Protein AF-A0A5A5TIM1-F1 (afdb_monomer_lite)

Secondary structure (DSSP, 8-state):
--------HHHHHHHTSS-EEEEEEEEETTEEEEEEE-TTTSSBP-TT-GGG-B-HHHHHHHHHHS--SEEEEEEEEEEEEEEEES-B-TT-PBPHHHHHHHHHH-S-EEE-TTSSSEEEEEES--SS-EEEEPPGGG--SSTT-EEEEEEEEEEEEE---BPTTS-SS--B-HHHHHHHHHHHTSPP----PPPPPP------------------------------------------PPPHHHHHHHHHSSTTHHHHHHHHTS---TTSSSHHHHHHHHHHHHHHHTTT-HHHHHHHHTTSTT--TTTT-B-SSSBHHHHHHHHHHHH------PPPPHHHHHHHHHHHHHHHHHHHHHHHHHHHH----SSPPPP--HHHHHHHTTTHHHHHHHHHHHHTTTTEEEETTTTEEEEEETTEEEE-TT-HHHHIIIIIIHHHHHHHHHHHHHHHHHHHHHHHHHHHH-SSS-HHHHHHHHHHHHHHHHHHHHHHHHHHHTT-HHHHHHHHHHHTTTSEE-TTSTT--TTEEEETTEEEETTTTEEE---GGG----B-SS----TT---HHHHHHHHHT-SSHHHHHHHHHHHHHHHHHHHSS--TT--EEEEE-SSS-SSHHHHHHHHHHHHGGGEEE--GGGTB---TTSPTT---HHHHTTTT-SEEEEE-PPTT-BB-HHHHHIIIIISPEEE--TT-SS-EEE---PEEEEEESSPPB-----HHHHTTEEEEE---EEESS--STTEEE--SSHHHHHHHTHHHHHHHHHHHHHHHHHH-----HHHHHHHHHHHHHT-HHHHHHHHHEEEEEEEEEEHHHHHHHHHHHHHHH-SSPPPPHHHHHHHHTTTSEEEEETTEEEEEEEEEPPTTS---S--------------------------------------------------------------------------------------------------------------------S----------------------------------EETTEE---PPPP--------SSS----THHHHTTSTTS-TTHHHHHHHHH---HHHHHHHHHH-HHHHHHHHHHHHHTTGGGGS--

Structure (mmCIF, N/CA/C/O backbone):
data_AF-A0A5A5TIM1-F1
#
_entry.id   AF-A0A5A5TIM1-F1
#
loop_
_atom_site.group_PDB
_atom_site.id
_atom_site.type_symbol
_atom_site.label_atom_id
_atom_site.label_alt_id
_atom_site.label_comp_id
_atom_site.label_asym_id
_atom_site.label_entity_id
_atom_site.label_seq_id
_atom_site.pdbx_PDB_ins_code
_atom_site.Cartn_x
_atom_site.Cartn_y
_atom_site.Cartn_z
_atom_site.occupancy
_atom_site.B_iso_or_equiv
_atom_site.auth_seq_id
_atom_site.auth_comp_id
_atom_site.auth_asym_id
_atom_site.auth_atom_id
_atom_site.pdbx_PDB_model_num
ATOM 1 N N . MET A 1 1 ? -22.256 50.733 6.173 1.00 30.30 1 MET A N 1
ATOM 2 C CA . MET A 1 1 ? -22.809 49.377 5.999 1.00 30.30 1 MET A CA 1
ATOM 3 C C . MET A 1 1 ? -24.214 49.417 6.549 1.00 30.30 1 MET A C 1
ATOM 5 O O . MET A 1 1 ? -24.380 49.927 7.652 1.00 30.30 1 MET A O 1
ATOM 9 N N . ASP A 1 2 ? -25.204 48.957 5.795 1.00 31.78 2 ASP A N 1
ATOM 10 C CA . ASP A 1 2 ? -26.559 48.813 6.318 1.00 31.78 2 ASP A CA 1
ATOM 11 C C . ASP A 1 2 ? -26.596 47.658 7.320 1.00 31.78 2 ASP A C 1
ATOM 13 O O . ASP A 1 2 ? -26.325 46.516 6.961 1.00 31.78 2 ASP A O 1
ATOM 17 N N . ASN A 1 3 ? -26.967 47.932 8.574 1.00 40.56 3 ASN A N 1
ATOM 18 C CA . ASN A 1 3 ? -27.069 46.912 9.631 1.00 40.56 3 ASN A CA 1
ATOM 19 C C . ASN A 1 3 ? -28.279 45.961 9.455 1.00 40.56 3 ASN A C 1
ATOM 21 O O . ASN A 1 3 ? -28.677 45.267 10.392 1.00 40.56 3 ASN A O 1
ATOM 25 N N . LYS A 1 4 ? -28.871 45.907 8.255 1.00 49.78 4 LYS A N 1
ATOM 26 C CA . LYS A 1 4 ? -29.854 44.892 7.876 1.00 49.78 4 LYS A CA 1
ATOM 27 C C . LYS A 1 4 ? -29.120 43.625 7.445 1.00 49.78 4 LYS A C 1
ATOM 29 O O . LYS A 1 4 ? -28.752 43.464 6.285 1.00 49.78 4 LYS A O 1
ATOM 34 N N . ILE A 1 5 ? -28.944 42.732 8.415 1.00 60.53 5 ILE A N 1
ATOM 35 C CA . ILE A 1 5 ? -28.629 41.314 8.207 1.00 60.53 5 ILE A CA 1
ATOM 36 C C . ILE A 1 5 ? -29.547 40.773 7.089 1.00 60.53 5 ILE A C 1
ATOM 38 O O . ILE A 1 5 ? -30.753 41.031 7.125 1.00 60.53 5 ILE A O 1
ATOM 42 N N . ARG A 1 6 ? -28.996 40.063 6.090 1.00 63.44 6 ARG A N 1
ATOM 43 C CA . ARG A 1 6 ? -29.798 39.476 4.999 1.00 63.44 6 ARG A CA 1
ATOM 44 C C . ARG A 1 6 ? -30.806 38.467 5.550 1.00 63.44 6 ARG A C 1
ATOM 46 O O . ARG A 1 6 ? -30.495 37.708 6.460 1.00 63.44 6 ARG A O 1
ATOM 53 N N . ASP A 1 7 ? -32.000 38.441 4.973 1.00 69.25 7 ASP A N 1
ATOM 54 C CA . ASP A 1 7 ? -33.108 37.602 5.433 1.00 69.25 7 ASP A CA 1
ATOM 55 C C . ASP A 1 7 ? -33.057 36.190 4.812 1.00 69.25 7 ASP A C 1
ATOM 57 O O . ASP A 1 7 ? -33.834 35.860 3.917 1.00 69.25 7 ASP A O 1
ATOM 61 N N . THR A 1 8 ? -32.097 35.371 5.258 1.00 81.62 8 THR A N 1
ATOM 62 C CA . THR A 1 8 ? -31.961 33.960 4.842 1.00 81.62 8 THR A CA 1
ATOM 63 C C . THR A 1 8 ? -32.818 33.030 5.704 1.00 81.62 8 THR A C 1
ATOM 65 O O . THR A 1 8 ? -33.139 33.337 6.857 1.00 81.62 8 THR A O 1
ATOM 68 N N . ALA A 1 9 ? -33.153 31.847 5.182 1.00 84.81 9 ALA A N 1
ATOM 69 C CA . ALA A 1 9 ? -33.951 30.853 5.905 1.00 84.81 9 ALA A CA 1
ATOM 70 C C . ALA A 1 9 ? -33.325 30.439 7.255 1.00 84.81 9 ALA A C 1
ATOM 72 O O . ALA A 1 9 ? -34.015 30.427 8.274 1.00 84.81 9 ALA A O 1
ATOM 73 N N . ALA A 1 10 ? -32.010 30.206 7.293 1.00 88.56 10 ALA A N 1
ATOM 74 C CA . ALA A 1 10 ? -31.243 29.937 8.509 1.00 88.56 10 ALA A CA 1
ATOM 75 C C . ALA A 1 10 ? -31.360 31.049 9.558 1.00 88.56 10 ALA A C 1
ATOM 77 O O . ALA A 1 10 ? -31.426 30.779 10.756 1.00 88.56 10 ALA A O 1
ATOM 78 N N . LEU A 1 11 ? -31.399 32.311 9.130 1.00 86.56 11 LEU A N 1
ATOM 79 C CA . LEU A 1 11 ? -31.518 33.428 10.057 1.00 86.56 11 LEU A CA 1
ATOM 80 C C . LEU A 1 11 ? -32.940 33.565 10.591 1.00 86.56 11 LEU A C 1
ATOM 82 O O . LEU A 1 11 ? -33.089 33.755 11.794 1.00 86.56 11 LEU A O 1
ATOM 86 N N . ARG A 1 12 ? -33.972 33.370 9.759 1.00 88.62 12 ARG A N 1
ATOM 87 C CA . ARG A 1 12 ? -35.366 33.252 10.229 1.00 88.62 12 ARG A CA 1
ATOM 88 C C . ARG A 1 12 ? -35.521 32.121 11.248 1.00 88.62 12 ARG A C 1
ATOM 90 O O . ARG A 1 12 ? -36.221 32.285 12.240 1.00 88.62 12 ARG A O 1
ATOM 97 N N . GLU A 1 13 ? -34.838 30.995 11.040 1.00 91.12 13 GLU A N 1
ATOM 98 C CA . GLU A 1 13 ? -34.819 29.871 11.980 1.00 91.12 13 GLU A CA 1
ATOM 99 C C . GLU A 1 13 ? -34.219 30.277 13.340 1.00 91.12 13 GLU A C 1
ATOM 101 O O . GLU A 1 13 ? -34.877 30.128 14.371 1.00 91.12 13 GLU A O 1
ATOM 106 N N . LEU A 1 14 ? -33.017 30.871 13.347 1.00 90.75 14 LEU A N 1
ATOM 107 C CA . LEU A 1 14 ? -32.3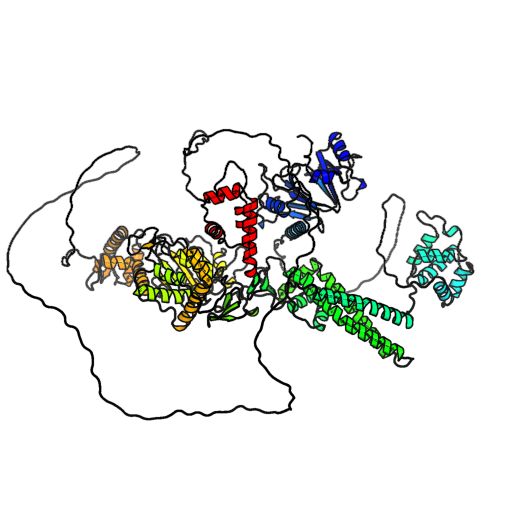39 31.328 14.570 1.00 90.75 14 LEU A CA 1
ATOM 108 C C . LEU A 1 14 ? -33.087 32.467 15.286 1.00 90.75 14 LEU A C 1
ATOM 110 O O . LEU A 1 14 ? -33.025 32.566 16.512 1.00 90.75 14 LEU A O 1
ATOM 114 N N . GLN A 1 15 ? -33.804 33.328 14.555 1.00 90.06 15 GLN A N 1
ATOM 115 C CA . GLN A 1 15 ? -34.596 34.431 15.121 1.00 90.06 15 GLN A CA 1
ATOM 116 C C . GLN A 1 15 ? -35.695 33.951 16.085 1.00 90.06 15 GLN A C 1
ATOM 118 O O . GLN A 1 15 ? -36.047 34.683 17.011 1.00 90.06 15 GLN A O 1
ATOM 123 N N . ASN A 1 16 ? -36.190 32.719 15.914 1.00 87.44 16 ASN A N 1
ATOM 124 C CA . ASN A 1 16 ? -37.239 32.136 16.754 1.00 87.44 16 ASN A CA 1
ATOM 125 C C . ASN A 1 16 ? -36.755 31.679 18.145 1.00 87.44 16 ASN A C 1
ATOM 127 O O . ASN A 1 16 ? -37.588 31.359 18.993 1.00 87.44 16 ASN A O 1
ATOM 131 N N . SER A 1 17 ? -35.441 31.630 18.410 1.00 88.00 17 SER A N 1
ATOM 132 C CA . SER A 1 17 ? -34.906 31.196 19.709 1.00 88.00 17 SER A CA 1
ATOM 133 C C . SER A 1 17 ? -34.560 32.376 20.642 1.00 88.00 17 SER A C 1
ATOM 135 O O . SER A 1 17 ? -34.240 33.476 20.182 1.00 88.00 17 SER A O 1
ATOM 137 N N . PRO A 1 18 ? -34.580 32.184 21.976 1.00 91.44 18 PRO A N 1
ATOM 138 C CA . PRO A 1 18 ? -34.251 33.221 22.957 1.00 91.44 18 PRO A CA 1
ATOM 139 C C . PRO A 1 18 ? -32.737 33.321 23.254 1.00 91.44 18 PRO A C 1
ATOM 141 O O . PRO A 1 18 ? -32.343 33.668 24.367 1.00 91.44 18 PRO A O 1
ATOM 144 N N . HIS A 1 19 ? -31.869 32.973 22.296 1.00 93.75 19 HIS A N 1
ATOM 145 C CA . HIS A 1 19 ? -30.420 32.829 22.513 1.00 93.75 19 HIS A CA 1
ATOM 146 C C . HIS A 1 19 ? -29.576 34.020 22.011 1.00 93.75 19 HIS A C 1
ATOM 148 O O . HIS A 1 19 ? -28.365 33.890 21.814 1.00 93.75 19 HIS A O 1
ATOM 154 N N . TRP A 1 20 ? -30.186 35.191 21.807 1.00 93.50 20 TRP A N 1
ATOM 155 C CA . TRP A 1 20 ? -29.527 36.362 21.223 1.00 93.50 20 TRP A CA 1
ATOM 156 C C . TRP A 1 20 ? -28.898 37.294 22.263 1.00 93.50 20 TRP A C 1
ATOM 158 O O . TRP A 1 20 ? -29.436 37.523 23.350 1.00 93.50 20 TRP A O 1
ATOM 168 N N . ILE A 1 21 ? -27.751 37.869 21.896 1.00 94.44 21 ILE A N 1
ATOM 169 C CA . ILE A 1 21 ? -27.000 38.880 22.651 1.00 94.44 21 ILE A CA 1
ATOM 170 C C . ILE A 1 21 ? -26.460 39.967 21.704 1.00 94.44 21 ILE A C 1
ATOM 172 O O . ILE A 1 21 ? -26.436 39.791 20.485 1.00 94.44 21 ILE A O 1
ATOM 176 N N . CYS A 1 22 ? -25.977 41.079 22.260 1.00 92.44 22 CYS A N 1
ATOM 177 C CA . CYS A 1 22 ? -25.195 42.084 21.525 1.00 92.44 22 CYS A CA 1
ATOM 178 C C . CYS A 1 22 ? -23.710 41.960 21.888 1.00 92.44 22 CYS A C 1
ATOM 180 O O . CYS A 1 22 ? -23.382 41.392 22.926 1.00 92.44 22 CYS A O 1
ATOM 182 N N . TRP A 1 23 ? -22.787 42.508 21.096 1.00 92.38 23 TRP A N 1
ATOM 183 C CA . TRP A 1 23 ? -21.358 42.509 21.455 1.00 92.38 23 TRP A CA 1
ATOM 184 C C . TRP A 1 23 ? -20.652 43.840 21.175 1.00 92.38 23 TRP A C 1
ATOM 186 O O . TRP A 1 23 ? -21.127 44.667 20.398 1.00 92.38 23 TRP A O 1
ATOM 196 N N . ARG A 1 24 ? -19.504 44.060 21.828 1.00 90.12 24 ARG A N 1
ATOM 197 C CA . ARG A 1 24 ? -18.602 45.212 21.621 1.00 90.12 24 ARG A CA 1
ATOM 198 C C . ARG A 1 24 ? -17.174 44.736 21.343 1.00 90.12 24 ARG A C 1
ATOM 200 O O . ARG A 1 24 ? -16.768 43.671 21.808 1.00 90.12 24 ARG A O 1
ATOM 207 N N . LYS A 1 25 ? -16.402 45.518 20.579 1.00 87.25 25 LYS A N 1
ATOM 208 C CA . LYS A 1 25 ? -14.976 45.264 20.301 1.00 87.25 25 LYS A CA 1
ATOM 209 C C . LYS A 1 25 ? -14.118 46.018 21.319 1.00 87.25 25 LYS A C 1
ATOM 211 O O . LYS A 1 25 ? -13.863 47.206 21.155 1.00 87.25 25 LYS A O 1
ATOM 216 N N . GLU A 1 26 ? -13.661 45.328 22.358 1.00 86.31 26 GLU A N 1
ATOM 217 C CA . GLU A 1 26 ? -12.980 45.933 23.513 1.00 86.31 26 GLU A CA 1
ATOM 218 C C . GLU A 1 26 ? -11.591 45.333 23.748 1.00 86.31 26 GLU A C 1
ATOM 220 O O . GLU A 1 26 ? -11.353 44.146 23.504 1.00 86.31 26 GLU A O 1
ATOM 225 N N . LYS A 1 27 ? -10.645 46.159 24.211 1.00 80.38 27 LYS A N 1
ATOM 226 C CA . LYS A 1 27 ? -9.239 45.766 24.366 1.00 80.38 27 LYS A CA 1
ATOM 227 C C . LYS A 1 27 ? -8.991 45.132 25.739 1.00 80.38 27 LYS A C 1
ATOM 229 O O . LYS A 1 27 ? -9.084 45.807 26.760 1.00 80.38 27 LYS A O 1
ATOM 234 N N . ARG A 1 28 ? -8.618 43.850 25.765 1.00 72.44 28 ARG A N 1
ATOM 235 C CA . ARG A 1 28 ? -8.332 43.066 26.976 1.00 72.44 28 ARG A CA 1
ATOM 236 C C . ARG A 1 28 ? -6.957 42.409 26.863 1.00 72.44 28 ARG A C 1
ATOM 238 O O . ARG A 1 28 ? -6.637 41.806 25.844 1.00 72.44 28 ARG A O 1
ATOM 245 N N . ASN A 1 29 ? -6.135 42.543 27.905 1.00 57.28 29 ASN A N 1
ATOM 246 C CA . ASN A 1 29 ? -4.767 42.004 27.972 1.00 57.28 29 ASN A CA 1
ATOM 247 C C . ASN A 1 29 ? -3.909 42.332 26.725 1.00 57.28 29 ASN A C 1
ATOM 249 O O . ASN A 1 29 ? -3.132 41.508 26.257 1.00 57.28 29 ASN A O 1
ATOM 253 N N . GLY A 1 30 ? -4.081 43.532 26.158 1.00 65.19 30 GLY A N 1
ATOM 254 C CA . GLY A 1 30 ? -3.356 43.999 24.970 1.00 65.19 30 GLY A CA 1
ATOM 255 C C . GLY A 1 30 ? -4.026 43.712 23.618 1.00 65.19 30 GLY A C 1
ATOM 256 O O . GLY A 1 30 ? -3.776 44.468 22.682 1.00 65.19 30 GLY A O 1
ATOM 257 N N . SER A 1 31 ? -4.920 42.722 23.514 1.00 59.12 31 SER A N 1
ATOM 258 C CA . SER A 1 31 ? -5.604 42.354 22.259 1.00 59.12 31 SER A CA 1
ATOM 259 C C . SER A 1 31 ? -7.053 42.853 22.200 1.00 59.12 31 SER A C 1
ATOM 261 O O . SER A 1 31 ? -7.666 43.115 23.234 1.00 59.12 31 SER A O 1
ATOM 263 N N . PHE A 1 32 ? -7.625 42.990 21.001 1.00 78.06 32 PHE A N 1
ATOM 264 C CA . PHE A 1 32 ? -9.051 43.285 20.827 1.00 78.06 32 PHE A CA 1
ATOM 265 C C . PHE A 1 32 ? -9.884 42.004 20.916 1.00 78.06 32 PHE A C 1
ATOM 267 O O . PHE A 1 32 ? -9.611 41.020 20.236 1.00 78.06 32 PHE A O 1
ATOM 274 N N . THR A 1 33 ? -10.935 42.039 21.729 1.00 81.38 33 THR A N 1
ATOM 275 C CA . THR A 1 33 ? -11.828 40.909 22.004 1.00 81.38 33 THR A CA 1
ATOM 276 C C . THR A 1 33 ? -13.280 41.294 21.735 1.00 81.38 33 THR A C 1
ATOM 278 O O . THR A 1 33 ? -13.673 42.439 21.958 1.00 81.38 33 THR A O 1
ATOM 281 N N . LYS A 1 34 ? -14.080 40.343 21.240 1.00 89.81 34 LYS A N 1
ATOM 282 C CA . LYS A 1 34 ? -15.522 40.516 21.025 1.00 89.81 34 LYS A CA 1
ATOM 283 C C . LYS A 1 34 ? -16.236 40.157 22.340 1.00 89.81 34 LYS A C 1
ATOM 285 O O . LYS A 1 34 ? -16.374 38.975 22.660 1.00 89.81 34 LYS A O 1
ATOM 290 N N . ILE A 1 35 ? -16.614 41.148 23.149 1.00 88.88 35 ILE A N 1
ATOM 291 C CA . ILE A 1 35 ? -17.227 40.936 24.475 1.00 88.88 35 ILE A CA 1
ATOM 292 C C . ILE A 1 35 ? -18.760 40.913 24.339 1.00 88.88 35 ILE A C 1
ATOM 294 O O . ILE A 1 35 ? -19.305 41.869 23.788 1.00 88.88 35 ILE A O 1
ATOM 298 N N . PRO A 1 36 ? -19.461 39.866 24.825 1.00 92.75 36 PRO A N 1
ATOM 299 C CA . PRO A 1 36 ? -20.916 39.766 24.746 1.00 92.75 36 PRO A CA 1
ATOM 300 C C . PRO A 1 36 ? -21.620 40.517 25.890 1.00 92.75 36 PRO A C 1
ATOM 302 O O . PRO A 1 36 ? -21.165 40.532 27.035 1.00 92.75 36 PRO A O 1
ATOM 305 N N . TYR A 1 37 ? -22.774 41.097 25.581 1.00 89.31 37 TYR A N 1
ATOM 306 C CA . TYR A 1 37 ? -23.577 41.969 26.434 1.00 89.31 37 TYR A CA 1
ATOM 307 C C . TYR A 1 37 ? -25.059 41.574 26.392 1.00 89.31 37 TYR A C 1
ATOM 309 O O . TYR A 1 37 ? -25.607 41.294 25.327 1.00 89.31 37 TYR A O 1
ATOM 317 N N . THR A 1 38 ? -25.703 41.584 27.560 1.00 86.38 38 THR A N 1
ATOM 318 C CA . THR A 1 38 ? -27.136 41.342 27.767 1.00 86.38 38 THR A CA 1
ATOM 319 C C . THR A 1 38 ? -27.943 42.546 27.266 1.00 86.38 38 THR A C 1
ATOM 321 O O . THR A 1 38 ? -27.900 43.598 27.916 1.00 86.38 38 THR A O 1
ATOM 324 N N . PRO A 1 39 ? -28.719 42.417 26.172 1.00 71.31 39 PRO A N 1
ATOM 325 C CA . PRO A 1 39 ? -29.385 43.557 25.528 1.00 71.31 39 PRO A CA 1
ATOM 326 C C . PRO A 1 39 ? -30.417 44.285 26.399 1.00 71.31 39 PRO A C 1
ATOM 328 O O . PRO A 1 39 ? -30.721 45.446 26.159 1.00 71.31 39 PRO A O 1
ATOM 331 N N . THR A 1 40 ? -30.931 43.626 27.440 1.00 70.44 40 THR A N 1
ATOM 332 C CA . THR A 1 40 ? -31.930 44.176 28.369 1.00 70.44 40 THR A CA 1
ATOM 333 C C . THR A 1 40 ? -31.340 44.946 29.557 1.00 70.44 40 THR A C 1
ATOM 335 O O . THR A 1 40 ? -32.096 45.560 30.307 1.00 70.44 40 THR A O 1
ATOM 338 N N . THR A 1 41 ? -30.017 44.905 29.784 1.00 75.56 41 THR A N 1
ATOM 339 C CA . THR A 1 41 ? -29.389 45.527 30.976 1.00 75.56 41 THR A CA 1
ATOM 340 C C . THR A 1 41 ? -28.032 46.200 30.742 1.00 75.56 41 THR A C 1
ATOM 342 O O . THR A 1 41 ? -27.489 46.787 31.679 1.00 75.56 41 THR A O 1
ATOM 345 N N . GLY A 1 42 ? -27.438 46.084 29.549 1.00 77.00 42 GLY A N 1
ATOM 346 C CA . GLY A 1 42 ? -26.121 46.659 29.237 1.00 77.00 42 GLY A CA 1
ATOM 347 C C . GLY A 1 42 ? -24.942 46.043 30.010 1.00 77.00 42 GLY A C 1
ATOM 348 O O . GLY A 1 42 ? -23.833 46.578 29.985 1.00 77.00 42 GLY A O 1
ATOM 349 N N . ARG A 1 43 ? -25.158 44.921 30.710 1.00 83.94 43 ARG A N 1
ATOM 350 C CA . ARG A 1 43 ? -24.133 44.161 31.454 1.00 83.94 43 ARG A CA 1
ATOM 351 C C . ARG A 1 43 ? -23.555 43.040 30.589 1.00 83.94 43 ARG A C 1
ATOM 353 O O . ARG A 1 43 ? -24.139 42.695 29.570 1.00 83.94 43 ARG A O 1
ATOM 360 N N . TRP A 1 44 ? -22.428 42.447 30.986 1.00 86.50 44 TRP A N 1
ATOM 361 C CA . TRP A 1 44 ? -21.862 41.295 30.270 1.00 86.50 44 TRP A CA 1
ATOM 362 C C . TRP A 1 44 ? -22.814 40.095 30.283 1.00 86.50 44 TRP A C 1
ATOM 364 O O . TRP A 1 44 ? -23.215 39.637 31.357 1.00 86.50 44 TRP A O 1
ATOM 374 N N . ALA A 1 45 ? -23.101 39.548 29.101 1.00 88.62 45 ALA A N 1
ATOM 375 C CA . ALA A 1 45 ? -23.801 38.276 28.986 1.00 88.62 45 ALA A CA 1
ATOM 376 C C . ALA A 1 45 ? -22.850 37.118 29.317 1.00 88.62 45 ALA A C 1
ATOM 378 O O . ALA A 1 45 ? -21.653 37.155 29.020 1.00 88.62 45 ALA A O 1
ATOM 379 N N . ARG A 1 46 ? -23.384 36.067 29.936 1.00 85.88 46 ARG A N 1
ATOM 380 C CA . ARG A 1 46 ? -22.631 34.885 30.364 1.00 85.88 46 ARG A CA 1
ATOM 381 C C . ARG A 1 46 ? -22.998 33.712 29.473 1.00 85.88 46 ARG A C 1
ATOM 383 O O . ARG A 1 46 ? -24.170 33.380 29.340 1.00 85.88 46 ARG A O 1
ATOM 390 N N . SER A 1 47 ? -22.010 33.028 28.907 1.00 83.88 47 SER A N 1
ATOM 391 C CA . SER A 1 47 ? -22.265 31.940 27.955 1.00 83.88 47 SER A CA 1
ATOM 392 C C . SER A 1 47 ? -22.802 30.642 28.575 1.00 83.88 47 SER A C 1
ATOM 394 O O . SER A 1 47 ? -23.011 29.663 27.869 1.00 83.88 47 SER A O 1
ATOM 396 N N . ASN A 1 48 ? -23.043 30.620 29.886 1.00 81.00 48 ASN A N 1
ATOM 397 C CA . ASN A 1 48 ? -23.579 29.486 30.639 1.00 81.00 48 ASN A CA 1
ATOM 398 C C . ASN A 1 48 ? -24.804 29.858 31.501 1.00 81.00 48 ASN A C 1
ATOM 400 O O . ASN A 1 48 ? -25.094 29.158 32.468 1.00 81.00 48 ASN A O 1
ATOM 404 N N . ASP A 1 49 ? -25.465 30.979 31.203 1.00 86.44 49 ASP A N 1
ATOM 405 C CA . ASP A 1 49 ? -26.560 31.539 32.003 1.00 86.44 49 ASP A CA 1
ATOM 406 C C . ASP A 1 49 ? -27.645 32.114 31.065 1.00 86.44 49 ASP A C 1
ATOM 408 O O . ASP A 1 49 ? -27.551 33.282 30.664 1.00 86.44 49 ASP A O 1
ATOM 412 N N . PRO A 1 50 ? -28.658 31.310 30.674 1.00 87.69 50 PRO A N 1
ATOM 413 C CA . PRO A 1 50 ? -29.699 31.725 29.729 1.00 87.69 50 PRO A CA 1
ATOM 414 C C . PRO A 1 50 ? -30.488 32.970 30.150 1.00 87.69 50 PRO A C 1
ATOM 416 O O . PRO A 1 50 ? -31.006 33.686 29.300 1.00 87.69 50 PRO A O 1
ATOM 419 N N . GLN A 1 51 ? -30.517 33.299 31.449 1.00 86.88 51 GLN A N 1
ATOM 420 C CA . GLN A 1 51 ? -31.149 34.523 31.964 1.00 86.88 51 GLN A CA 1
ATOM 421 C C . GLN A 1 51 ? -30.416 35.806 31.530 1.00 86.88 51 GLN A C 1
ATOM 423 O O . GLN A 1 51 ? -30.907 36.910 31.760 1.00 86.88 51 GLN A O 1
ATOM 428 N N . THR A 1 52 ? -29.234 35.678 30.917 1.00 89.38 52 THR A N 1
ATOM 429 C CA . THR A 1 52 ? -28.442 36.796 30.385 1.00 89.38 52 THR A CA 1
ATOM 430 C C . THR A 1 52 ? -28.578 36.988 28.868 1.00 89.38 52 THR A C 1
ATOM 432 O O . THR A 1 52 ? -27.915 37.874 28.317 1.00 89.38 52 THR A O 1
ATOM 435 N N . TRP A 1 53 ? -29.409 36.180 28.197 1.00 92.62 53 TRP A N 1
ATOM 436 C CA . TRP A 1 53 ? -29.703 36.243 26.756 1.00 92.62 53 TRP A CA 1
ATOM 437 C C . TRP A 1 53 ? -31.133 36.772 26.533 1.00 92.62 53 TRP A C 1
ATOM 439 O O . TRP A 1 53 ? -31.847 37.070 27.493 1.00 92.62 53 TRP A O 1
ATOM 449 N N . CYS A 1 54 ? -31.547 36.965 25.281 1.00 90.19 54 CYS A N 1
ATOM 450 C CA . CYS A 1 54 ? -32.867 37.502 24.942 1.00 90.19 54 CYS A CA 1
ATOM 451 C C . CYS A 1 54 ? -33.346 37.049 23.550 1.00 90.19 54 CYS A C 1
ATOM 453 O O . CYS A 1 54 ? -32.643 36.322 22.847 1.00 90.19 54 CYS A O 1
ATOM 455 N N . ASN A 1 55 ? -34.546 37.471 23.139 1.00 92.06 55 ASN A N 1
ATOM 456 C CA . ASN A 1 55 ? -35.033 37.217 21.780 1.00 92.06 55 ASN A CA 1
ATOM 457 C C . ASN A 1 55 ? -34.372 38.146 20.740 1.00 92.06 55 ASN A C 1
ATOM 459 O O . ASN A 1 55 ? -33.788 39.179 21.082 1.00 92.06 55 ASN A O 1
ATOM 463 N N . TYR A 1 56 ? -34.483 37.789 19.457 1.00 90.56 56 TYR A N 1
ATOM 464 C CA . TYR A 1 56 ? -33.867 38.549 18.366 1.00 90.56 56 TYR A CA 1
ATOM 465 C C . TYR A 1 56 ? -34.281 40.025 18.335 1.00 90.56 56 TYR A C 1
ATOM 467 O O . TYR A 1 56 ? -33.418 40.891 18.210 1.00 90.56 56 TYR A O 1
ATOM 475 N N . GLN A 1 57 ? -35.576 40.327 18.489 1.00 87.88 57 GLN A N 1
ATOM 476 C CA . GLN A 1 57 ? -36.081 41.703 18.433 1.00 87.88 57 GLN A CA 1
ATOM 477 C C . GLN A 1 57 ? -35.445 42.576 19.526 1.00 87.88 57 GLN A C 1
ATOM 479 O O . GLN A 1 57 ? -34.993 43.684 19.248 1.00 87.88 57 GLN A O 1
ATOM 484 N N . GLN A 1 58 ? -35.340 42.066 20.757 1.00 88.94 58 GLN A N 1
ATOM 485 C CA . GLN A 1 58 ? -34.695 42.772 21.868 1.00 88.94 58 GLN A CA 1
ATOM 486 C C . GLN A 1 58 ? -33.205 43.026 21.600 1.00 88.94 58 GLN A C 1
ATOM 488 O O . GLN A 1 58 ? -32.711 44.120 21.883 1.00 88.94 58 GLN A O 1
ATOM 493 N N . ALA A 1 59 ? -32.498 42.060 21.008 1.00 90.06 59 ALA A N 1
ATOM 494 C CA . ALA A 1 59 ? -31.105 42.234 20.608 1.00 90.06 59 ALA A CA 1
ATOM 495 C C . ALA A 1 59 ? -30.956 43.256 19.461 1.00 90.06 59 ALA A C 1
ATOM 497 O O . ALA A 1 59 ? -30.123 44.157 19.543 1.00 90.06 59 ALA A O 1
ATOM 498 N N . GLN A 1 60 ? -31.796 43.180 18.425 1.00 87.94 60 GLN A N 1
ATOM 499 C CA . GLN A 1 60 ? -31.785 44.089 17.275 1.00 87.94 60 GLN A CA 1
ATOM 500 C C . GLN A 1 60 ? -32.127 45.535 17.671 1.00 87.94 60 GLN A C 1
ATOM 502 O O . GLN A 1 60 ? -31.430 46.469 17.266 1.00 87.94 60 GLN A O 1
ATOM 507 N N . GLU A 1 61 ? -33.151 45.737 18.505 1.00 84.00 61 GLU A N 1
ATOM 508 C CA . GLU A 1 61 ? -33.505 47.055 19.038 1.00 84.00 61 GLU A CA 1
ATOM 509 C C . GLU A 1 61 ? -32.370 47.641 19.893 1.00 84.00 61 GLU A C 1
ATOM 511 O O . GLU A 1 61 ? -32.023 48.812 19.726 1.00 84.00 61 GLU A O 1
ATOM 516 N N . ALA A 1 62 ? -31.737 46.841 20.758 1.00 84.38 62 ALA A N 1
ATOM 517 C CA . ALA A 1 62 ? -30.595 47.293 21.553 1.00 84.38 62 ALA A CA 1
ATOM 518 C C . ALA A 1 62 ? -29.370 47.618 20.684 1.00 84.38 62 ALA A C 1
ATOM 520 O O . ALA A 1 62 ? -28.750 48.657 20.882 1.00 84.38 62 ALA A O 1
ATOM 521 N N . ALA A 1 63 ? -29.044 46.791 19.686 1.00 82.56 63 ALA A N 1
ATOM 522 C CA . ALA A 1 63 ? -27.949 47.047 18.745 1.00 82.56 63 ALA A CA 1
ATOM 523 C C . ALA A 1 63 ? -28.182 48.265 17.833 1.00 82.56 63 ALA A C 1
ATOM 525 O O . ALA A 1 63 ? -27.234 48.770 17.237 1.00 82.56 63 ALA A O 1
ATOM 526 N N . THR A 1 64 ? -29.427 48.741 17.735 1.00 75.81 64 THR A N 1
ATOM 527 C CA . THR A 1 64 ? -29.794 49.952 16.986 1.00 75.81 64 THR A CA 1
ATOM 528 C C . THR A 1 64 ? -29.840 51.202 17.879 1.00 75.81 64 THR A C 1
ATOM 530 O O . THR A 1 64 ? -29.575 52.302 17.401 1.00 75.81 64 THR A O 1
ATOM 533 N N . ARG A 1 65 ? -30.170 51.062 19.175 1.00 67.75 65 ARG A N 1
ATOM 534 C CA . ARG A 1 65 ? -30.286 52.186 20.132 1.00 67.75 65 ARG A CA 1
ATOM 535 C C . ARG A 1 65 ? -29.030 52.446 20.968 1.00 67.75 65 ARG A C 1
ATOM 537 O O . ARG A 1 65 ? -28.817 53.576 21.398 1.00 67.75 65 ARG A O 1
ATOM 544 N N . GLU A 1 66 ? -28.217 51.427 21.224 1.00 67.31 66 GLU A N 1
ATOM 545 C CA . GLU A 1 66 ? -26.965 51.522 21.977 1.00 67.31 66 GLU A CA 1
ATOM 546 C C . GLU A 1 66 ? -25.747 51.256 21.083 1.00 67.31 66 GLU A C 1
ATOM 548 O O . GLU A 1 66 ? -25.827 50.581 20.061 1.00 67.31 66 GLU A O 1
ATOM 553 N N . ASN A 1 67 ? -24.578 51.737 21.516 1.00 74.44 67 ASN A N 1
ATOM 554 C CA . ASN A 1 67 ? -23.309 51.600 20.799 1.00 74.44 67 ASN A CA 1
ATOM 555 C C . ASN A 1 67 ? -22.748 50.158 20.865 1.00 74.44 67 ASN A C 1
ATOM 557 O O . ASN A 1 67 ? -21.790 49.892 21.594 1.00 74.44 67 ASN A O 1
ATOM 561 N N . TYR A 1 68 ? -23.383 49.209 20.176 1.00 86.75 68 TYR A N 1
ATOM 562 C CA . TYR A 1 68 ? -22.909 47.832 19.986 1.00 86.75 68 TYR A CA 1
ATOM 563 C C . TYR A 1 68 ? -22.293 47.644 18.593 1.00 86.75 68 TYR A C 1
ATOM 565 O O . TYR A 1 68 ? -22.648 48.327 17.639 1.00 86.75 68 TYR A O 1
ATOM 573 N N . ALA A 1 69 ? -21.363 46.696 18.475 1.00 84.56 69 ALA A N 1
ATOM 574 C CA . ALA A 1 69 ? -20.674 46.371 17.225 1.00 84.56 69 ALA A CA 1
ATOM 575 C C . ALA A 1 69 ? -21.428 45.342 16.357 1.00 84.56 69 ALA A C 1
ATOM 577 O O . ALA A 1 69 ? -21.061 45.135 15.204 1.00 84.56 69 ALA A O 1
ATOM 578 N N . GLY A 1 70 ? -22.459 44.690 16.903 1.00 89.31 70 GLY A N 1
ATOM 579 C CA . GLY A 1 70 ? -23.322 43.759 16.180 1.00 89.31 70 GLY A CA 1
ATOM 580 C C . GLY A 1 70 ? -24.083 42.803 17.100 1.00 89.31 70 GLY A C 1
ATOM 581 O O . GLY A 1 70 ? -24.015 42.907 18.331 1.00 89.31 70 GLY A O 1
ATOM 582 N N . LEU A 1 71 ? -24.784 41.849 16.482 1.00 92.62 71 LEU A N 1
ATOM 583 C CA . LEU A 1 71 ? -25.500 40.767 17.161 1.00 92.62 71 LEU A CA 1
ATOM 584 C C . LEU A 1 71 ? -24.626 39.523 17.339 1.00 92.62 71 LEU A C 1
ATOM 586 O O . LEU A 1 71 ? -23.630 39.320 16.638 1.00 92.62 71 LEU A O 1
ATOM 590 N N . GLY A 1 72 ? -25.020 38.667 18.275 1.00 93.38 72 GLY A N 1
ATOM 591 C CA . GLY A 1 72 ? -24.465 37.333 18.438 1.00 93.38 72 GLY A CA 1
ATOM 592 C C . GLY A 1 72 ? -25.500 36.325 18.929 1.00 93.38 72 GLY A C 1
ATOM 593 O O . GLY A 1 72 ? -26.481 36.692 19.573 1.00 93.38 72 GLY A O 1
ATOM 594 N N . TYR A 1 73 ? -25.249 35.057 18.623 1.00 93.88 73 TYR A N 1
ATOM 595 C CA . TYR A 1 73 ? -26.106 33.917 18.929 1.00 93.88 73 TYR A CA 1
ATOM 596 C C . TYR A 1 73 ? -25.364 32.931 19.832 1.00 93.88 73 TYR A C 1
ATOM 598 O O . TYR A 1 73 ? -24.250 32.515 19.504 1.00 93.88 73 TYR A O 1
ATOM 606 N N . MET A 1 74 ? -25.952 32.574 20.974 1.00 92.75 74 MET A N 1
ATOM 607 C CA . MET A 1 74 ? -25.368 31.645 21.943 1.00 92.75 74 MET A CA 1
ATOM 608 C C . MET A 1 74 ? -25.723 30.192 21.606 1.00 92.75 74 MET A C 1
ATOM 610 O O . MET A 1 74 ? -26.885 29.869 21.369 1.00 92.75 74 MET A O 1
ATOM 614 N N . PHE A 1 75 ? -24.739 29.292 21.623 1.00 90.38 75 PHE A N 1
ATOM 615 C CA . PHE A 1 75 ? -24.987 27.872 21.365 1.00 90.38 75 PHE A CA 1
ATOM 616 C C . PHE A 1 75 ? -25.518 27.148 22.605 1.00 90.38 75 PHE A C 1
ATOM 618 O O . PHE A 1 75 ? -24.957 27.266 23.701 1.00 90.38 75 PHE A O 1
ATOM 625 N N . HIS A 1 76 ? -26.587 26.380 22.398 1.00 78.44 76 HIS A N 1
ATOM 626 C CA . HIS A 1 76 ? -27.251 25.550 23.396 1.00 78.44 76 HIS A CA 1
ATOM 627 C C . HIS A 1 76 ? -27.924 24.353 22.701 1.00 78.44 76 HIS A C 1
ATOM 629 O O . HIS A 1 76 ? -28.986 24.514 22.115 1.00 78.44 76 HIS A O 1
ATOM 635 N N . GLU A 1 77 ? -27.293 23.177 22.770 1.00 66.94 77 GLU A N 1
ATOM 636 C CA . GLU A 1 77 ? -27.855 21.815 22.580 1.00 66.94 77 GLU A CA 1
ATOM 637 C C . GLU A 1 77 ? -28.475 21.424 21.213 1.00 66.94 77 GLU A C 1
ATOM 639 O O . GLU A 1 77 ? -28.417 20.248 20.860 1.00 66.94 77 GLU A O 1
ATOM 644 N N . ASP A 1 78 ? -28.944 22.359 20.383 1.00 78.25 78 ASP A N 1
ATOM 645 C CA . ASP A 1 78 ? -29.522 22.069 19.054 1.00 78.25 78 ASP A CA 1
ATOM 646 C C . ASP A 1 78 ? -28.514 22.213 17.896 1.00 78.25 78 ASP A C 1
ATOM 648 O O . ASP A 1 78 ? -28.552 21.478 16.903 1.00 78.25 78 ASP A O 1
ATOM 652 N N . TYR A 1 79 ? -27.588 23.168 18.027 1.00 91.31 79 TYR A N 1
ATOM 653 C CA . TYR A 1 79 ? -26.684 23.600 16.957 1.00 91.31 79 TYR A CA 1
ATOM 654 C C . TYR A 1 79 ? -25.220 23.526 17.378 1.00 91.31 79 TYR A C 1
ATOM 656 O O . TYR A 1 79 ? -24.874 23.823 18.523 1.00 91.31 79 TYR A O 1
ATOM 664 N N . THR A 1 80 ? -24.356 23.233 16.409 1.00 94.44 80 THR A N 1
ATOM 665 C CA . THR A 1 80 ? -22.910 23.428 16.508 1.00 94.44 80 THR A CA 1
ATOM 666 C C . THR A 1 80 ? -22.471 24.513 15.531 1.00 94.44 80 THR A C 1
ATOM 668 O O . THR A 1 80 ? -22.772 24.449 14.338 1.00 94.44 80 THR A O 1
ATOM 671 N N . GLY A 1 81 ? -21.735 25.497 16.041 1.00 95.00 81 GLY A N 1
ATOM 672 C CA . GLY A 1 81 ? -20.997 26.463 15.237 1.00 95.00 81 GLY A CA 1
ATOM 673 C C . GLY A 1 81 ? -19.583 25.968 14.941 1.00 95.00 81 GLY A C 1
ATOM 674 O O . GLY A 1 81 ? -18.916 25.441 15.835 1.00 95.00 81 GLY A O 1
ATOM 675 N N . ILE A 1 82 ? -19.121 26.166 13.707 1.00 96.56 82 ILE A N 1
ATOM 676 C CA . ILE A 1 82 ? -17.736 25.959 13.273 1.00 96.56 82 ILE A CA 1
ATOM 677 C C . ILE A 1 82 ? -17.172 27.312 12.821 1.00 96.56 82 ILE A C 1
ATOM 679 O O . ILE A 1 82 ? -17.774 27.961 11.971 1.00 96.56 82 ILE A O 1
ATOM 683 N N . ASP A 1 83 ? -16.055 27.745 13.404 1.00 95.75 83 ASP A N 1
ATOM 684 C CA . ASP A 1 83 ? -15.373 29.012 13.097 1.00 95.75 83 ASP A CA 1
ATOM 685 C C . ASP A 1 83 ? -14.054 28.695 12.388 1.00 95.75 83 ASP A C 1
ATOM 687 O O . ASP A 1 83 ? -13.255 27.909 12.902 1.00 95.75 83 ASP A O 1
ATOM 691 N N . LEU A 1 84 ? -13.843 29.255 11.201 1.00 95.38 84 LEU A N 1
ATOM 692 C CA . LEU A 1 84 ? -12.649 29.073 10.381 1.00 95.38 84 LEU A CA 1
ATOM 693 C C . LEU A 1 84 ? -11.845 30.380 10.393 1.00 95.38 84 LEU A C 1
ATOM 695 O O . LEU A 1 84 ? -12.037 31.273 9.562 1.00 95.38 84 LEU A O 1
ATOM 699 N N . ASP A 1 85 ? -10.947 30.477 11.369 1.00 90.19 85 ASP A N 1
ATOM 700 C CA . ASP A 1 85 ? -10.026 31.593 11.591 1.00 90.19 85 ASP A CA 1
ATOM 701 C C . ASP A 1 85 ? -8.977 31.633 10.463 1.00 90.19 85 ASP A C 1
ATOM 703 O O . ASP A 1 85 ? -8.373 30.605 10.148 1.00 90.19 85 ASP A O 1
ATOM 707 N N . HIS A 1 86 ? -8.705 32.822 9.909 1.00 88.19 86 HIS A N 1
ATOM 708 C CA . HIS A 1 86 ? -7.646 33.063 8.912 1.00 88.19 86 HIS A CA 1
ATOM 709 C C . HIS A 1 86 ? -7.713 32.122 7.695 1.00 88.19 86 HIS A C 1
ATOM 711 O O . HIS A 1 86 ? -6.786 31.355 7.433 1.00 88.19 86 HIS A O 1
ATOM 717 N N . CYS A 1 87 ? -8.838 32.167 6.974 1.00 91.06 87 CYS A N 1
ATOM 718 C CA . CYS A 1 87 ? -9.103 31.308 5.813 1.00 91.06 87 CYS A CA 1
ATOM 719 C C . CYS A 1 87 ? -9.610 32.044 4.564 1.00 91.06 87 CYS A C 1
ATOM 721 O O . CYS A 1 87 ? -9.982 31.402 3.581 1.00 91.06 87 CYS A O 1
ATOM 723 N N . VAL A 1 88 ? -9.639 33.376 4.610 1.00 90.56 88 VAL A N 1
ATOM 724 C CA . VAL A 1 88 ? -10.013 34.258 3.497 1.00 90.56 88 VAL A CA 1
ATOM 725 C C . VAL A 1 88 ? -8.885 35.268 3.298 1.00 90.56 88 VAL A C 1
ATOM 727 O O . VAL A 1 88 ? -8.325 35.745 4.292 1.00 90.56 88 VAL A O 1
ATOM 730 N N . ASP A 1 89 ? -8.532 35.560 2.047 1.00 84.50 89 ASP A N 1
ATOM 731 C CA . ASP A 1 89 ? -7.510 36.552 1.692 1.00 84.50 89 ASP A CA 1
ATOM 732 C C . ASP A 1 89 ? -8.066 37.988 1.566 1.00 84.50 89 ASP A C 1
ATOM 734 O O . ASP A 1 89 ? -9.251 38.254 1.784 1.00 84.50 89 ASP A O 1
ATOM 738 N N . GLU A 1 90 ? -7.192 38.941 1.229 1.00 80.38 90 GLU A N 1
ATOM 739 C CA . GLU A 1 90 ? -7.543 40.361 1.060 1.00 80.38 90 GLU A CA 1
ATOM 740 C C . GLU A 1 90 ? -8.453 40.623 -0.156 1.00 80.38 90 GLU A C 1
ATOM 742 O O . GLU A 1 90 ? -9.051 41.694 -0.263 1.00 80.38 90 GLU A O 1
ATOM 747 N N . GLN A 1 91 ? -8.579 39.651 -1.064 1.00 79.81 91 GLN A N 1
ATOM 748 C CA . GLN A 1 91 ? -9.425 39.693 -2.255 1.00 79.81 91 GLN A CA 1
ATOM 749 C C . GLN A 1 91 ? -10.787 39.008 -2.021 1.00 79.81 91 GLN A C 1
ATOM 751 O O . GLN A 1 91 ? -11.652 39.045 -2.897 1.00 79.81 91 GLN A O 1
ATOM 756 N N . GLY A 1 92 ? -11.007 38.420 -0.838 1.00 81.44 92 GLY A N 1
ATOM 757 C CA . GLY A 1 92 ? -12.236 37.713 -0.475 1.00 81.44 92 GLY A CA 1
ATOM 758 C C . GLY A 1 92 ? -12.277 36.247 -0.922 1.00 81.44 92 GLY A C 1
ATOM 759 O O . GLY A 1 92 ? -13.333 35.616 -0.835 1.00 81.44 92 GLY A O 1
ATOM 760 N N . VAL A 1 93 ? -11.162 35.684 -1.400 1.00 85.31 93 VAL A N 1
ATOM 761 C CA . VAL A 1 93 ? -11.090 34.288 -1.841 1.00 85.31 93 VAL A CA 1
ATOM 762 C C . VAL A 1 93 ? -10.895 33.376 -0.631 1.00 85.31 93 VAL A C 1
ATOM 764 O O . VAL A 1 93 ? -9.993 33.564 0.183 1.00 85.31 93 VAL A O 1
ATOM 767 N N . ILE A 1 94 ? -11.755 32.364 -0.514 1.00 91.75 94 ILE A N 1
ATOM 768 C CA . ILE A 1 94 ? -11.701 31.364 0.559 1.00 91.75 94 ILE A CA 1
ATOM 769 C C . ILE A 1 94 ? -10.665 30.283 0.205 1.00 91.75 94 ILE A C 1
ATOM 771 O O . ILE A 1 94 ? -10.685 29.718 -0.893 1.00 91.75 94 ILE A O 1
ATOM 775 N N . GLU A 1 95 ? -9.777 29.957 1.145 1.00 90.31 95 GLU A N 1
ATOM 776 C CA . GLU A 1 95 ? -8.712 28.967 0.963 1.00 90.31 95 GLU A CA 1
ATOM 777 C C . GLU A 1 95 ? -9.254 27.549 0.693 1.00 90.31 95 GLU A C 1
ATOM 779 O O . GLU A 1 95 ? -10.298 27.125 1.200 1.00 90.31 95 GLU A O 1
ATOM 784 N N . ARG A 1 96 ? -8.500 26.758 -0.088 1.00 86.19 96 ARG A N 1
ATOM 785 C CA . ARG A 1 96 ? -8.911 25.414 -0.548 1.00 86.19 96 ARG A CA 1
ATOM 786 C C . ARG A 1 96 ? -9.278 24.459 0.593 1.00 86.19 96 ARG A C 1
ATOM 788 O O . ARG A 1 96 ? -10.177 23.635 0.425 1.00 86.19 96 ARG A O 1
ATOM 795 N N . TRP A 1 97 ? -8.598 24.543 1.738 1.00 89.00 97 TRP A N 1
ATOM 796 C CA . TRP A 1 97 ? -8.897 23.703 2.900 1.00 89.00 97 TRP A CA 1
ATOM 797 C C . TRP A 1 97 ? -10.225 24.092 3.563 1.00 89.00 97 TRP A C 1
ATOM 799 O O . TRP A 1 97 ? -10.994 23.207 3.933 1.00 89.00 97 TRP A O 1
ATOM 809 N N . ALA A 1 98 ? -10.549 25.385 3.637 1.00 91.31 98 ALA A N 1
ATOM 810 C CA . ALA A 1 98 ? -11.819 25.860 4.176 1.00 91.31 98 ALA A CA 1
ATOM 811 C C . ALA A 1 98 ? -12.976 25.502 3.236 1.00 91.31 98 ALA A C 1
ATOM 813 O O . ALA A 1 98 ? -13.989 24.973 3.691 1.00 91.31 98 ALA A O 1
ATOM 814 N N . TRP A 1 99 ? -12.793 25.636 1.917 1.00 92.81 99 TRP A N 1
ATOM 815 C CA . TRP A 1 99 ? -13.775 25.160 0.935 1.00 92.81 99 TRP A CA 1
ATOM 816 C C . TRP A 1 99 ? -14.076 23.657 1.044 1.00 92.81 99 TRP A C 1
ATOM 818 O O . TRP A 1 99 ? -15.233 23.263 0.887 1.00 92.81 99 TRP A O 1
ATOM 828 N N . ARG A 1 100 ? -13.079 22.813 1.365 1.00 89.56 100 ARG A N 1
ATOM 829 C CA . ARG A 1 100 ? -13.310 21.382 1.654 1.00 89.56 100 ARG A CA 1
ATOM 830 C C . ARG A 1 100 ? -14.243 21.197 2.854 1.00 89.56 100 ARG A C 1
ATOM 832 O O . ARG A 1 100 ? -15.160 20.390 2.763 1.00 89.56 100 ARG A O 1
ATOM 839 N N . ILE A 1 101 ? -14.058 21.957 3.938 1.00 94.00 101 ILE A N 1
ATOM 840 C CA . ILE A 1 101 ? -14.934 21.911 5.125 1.00 94.00 101 ILE A CA 1
ATOM 841 C C . ILE A 1 101 ? -16.346 22.402 4.774 1.00 94.00 101 ILE A C 1
ATOM 843 O O . ILE A 1 101 ? -17.325 21.719 5.075 1.00 94.00 101 ILE A O 1
ATOM 847 N N . ILE A 1 102 ? -16.453 23.547 4.091 1.00 95.38 102 ILE A N 1
ATOM 848 C CA . ILE A 1 102 ? -17.726 24.172 3.705 1.00 95.38 102 ILE A CA 1
ATOM 849 C C . ILE A 1 102 ? -18.556 23.232 2.822 1.00 95.38 102 ILE A C 1
ATOM 851 O O . ILE A 1 102 ? -19.731 23.023 3.108 1.00 95.38 102 ILE A O 1
ATOM 855 N N . LYS A 1 103 ? -17.969 22.607 1.788 1.00 92.25 103 LYS A N 1
ATOM 856 C CA . LYS A 1 103 ? -18.701 21.664 0.917 1.00 92.25 103 LYS A CA 1
ATOM 857 C C . LYS A 1 103 ? -18.896 20.270 1.556 1.00 92.25 103 LYS A C 1
ATOM 859 O O . LYS A 1 103 ? -19.813 19.566 1.150 1.00 92.25 103 LYS A O 1
ATOM 864 N N . HIS A 1 104 ? -18.097 19.871 2.557 1.00 92.75 104 HIS A N 1
ATOM 865 C CA . HIS A 1 104 ? -18.294 18.627 3.335 1.00 92.75 104 HIS A CA 1
ATOM 866 C C . HIS A 1 104 ? -19.445 18.737 4.344 1.00 92.75 104 HIS A C 1
ATOM 868 O O . HIS A 1 104 ? -20.214 17.792 4.504 1.00 92.75 104 HIS A O 1
ATOM 874 N N . LEU A 1 105 ? -19.587 19.887 5.010 1.00 95.31 105 LEU A N 1
ATOM 875 C CA . LEU A 1 105 ? -20.746 20.164 5.860 1.00 95.31 105 LEU A CA 1
ATOM 876 C C . LEU A 1 105 ? -21.971 20.556 5.023 1.00 95.31 105 LEU A C 1
ATOM 878 O O . LEU A 1 105 ? -23.067 20.098 5.318 1.00 95.31 105 LEU A O 1
ATOM 882 N N . ASN A 1 106 ? -21.791 21.365 3.975 1.00 95.31 106 ASN A N 1
ATOM 883 C CA . ASN A 1 106 ? -22.835 21.900 3.096 1.00 95.31 106 ASN A CA 1
ATOM 884 C C . ASN A 1 106 ? -24.078 22.370 3.875 1.00 95.31 106 ASN A C 1
ATOM 886 O O . ASN A 1 106 ? -25.112 21.703 3.847 1.00 95.31 106 ASN A O 1
ATOM 890 N N . SER A 1 107 ? -23.927 23.475 4.610 1.00 96.88 107 SER A N 1
ATOM 891 C CA . SER A 1 107 ? -24.912 24.097 5.511 1.00 96.88 107 SER A CA 1
ATOM 892 C C . SER A 1 107 ? -24.724 25.622 5.515 1.00 96.88 107 SER A C 1
ATOM 894 O O . SER A 1 107 ? -23.752 26.104 4.924 1.00 96.88 107 SER A O 1
ATOM 896 N N . TYR A 1 108 ? -25.615 26.378 6.166 1.00 96.88 108 TYR A N 1
ATOM 897 C CA . TYR A 1 108 ? -25.523 27.839 6.255 1.00 96.88 108 TYR A CA 1
ATOM 898 C C . TYR A 1 108 ? -24.133 28.316 6.686 1.00 96.88 108 TYR A C 1
ATOM 900 O O . TYR A 1 108 ? -23.613 27.933 7.738 1.00 96.88 108 TYR A O 1
ATOM 908 N N . THR A 1 109 ? -23.545 29.152 5.832 1.00 97.38 109 THR A N 1
ATOM 909 C CA . THR A 1 109 ? -22.165 29.627 5.921 1.00 97.38 109 THR A CA 1
ATOM 910 C C . THR A 1 109 ? -22.134 31.140 5.696 1.00 97.38 109 THR A C 1
ATOM 912 O O . THR A 1 109 ? -22.724 31.635 4.736 1.00 97.38 109 THR A O 1
ATOM 915 N N . GLU A 1 110 ? -21.436 31.889 6.551 1.00 95.62 110 GLU A N 1
ATOM 916 C CA . GLU A 1 110 ? -21.298 33.350 6.448 1.00 95.62 110 GLU A CA 1
ATOM 917 C C . GLU A 1 110 ? -19.868 33.831 6.738 1.00 95.62 110 GLU A C 1
ATOM 919 O O . GLU A 1 110 ? -19.129 33.214 7.505 1.00 95.62 110 GLU A O 1
ATOM 924 N N . PHE A 1 111 ? -19.473 34.964 6.153 1.00 94.12 111 PHE A N 1
ATOM 925 C CA . PHE A 1 111 ? -18.219 35.635 6.500 1.00 94.12 111 PHE A CA 1
ATOM 926 C C . PHE A 1 111 ? -18.291 36.228 7.916 1.00 94.12 111 PHE A C 1
ATOM 928 O O . PHE A 1 111 ? -19.285 36.855 8.296 1.00 94.12 111 PHE A O 1
ATOM 935 N N . SER A 1 112 ? -17.214 36.084 8.688 1.00 92.50 112 SER A N 1
ATOM 936 C CA . SER A 1 112 ? -17.102 36.639 10.040 1.00 92.50 112 SER A CA 1
ATOM 937 C C . SER A 1 112 ? -16.936 38.175 10.023 1.00 92.50 112 SER A C 1
ATOM 939 O O . SER A 1 112 ? -16.573 38.751 8.993 1.00 92.50 112 SER A O 1
ATOM 941 N N . PRO A 1 113 ? -17.128 38.889 11.157 1.00 87.69 113 PRO A N 1
ATOM 942 C CA . PRO A 1 113 ? -17.017 40.354 11.210 1.00 87.69 113 PRO A CA 1
ATOM 943 C C . PRO A 1 113 ? -15.638 40.955 10.887 1.00 87.69 113 PRO A C 1
ATOM 945 O O . PRO A 1 113 ? -15.498 42.176 10.938 1.00 87.69 113 PRO A O 1
ATOM 948 N N . SER A 1 114 ? -14.603 40.146 10.632 1.00 85.75 114 SER A N 1
ATOM 949 C CA . SER A 1 114 ? -13.303 40.622 10.136 1.00 85.75 114 SER A CA 1
ATOM 950 C C . SER A 1 114 ? -13.102 40.408 8.633 1.00 85.75 114 SER A C 1
ATOM 952 O O . SER A 1 114 ? -12.069 40.827 8.120 1.00 85.75 114 SER A O 1
ATOM 954 N N . GLY A 1 115 ? -14.025 39.737 7.934 1.00 85.69 115 GLY A N 1
ATOM 955 C CA . GLY A 1 115 ? -13.881 39.315 6.531 1.00 85.69 115 GLY A CA 1
ATOM 956 C C . GLY A 1 115 ? -12.904 38.149 6.322 1.00 85.69 115 GLY A C 1
ATOM 957 O O . GLY A 1 115 ? -13.165 37.271 5.511 1.00 85.69 115 GLY A O 1
ATOM 958 N N . SER A 1 116 ? -11.834 38.086 7.119 1.00 88.62 116 SER A N 1
ATOM 959 C CA . SER A 1 116 ? -10.723 37.120 7.054 1.00 88.62 116 SER A CA 1
ATOM 960 C C . SER A 1 116 ? -11.039 35.674 7.490 1.00 88.62 116 SER A C 1
ATOM 962 O O . SER A 1 116 ? -10.119 34.880 7.700 1.00 88.62 116 SER A O 1
ATOM 964 N N . GLY A 1 117 ? -12.305 35.330 7.728 1.00 92.00 117 GLY A N 1
ATOM 965 C CA . GLY A 1 117 ? -12.708 34.037 8.289 1.00 92.00 117 GLY A CA 1
ATOM 966 C C . GLY A 1 117 ? -14.193 33.743 8.091 1.00 92.00 117 GLY A C 1
ATOM 967 O O . GLY A 1 117 ? -14.961 34.642 7.748 1.00 92.00 117 GLY A O 1
ATOM 968 N N . ILE A 1 118 ? -14.591 32.491 8.311 1.00 96.38 118 ILE A N 1
ATOM 969 C CA . ILE A 1 118 ? -15.917 31.958 7.956 1.00 96.38 118 ILE A CA 1
ATOM 970 C C . ILE A 1 118 ? -16.577 31.285 9.165 1.00 96.38 118 ILE A C 1
ATOM 972 O O . ILE A 1 118 ? -15.962 30.434 9.800 1.00 96.38 118 ILE A O 1
ATOM 976 N N . HIS A 1 119 ? -17.848 31.588 9.430 1.00 97.25 119 HIS A N 1
ATOM 977 C CA . HIS A 1 119 ? -18.692 30.798 10.329 1.00 97.25 119 HIS A CA 1
ATOM 978 C C . HIS A 1 119 ? -19.553 29.813 9.528 1.00 97.25 119 HIS A C 1
ATOM 980 O O . HIS A 1 119 ? -20.123 30.178 8.500 1.00 97.25 119 HIS A O 1
ATOM 986 N N . ILE A 1 120 ? -19.729 28.595 10.040 1.00 97.56 120 ILE A N 1
ATOM 987 C CA . ILE A 1 120 ? -20.693 27.605 9.542 1.00 97.56 120 ILE A CA 1
ATOM 988 C C . ILE A 1 120 ? -21.617 27.211 10.698 1.00 97.56 120 ILE A C 1
ATOM 990 O O . ILE A 1 120 ? -21.141 26.871 11.784 1.00 97.56 120 ILE A O 1
ATOM 994 N N . PHE A 1 121 ? -22.928 27.228 10.468 1.00 96.50 121 PHE A N 1
ATOM 995 C CA . PHE A 1 121 ? -23.939 26.760 11.419 1.00 96.50 121 PHE A CA 1
ATOM 996 C C . PHE A 1 121 ? -24.477 25.401 10.961 1.00 96.50 121 PHE A C 1
ATOM 998 O O . PHE A 1 121 ? -24.876 25.241 9.808 1.00 96.50 121 PHE A O 1
ATOM 1005 N N . VAL A 1 122 ? -24.495 24.413 11.857 1.00 96.12 122 VAL A N 1
ATOM 1006 C CA . VAL A 1 122 ? -24.942 23.036 11.581 1.00 96.12 122 VAL A CA 1
ATOM 1007 C C . VAL A 1 122 ? -25.887 22.559 12.681 1.00 96.12 122 VAL A C 1
ATOM 1009 O O . VAL A 1 122 ? -25.622 22.785 13.862 1.00 96.12 122 VAL A O 1
ATOM 1012 N N . ARG A 1 123 ? -26.951 21.832 12.315 1.00 94.31 123 ARG A N 1
ATOM 1013 C CA . ARG A 1 123 ? -27.756 21.068 13.277 1.00 94.31 123 ARG A CA 1
ATOM 1014 C C . ARG A 1 123 ? -27.064 19.731 13.552 1.00 94.31 123 ARG A C 1
ATOM 1016 O O . ARG A 1 123 ? -26.817 18.939 12.636 1.00 94.31 123 ARG A O 1
ATOM 1023 N N . GLY A 1 124 ? -26.713 19.516 14.815 1.00 90.31 124 GLY A N 1
ATOM 1024 C CA . GLY A 1 124 ? -25.871 18.409 15.266 1.00 90.31 124 GLY A CA 1
ATOM 1025 C C . GLY A 1 124 ? -25.012 18.794 16.471 1.00 90.31 124 GLY A C 1
ATOM 1026 O O . GLY A 1 124 ? -24.808 19.977 16.754 1.00 90.31 124 GLY A O 1
ATOM 1027 N N . GLN A 1 125 ? -24.511 17.787 17.178 1.00 89.88 125 GLN A N 1
ATOM 1028 C CA . GLN A 1 125 ? -23.770 17.911 18.432 1.00 89.88 125 GLN A CA 1
ATOM 1029 C C . GLN A 1 125 ? -22.334 17.391 18.320 1.00 89.88 125 GLN A C 1
ATOM 1031 O O . GLN A 1 125 ? -22.033 16.531 17.495 1.00 89.88 125 GLN A O 1
ATOM 1036 N N . ILE A 1 126 ? -21.455 17.898 19.190 1.00 87.88 126 ILE A N 1
ATOM 1037 C CA . ILE A 1 126 ? -20.066 17.440 19.345 1.00 87.88 126 ILE A CA 1
ATOM 1038 C C . ILE A 1 126 ? -19.755 17.135 20.823 1.00 87.88 126 ILE A C 1
ATOM 1040 O O . ILE A 1 126 ? -20.282 17.825 21.699 1.00 87.88 126 ILE A O 1
ATOM 1044 N N . PRO A 1 127 ? -18.869 16.164 21.133 1.00 80.00 127 PRO A N 1
ATOM 1045 C CA . PRO A 1 127 ? -18.570 15.748 22.509 1.00 80.00 127 PRO A CA 1
ATOM 1046 C C . PRO A 1 127 ? -18.073 16.851 23.458 1.00 80.00 127 PRO A C 1
ATOM 1048 O O . PRO A 1 127 ? -18.338 16.795 24.657 1.00 80.00 127 PRO A O 1
ATOM 1051 N N . HIS A 1 128 ? -17.303 17.819 22.955 1.00 79.56 128 HIS A N 1
ATOM 1052 C CA . HIS A 1 128 ? -16.880 19.025 23.678 1.00 79.56 128 HIS A CA 1
ATOM 1053 C C . HIS A 1 128 ? -16.300 20.058 22.704 1.00 79.56 128 HIS A C 1
ATOM 1055 O O . HIS A 1 128 ? -15.782 19.696 21.649 1.00 79.56 128 HIS A O 1
ATOM 1061 N N . GLY A 1 129 ? -16.342 21.342 23.068 1.00 79.19 129 GLY A N 1
ATOM 1062 C CA . GLY A 1 129 ? -15.766 22.408 22.244 1.00 79.19 129 GLY A CA 1
ATOM 1063 C C . GLY A 1 129 ? -14.252 22.262 22.037 1.00 79.19 129 GLY A C 1
ATOM 1064 O O . GLY A 1 129 ? -13.538 21.837 22.946 1.00 79.19 129 GLY A O 1
ATOM 1065 N N . SER A 1 130 ? -13.761 22.624 20.850 1.00 79.19 130 SER A N 1
ATOM 1066 C CA . SER A 1 130 ? -12.368 22.415 20.420 1.00 79.19 130 SER A CA 1
ATOM 1067 C C . SER A 1 130 ? -11.856 23.632 19.642 1.00 79.19 130 SER A C 1
ATOM 1069 O O . SER A 1 130 ? -12.576 24.126 18.783 1.00 79.19 130 SER A O 1
ATOM 1071 N N . ARG A 1 131 ? -10.625 24.097 19.916 1.00 83.50 131 ARG A N 1
ATOM 1072 C CA . ARG A 1 131 ? -9.847 25.023 19.060 1.00 83.50 131 ARG A CA 1
ATOM 1073 C C . ARG A 1 131 ? -8.572 24.307 18.629 1.00 83.50 131 ARG A C 1
ATOM 1075 O O . ARG A 1 131 ? -7.852 23.786 19.484 1.00 83.50 131 ARG A O 1
ATOM 1082 N N . ARG A 1 132 ? -8.257 24.313 17.334 1.00 82.38 132 ARG A N 1
ATOM 1083 C CA . ARG A 1 132 ? -7.035 23.720 16.762 1.00 82.38 132 ARG A CA 1
ATOM 1084 C C . ARG A 1 132 ? -6.470 24.607 15.660 1.00 82.38 132 ARG A C 1
ATOM 1086 O O . ARG A 1 132 ? -7.221 25.322 15.009 1.00 82.38 132 ARG A O 1
ATOM 1093 N N . LYS A 1 133 ? -5.158 24.541 15.429 1.00 82.19 133 LYS A N 1
ATOM 1094 C CA . LYS A 1 133 ? -4.576 25.016 14.166 1.00 82.19 133 LYS A CA 1
ATOM 1095 C C . LYS A 1 133 ? -4.993 24.085 13.030 1.00 82.19 133 LYS A C 1
ATOM 1097 O O . LYS A 1 133 ? -5.241 22.903 13.272 1.00 82.19 133 LYS A O 1
ATOM 1102 N N . ILE A 1 134 ? -5.024 24.598 11.805 1.00 81.06 134 ILE A N 1
ATOM 1103 C CA . ILE A 1 134 ? -5.158 23.746 10.622 1.00 81.06 134 ILE A CA 1
ATOM 1104 C C . ILE A 1 134 ? -3.873 22.919 10.448 1.00 81.06 134 ILE A C 1
ATOM 1106 O O . ILE A 1 134 ? -2.781 23.491 10.507 1.00 81.06 134 ILE A O 1
ATOM 1110 N N . PRO A 1 135 ? -3.962 21.587 10.262 1.00 71.12 135 PRO A N 1
ATOM 1111 C CA . PRO A 1 135 ? -2.781 20.752 10.068 1.00 71.12 135 PRO A CA 1
ATOM 1112 C C . PRO A 1 135 ? -1.978 21.178 8.836 1.00 71.12 135 PRO A C 1
ATOM 1114 O O . PRO A 1 135 ? -2.549 21.415 7.775 1.00 71.12 135 PRO A O 1
ATOM 1117 N N . ALA A 1 136 ? -0.645 21.186 8.931 1.00 71.56 136 ALA A N 1
ATOM 1118 C CA . ALA A 1 136 ? 0.224 21.601 7.822 1.00 71.56 136 ALA A CA 1
ATOM 1119 C C . ALA A 1 136 ? -0.003 20.799 6.519 1.00 71.56 136 ALA A C 1
ATOM 1121 O O . ALA A 1 136 ? 0.122 21.347 5.430 1.00 71.56 136 ALA A O 1
ATOM 1122 N N . HIS A 1 137 ? -0.419 19.529 6.620 1.00 70.00 137 HIS A N 1
ATOM 1123 C CA . HIS A 1 137 ? -0.756 18.677 5.470 1.00 70.00 137 HIS A CA 1
ATOM 1124 C C . HIS A 1 137 ? -2.091 19.036 4.778 1.00 70.00 137 HIS A C 1
ATOM 1126 O O . HIS A 1 137 ? -2.507 18.342 3.853 1.00 70.00 137 HIS A O 1
ATOM 1132 N N . TRP A 1 138 ? -2.796 20.080 5.232 1.00 72.38 138 TRP A N 1
ATOM 1133 C CA . TRP A 1 138 ? -3.944 20.678 4.532 1.00 72.38 138 TRP A CA 1
ATOM 1134 C C . TRP A 1 138 ? -3.546 21.935 3.738 1.00 72.38 138 TRP A C 1
ATOM 1136 O O . TRP A 1 138 ? -4.409 22.532 3.101 1.00 72.38 138 TRP A O 1
ATOM 1146 N N . GLU A 1 139 ? -2.257 22.296 3.750 1.00 73.44 139 GLU A N 1
ATOM 1147 C CA . GLU A 1 139 ? -1.662 23.406 2.992 1.00 73.44 139 GLU A CA 1
ATOM 1148 C C . GLU A 1 139 ? -2.340 24.777 3.244 1.00 73.44 139 GLU A C 1
ATOM 1150 O O . GLU A 1 139 ? -2.715 25.460 2.288 1.00 73.44 139 GLU A O 1
ATOM 1155 N N . PRO A 1 140 ? -2.526 25.209 4.513 1.00 79.12 140 PRO A N 1
ATOM 1156 C CA . PRO A 1 140 ? -3.000 26.561 4.803 1.00 79.12 140 PRO A CA 1
ATOM 1157 C C . PRO A 1 140 ? -1.959 27.601 4.373 1.00 79.12 140 PRO A C 1
ATOM 1159 O O . PRO A 1 140 ? -0.777 27.476 4.700 1.00 79.12 140 PRO A O 1
ATOM 1162 N N . LEU A 1 141 ? -2.398 28.654 3.681 1.00 74.56 141 LEU A N 1
ATOM 1163 C CA . LEU A 1 141 ? -1.520 29.749 3.252 1.00 74.56 141 LEU A CA 1
ATOM 1164 C C . LEU A 1 141 ? -1.195 30.693 4.421 1.00 74.56 141 LEU A C 1
ATOM 1166 O O . LEU A 1 141 ? -0.105 31.262 4.491 1.00 74.56 141 LEU A O 1
ATOM 1170 N N . GLN A 1 142 ? -2.122 30.833 5.372 1.00 72.38 142 GLN A N 1
ATOM 1171 C CA . GLN A 1 142 ? -1.953 31.668 6.558 1.00 72.38 142 GLN A CA 1
ATOM 1172 C C . GLN A 1 142 ? -1.404 30.866 7.752 1.00 72.38 142 GLN A C 1
ATOM 1174 O O . GLN A 1 142 ? -2.059 29.972 8.282 1.00 72.38 142 GLN A O 1
ATOM 1179 N N . ASN A 1 143 ? -0.241 31.272 8.282 1.00 67.88 143 ASN A N 1
ATOM 1180 C CA . ASN A 1 143 ? 0.411 30.680 9.474 1.00 67.88 143 ASN A CA 1
ATOM 1181 C C . ASN A 1 143 ? -0.429 30.713 10.778 1.00 67.88 143 ASN A C 1
ATOM 1183 O O . ASN A 1 143 ? -0.023 30.160 11.808 1.00 67.88 143 ASN A O 1
ATOM 1187 N N . HIS A 1 144 ? -1.581 31.385 10.752 1.00 76.31 144 HIS A N 1
ATOM 1188 C CA . HIS A 1 144 ? -2.528 31.511 11.860 1.00 76.31 144 HIS A CA 1
ATOM 1189 C C . HIS A 1 144 ? -3.881 30.828 11.595 1.00 76.31 144 HIS A C 1
ATOM 1191 O O . HIS A 1 144 ? -4.755 30.909 12.457 1.00 76.31 144 HIS A O 1
ATOM 1197 N N . ALA A 1 145 ? -4.025 30.119 10.466 1.00 85.31 145 ALA A N 1
ATOM 1198 C CA . ALA A 1 145 ? -5.204 29.332 10.116 1.00 85.31 145 ALA A CA 1
ATOM 1199 C C . ALA A 1 145 ? -5.611 28.386 11.255 1.00 85.31 145 ALA A C 1
ATOM 1201 O O . ALA A 1 145 ? -4.808 27.576 11.746 1.00 85.31 145 ALA A O 1
ATOM 1202 N N . ALA A 1 146 ? -6.867 28.486 11.684 1.00 88.38 146 ALA A N 1
ATOM 1203 C CA . ALA A 1 146 ? -7.395 27.713 12.798 1.00 88.38 146 ALA A CA 1
ATOM 1204 C C . ALA A 1 146 ? -8.857 27.314 12.568 1.00 88.38 146 ALA A C 1
ATOM 1206 O O . ALA A 1 146 ? -9.569 27.907 11.763 1.00 88.38 146 ALA A O 1
ATOM 1207 N N . ILE A 1 147 ? -9.299 26.308 13.314 1.00 93.06 147 ILE A N 1
ATOM 1208 C CA . ILE A 1 147 ? -10.694 25.887 13.396 1.00 93.06 147 ILE A CA 1
ATOM 1209 C C . ILE A 1 147 ? -11.129 25.857 14.861 1.00 93.06 147 ILE A C 1
ATOM 1211 O O . ILE A 1 147 ? -10.453 25.263 15.709 1.00 93.06 147 ILE A O 1
ATOM 1215 N N . GLU A 1 148 ? -12.269 26.479 15.154 1.00 92.12 148 GLU A N 1
ATOM 1216 C CA . GLU A 1 148 ? -13.011 26.284 16.398 1.00 92.12 148 GLU A CA 1
ATOM 1217 C C . GLU A 1 148 ? -14.330 25.549 16.129 1.00 92.12 148 GLU A C 1
ATOM 1219 O O . GLU A 1 148 ? -14.938 25.711 15.075 1.00 92.12 148 GLU A O 1
ATOM 1224 N N . MET A 1 149 ? -14.794 24.741 17.082 1.00 92.50 149 MET A N 1
ATOM 1225 C CA . MET A 1 149 ? -16.089 24.055 17.017 1.00 92.50 149 MET A CA 1
ATOM 1226 C C . MET A 1 149 ? -16.776 24.121 18.383 1.00 92.50 149 MET A C 1
ATOM 1228 O O . MET A 1 149 ? -16.153 23.762 19.387 1.00 92.50 149 MET A O 1
ATOM 1232 N N . TYR A 1 150 ? -18.047 24.540 18.439 1.00 89.25 150 TYR A N 1
ATOM 1233 C CA . TYR A 1 150 ? -18.795 24.711 19.693 1.00 89.25 150 TYR A CA 1
ATOM 1234 C C . TYR A 1 150 ? -20.287 24.369 19.580 1.00 89.25 150 TYR A C 1
ATOM 1236 O O . TYR A 1 150 ? -21.015 24.987 18.810 1.00 89.25 150 TYR A O 1
ATOM 1244 N N . CYS A 1 151 ? -20.755 23.459 20.436 1.00 85.38 151 CYS A N 1
ATOM 1245 C CA . CYS A 1 151 ? -22.174 23.137 20.650 1.00 85.38 151 CYS A CA 1
ATOM 1246 C C . CYS A 1 151 ? -22.799 23.830 21.879 1.00 85.38 151 CYS A C 1
ATOM 1248 O O . CYS A 1 151 ? -24.016 23.839 22.057 1.00 85.38 151 CYS A O 1
ATOM 1250 N N . SER A 1 152 ? -21.968 24.378 22.770 1.00 82.44 152 SER A N 1
ATOM 1251 C CA . SER A 1 152 ? -22.402 25.042 24.002 1.00 82.44 152 SER A CA 1
ATOM 1252 C C . SER A 1 152 ? -21.327 25.981 24.556 1.00 82.44 152 SER A C 1
ATOM 1254 O O . SER A 1 152 ? -20.161 25.934 24.151 1.00 82.44 152 SER A O 1
ATOM 1256 N N . ARG A 1 153 ? -21.706 26.829 25.523 1.00 81.81 153 ARG A N 1
ATOM 1257 C CA . ARG A 1 153 ? -20.801 27.689 26.320 1.00 81.81 153 ARG A CA 1
ATOM 1258 C C . ARG A 1 153 ? -20.005 28.741 25.532 1.00 81.81 153 ARG A C 1
ATOM 1260 O O . ARG A 1 153 ? -19.101 29.376 26.090 1.00 81.81 153 ARG A O 1
ATOM 1267 N N . ARG A 1 154 ? -20.376 28.995 24.277 1.00 87.75 154 ARG A N 1
ATOM 1268 C CA . ARG A 1 154 ? -19.851 30.047 23.393 1.00 87.75 154 ARG A CA 1
ATOM 1269 C C . ARG A 1 154 ? -20.976 30.672 22.576 1.00 87.75 154 ARG A C 1
ATOM 1271 O O . ARG A 1 154 ? -22.049 30.090 22.450 1.00 87.75 154 ARG A O 1
ATOM 1278 N N . TYR A 1 155 ? -20.682 31.832 21.997 1.00 91.44 155 TYR A N 1
ATOM 1279 C CA . TYR A 1 155 ? -21.524 32.502 21.015 1.00 91.44 155 TYR A CA 1
ATOM 1280 C C . TYR A 1 155 ? -20.742 32.726 19.722 1.00 91.44 155 TYR A C 1
ATOM 1282 O O . TYR A 1 155 ? -19.522 32.896 19.778 1.00 91.44 155 TYR A O 1
ATOM 1290 N N . PHE A 1 156 ? -21.442 32.788 18.592 1.00 93.31 156 PHE A N 1
ATOM 1291 C CA . PHE A 1 156 ? -20.924 33.388 17.361 1.00 93.31 156 PHE A CA 1
ATOM 1292 C C . PHE A 1 156 ? -21.491 34.789 17.182 1.00 93.31 156 PHE A C 1
ATOM 1294 O O . PHE A 1 156 ? -22.643 35.058 17.513 1.00 93.31 156 PHE A O 1
ATOM 1301 N N . THR A 1 157 ? -20.680 35.690 16.639 1.00 93.12 157 THR A N 1
ATOM 1302 C CA . THR A 1 157 ? -21.149 36.978 16.119 1.00 93.12 157 THR A CA 1
ATOM 1303 C C . THR A 1 157 ? -21.843 36.745 14.785 1.00 93.12 157 THR A C 1
ATOM 1305 O O . THR A 1 157 ? -21.185 36.264 13.869 1.00 93.12 157 THR A O 1
ATOM 1308 N N . VAL A 1 158 ? -23.123 37.086 14.666 1.00 92.38 158 VAL A N 1
ATOM 1309 C CA . VAL A 1 158 ? -23.909 36.837 13.446 1.00 92.38 158 VAL A CA 1
ATOM 1310 C C . VAL A 1 158 ? -23.785 38.032 12.504 1.00 92.38 158 VAL A C 1
ATOM 1312 O O . VAL A 1 158 ? -23.986 39.169 12.938 1.00 92.38 158 VAL A O 1
ATOM 1315 N N . THR A 1 159 ? -23.460 37.788 11.232 1.00 90.38 159 THR A N 1
ATOM 1316 C CA . THR A 1 159 ? -23.305 38.843 10.213 1.00 90.38 159 THR A CA 1
ATOM 1317 C C . THR A 1 159 ? -24.419 38.855 9.171 1.00 90.38 159 THR A C 1
ATOM 1319 O O . THR A 1 159 ? -24.789 39.929 8.699 1.00 90.38 159 THR A O 1
ATOM 1322 N N . GLY A 1 160 ? -24.949 37.691 8.782 1.00 87.50 160 GLY A N 1
ATOM 1323 C CA . GLY A 1 160 ? -25.796 37.559 7.593 1.00 87.50 160 GLY A CA 1
ATOM 1324 C C . GLY A 1 160 ? -25.078 37.818 6.271 1.00 87.50 160 GLY A C 1
ATOM 1325 O O . GLY A 1 160 ? -25.734 37.963 5.238 1.00 87.50 160 GLY A O 1
ATOM 1326 N N . ASN A 1 161 ? -23.744 37.885 6.274 1.00 90.81 161 ASN A N 1
ATOM 1327 C CA . ASN A 1 161 ? -22.954 37.983 5.053 1.00 90.81 161 ASN A CA 1
ATOM 1328 C C . ASN A 1 161 ? -22.724 36.575 4.485 1.00 90.81 161 ASN A C 1
ATOM 1330 O O . ASN A 1 161 ? -21.629 36.022 4.582 1.00 90.81 161 ASN A O 1
ATOM 1334 N N . HIS A 1 162 ? -23.804 35.972 3.983 1.00 93.94 162 HIS A N 1
ATOM 1335 C CA . HIS A 1 162 ? -23.843 34.612 3.437 1.00 93.94 162 HIS A CA 1
ATOM 1336 C C . HIS A 1 162 ? -22.793 34.386 2.337 1.00 93.94 162 HIS A C 1
ATOM 1338 O O . HIS A 1 162 ? -22.586 35.245 1.478 1.00 93.94 162 HIS A O 1
ATOM 1344 N N . VAL A 1 163 ? -22.139 33.221 2.365 1.00 92.81 163 VAL A N 1
ATOM 1345 C CA . VAL A 1 163 ? -21.155 32.815 1.354 1.00 92.81 163 VAL A CA 1
ATOM 1346 C C . VAL A 1 163 ? -21.880 32.241 0.127 1.00 92.81 163 VAL A C 1
ATOM 1348 O O . VAL A 1 163 ? -22.598 31.245 0.272 1.00 92.81 163 VAL A O 1
ATOM 1351 N N . PRO A 1 164 ? -21.669 32.793 -1.086 1.00 86.19 164 PRO A N 1
ATOM 1352 C CA . PRO A 1 164 ? -22.257 32.263 -2.317 1.00 86.19 164 PRO A CA 1
ATOM 1353 C C . PRO A 1 164 ? -21.979 30.767 -2.530 1.00 86.19 164 PRO A C 1
ATOM 1355 O O . PRO A 1 164 ? -20.942 30.247 -2.124 1.00 86.19 164 PRO A O 1
ATOM 1358 N N . GLU A 1 165 ? -22.902 30.072 -3.199 1.00 84.06 165 GLU A N 1
ATOM 1359 C CA . GLU A 1 165 ? -22.859 28.613 -3.414 1.00 84.06 165 GLU A CA 1
ATOM 1360 C C . GLU A 1 165 ? -22.818 27.742 -2.134 1.00 84.06 165 GLU A C 1
ATOM 1362 O O . GLU A 1 165 ? -22.285 26.622 -2.153 1.00 84.06 165 GLU A O 1
ATOM 1367 N N . THR A 1 166 ? -23.368 28.230 -1.022 1.00 91.38 166 THR A N 1
ATOM 1368 C CA . THR A 1 166 ? -23.610 27.442 0.202 1.00 91.38 166 THR A CA 1
ATOM 1369 C C . THR A 1 166 ? -25.104 27.435 0.537 1.00 91.38 166 THR A C 1
ATOM 1371 O O . THR A 1 166 ? -25.838 28.293 0.046 1.00 91.38 166 THR A O 1
ATOM 1374 N N . SER A 1 167 ? -25.584 26.465 1.329 1.00 91.25 167 SER A N 1
ATOM 1375 C CA . SER A 1 167 ? -27.014 26.396 1.688 1.00 91.25 167 SER A CA 1
ATOM 1376 C C . SER A 1 167 ? -27.461 27.673 2.411 1.00 91.25 167 SER A C 1
ATOM 1378 O O . SER A 1 167 ? -26.695 28.270 3.167 1.00 91.25 167 SER A O 1
ATOM 1380 N N . GLU A 1 168 ? -28.708 28.089 2.203 1.00 91.50 168 GLU A N 1
ATOM 1381 C CA . GLU A 1 168 ? -29.341 29.142 3.006 1.00 91.50 168 GLU A CA 1
ATOM 1382 C C . GLU A 1 168 ? -29.996 28.596 4.288 1.00 91.50 168 GLU A C 1
ATOM 1384 O O . GLU A 1 168 ? -30.469 29.388 5.099 1.00 91.50 168 GLU A O 1
ATOM 1389 N N . ASN A 1 169 ? -30.006 27.271 4.493 1.00 94.00 169 ASN A N 1
ATOM 1390 C CA . ASN A 1 169 ? -30.630 26.580 5.630 1.00 94.00 169 ASN A CA 1
ATOM 1391 C C . ASN A 1 169 ? -29.598 26.056 6.645 1.00 94.00 169 ASN A C 1
ATOM 1393 O O . ASN A 1 169 ? -28.449 25.775 6.293 1.00 94.00 169 ASN A O 1
ATOM 1397 N N . ILE A 1 170 ? -30.022 25.834 7.898 1.00 94.88 170 ILE A N 1
ATOM 1398 C CA . ILE A 1 170 ? -29.216 25.107 8.893 1.00 94.88 170 ILE A CA 1
ATOM 1399 C C . ILE A 1 170 ? -29.501 23.610 8.780 1.00 94.88 170 ILE A C 1
ATOM 1401 O O . ILE A 1 170 ? -30.507 23.076 9.254 1.00 94.88 170 ILE A O 1
ATOM 1405 N N . GLU A 1 171 ? -28.578 22.923 8.125 1.00 95.00 171 GLU A N 1
ATOM 1406 C CA . GLU A 1 171 ? -28.741 21.544 7.698 1.00 95.00 171 GLU A CA 1
ATOM 1407 C C . GLU A 1 171 ? -28.406 20.553 8.821 1.00 95.00 171 GLU A C 1
ATOM 1409 O O . GLU A 1 171 ? -27.479 20.759 9.612 1.00 95.00 171 GLU A O 1
ATOM 1414 N N . SER A 1 172 ? -29.124 19.425 8.860 1.00 94.50 172 SER A N 1
ATOM 1415 C CA . SER A 1 172 ? -28.784 18.301 9.740 1.00 94.50 172 SER A CA 1
ATOM 1416 C C . SER A 1 172 ? -27.628 17.501 9.145 1.00 94.50 172 SER A C 1
ATOM 1418 O O . SER A 1 172 ? -27.735 16.965 8.036 1.00 94.50 172 SER A O 1
ATOM 1420 N N . ARG A 1 173 ? -26.487 17.481 9.847 1.00 95.25 173 ARG A N 1
ATOM 1421 C CA . ARG A 1 173 ? -25.205 16.988 9.304 1.00 95.25 173 ARG A CA 1
ATOM 1422 C C . ARG A 1 173 ? -24.353 16.212 10.312 1.00 95.25 173 ARG A C 1
ATOM 1424 O O . ARG A 1 173 ? -23.141 16.137 10.132 1.00 95.25 173 ARG A O 1
ATOM 1431 N N . GLN A 1 174 ? -24.961 15.597 11.330 1.00 93.31 174 GLN A N 1
ATOM 1432 C CA . GLN A 1 174 ? -24.270 14.872 12.413 1.00 93.31 174 GLN A CA 1
ATOM 1433 C C . GLN A 1 174 ? -23.088 14.003 11.926 1.00 93.31 174 GLN A C 1
ATOM 1435 O O . GLN A 1 174 ? -21.952 14.232 12.321 1.00 93.31 174 GLN A O 1
ATOM 1440 N N . VAL A 1 175 ? -23.309 13.103 10.959 1.00 89.31 175 VAL A N 1
ATOM 1441 C CA . VAL A 1 175 ? -22.262 12.201 10.427 1.00 89.31 175 VAL A CA 1
ATOM 1442 C C . VAL A 1 175 ? -21.102 12.942 9.735 1.00 89.31 175 VAL A C 1
ATOM 1444 O O . VAL A 1 175 ? -19.970 12.456 9.731 1.00 89.31 175 VAL A O 1
ATOM 1447 N N . ALA A 1 176 ? -21.346 14.110 9.136 1.00 91.62 176 ALA A N 1
ATOM 1448 C CA . ALA A 1 176 ? -20.292 14.943 8.553 1.00 91.62 176 ALA A CA 1
ATOM 1449 C C . ALA A 1 176 ? -19.558 15.754 9.637 1.00 91.62 176 ALA A C 1
ATOM 1451 O O . ALA A 1 176 ? -18.328 15.856 9.604 1.00 91.62 176 ALA A O 1
ATOM 1452 N N . LEU A 1 177 ? -20.303 16.262 10.621 1.00 92.69 177 LEU A N 1
ATOM 1453 C CA . LEU A 1 177 ? -19.799 16.989 11.783 1.00 92.69 177 LEU A CA 1
ATOM 1454 C C . LEU A 1 177 ? -18.868 16.116 12.639 1.00 92.69 177 LEU A C 1
ATOM 1456 O O . LEU A 1 177 ? -17.769 16.555 12.969 1.00 92.69 177 LEU A O 1
ATOM 1460 N N . ASP A 1 178 ? -19.248 14.864 12.908 1.00 90.81 178 ASP A N 1
ATOM 1461 C CA . ASP A 1 178 ? -18.432 13.891 13.645 1.00 90.81 178 ASP A CA 1
ATOM 1462 C C . ASP A 1 178 ? -17.120 13.574 12.917 1.00 90.81 178 ASP A C 1
ATOM 1464 O O . ASP A 1 178 ? -16.053 13.566 13.533 1.00 90.81 178 ASP A O 1
ATOM 1468 N N . LYS A 1 179 ? -17.165 13.377 11.591 1.00 88.81 179 LYS A N 1
ATOM 1469 C CA . LYS A 1 179 ? -15.962 13.154 10.767 1.00 88.81 179 LYS A CA 1
ATOM 1470 C C . LYS A 1 179 ? -15.001 14.343 10.831 1.00 88.81 179 LYS A C 1
ATOM 1472 O O . LYS A 1 179 ? -13.804 14.144 11.030 1.00 88.81 179 LYS A O 1
ATOM 1477 N N . LEU A 1 180 ? -15.519 15.568 10.709 1.00 89.38 180 LEU A N 1
ATOM 1478 C CA . LEU A 1 180 ? -14.721 16.790 10.840 1.00 89.38 180 LEU A CA 1
ATOM 1479 C C . LEU A 1 180 ? -14.121 16.900 12.249 1.00 89.38 180 LEU A C 1
ATOM 1481 O O . LEU A 1 180 ? -12.920 17.107 12.404 1.00 89.38 180 LEU A O 1
ATOM 1485 N N . TYR A 1 181 ? -14.938 16.688 13.281 1.00 88.25 181 TYR A N 1
ATOM 1486 C CA . TYR A 1 181 ? -14.517 16.751 14.676 1.00 88.25 181 TYR A CA 1
ATOM 1487 C C . TYR A 1 181 ? -13.408 15.737 15.005 1.00 88.25 181 TYR A C 1
ATOM 1489 O O . TYR A 1 181 ? -12.449 16.072 15.705 1.00 88.25 181 TYR A O 1
ATOM 1497 N N . GLN A 1 182 ? -13.491 14.517 14.463 1.00 83.50 182 GLN A N 1
ATOM 1498 C CA . GLN A 1 182 ? -12.463 13.481 14.600 1.00 83.50 182 GLN A CA 1
ATOM 1499 C C . GLN A 1 182 ? -11.155 13.850 13.885 1.00 83.50 182 GLN A C 1
ATOM 1501 O O . GLN A 1 182 ? -10.087 13.717 14.485 1.00 83.50 182 GLN A O 1
ATOM 1506 N N . GLN A 1 183 ? -11.225 14.351 12.644 1.00 81.81 183 GLN A N 1
ATOM 1507 C CA . GLN A 1 183 ? -10.052 14.821 11.889 1.00 81.81 183 GLN A CA 1
ATOM 1508 C C . GLN A 1 183 ? -9.311 15.932 12.645 1.00 81.81 183 GLN A C 1
ATOM 1510 O O . GLN A 1 183 ? -8.098 15.856 12.839 1.00 81.81 183 GLN A O 1
ATOM 1515 N N . VAL A 1 184 ? -10.062 16.924 13.126 1.00 76.00 184 VAL A N 1
ATOM 1516 C CA . VAL A 1 184 ? -9.558 18.096 13.854 1.00 76.00 184 VAL A CA 1
ATOM 1517 C C . VAL A 1 184 ? -8.994 17.721 15.230 1.00 76.00 184 VAL A C 1
ATOM 1519 O O . VAL A 1 184 ? -8.015 18.308 15.681 1.00 76.00 184 VAL A O 1
ATOM 1522 N N . SER A 1 185 ? -9.562 16.725 15.915 1.00 66.94 185 SER A N 1
ATOM 1523 C CA . SER A 1 185 ? -9.171 16.377 17.292 1.00 66.94 185 SER A CA 1
ATOM 1524 C C . SER A 1 185 ? -7.920 15.491 17.414 1.00 66.94 185 SER A C 1
ATOM 1526 O O . SER A 1 185 ? -7.515 15.164 18.536 1.00 66.94 185 SER A O 1
ATOM 1528 N N . ARG A 1 186 ? -7.267 15.121 16.302 1.00 51.88 186 ARG A N 1
ATOM 1529 C CA . ARG A 1 186 ? -5.955 14.448 16.319 1.00 51.88 186 ARG A CA 1
ATOM 1530 C C . ARG A 1 186 ? -4.883 15.411 16.887 1.00 51.88 186 ARG A C 1
ATOM 1532 O O . ARG A 1 186 ? -4.764 16.530 16.396 1.00 51.88 186 ARG A O 1
ATOM 1539 N N . PRO A 1 187 ? -4.109 15.036 17.927 1.00 38.59 187 PRO A N 1
ATOM 1540 C CA . PRO A 1 187 ? -3.077 15.912 18.483 1.00 38.59 187 PRO A CA 1
ATOM 1541 C C . PRO A 1 187 ? -1.850 15.992 17.565 1.00 38.59 187 PRO A C 1
ATOM 1543 O O . PRO A 1 187 ? -1.404 14.973 17.041 1.00 38.59 187 PRO A O 1
ATOM 1546 N N . GLU A 1 188 ? -1.266 17.185 17.430 1.00 35.59 188 GLU A N 1
ATOM 1547 C CA . GLU A 1 188 ? 0.056 17.359 16.818 1.00 35.59 188 GLU A CA 1
ATOM 1548 C C . GLU A 1 188 ? 1.107 16.580 17.628 1.00 35.59 188 GLU A C 1
ATOM 1550 O O . GLU A 1 188 ? 1.180 16.695 18.855 1.00 35.59 188 GLU A O 1
ATOM 1555 N N . THR A 1 189 ? 1.927 15.772 16.955 1.00 31.47 189 THR A N 1
ATOM 1556 C CA . THR A 1 189 ? 3.014 15.027 17.602 1.00 31.47 189 THR A CA 1
ATOM 1557 C C . THR A 1 189 ? 4.118 15.985 18.035 1.00 31.47 189 THR A C 1
ATOM 1559 O O . THR A 1 189 ? 4.780 16.584 17.187 1.00 31.47 189 THR A O 1
ATOM 1562 N N . ALA A 1 190 ? 4.340 16.108 19.345 1.00 26.31 190 ALA A N 1
ATOM 1563 C CA . ALA A 1 190 ? 5.396 16.954 19.889 1.00 26.31 190 ALA A CA 1
ATOM 1564 C C . ALA A 1 190 ? 6.780 16.550 19.348 1.00 26.31 190 ALA A C 1
ATOM 1566 O O . ALA A 1 190 ? 7.146 15.371 19.341 1.00 26.31 190 ALA A O 1
ATOM 1567 N N . THR A 1 191 ? 7.565 17.538 18.920 1.00 26.55 191 THR A N 1
ATOM 1568 C CA . THR A 1 191 ? 8.966 17.343 18.543 1.00 26.55 191 THR A CA 1
ATOM 1569 C C . THR A 1 191 ? 9.786 16.905 19.765 1.00 26.55 191 THR A C 1
ATOM 1571 O O . THR A 1 191 ? 9.664 17.523 20.824 1.00 26.55 191 THR A O 1
ATOM 1574 N N . PRO A 1 192 ? 10.647 15.872 19.661 1.00 27.92 192 PRO A N 1
ATOM 1575 C CA . PRO A 1 192 ? 11.484 15.465 20.784 1.00 27.92 192 PRO A CA 1
ATOM 1576 C C . PRO A 1 192 ? 12.549 16.528 21.072 1.00 27.92 192 PRO A C 1
ATOM 1578 O O . PRO A 1 192 ? 13.494 16.694 20.297 1.00 27.92 192 PRO A O 1
ATOM 1581 N N . THR A 1 193 ? 12.416 17.231 22.195 1.00 25.55 193 THR A N 1
ATOM 1582 C CA . THR A 1 193 ? 13.515 18.003 22.780 1.00 25.55 193 THR A CA 1
ATOM 1583 C C . THR A 1 193 ? 14.645 17.069 23.221 1.00 25.55 193 THR A C 1
ATOM 1585 O O . THR A 1 193 ? 14.435 15.896 23.531 1.00 25.55 193 THR A O 1
ATOM 1588 N N . SER A 1 194 ? 15.875 17.584 23.211 1.00 28.64 194 SER A N 1
ATOM 1589 C CA . SER A 1 194 ? 17.080 16.849 23.606 1.00 28.64 194 SER A CA 1
ATOM 1590 C C . SER A 1 194 ? 16.981 16.310 25.037 1.00 28.64 194 SER A C 1
ATOM 1592 O O . SER A 1 194 ? 16.625 17.055 25.950 1.00 28.64 194 SER A O 1
ATOM 1594 N N . GLY A 1 195 ? 17.332 15.035 25.229 1.00 28.94 195 GLY A N 1
ATOM 1595 C CA . GLY A 1 195 ? 17.306 14.382 26.539 1.00 28.94 195 GLY A CA 1
ATOM 1596 C C . GLY A 1 195 ? 18.342 14.933 27.535 1.00 28.94 195 GLY A C 1
ATOM 1597 O O . GLY A 1 195 ? 19.300 15.598 27.130 1.00 28.94 195 GLY A O 1
ATOM 1598 N N . PRO A 1 196 ? 18.168 14.656 28.840 1.00 26.08 196 PRO A N 1
ATOM 1599 C CA . PRO A 1 196 ? 19.099 15.084 29.880 1.00 26.08 196 PRO A CA 1
ATOM 1600 C C . PRO A 1 196 ? 20.422 14.293 29.827 1.00 26.08 196 PRO A C 1
ATOM 1602 O O . PRO A 1 196 ? 20.418 13.121 29.440 1.00 26.08 196 PRO A O 1
ATOM 1605 N N . PRO A 1 197 ? 21.554 14.889 30.247 1.00 25.73 197 PRO A N 1
ATOM 1606 C CA . PRO A 1 197 ? 22.823 14.178 30.366 1.00 25.73 197 PRO A CA 1
ATOM 1607 C C . PRO A 1 197 ? 22.801 13.179 31.534 1.00 25.73 197 PRO A C 1
ATOM 1609 O O . PRO A 1 197 ? 22.143 13.397 32.552 1.00 25.73 197 PRO A O 1
ATOM 1612 N N . ALA A 1 198 ? 23.552 12.086 31.401 1.00 24.88 198 ALA A N 1
ATOM 1613 C CA . ALA A 1 198 ? 23.676 11.067 32.441 1.00 24.88 198 ALA A CA 1
ATOM 1614 C C . ALA A 1 198 ? 24.627 11.501 33.573 1.00 24.88 198 ALA A C 1
ATOM 1616 O O . ALA A 1 198 ? 25.669 12.096 33.303 1.00 24.88 198 ALA A O 1
ATOM 1617 N N . GLY A 1 199 ? 24.321 11.120 34.822 1.00 24.30 199 GLY A N 1
ATOM 1618 C CA . GLY A 1 199 ? 25.300 11.152 35.919 1.00 24.30 199 GLY A CA 1
ATOM 1619 C C . GLY A 1 199 ? 24.775 11.535 37.306 1.00 24.30 199 GLY A C 1
ATOM 1620 O O . GLY A 1 199 ? 24.985 12.658 37.750 1.00 24.30 199 GLY A O 1
ATOM 1621 N N . ALA A 1 200 ? 24.202 10.575 38.037 1.00 24.98 200 ALA A N 1
ATOM 1622 C CA . ALA A 1 200 ? 24.204 10.541 39.507 1.00 24.98 200 ALA A CA 1
ATOM 1623 C C . ALA A 1 200 ? 23.988 9.092 39.982 1.00 24.98 200 ALA A C 1
ATOM 1625 O O . ALA A 1 200 ? 23.247 8.345 39.346 1.00 24.98 200 ALA A O 1
ATOM 1626 N N . VAL A 1 201 ? 24.653 8.679 41.066 1.00 26.00 201 VAL A N 1
ATOM 1627 C CA . VAL A 1 201 ? 24.619 7.293 41.577 1.00 26.00 201 VAL A CA 1
ATOM 1628 C C . VAL A 1 201 ? 23.634 7.167 42.742 1.00 26.00 201 VAL A C 1
ATOM 1630 O O . VAL A 1 201 ? 23.613 8.021 43.626 1.00 26.00 201 VAL A O 1
ATOM 1633 N N . ASP A 1 202 ? 22.865 6.076 42.752 1.00 26.19 202 ASP A N 1
ATOM 1634 C CA . ASP A 1 202 ? 21.965 5.679 43.842 1.00 26.19 202 ASP A CA 1
ATOM 1635 C C . ASP A 1 202 ? 22.688 5.602 45.201 1.00 26.19 202 ASP A C 1
ATOM 1637 O O . ASP A 1 202 ? 23.729 4.947 45.329 1.00 26.19 202 ASP A O 1
ATOM 1641 N N . ARG A 1 203 ? 22.113 6.241 46.231 1.00 24.52 203 ARG A N 1
ATOM 1642 C CA . ARG A 1 203 ? 22.481 6.012 47.632 1.00 24.52 203 ARG A CA 1
ATOM 1643 C C . ARG A 1 203 ? 21.304 6.139 48.602 1.00 24.52 203 ARG A C 1
ATOM 1645 O O . ARG A 1 203 ? 20.620 7.156 48.669 1.00 24.52 203 ARG A O 1
ATOM 1652 N N . THR A 1 204 ? 21.309 5.182 49.531 1.00 24.61 204 THR A N 1
ATOM 1653 C CA . THR A 1 204 ? 20.682 5.167 50.869 1.00 24.61 204 THR A CA 1
ATOM 1654 C C . THR A 1 204 ? 19.171 4.928 50.974 1.00 24.61 204 THR A C 1
ATOM 1656 O O . THR A 1 204 ? 18.331 5.776 50.699 1.00 24.61 204 THR A O 1
ATOM 1659 N N . LYS A 1 205 ? 18.862 3.745 51.520 1.00 24.61 205 LYS A N 1
ATOM 1660 C CA . LYS A 1 205 ? 17.583 3.356 52.128 1.00 24.61 205 LYS A CA 1
ATOM 1661 C C . LYS A 1 205 ? 17.389 4.034 53.505 1.00 24.61 205 LYS A C 1
ATOM 1663 O O . LYS A 1 205 ? 18.304 4.660 54.024 1.00 24.61 205 LYS A O 1
ATOM 1668 N N . GLN A 1 206 ? 16.257 3.688 54.131 1.00 23.33 206 GLN A N 1
ATOM 1669 C CA . GLN A 1 206 ? 15.967 3.636 55.581 1.00 23.33 206 GLN A CA 1
ATOM 1670 C C . GLN A 1 206 ? 15.276 4.833 56.276 1.00 23.33 206 GLN A C 1
ATOM 1672 O O . GLN A 1 206 ? 15.903 5.764 56.755 1.00 23.33 206 GLN A O 1
ATOM 1677 N N . GLN A 1 207 ? 13.978 4.593 56.522 1.00 22.64 207 GLN A N 1
ATOM 1678 C CA . GLN A 1 207 ? 13.352 4.483 57.856 1.00 22.64 207 GLN A CA 1
ATOM 1679 C C . GLN A 1 207 ? 12.771 5.704 58.602 1.00 22.64 207 GLN A C 1
ATOM 1681 O O . GLN A 1 207 ? 13.407 6.721 58.824 1.00 22.64 207 GLN A O 1
ATOM 1686 N N . LEU A 1 208 ? 11.586 5.402 59.156 1.00 23.20 208 LEU A N 1
ATOM 1687 C CA . LEU A 1 208 ? 11.005 5.827 60.437 1.00 23.20 208 LEU A CA 1
ATOM 1688 C C . LEU A 1 208 ? 10.472 7.266 60.602 1.00 23.20 208 LEU A C 1
ATOM 1690 O O . LEU A 1 208 ? 11.185 8.247 60.767 1.00 23.20 208 LEU A O 1
ATOM 1694 N N . ALA A 1 209 ? 9.139 7.293 60.683 1.00 22.27 209 ALA A N 1
ATOM 1695 C CA . ALA A 1 209 ? 8.271 8.306 61.275 1.00 22.27 209 ALA A CA 1
ATOM 1696 C C . ALA A 1 209 ? 8.624 8.705 62.724 1.00 22.27 209 ALA A C 1
ATOM 1698 O O . ALA A 1 209 ? 9.328 7.955 63.396 1.00 22.27 209 ALA A O 1
ATOM 1699 N N . VAL A 1 210 ? 7.998 9.788 63.235 1.00 22.89 210 VAL A N 1
ATOM 1700 C CA . VAL A 1 210 ? 7.202 9.820 64.499 1.00 22.89 210 VAL A CA 1
ATOM 1701 C C . VAL A 1 210 ? 6.689 11.243 64.853 1.00 22.89 210 VAL A C 1
ATOM 1703 O O . VAL A 1 210 ? 7.345 12.237 64.567 1.00 22.89 210 VAL A O 1
ATOM 1706 N N . SER A 1 211 ? 5.546 11.287 65.561 1.00 22.42 211 SER A N 1
ATOM 1707 C CA . SER A 1 211 ? 4.996 12.373 66.415 1.00 22.42 211 SER A CA 1
ATOM 1708 C C . SER A 1 211 ? 4.174 13.549 65.852 1.00 22.42 211 SER A C 1
ATOM 1710 O O . SER A 1 211 ? 4.415 14.101 64.785 1.00 22.42 211 SER A O 1
ATOM 1712 N N . LEU A 1 212 ? 3.177 13.922 66.672 1.00 21.94 212 LEU A N 1
ATOM 1713 C CA . LEU A 1 212 ? 2.220 15.031 66.534 1.00 21.94 212 LEU A CA 1
ATOM 1714 C C . LEU A 1 212 ? 2.548 16.189 67.518 1.00 21.94 212 LEU A C 1
ATOM 1716 O O . LEU A 1 212 ? 3.552 16.127 68.222 1.00 21.94 212 LEU A O 1
ATOM 1720 N N . THR A 1 213 ? 1.604 17.142 67.661 1.00 24.36 213 THR A N 1
ATOM 1721 C CA . THR A 1 213 ? 1.498 18.272 68.634 1.00 24.36 213 THR A CA 1
ATOM 1722 C C . THR A 1 213 ? 2.110 19.619 68.178 1.00 24.36 213 THR A C 1
ATOM 1724 O O . THR A 1 213 ? 3.110 19.621 67.475 1.00 24.36 213 THR A O 1
ATOM 1727 N N . HIS A 1 214 ? 1.541 20.802 68.487 1.00 26.81 214 HIS A N 1
ATOM 1728 C CA . HIS A 1 214 ? 0.222 21.104 69.089 1.00 26.81 214 HIS A CA 1
ATOM 1729 C C . HIS A 1 214 ? -0.334 22.515 68.741 1.00 26.81 214 HIS A C 1
ATOM 1731 O O . HIS A 1 214 ? 0.374 23.506 68.836 1.00 26.81 214 HIS A O 1
ATOM 1737 N N . LEU A 1 215 ? -1.648 22.554 68.468 1.00 24.17 215 LEU A N 1
ATOM 1738 C CA . LEU A 1 215 ? -2.681 23.524 68.908 1.00 24.17 215 LEU A CA 1
ATOM 1739 C C . LEU A 1 215 ? -2.594 25.058 68.666 1.00 24.17 215 LEU A C 1
ATOM 1741 O O . LEU A 1 215 ? -1.772 25.756 69.243 1.00 24.17 215 LEU A O 1
ATOM 1745 N N . ASN A 1 216 ? -3.701 25.550 68.073 1.00 25.17 216 ASN A N 1
ATOM 1746 C CA . ASN A 1 216 ? -4.398 26.839 68.300 1.00 25.17 216 ASN A CA 1
ATOM 1747 C C . ASN A 1 216 ? -3.715 28.138 67.789 1.00 25.17 216 ASN A C 1
ATOM 1749 O O . ASN A 1 216 ? -2.501 28.243 67.724 1.00 25.17 216 ASN A O 1
ATOM 1753 N N . THR A 1 217 ? -4.441 29.185 67.359 1.00 25.59 217 THR A N 1
ATOM 1754 C CA . THR A 1 217 ? -5.742 29.707 67.853 1.00 25.59 217 THR A CA 1
ATOM 1755 C C . THR A 1 217 ? -6.624 30.313 66.733 1.00 25.59 217 THR A C 1
ATOM 1757 O O . THR A 1 217 ? -6.121 30.649 65.667 1.00 25.59 217 THR A O 1
ATOM 1760 N N . ILE A 1 218 ? -7.938 30.465 66.974 1.00 28.19 218 ILE A N 1
ATOM 1761 C CA . ILE A 1 218 ? -8.964 30.976 66.030 1.00 28.19 218 ILE A CA 1
ATOM 1762 C C . ILE A 1 218 ? -9.571 32.302 66.544 1.00 28.19 218 ILE A C 1
ATOM 1764 O O . ILE A 1 218 ? -9.854 32.406 67.738 1.00 28.19 218 ILE A O 1
ATOM 1768 N N . PRO A 1 219 ? -9.805 33.295 65.663 1.00 28.22 219 PRO A N 1
ATOM 1769 C CA . PRO A 1 219 ? -11.147 33.896 65.504 1.00 28.22 219 PRO A CA 1
ATOM 1770 C C . PRO A 1 219 ? -11.507 34.070 64.003 1.00 28.22 219 PRO A C 1
ATOM 1772 O O . PRO A 1 219 ? -10.680 34.533 63.229 1.00 28.22 219 PRO A O 1
ATOM 1775 N N . SER A 1 220 ? -12.635 33.627 63.430 1.00 24.14 220 SER A N 1
ATOM 1776 C CA . SER A 1 220 ? -14.074 33.720 63.768 1.00 24.14 220 SER A CA 1
ATOM 1777 C C . SER A 1 220 ? -14.754 35.056 63.397 1.00 24.14 220 SER A C 1
ATOM 1779 O O . SER A 1 220 ? -14.702 35.985 64.202 1.00 24.14 220 SER A O 1
ATOM 1781 N N . LYS A 1 221 ? -15.461 35.111 62.245 1.00 24.62 221 LYS A N 1
ATOM 1782 C CA . LYS A 1 221 ? -16.915 35.426 62.109 1.00 24.62 221 LYS A CA 1
ATOM 1783 C C . LYS A 1 221 ? -17.378 35.869 60.697 1.00 24.62 221 LYS A C 1
ATOM 1785 O O . LYS A 1 221 ? -16.716 36.675 60.064 1.00 24.62 221 LYS A O 1
ATOM 1790 N N . ASP A 1 222 ? -18.543 35.337 60.298 1.00 24.92 222 ASP A N 1
ATOM 1791 C CA . ASP A 1 222 ? -19.763 35.985 59.750 1.00 24.92 222 ASP A CA 1
ATOM 1792 C C . ASP A 1 222 ? -19.689 37.032 58.598 1.00 24.92 222 ASP A C 1
ATOM 1794 O O . ASP A 1 222 ? -18.876 37.943 58.632 1.00 24.92 222 ASP A O 1
ATOM 1798 N N . THR A 1 223 ? -20.579 37.075 57.583 1.00 24.86 223 THR A N 1
ATOM 1799 C CA . THR A 1 223 ? -21.648 36.153 57.097 1.00 24.86 223 THR A CA 1
ATOM 1800 C C . THR A 1 223 ? -22.191 36.607 55.721 1.00 24.86 223 THR A C 1
ATOM 1802 O O . THR A 1 223 ? -22.418 37.800 55.540 1.00 24.86 223 THR A O 1
ATOM 1805 N N . SER A 1 224 ? -22.634 35.653 54.876 1.00 24.39 224 SER A N 1
ATOM 1806 C CA . SER A 1 224 ? -23.612 35.830 53.760 1.00 24.39 224 SER A CA 1
ATOM 1807 C C . SER A 1 224 ? -23.145 36.679 52.545 1.00 24.39 224 SER A C 1
ATOM 1809 O O . SER A 1 224 ? -22.204 37.448 52.667 1.00 24.39 224 SER A O 1
ATOM 1811 N N . ASN A 1 225 ? -23.698 36.604 51.321 1.00 26.75 225 ASN A N 1
ATOM 1812 C CA . ASN A 1 225 ? -24.824 35.855 50.713 1.00 26.75 225 ASN A CA 1
ATOM 1813 C C . ASN A 1 225 ? -24.619 35.851 49.154 1.00 26.75 225 ASN A C 1
ATOM 1815 O O . ASN A 1 225 ? -23.769 36.601 48.686 1.00 26.75 225 ASN A O 1
ATOM 1819 N N . ALA A 1 226 ? -25.307 35.128 48.249 1.00 24.58 226 ALA A N 1
ATOM 1820 C CA . ALA A 1 226 ? -26.420 34.166 48.302 1.00 24.58 226 ALA A CA 1
ATOM 1821 C C . ALA A 1 226 ? -26.482 33.292 47.007 1.00 24.58 226 ALA A C 1
ATOM 1823 O O . ALA A 1 226 ? -25.813 33.603 46.028 1.00 24.58 226 ALA A O 1
ATOM 1824 N N . LYS A 1 227 ? -27.398 32.302 46.976 1.00 26.77 227 LYS A N 1
ATOM 1825 C CA . LYS A 1 227 ? -28.095 31.699 45.800 1.00 26.77 227 LYS A CA 1
ATOM 1826 C C . LYS A 1 227 ? -27.290 31.129 44.602 1.00 26.77 227 LYS A C 1
ATOM 1828 O O . LYS A 1 227 ? -26.911 31.860 43.695 1.00 26.77 227 LYS A O 1
ATOM 1833 N N . ASN A 1 228 ? -27.304 29.796 44.470 1.00 26.17 228 ASN A N 1
ATOM 1834 C CA . ASN A 1 228 ? -28.001 29.103 43.361 1.00 26.17 228 ASN A CA 1
ATOM 1835 C C . ASN A 1 228 ? -28.384 27.655 43.793 1.00 26.17 228 ASN A C 1
ATOM 1837 O O . ASN A 1 228 ? -27.924 27.233 44.856 1.00 26.17 228 ASN A O 1
ATOM 1841 N N . PRO A 1 229 ? -29.272 26.926 43.081 1.00 31.09 229 PRO A N 1
ATOM 1842 C CA . PRO A 1 229 ? -29.944 25.731 43.616 1.00 31.09 229 PRO A CA 1
ATOM 1843 C C . PRO A 1 229 ? -29.210 24.401 43.354 1.00 31.09 229 PRO A C 1
ATOM 1845 O O . PRO A 1 229 ? -28.354 24.307 42.477 1.00 31.09 229 PRO A O 1
ATOM 1848 N N . GLN A 1 230 ? -29.607 23.351 44.085 1.00 24.88 230 GLN A N 1
ATOM 1849 C CA . GLN A 1 230 ? -29.176 21.963 43.881 1.00 24.88 230 GLN A CA 1
ATOM 1850 C C . GLN A 1 230 ? -30.380 21.021 43.756 1.00 24.88 230 GLN A C 1
ATOM 1852 O O . GLN A 1 230 ? -31.099 20.838 44.730 1.00 24.88 230 GLN A O 1
ATOM 1857 N N . HIS A 1 231 ? -30.536 20.378 42.598 1.00 27.19 231 HIS A N 1
ATOM 1858 C CA . HIS A 1 231 ? -31.201 19.082 42.390 1.00 27.19 231 HIS A CA 1
ATOM 1859 C C . HIS A 1 231 ? -30.789 18.545 40.999 1.00 27.19 231 HIS A C 1
ATOM 1861 O O . HIS A 1 231 ? -30.485 19.366 40.131 1.00 27.19 231 HIS A O 1
ATOM 1867 N N . PRO A 1 232 ? -30.844 17.225 40.729 1.00 34.50 232 PRO A N 1
ATOM 1868 C CA . PRO A 1 232 ? -30.944 16.089 41.650 1.00 34.50 232 PRO A CA 1
ATOM 1869 C C . PRO A 1 232 ? -29.679 15.197 41.628 1.00 34.50 232 PRO A C 1
ATOM 1871 O O . PRO A 1 232 ? -28.912 15.203 40.668 1.00 34.50 232 PRO A O 1
ATOM 1874 N N . ASN A 1 233 ? -29.493 14.367 42.660 1.00 28.08 233 ASN A N 1
ATOM 1875 C CA . ASN A 1 233 ? -28.594 13.206 42.578 1.00 28.08 233 ASN A CA 1
ATOM 1876 C C . ASN A 1 233 ? -29.346 12.001 41.970 1.00 28.08 233 ASN A C 1
ATOM 1878 O O . ASN A 1 233 ? -30.567 11.920 42.128 1.00 28.08 233 ASN A O 1
ATOM 1882 N N . PRO A 1 234 ? -28.654 11.059 41.298 1.00 28.17 234 PRO A N 1
ATOM 1883 C CA . PRO A 1 234 ? -29.282 9.864 40.730 1.00 28.17 234 PRO A CA 1
ATOM 1884 C C . PRO A 1 234 ? -29.810 8.906 41.819 1.00 28.17 234 PRO A C 1
ATOM 1886 O O . PRO A 1 234 ? -29.318 8.931 42.951 1.00 28.17 234 PRO A O 1
ATOM 1889 N N . PRO A 1 235 ? -30.785 8.034 41.496 1.00 31.12 235 PRO A N 1
ATOM 1890 C CA . PRO A 1 235 ? -31.372 7.108 42.459 1.00 31.12 235 PRO A CA 1
ATOM 1891 C C . PRO A 1 235 ? -30.403 5.975 42.827 1.00 31.12 235 PRO A C 1
ATOM 1893 O O . PRO A 1 235 ? -30.212 5.022 42.072 1.00 31.12 235 PRO A O 1
ATOM 1896 N N . THR A 1 236 ? -29.820 6.046 44.023 1.00 29.59 236 THR A N 1
ATOM 1897 C CA . THR A 1 236 ? -29.107 4.916 44.635 1.00 29.59 236 THR A CA 1
ATOM 1898 C C . THR A 1 236 ? -30.096 3.785 44.931 1.00 29.59 236 THR A C 1
ATOM 1900 O O . THR A 1 236 ? -31.054 3.981 45.674 1.00 29.59 236 THR A O 1
ATOM 1903 N N . THR A 1 237 ? -29.863 2.588 44.389 1.00 32.06 237 THR A N 1
ATOM 1904 C CA . THR A 1 237 ? -30.735 1.415 44.578 1.00 32.06 237 THR A CA 1
ATOM 1905 C C . THR A 1 237 ? -30.619 0.819 45.987 1.00 32.06 237 THR A C 1
ATOM 1907 O O . THR A 1 237 ? -29.880 -0.142 46.211 1.00 32.06 237 THR A O 1
ATOM 1910 N N . SER A 1 238 ? -31.363 1.372 46.946 1.00 30.33 238 SER A N 1
ATOM 1911 C CA . SER A 1 238 ? -31.507 0.858 48.315 1.00 30.33 238 SER A CA 1
ATOM 1912 C C . SER A 1 238 ? -32.562 -0.256 48.397 1.00 30.33 238 SER A C 1
ATOM 1914 O O . SER A 1 238 ? -33.705 -0.043 48.800 1.00 30.33 238 SER A O 1
ATOM 1916 N N . PHE A 1 239 ? -32.185 -1.481 48.019 1.00 35.22 239 PHE A N 1
ATOM 1917 C CA . PHE A 1 239 ? -33.098 -2.624 48.104 1.00 35.22 239 PHE A CA 1
ATOM 1918 C C . PHE A 1 239 ? -33.337 -3.083 49.554 1.00 35.22 239 PHE A C 1
ATOM 1920 O O . PHE A 1 239 ? -32.511 -3.769 50.152 1.00 35.22 239 PHE A O 1
ATOM 1927 N N . PHE A 1 240 ? -34.537 -2.745 50.038 1.00 46.72 240 PHE A N 1
ATOM 1928 C CA . PHE A 1 240 ? -35.186 -3.149 51.291 1.00 46.72 240 PHE A CA 1
ATOM 1929 C C . PHE A 1 240 ? -34.649 -2.516 52.582 1.00 46.72 240 PHE A C 1
ATOM 1931 O O . PHE A 1 240 ? -33.725 -2.989 53.240 1.00 46.72 240 PHE A O 1
ATOM 1938 N N . ILE A 1 241 ? -35.349 -1.453 52.972 1.00 55.69 241 ILE A N 1
ATOM 1939 C CA . ILE A 1 241 ? -35.317 -0.815 54.286 1.00 55.69 241 ILE A CA 1
ATOM 1940 C C . ILE A 1 241 ? -36.310 -1.578 55.192 1.00 55.69 241 ILE A C 1
ATOM 1942 O O . ILE A 1 241 ? -37.462 -1.738 54.795 1.00 55.69 241 ILE A O 1
ATOM 1946 N N . LEU A 1 242 ? -35.893 -2.048 56.381 1.00 64.25 242 LEU A N 1
ATOM 1947 C CA . LEU A 1 242 ? -36.822 -2.593 57.400 1.00 64.25 242 LEU A CA 1
ATOM 1948 C C . LEU A 1 242 ? -37.864 -1.531 57.773 1.00 64.25 242 LEU A C 1
ATOM 1950 O O . LEU A 1 242 ? -37.486 -0.359 57.853 1.00 64.25 242 LEU A O 1
ATOM 1954 N N . ASP A 1 243 ? -39.115 -1.900 58.060 1.00 78.38 243 ASP A N 1
ATOM 1955 C CA . ASP A 1 243 ? -40.138 -0.924 58.465 1.00 78.38 243 ASP A CA 1
ATOM 1956 C C . ASP A 1 243 ? -39.834 -0.264 59.829 1.00 78.38 243 ASP A C 1
ATOM 1958 O O . ASP A 1 243 ? -38.852 -0.597 60.499 1.00 78.38 243 ASP A O 1
ATOM 1962 N N . ASP A 1 244 ? -40.587 0.782 60.186 1.00 83.19 244 ASP A N 1
ATOM 1963 C CA . ASP A 1 244 ? -40.323 1.568 61.401 1.00 83.19 244 ASP A CA 1
ATOM 1964 C C . ASP A 1 244 ? -40.631 0.803 62.693 1.00 83.19 244 ASP A C 1
ATOM 1966 O O . ASP A 1 244 ? -39.927 1.011 63.678 1.00 83.19 244 ASP A O 1
ATOM 1970 N N . GLU A 1 245 ? -41.624 -0.087 62.708 1.00 83.69 245 GLU A N 1
ATOM 1971 C CA . GLU A 1 245 ? -41.997 -0.822 63.919 1.00 83.69 245 GLU A CA 1
ATOM 1972 C C . GLU A 1 245 ? -41.060 -2.012 64.140 1.00 83.69 245 GLU A C 1
ATOM 1974 O O . GLU A 1 245 ? -40.574 -2.199 65.253 1.00 83.69 245 GLU A O 1
ATOM 1979 N N . GLU A 1 246 ? -40.711 -2.759 63.084 1.00 79.31 246 GLU A N 1
ATOM 1980 C CA . GLU A 1 246 ? -39.730 -3.849 63.180 1.00 79.31 246 GLU A CA 1
ATOM 1981 C C . GLU A 1 246 ? -38.341 -3.319 63.589 1.00 79.31 246 GLU A C 1
ATOM 1983 O O . GLU A 1 246 ? -37.635 -3.942 64.387 1.00 79.31 246 GLU A O 1
ATOM 1988 N N . LEU A 1 247 ? -37.951 -2.136 63.096 1.00 84.88 247 LEU A N 1
ATOM 1989 C CA . LEU A 1 247 ? -36.716 -1.467 63.512 1.00 84.88 247 LEU A CA 1
ATOM 1990 C C . LEU A 1 247 ? -36.767 -1.039 64.986 1.00 84.88 247 LEU A C 1
ATOM 1992 O O . LEU A 1 247 ? -35.795 -1.267 65.707 1.00 84.88 247 LEU A O 1
ATOM 1996 N N . LEU A 1 248 ? -37.873 -0.444 65.448 1.00 88.31 248 LEU A N 1
ATOM 1997 C CA . LEU A 1 248 ? -38.028 -0.037 66.850 1.00 88.31 248 LEU A CA 1
ATOM 1998 C C . LEU A 1 248 ? -38.084 -1.244 67.799 1.00 88.31 248 LEU A C 1
ATOM 2000 O O . LEU A 1 248 ? -37.449 -1.206 68.853 1.00 88.31 248 LEU A O 1
ATOM 2004 N N . GLN A 1 249 ? -38.764 -2.329 67.419 1.00 84.75 249 GLN A N 1
ATOM 2005 C CA . GLN A 1 249 ? -38.794 -3.573 68.191 1.00 84.75 249 GLN A CA 1
ATOM 2006 C C . GLN A 1 249 ? -37.381 -4.148 68.356 1.00 84.75 249 GLN A C 1
ATOM 2008 O O . GLN A 1 249 ? -36.931 -4.362 69.482 1.00 84.75 249 GLN A O 1
ATOM 2013 N N . ARG A 1 250 ? -36.632 -4.308 67.256 1.00 82.75 250 ARG A N 1
ATOM 2014 C CA . ARG A 1 250 ? -35.236 -4.787 67.292 1.00 82.75 250 ARG A CA 1
ATOM 2015 C C . ARG A 1 250 ? -34.315 -3.862 68.098 1.00 82.75 250 ARG A C 1
ATOM 2017 O O . ARG A 1 250 ? -33.367 -4.342 68.718 1.00 82.75 250 ARG A O 1
ATOM 2024 N N . ALA A 1 251 ? -34.597 -2.558 68.123 1.00 85.88 251 ALA A N 1
ATOM 2025 C CA . ALA A 1 251 ? -33.871 -1.595 68.946 1.00 85.88 251 ALA A CA 1
ATOM 2026 C C . ALA A 1 251 ? -34.161 -1.740 70.452 1.00 85.88 251 ALA A C 1
ATOM 2028 O O . ALA A 1 251 ? -33.250 -1.541 71.253 1.00 85.88 251 ALA A O 1
ATOM 2029 N N . CYS A 1 252 ? -35.378 -2.134 70.843 1.00 84.50 252 CYS A N 1
ATOM 2030 C CA . CYS A 1 252 ? -35.732 -2.467 72.229 1.00 84.50 252 CYS A CA 1
ATOM 2031 C C . CYS A 1 252 ? -35.236 -3.856 72.673 1.00 84.50 252 CYS A C 1
ATOM 2033 O O . CYS A 1 252 ? -34.878 -4.024 73.836 1.00 84.50 252 CYS A O 1
ATOM 2035 N N . GLU A 1 253 ? -35.162 -4.834 71.767 1.00 84.06 253 GLU A N 1
ATOM 2036 C CA . GLU A 1 253 ? -34.678 -6.201 72.047 1.00 84.06 253 GLU A CA 1
ATOM 2037 C C . GLU A 1 253 ? -33.139 -6.320 72.123 1.00 84.06 253 GLU A C 1
ATOM 2039 O O . GLU A 1 253 ? -32.602 -7.360 72.507 1.00 84.06 253 GLU A O 1
ATOM 2044 N N . ALA A 1 254 ? -32.403 -5.268 71.755 1.00 84.38 254 ALA A N 1
ATOM 2045 C CA . ALA A 1 254 ? -30.943 -5.254 71.762 1.00 84.38 254 ALA A CA 1
ATOM 2046 C C . ALA A 1 254 ? -30.330 -5.216 73.178 1.00 84.38 254 ALA A C 1
ATOM 2048 O O . ALA A 1 254 ? -30.968 -4.844 74.160 1.00 84.38 254 ALA A O 1
ATOM 2049 N N . SER A 1 255 ? -29.028 -5.506 73.289 1.00 75.38 255 SER A N 1
ATOM 2050 C CA . SER A 1 255 ? -28.288 -5.493 74.568 1.00 75.38 255 SER A CA 1
ATOM 2051 C C . SER A 1 255 ? -28.214 -4.119 75.255 1.00 75.38 255 SER A C 1
ATOM 2053 O O . SER A 1 255 ? -27.954 -4.045 76.453 1.00 75.38 255 SER A O 1
ATOM 2055 N N . ASN A 1 256 ? -28.461 -3.033 74.519 1.00 78.62 256 ASN A N 1
ATOM 2056 C CA . ASN A 1 256 ? -28.633 -1.671 75.035 1.00 78.62 256 ASN A CA 1
ATOM 2057 C C . ASN A 1 256 ? -30.095 -1.178 74.947 1.00 78.62 256 ASN A C 1
ATOM 2059 O O . ASN A 1 256 ? -30.366 0.001 75.188 1.00 78.62 256 ASN A O 1
ATOM 2063 N N . GLY A 1 257 ? -31.034 -2.069 74.619 1.00 83.88 257 GLY A N 1
ATOM 2064 C CA . GLY A 1 257 ? -32.412 -1.746 74.267 1.00 83.88 257 GLY A CA 1
ATOM 2065 C C . GLY A 1 257 ? -33.249 -1.194 75.416 1.00 83.88 257 GLY A C 1
ATOM 2066 O O . GLY A 1 257 ? -34.057 -0.303 75.188 1.00 83.88 257 GLY A O 1
ATOM 2067 N N . ALA A 1 258 ? -32.964 -1.578 76.664 1.00 84.56 258 ALA A N 1
ATOM 2068 C CA . ALA A 1 258 ? -33.569 -0.947 77.843 1.00 84.56 258 ALA A CA 1
ATOM 2069 C C . ALA A 1 258 ? -33.245 0.561 77.938 1.00 84.56 258 ALA A C 1
ATOM 2071 O O . ALA A 1 258 ? -34.103 1.362 78.300 1.00 84.56 258 ALA A O 1
ATOM 2072 N N . ARG A 1 259 ? -32.028 0.976 77.545 1.00 83.88 259 ARG A N 1
ATOM 2073 C CA . ARG A 1 259 ? -31.640 2.399 77.490 1.00 83.88 259 ARG A CA 1
ATOM 2074 C C . ARG A 1 259 ? -32.288 3.114 76.305 1.00 83.88 259 ARG A C 1
ATOM 2076 O O . ARG A 1 259 ? -32.678 4.271 76.432 1.00 83.88 259 ARG A O 1
ATOM 2083 N N . PHE A 1 260 ? -32.432 2.425 75.172 1.00 89.44 260 PHE A N 1
ATOM 2084 C CA . PHE A 1 260 ? -33.186 2.946 74.032 1.00 89.44 260 PHE A CA 1
ATOM 2085 C C . PHE A 1 260 ? -34.667 3.147 74.380 1.00 89.44 260 PHE A C 1
ATOM 2087 O O . PHE A 1 260 ? -35.214 4.202 74.081 1.00 89.44 260 PHE A O 1
ATOM 2094 N N . GLN A 1 261 ? -35.290 2.190 75.071 1.00 88.25 261 GLN A N 1
ATOM 2095 C CA . GLN A 1 261 ? -36.680 2.251 75.518 1.00 88.25 261 GLN A CA 1
ATOM 2096 C C . GLN A 1 261 ? -36.911 3.405 76.502 1.00 88.25 261 GLN A C 1
ATOM 2098 O O . GLN A 1 261 ? -37.789 4.232 76.258 1.00 88.25 261 GLN A O 1
ATOM 2103 N N . ALA A 1 262 ? -36.054 3.531 77.523 1.00 86.50 262 ALA A N 1
ATOM 2104 C CA . ALA A 1 262 ? -36.115 4.621 78.496 1.00 86.50 262 ALA A CA 1
ATOM 2105 C C . ALA A 1 262 ? -36.010 6.014 77.843 1.00 86.50 262 ALA A C 1
ATOM 2107 O O . ALA A 1 262 ? -36.688 6.952 78.256 1.00 86.50 262 ALA A O 1
ATOM 2108 N N . LEU A 1 263 ? -35.196 6.159 76.792 1.00 89.88 263 LEU A N 1
ATOM 2109 C CA . LEU A 1 263 ? -35.098 7.399 76.018 1.00 89.88 263 LEU A CA 1
ATOM 2110 C C . LEU A 1 263 ? -36.285 7.602 75.061 1.00 89.88 263 LEU A C 1
ATOM 2112 O O . LEU A 1 263 ? -36.801 8.712 74.956 1.00 89.88 263 LEU A O 1
ATOM 2116 N N . PHE A 1 264 ? -36.693 6.566 74.324 1.00 91.31 264 PHE A N 1
ATOM 2117 C CA . PHE A 1 264 ? -37.658 6.690 73.230 1.00 91.31 264 PHE A CA 1
ATOM 2118 C C . PHE A 1 264 ? -39.109 6.737 73.725 1.00 91.31 264 PHE A C 1
ATOM 2120 O O . PHE A 1 264 ? -39.871 7.585 73.267 1.00 91.31 264 PHE A O 1
ATOM 2127 N N . TYR A 1 265 ? -39.488 5.865 74.661 1.00 89.94 265 TYR A N 1
ATOM 2128 C CA . TYR A 1 265 ? -40.864 5.734 75.150 1.00 89.94 265 TYR A CA 1
ATOM 2129 C C . TYR A 1 265 ? -41.091 6.447 76.487 1.00 89.94 265 TYR A C 1
ATOM 2131 O O . TYR A 1 265 ? -42.100 7.132 76.631 1.00 89.94 265 TYR A O 1
ATOM 2139 N N . ASP A 1 266 ? -40.152 6.346 77.432 1.00 85.12 266 ASP A N 1
ATOM 2140 C CA . ASP A 1 266 ? -40.342 6.886 78.791 1.00 85.12 266 ASP A CA 1
ATOM 2141 C C . ASP A 1 266 ? -39.828 8.332 78.955 1.00 85.12 266 ASP A C 1
ATOM 2143 O O . ASP A 1 266 ? -40.132 9.003 79.941 1.00 85.12 266 ASP A O 1
ATOM 2147 N N . GLY A 1 267 ? -39.045 8.836 77.992 1.00 82.38 267 GLY A N 1
ATOM 2148 C CA . GLY A 1 267 ? -38.506 10.202 77.992 1.00 82.38 267 GLY A CA 1
ATOM 2149 C C . GLY A 1 267 ? -37.491 10.477 79.110 1.00 82.38 267 GLY A C 1
ATOM 2150 O O . GLY A 1 267 ? -37.302 11.627 79.509 1.00 82.38 267 GLY A O 1
ATOM 2151 N N . ALA A 1 268 ? -36.848 9.436 79.644 1.00 81.81 268 ALA A N 1
ATOM 2152 C CA . ALA A 1 268 ? -36.020 9.501 80.840 1.00 81.81 268 ALA A CA 1
ATOM 2153 C C . ALA A 1 268 ? -34.748 10.348 80.634 1.00 81.81 268 ALA A C 1
ATOM 2155 O O . ALA A 1 268 ? -33.777 9.920 80.010 1.00 81.81 268 ALA A O 1
ATOM 2156 N N . THR A 1 269 ? -34.721 11.550 81.222 1.00 81.06 269 THR A N 1
ATOM 2157 C CA . THR A 1 269 ? -33.533 12.428 81.228 1.00 81.06 269 THR A CA 1
ATOM 2158 C C . THR A 1 269 ? -32.762 12.421 82.551 1.00 81.06 269 THR A C 1
ATOM 2160 O O . THR A 1 269 ? -31.899 13.273 82.731 1.00 81.06 269 THR A O 1
ATOM 2163 N N . ILE A 1 270 ? -33.088 11.537 83.502 1.00 74.94 270 ILE A N 1
ATOM 2164 C CA . ILE A 1 270 ? -32.518 11.583 84.864 1.00 74.94 270 ILE A CA 1
ATOM 2165 C C . ILE A 1 270 ? -31.037 11.170 84.911 1.00 74.94 270 ILE A C 1
ATOM 2167 O O . ILE A 1 270 ? -30.267 11.755 85.667 1.00 74.94 270 ILE A O 1
ATOM 2171 N N . ASP A 1 271 ? -30.619 10.258 84.030 1.00 75.88 271 ASP A N 1
ATOM 2172 C CA . ASP A 1 271 ? -29.227 9.797 83.887 1.00 75.88 271 ASP A CA 1
ATOM 2173 C C . ASP A 1 271 ? -28.362 10.722 83.000 1.00 75.88 271 ASP A C 1
ATOM 2175 O O . ASP A 1 271 ? -27.309 10.316 82.502 1.00 75.88 271 ASP A O 1
ATOM 2179 N N . TYR A 1 272 ? -28.821 11.953 82.747 1.00 82.94 272 TYR A N 1
ATOM 2180 C CA . TYR A 1 272 ? -28.215 12.899 81.808 1.00 82.94 272 TYR A CA 1
ATOM 2181 C C . TYR A 1 272 ? -28.068 14.289 82.433 1.00 82.94 272 TYR A C 1
ATOM 2183 O O . TYR A 1 272 ? -28.988 14.809 83.060 1.00 82.94 272 TYR A O 1
ATOM 2191 N N . THR A 1 273 ? -26.925 14.942 82.208 1.00 78.12 273 THR A N 1
ATOM 2192 C CA . THR A 1 273 ? -26.608 16.259 82.797 1.00 78.12 273 THR A CA 1
ATOM 2193 C C . THR A 1 273 ? -27.495 17.383 82.259 1.00 78.12 273 THR A C 1
ATOM 2195 O O . THR A 1 273 ? -27.641 18.433 82.885 1.00 78.12 273 THR A O 1
ATOM 2198 N N . SER A 1 274 ? -28.116 17.174 81.096 1.00 83.12 274 SER A N 1
ATOM 2199 C CA . SER A 1 274 ? -29.187 18.026 80.594 1.00 83.12 274 SER A CA 1
ATOM 2200 C C . SER A 1 274 ? -30.108 17.266 79.647 1.00 83.12 274 SER A C 1
ATOM 2202 O O . SER A 1 274 ? -29.694 16.342 78.945 1.00 83.12 274 SER A O 1
ATOM 2204 N N . SER A 1 275 ? -31.335 17.759 79.480 1.00 82.00 275 SER A N 1
ATOM 2205 C CA . SER A 1 275 ? -32.246 17.258 78.446 1.00 82.00 275 SER A CA 1
ATOM 2206 C C . SER A 1 275 ? -31.709 17.445 77.015 1.00 82.00 275 SER A C 1
ATOM 2208 O O . SER A 1 275 ? -32.317 16.933 76.092 1.00 82.00 275 SER A O 1
ATOM 2210 N N . SER A 1 276 ? -30.617 18.194 76.792 1.00 85.06 276 SER A N 1
ATOM 2211 C CA . SER A 1 276 ? -29.939 18.288 75.481 1.00 85.06 276 SER A CA 1
ATOM 2212 C C . SER A 1 276 ? -28.976 17.129 75.216 1.00 85.06 276 SER A C 1
ATOM 2214 O O . SER A 1 276 ? -28.608 16.883 74.071 1.00 85.06 276 SER A O 1
ATOM 2216 N N . GLU A 1 277 ? -28.538 16.452 76.274 1.00 86.62 277 GLU A N 1
ATOM 2217 C CA . GLU A 1 277 ? -27.646 15.298 76.215 1.00 86.62 277 GLU A CA 1
ATOM 2218 C C . GLU A 1 277 ? -28.451 14.014 75.974 1.00 86.62 277 GLU A C 1
ATOM 2220 O O . GLU A 1 277 ? -28.068 13.207 75.131 1.00 86.62 277 GLU A O 1
ATOM 2225 N N . ALA A 1 278 ? -29.631 13.896 76.599 1.00 89.25 278 ALA A N 1
ATOM 2226 C CA . ALA A 1 278 ? -30.622 12.868 76.274 1.00 89.25 278 ALA A CA 1
ATOM 2227 C C . ALA A 1 278 ? -31.056 12.932 74.790 1.00 89.25 278 ALA A C 1
ATOM 2229 O O . ALA A 1 278 ? -31.065 11.905 74.112 1.00 89.25 278 ALA A O 1
ATOM 2230 N N . ASP A 1 279 ? -31.308 14.141 74.256 1.00 93.44 279 ASP A N 1
ATOM 2231 C CA . ASP A 1 279 ? -31.599 14.365 72.826 1.00 93.44 279 ASP A CA 1
ATOM 2232 C C . ASP A 1 279 ? -30.491 13.787 71.921 1.00 93.44 279 ASP A C 1
ATOM 2234 O O . ASP A 1 279 ? -30.764 13.118 70.920 1.00 93.44 279 ASP A O 1
ATOM 2238 N N . MET A 1 280 ? -29.223 14.026 72.278 1.00 93.12 280 MET A N 1
ATOM 2239 C CA . MET A 1 280 ? -28.066 13.527 71.531 1.00 93.12 280 MET A CA 1
ATOM 2240 C C . MET A 1 280 ? -27.915 12.007 71.662 1.00 93.12 280 MET A C 1
ATOM 2242 O O . MET A 1 280 ? -27.658 11.333 70.667 1.00 93.12 280 MET A O 1
ATOM 2246 N N . ALA A 1 281 ? -28.110 11.454 72.861 1.00 90.44 281 ALA A N 1
ATOM 2247 C CA . ALA A 1 281 ? -28.021 10.019 73.105 1.00 90.44 281 ALA A CA 1
ATOM 2248 C C . ALA A 1 281 ? -29.058 9.240 72.283 1.00 90.44 281 ALA A C 1
ATOM 2250 O O . ALA A 1 281 ? -28.696 8.283 71.597 1.00 90.44 281 ALA A O 1
ATOM 2251 N N . LEU A 1 282 ? -30.320 9.686 72.266 1.00 94.00 282 LEU A N 1
ATOM 2252 C CA . LEU A 1 282 ? -31.341 9.050 71.433 1.00 94.00 282 LEU A CA 1
ATOM 2253 C C . LEU A 1 282 ? -31.040 9.221 69.937 1.00 94.00 282 LEU A C 1
ATOM 2255 O O . LEU A 1 282 ? -31.171 8.267 69.171 1.00 94.00 282 LEU A O 1
ATOM 2259 N N . SER A 1 283 ? -30.559 10.397 69.523 1.00 94.81 283 SER A N 1
ATOM 2260 C CA . SER A 1 283 ? -30.147 10.637 68.133 1.00 94.81 283 SER A CA 1
ATOM 2261 C C . SER A 1 283 ? -29.012 9.704 67.685 1.00 94.81 283 SER A C 1
ATOM 2263 O O . SER A 1 283 ? -29.014 9.259 66.540 1.00 94.81 283 SER A O 1
ATOM 2265 N N . LEU A 1 284 ? -28.073 9.352 68.573 1.00 92.12 284 LEU A N 1
ATOM 2266 C CA . LEU A 1 284 ? -27.002 8.384 68.299 1.00 92.12 284 LEU A CA 1
ATOM 2267 C C . LEU A 1 284 ? -27.524 6.948 68.161 1.00 92.12 284 LEU A C 1
ATOM 2269 O O . LEU A 1 284 ? -27.105 6.242 67.243 1.00 92.12 284 LEU A O 1
ATOM 2273 N N . HIS A 1 285 ? -28.471 6.525 69.007 1.00 91.88 285 HIS A N 1
ATOM 2274 C CA . HIS A 1 285 ? -29.148 5.237 68.826 1.00 91.88 285 HIS A CA 1
ATOM 2275 C C . HIS A 1 285 ? -29.884 5.182 67.475 1.00 91.88 285 HIS A C 1
ATOM 2277 O O . HIS A 1 285 ? -29.723 4.219 66.726 1.00 91.88 285 HIS A O 1
ATOM 2283 N N . LEU A 1 286 ? -30.640 6.228 67.120 1.00 93.12 286 LEU A N 1
ATOM 2284 C CA . LEU A 1 286 ? -31.339 6.295 65.832 1.00 93.12 286 LEU A CA 1
ATOM 2285 C C . LEU A 1 286 ? -30.361 6.312 64.641 1.00 93.12 286 LEU A C 1
ATOM 2287 O O . LEU A 1 286 ? -30.631 5.653 63.637 1.00 93.12 286 LEU A O 1
ATOM 2291 N N . ALA A 1 287 ? -29.210 6.987 64.750 1.00 90.56 287 ALA A N 1
ATOM 2292 C CA . ALA A 1 287 ? -28.171 6.994 63.713 1.00 90.56 287 ALA A CA 1
ATOM 2293 C C . ALA A 1 287 ? -27.621 5.589 63.416 1.00 90.56 287 ALA A C 1
ATOM 2295 O O . ALA A 1 287 ? -27.458 5.230 62.248 1.00 90.56 287 ALA A O 1
ATOM 2296 N N . PHE A 1 288 ? -27.394 4.783 64.460 1.00 89.81 288 PHE A N 1
ATOM 2297 C CA . PHE A 1 288 ? -26.972 3.388 64.321 1.00 89.81 288 PHE A CA 1
ATOM 2298 C C . PHE A 1 288 ? -28.043 2.545 63.615 1.00 89.81 288 PHE A C 1
ATOM 2300 O O . PHE A 1 288 ? -27.739 1.886 62.622 1.00 89.81 288 PHE A O 1
ATOM 2307 N N . TRP A 1 289 ? -29.295 2.580 64.088 1.00 88.25 289 TRP A N 1
ATOM 2308 C CA . TRP A 1 289 ? -30.361 1.701 63.587 1.00 88.25 289 TRP A CA 1
ATOM 2309 C C . TRP A 1 289 ? -30.854 2.045 62.176 1.00 88.25 289 TRP A C 1
ATOM 2311 O O . TRP A 1 289 ? -31.167 1.142 61.405 1.00 88.25 289 TRP A O 1
ATOM 2321 N N . THR A 1 290 ? -30.911 3.329 61.817 1.00 86.62 290 THR A N 1
ATOM 2322 C CA . THR A 1 290 ? -31.430 3.791 60.511 1.00 86.62 290 THR A CA 1
ATOM 2323 C C . THR A 1 290 ? -30.389 3.814 59.389 1.00 86.62 290 THR A C 1
ATOM 2325 O O . THR A 1 290 ? -30.720 4.197 58.269 1.00 86.62 290 THR A O 1
ATOM 2328 N N . GLY A 1 291 ? -29.125 3.470 59.663 1.00 82.06 291 GLY A N 1
ATOM 2329 C CA . GLY A 1 291 ? -28.043 3.654 58.688 1.00 82.06 291 GLY A CA 1
ATOM 2330 C C . GLY A 1 291 ? -27.705 5.127 58.421 1.00 82.06 291 GLY A C 1
ATOM 2331 O O . GLY A 1 291 ? -27.189 5.450 57.354 1.00 82.06 291 GLY A O 1
ATOM 2332 N N . ARG A 1 292 ? -27.974 6.015 59.392 1.00 85.12 292 ARG A N 1
ATOM 2333 C CA . ARG A 1 292 ? -27.782 7.481 59.331 1.00 85.12 292 ARG A CA 1
ATOM 2334 C C . ARG A 1 292 ? -28.685 8.229 58.341 1.00 85.12 292 ARG A C 1
ATOM 2336 O O . ARG A 1 292 ? -28.366 9.363 57.974 1.00 85.12 292 ARG A O 1
ATOM 2343 N N . ASP A 1 293 ? -29.813 7.639 57.945 1.00 85.06 293 ASP A N 1
ATOM 2344 C CA . ASP A 1 293 ? -30.886 8.350 57.240 1.00 85.06 293 ASP A CA 1
ATOM 2345 C C . ASP A 1 293 ? -31.480 9.429 58.160 1.00 85.06 293 ASP A C 1
ATOM 2347 O O . ASP A 1 293 ? -32.327 9.161 59.012 1.00 85.06 293 ASP A O 1
ATOM 2351 N N . SER A 1 294 ? -31.030 10.672 57.987 1.00 85.38 294 SER A N 1
ATOM 2352 C CA . SER A 1 294 ? -31.428 11.801 58.830 1.00 85.38 294 SER A CA 1
ATOM 2353 C C . SER A 1 294 ? -32.910 12.172 58.707 1.00 85.38 294 SER A C 1
ATOM 2355 O O . SER A 1 294 ? -33.466 12.723 59.657 1.00 85.38 294 SER A O 1
ATOM 2357 N N . VAL A 1 295 ? -33.570 11.841 57.591 1.00 84.44 295 VAL A N 1
ATOM 2358 C CA . VAL A 1 295 ? -35.012 12.067 57.400 1.00 84.44 295 VAL A CA 1
ATOM 2359 C C . VAL A 1 295 ? -35.797 11.046 58.219 1.00 84.44 295 VAL A C 1
ATOM 2361 O O . VAL A 1 295 ? -36.719 11.406 58.956 1.00 84.44 295 VAL A O 1
ATOM 2364 N N . ARG A 1 296 ? -35.384 9.775 58.166 1.00 90.12 296 ARG A N 1
ATOM 2365 C CA . ARG A 1 296 ? -35.957 8.713 58.999 1.00 90.12 296 ARG A CA 1
ATOM 2366 C C . ARG A 1 296 ? -35.669 8.927 60.485 1.00 90.12 296 ARG A C 1
ATOM 2368 O O . ARG A 1 296 ? -36.553 8.703 61.309 1.00 90.12 296 ARG A O 1
ATOM 2375 N N . MET A 1 297 ? -34.481 9.417 60.840 1.00 94.44 297 MET A N 1
ATOM 2376 C CA . MET A 1 297 ? -34.146 9.764 62.224 1.00 94.44 297 MET A CA 1
ATOM 2377 C C . MET A 1 297 ? -35.022 10.903 62.763 1.00 94.44 297 MET A C 1
ATOM 2379 O O . MET A 1 297 ? -35.489 10.785 63.890 1.00 94.44 297 MET A O 1
ATOM 2383 N N . ASP A 1 298 ? -35.304 11.960 61.989 1.00 93.56 298 ASP A N 1
ATOM 2384 C CA . ASP A 1 298 ? -36.224 13.032 62.419 1.00 93.56 298 ASP A CA 1
ATOM 2385 C C . ASP A 1 298 ? -37.654 12.501 62.612 1.00 93.56 298 ASP A C 1
ATOM 2387 O O . ASP A 1 298 ? -38.279 12.749 63.645 1.00 93.56 298 ASP A O 1
ATOM 2391 N N . LYS A 1 299 ? -38.144 11.687 61.663 1.00 94.56 299 LYS A N 1
ATOM 2392 C CA . LYS A 1 299 ? -39.454 11.017 61.746 1.00 94.56 299 LYS A CA 1
ATOM 2393 C C . LYS A 1 299 ? -39.588 10.169 63.017 1.00 94.56 299 LYS A C 1
ATOM 2395 O O . LYS A 1 299 ? -40.620 10.229 63.683 1.00 94.56 299 LYS A O 1
ATOM 2400 N N . LEU A 1 300 ? -38.558 9.392 63.360 1.00 94.06 300 LEU A N 1
ATOM 2401 C CA . LEU A 1 300 ? -38.545 8.560 64.565 1.00 94.06 300 LEU A CA 1
ATOM 2402 C C . LEU A 1 300 ? -38.356 9.397 65.840 1.00 94.06 300 LEU A C 1
ATOM 2404 O O . LEU A 1 300 ? -39.057 9.157 66.818 1.00 94.06 300 LEU A O 1
ATOM 2408 N N . PHE A 1 301 ? -37.500 10.424 65.842 1.00 95.69 301 PHE A N 1
ATOM 2409 C CA . PHE A 1 301 ? -37.312 11.285 67.015 1.00 95.69 301 PHE A CA 1
ATOM 2410 C C . PHE A 1 301 ? -38.609 12.019 67.391 1.00 95.69 301 PHE A C 1
ATOM 2412 O O . PHE A 1 301 ? -38.951 12.090 68.570 1.00 95.69 301 PHE A O 1
ATOM 2419 N N . ARG A 1 302 ? -39.392 12.486 66.408 1.00 95.44 302 ARG A N 1
ATOM 2420 C CA . ARG A 1 302 ? -40.719 13.102 66.629 1.00 95.44 302 ARG A CA 1
ATOM 2421 C C . ARG A 1 302 ? -41.767 12.160 67.226 1.00 95.44 302 ARG A C 1
ATOM 2423 O O . ARG A 1 302 ? -42.762 12.643 67.756 1.00 95.44 302 ARG A O 1
ATOM 2430 N N . ARG A 1 303 ? -41.559 10.841 67.146 1.00 94.62 303 ARG A N 1
ATOM 2431 C CA . ARG A 1 303 ? -42.396 9.824 67.808 1.00 94.62 303 ARG A CA 1
ATOM 2432 C C . ARG A 1 303 ? -41.954 9.520 69.244 1.00 94.62 303 ARG A C 1
ATOM 2434 O O . ARG A 1 303 ? -42.670 8.806 69.936 1.00 94.62 303 ARG A O 1
ATOM 2441 N N . SER A 1 304 ? -40.799 10.029 69.676 1.00 94.19 304 SER A N 1
ATOM 2442 C CA . SER A 1 304 ? -40.258 9.775 71.012 1.00 94.19 304 SER A CA 1
ATOM 2443 C C . SER A 1 304 ? -40.797 10.737 72.070 1.00 94.19 304 SER A C 1
ATOM 2445 O O . SER A 1 304 ? -41.086 11.901 71.785 1.00 94.19 304 SER A O 1
ATOM 2447 N N . ALA A 1 305 ? -40.825 10.290 73.324 1.00 91.56 305 ALA A N 1
ATOM 2448 C CA . ALA A 1 305 ? -41.198 11.104 74.481 1.00 91.56 305 ALA A CA 1
ATOM 2449 C C . ALA A 1 305 ? -40.218 12.261 74.789 1.00 91.56 305 ALA A C 1
ATOM 2451 O O . ALA A 1 305 ? -40.539 13.142 75.585 1.00 91.56 305 ALA A O 1
ATOM 2452 N N . LEU A 1 306 ? -39.043 12.313 74.143 1.00 91.06 306 LEU A N 1
ATOM 2453 C CA . LEU A 1 306 ? -38.130 13.462 74.221 1.00 91.06 306 LEU A CA 1
ATOM 2454 C C . LEU A 1 306 ? -38.521 14.612 73.276 1.00 91.06 306 LEU A C 1
ATOM 2456 O O . LEU A 1 306 ? -38.017 15.731 73.439 1.00 91.06 306 LEU A O 1
ATOM 2460 N N . TYR A 1 307 ? -39.404 14.389 72.298 1.00 94.06 307 TYR A N 1
ATOM 2461 C CA . TYR A 1 307 ? -39.823 15.443 71.377 1.00 94.06 307 TYR A CA 1
ATOM 2462 C C . TYR A 1 307 ? -40.541 16.595 72.103 1.00 94.06 307 TYR A C 1
ATOM 2464 O O . TYR A 1 307 ? -41.439 16.404 72.919 1.00 94.06 307 TYR A O 1
ATOM 2472 N N . ARG A 1 308 ? -40.130 17.828 71.787 1.00 91.88 308 ARG A N 1
ATOM 2473 C CA . ARG A 1 308 ? -40.676 19.077 72.340 1.00 91.88 308 ARG A CA 1
ATOM 2474 C C . ARG A 1 308 ? -40.326 20.252 71.433 1.00 91.88 308 ARG A C 1
ATOM 2476 O O . ARG A 1 308 ? -39.384 20.161 70.653 1.00 91.88 308 ARG A O 1
ATOM 2483 N N . THR A 1 309 ? -41.008 21.385 71.596 1.00 87.75 309 THR A N 1
ATOM 2484 C CA . THR A 1 309 ? -40.883 22.600 70.752 1.00 87.75 309 THR A CA 1
ATOM 2485 C C . THR A 1 309 ? -39.450 23.108 70.529 1.00 87.75 309 THR A C 1
ATOM 2487 O O . THR A 1 309 ? -39.158 23.703 69.495 1.00 87.75 309 THR A O 1
ATOM 2490 N N . LYS A 1 310 ? -38.525 22.831 71.459 1.00 90.06 310 LYS A N 1
ATOM 2491 C CA . LYS A 1 310 ? -37.078 23.071 71.314 1.00 90.06 310 LYS A CA 1
ATOM 2492 C C . LYS A 1 310 ? -36.480 22.406 70.061 1.00 90.06 310 LYS A C 1
ATOM 2494 O O . LYS A 1 310 ? -35.532 22.953 69.510 1.00 90.06 310 LYS A O 1
ATOM 2499 N N . TRP A 1 311 ? -36.994 21.253 69.626 1.00 93.62 311 TRP A N 1
ATOM 2500 C CA . TRP A 1 311 ? -36.503 20.494 68.468 1.00 93.62 311 TRP A CA 1
ATOM 2501 C C . TRP A 1 311 ? -36.556 21.321 67.177 1.00 93.62 311 TRP A C 1
ATOM 2503 O O . TRP A 1 311 ? -35.564 21.425 66.458 1.00 93.62 311 TRP A O 1
ATOM 2513 N N . ASP A 1 312 ? -37.670 22.016 66.953 1.00 91.88 312 ASP A N 1
ATOM 2514 C CA . ASP A 1 312 ? -37.889 22.860 65.775 1.00 91.88 312 ASP A CA 1
ATOM 2515 C C . ASP A 1 312 ? -37.435 24.318 65.967 1.00 91.88 312 ASP A C 1
ATOM 2517 O O . ASP A 1 312 ? -37.557 25.141 65.060 1.00 91.88 312 ASP A O 1
ATOM 2521 N N . ALA A 1 313 ? -36.854 24.656 67.123 1.00 88.88 313 ALA A N 1
ATOM 2522 C CA . ALA A 1 313 ? -36.335 25.994 67.381 1.00 88.88 313 ALA A CA 1
ATOM 2523 C C . ALA A 1 313 ? -35.136 26.318 66.469 1.00 88.88 313 ALA A C 1
ATOM 2525 O O . ALA A 1 313 ? -34.156 25.567 66.405 1.00 88.88 313 ALA A O 1
ATOM 2526 N N . GLY A 1 314 ? -35.202 27.468 65.794 1.00 80.62 314 GLY A N 1
ATOM 2527 C CA . GLY A 1 314 ? -34.185 27.923 64.847 1.00 80.62 314 GLY A CA 1
ATOM 2528 C C . GLY A 1 314 ? -32.806 28.162 65.476 1.00 80.62 314 GLY A C 1
ATOM 2529 O O . GLY A 1 314 ? -32.670 28.729 66.562 1.00 80.62 314 GLY A O 1
ATOM 2530 N N . ARG A 1 315 ? -31.763 27.747 64.757 1.00 77.44 315 ARG A N 1
ATOM 2531 C CA . ARG A 1 315 ? -30.335 27.873 65.084 1.00 77.44 315 ARG A CA 1
ATOM 2532 C C . ARG A 1 315 ? -29.575 28.368 63.846 1.00 77.44 315 ARG A C 1
ATOM 2534 O O . ARG A 1 315 ? -28.737 27.674 63.276 1.00 77.44 315 ARG A O 1
ATOM 2541 N N . GLY A 1 316 ? -29.905 29.581 63.404 1.00 80.31 316 GLY A N 1
ATOM 2542 C CA . GLY A 1 316 ? -29.399 30.141 62.148 1.00 80.31 316 GLY A CA 1
ATOM 2543 C C . GLY A 1 316 ? -30.116 29.524 60.947 1.00 80.31 316 GLY A C 1
ATOM 2544 O O . GLY A 1 316 ? -31.328 29.656 60.829 1.00 80.31 316 GLY A O 1
ATOM 2545 N N . VAL A 1 317 ? -29.375 28.842 60.069 1.00 76.25 317 VAL A N 1
ATOM 2546 C CA . VAL A 1 317 ? -29.895 28.238 58.821 1.00 76.25 317 VAL A CA 1
ATOM 2547 C C . VAL A 1 317 ? -30.500 26.831 58.987 1.00 76.25 317 VAL A C 1
ATOM 2549 O O . VAL A 1 317 ? -30.828 26.188 57.997 1.00 76.25 317 VAL A O 1
ATOM 2552 N N . SER A 1 318 ? -30.627 26.333 60.220 1.00 86.38 318 SER A N 1
ATOM 2553 C CA . SER A 1 318 ? -31.178 25.003 60.540 1.00 86.38 318 SER A CA 1
ATOM 2554 C C . SER A 1 318 ? -31.898 25.015 61.893 1.00 86.38 318 SER A C 1
ATOM 2556 O O . SER A 1 318 ? -31.758 25.980 62.648 1.00 86.38 318 SER A O 1
ATOM 2558 N N . THR A 1 319 ? -32.663 23.974 62.224 1.00 92.00 319 THR A N 1
ATOM 2559 C CA . THR A 1 319 ? -33.244 23.794 63.569 1.00 92.00 319 THR A CA 1
ATOM 2560 C C . THR A 1 319 ? -32.260 23.127 64.536 1.00 92.00 319 THR A C 1
ATOM 2562 O O . THR A 1 319 ? -31.272 22.505 64.136 1.00 92.00 319 THR A O 1
ATOM 2565 N N . TYR A 1 320 ? -32.536 23.221 65.839 1.00 92.88 320 TYR A N 1
ATOM 2566 C CA . TYR A 1 320 ? -31.791 22.483 66.862 1.00 92.88 320 TYR A CA 1
ATOM 2567 C C . TYR A 1 320 ? -31.816 20.960 66.630 1.00 92.88 320 TYR A C 1
ATOM 2569 O O . TYR A 1 320 ? -30.784 20.308 66.796 1.00 92.88 320 TYR A O 1
ATOM 2577 N N . GLY A 1 321 ? -32.954 20.406 66.203 1.00 91.31 321 GLY A N 1
ATOM 2578 C CA . GLY A 1 321 ? -33.089 19.002 65.821 1.00 91.31 321 GLY A CA 1
ATOM 2579 C C . GLY A 1 321 ? -32.181 18.640 64.650 1.00 91.31 321 GLY A C 1
ATOM 2580 O O . GLY A 1 321 ? -31.350 17.747 64.774 1.00 91.31 321 GLY A O 1
ATOM 2581 N N . GLN A 1 322 ? -32.235 19.404 63.554 1.00 91.25 322 GLN A N 1
ATOM 2582 C CA . GLN A 1 322 ? -31.395 19.178 62.369 1.00 91.25 322 GLN A CA 1
ATOM 2583 C C . GLN A 1 322 ? -29.891 19.172 62.695 1.00 91.25 322 GLN A C 1
ATOM 2585 O O . GLN A 1 322 ? -29.174 18.271 62.260 1.00 91.25 322 GLN A O 1
ATOM 2590 N N . GLU A 1 323 ? -29.404 20.120 63.502 1.00 90.31 323 GLU A N 1
ATOM 2591 C CA . GLU A 1 323 ? -27.997 20.148 63.935 1.00 90.31 323 GLU A CA 1
ATOM 2592 C C . GLU A 1 323 ? -27.654 19.002 64.911 1.00 90.31 323 GLU A C 1
ATOM 2594 O O . GLU A 1 323 ? -26.529 18.497 64.896 1.00 90.31 323 GLU A O 1
ATOM 2599 N N . THR A 1 324 ? -28.610 18.544 65.726 1.00 93.12 324 THR A N 1
ATOM 2600 C CA . THR A 1 324 ? -28.434 17.384 66.621 1.00 93.12 324 THR A CA 1
ATOM 2601 C C . THR A 1 324 ? -28.324 16.083 65.821 1.00 93.12 324 THR A C 1
ATOM 2603 O O . THR A 1 324 ? -27.376 15.323 66.019 1.00 93.12 324 THR A O 1
ATOM 2606 N N . LEU A 1 325 ? -29.210 15.869 64.843 1.00 93.75 325 LEU A N 1
ATOM 2607 C CA . LEU A 1 325 ? -29.162 14.728 63.925 1.00 93.75 325 LEU A CA 1
ATOM 2608 C C . LEU A 1 325 ? -27.881 14.741 63.077 1.00 93.75 325 LEU A C 1
ATOM 2610 O O . LEU A 1 325 ? -27.200 13.722 62.979 1.00 93.75 325 LEU A O 1
ATOM 2614 N N . ARG A 1 326 ? -27.484 15.903 62.534 1.00 90.56 326 ARG A N 1
ATOM 2615 C CA . ARG A 1 326 ? -26.235 16.054 61.764 1.00 90.56 326 ARG A CA 1
ATOM 2616 C C . ARG A 1 326 ? -25.002 15.669 62.588 1.00 90.56 326 ARG A C 1
ATOM 2618 O O . ARG A 1 326 ? -24.095 15.026 62.062 1.00 90.56 326 ARG A O 1
ATOM 2625 N N . ARG A 1 327 ? -24.968 16.031 63.876 1.00 88.94 327 ARG A N 1
ATOM 2626 C CA . ARG A 1 327 ? -23.911 15.606 64.811 1.00 88.94 327 ARG A CA 1
ATOM 2627 C C . ARG A 1 327 ? -23.965 14.110 65.086 1.00 88.94 327 ARG A C 1
ATOM 2629 O O . ARG A 1 327 ? -22.922 13.470 65.023 1.00 88.94 327 ARG A O 1
ATOM 2636 N N . ALA A 1 328 ? -25.146 13.541 65.318 1.00 90.06 328 ALA A N 1
ATOM 2637 C CA . ALA A 1 328 ? -25.292 12.104 65.532 1.00 90.06 328 ALA A CA 1
ATOM 2638 C C . ALA A 1 328 ? -24.784 11.286 64.329 1.00 90.06 328 ALA A C 1
ATOM 2640 O O . ALA A 1 328 ? -23.989 10.370 64.522 1.00 90.06 328 ALA A O 1
ATOM 2641 N N . CYS A 1 329 ? -25.122 11.667 63.090 1.00 88.19 329 CYS A N 1
ATOM 2642 C CA . CYS A 1 329 ? -24.607 11.014 61.876 1.00 88.19 329 CYS A CA 1
ATOM 2643 C C . CYS A 1 329 ? -23.078 11.137 61.701 1.00 88.19 329 CYS A C 1
ATOM 2645 O O . CYS A 1 329 ? -22.466 10.276 61.066 1.00 88.19 329 CYS A O 1
ATOM 2647 N N . ALA A 1 330 ? -22.461 12.192 62.247 1.00 82.56 330 ALA A N 1
ATOM 2648 C CA . ALA A 1 330 ? -21.014 12.424 62.190 1.00 82.56 330 ALA A CA 1
ATOM 2649 C C . ALA A 1 330 ? -20.227 11.730 63.321 1.00 82.56 330 ALA A C 1
ATOM 2651 O O . ALA A 1 330 ? -19.066 11.385 63.124 1.00 82.56 330 ALA A O 1
ATOM 2652 N N . ILE A 1 331 ? -20.842 11.537 64.493 1.00 85.69 331 ILE A N 1
ATOM 2653 C CA . ILE A 1 331 ? -20.244 10.873 65.667 1.00 85.69 331 ILE A CA 1
ATOM 2654 C C . ILE A 1 331 ? -20.418 9.348 65.594 1.00 85.69 331 ILE A C 1
ATOM 2656 O O . ILE A 1 331 ? -19.539 8.599 66.010 1.00 85.69 331 ILE A O 1
ATOM 2660 N N . CYS A 1 332 ? -21.549 8.883 65.061 1.00 82.88 332 CYS A N 1
ATOM 2661 C CA . CYS A 1 332 ? -21.825 7.476 64.797 1.00 82.88 332 CYS A CA 1
ATOM 2662 C C . CYS A 1 332 ? -20.738 6.885 63.875 1.00 82.88 332 CYS A C 1
ATOM 2664 O O . CYS A 1 332 ? -20.494 7.403 62.786 1.00 82.88 332 CYS A O 1
ATOM 2666 N N . THR A 1 333 ? -20.066 5.813 64.302 1.00 71.56 333 THR A N 1
ATOM 2667 C CA . THR A 1 333 ? -19.019 5.127 63.520 1.00 71.56 333 THR A CA 1
ATOM 2668 C C . THR A 1 333 ? -19.534 3.864 62.834 1.00 71.56 333 THR A C 1
ATOM 2670 O O . THR A 1 333 ? -19.216 3.633 61.670 1.00 71.56 333 THR A O 1
ATOM 2673 N N . GLU A 1 334 ? -20.381 3.098 63.517 1.00 68.19 334 GLU A N 1
ATOM 2674 C CA . GLU A 1 334 ? -20.967 1.832 63.060 1.00 68.19 334 GLU A CA 1
ATOM 2675 C C . GLU A 1 334 ? -22.473 1.972 62.806 1.00 68.19 334 GLU A C 1
ATOM 2677 O O . GLU A 1 334 ? -23.127 2.840 63.379 1.00 68.19 334 GLU A O 1
ATOM 2682 N N . THR A 1 335 ? -23.042 1.116 61.958 1.00 79.31 335 THR A N 1
ATOM 2683 C CA . THR A 1 335 ? -24.468 1.151 61.585 1.00 79.31 335 THR A CA 1
ATOM 2684 C C . THR A 1 335 ? -25.044 -0.251 61.459 1.00 79.31 335 THR A C 1
ATOM 2686 O O . THR A 1 335 ? -24.405 -1.141 60.892 1.00 79.31 335 THR A O 1
ATOM 2689 N N . TYR A 1 336 ? -26.278 -0.437 61.921 1.00 75.88 336 TYR A N 1
ATOM 2690 C CA . TYR A 1 336 ? -26.996 -1.697 61.800 1.00 75.88 336 TYR A CA 1
ATOM 2691 C C . TYR A 1 336 ? -27.206 -2.083 60.331 1.00 75.88 336 TYR A C 1
ATOM 2693 O O . TYR A 1 336 ? -27.755 -1.318 59.541 1.00 75.88 336 TYR A O 1
ATOM 2701 N N . THR A 1 337 ? -26.798 -3.301 59.976 1.00 57.41 337 THR A N 1
ATOM 2702 C CA . THR A 1 337 ? -27.094 -3.924 58.681 1.00 57.41 337 THR A CA 1
ATOM 2703 C C . THR A 1 337 ? -27.763 -5.273 58.957 1.00 57.41 337 THR A C 1
ATOM 2705 O O . THR A 1 337 ? -27.137 -6.126 59.594 1.00 57.41 337 THR A O 1
ATOM 2708 N N . PRO A 1 338 ? -29.022 -5.502 58.541 1.00 57.31 338 PRO A N 1
ATOM 2709 C CA . PRO A 1 338 ? -29.716 -6.746 58.849 1.00 57.31 338 PRO A CA 1
ATOM 2710 C C . PRO A 1 338 ? -29.064 -7.939 58.136 1.00 57.31 338 PRO A C 1
ATOM 2712 O O . PRO A 1 338 ? -28.872 -7.932 56.920 1.00 57.31 338 PRO A O 1
ATOM 2715 N N . ARG A 1 339 ? -28.765 -9.009 58.887 1.00 47.88 339 ARG A N 1
ATOM 2716 C CA . ARG A 1 339 ? -28.384 -10.300 58.293 1.00 47.88 339 ARG A CA 1
ATOM 2717 C C . ARG A 1 339 ? -29.575 -10.860 57.508 1.00 47.88 339 ARG A C 1
ATOM 2719 O O . ARG A 1 339 ? -30.644 -11.054 58.085 1.00 47.88 339 ARG A O 1
ATOM 2726 N N . ARG A 1 340 ? -29.376 -11.142 56.215 1.00 47.69 340 ARG A N 1
ATOM 2727 C CA . ARG A 1 340 ? -30.377 -11.788 55.346 1.00 47.69 340 ARG A CA 1
ATOM 2728 C C . ARG A 1 340 ? -30.808 -13.132 55.940 1.00 47.69 340 ARG A C 1
ATOM 2730 O O . ARG A 1 340 ? -29.956 -13.933 56.324 1.00 47.69 340 ARG A O 1
ATOM 2737 N N . SER A 1 341 ? -32.109 -13.412 55.964 1.00 42.78 341 SER A N 1
ATOM 2738 C CA . SER A 1 341 ? -32.600 -14.765 56.246 1.00 42.78 341 SER A CA 1
ATOM 2739 C C . SER A 1 341 ? -32.330 -15.697 55.056 1.00 42.78 341 SER A C 1
ATOM 2741 O O . SER A 1 341 ? -32.221 -15.241 53.914 1.00 42.78 341 SER A O 1
ATOM 2743 N N . LYS A 1 342 ? -32.276 -17.018 55.286 1.00 38.22 342 LYS A N 1
ATOM 2744 C CA . LYS A 1 342 ? -32.123 -17.999 54.191 1.00 38.22 342 LYS A CA 1
ATOM 2745 C C . LYS A 1 342 ? -33.225 -17.876 53.128 1.00 38.22 342 LYS A C 1
ATOM 2747 O O . LYS A 1 342 ? -32.955 -18.014 51.941 1.00 38.22 342 LYS A O 1
ATOM 2752 N N . GLN A 1 343 ? -34.455 -17.551 53.536 1.00 41.53 343 GLN A N 1
ATOM 2753 C CA . GLN A 1 343 ? -35.562 -17.311 52.603 1.00 41.53 343 GLN A CA 1
ATOM 2754 C C . GLN A 1 343 ? -35.361 -16.034 51.775 1.00 41.53 343 GLN A C 1
ATOM 2756 O O . GLN A 1 343 ? -35.648 -16.044 50.583 1.00 41.53 343 GLN A O 1
ATOM 2761 N N . GLN A 1 344 ? -34.827 -14.960 52.366 1.00 41.09 344 GLN A N 1
ATOM 2762 C CA . GLN A 1 344 ? -34.519 -13.719 51.642 1.00 41.09 344 GLN A CA 1
ATOM 2763 C C . GLN A 1 344 ? -33.358 -13.899 50.657 1.00 41.09 344 GLN A C 1
ATOM 2765 O O . GLN A 1 344 ? -33.413 -13.360 49.554 1.00 41.09 344 GLN A O 1
ATOM 2770 N N . LEU A 1 345 ? -32.335 -14.686 51.013 1.00 42.12 345 LEU A N 1
ATOM 2771 C CA . LEU A 1 345 ? -31.249 -15.029 50.092 1.00 42.12 345 LEU A CA 1
ATOM 2772 C C . LEU A 1 345 ? -31.777 -15.859 48.910 1.00 42.12 345 LEU A C 1
ATOM 2774 O O . LEU A 1 345 ? -31.549 -15.495 47.760 1.00 42.12 345 LEU A O 1
ATOM 2778 N N . ALA A 1 346 ? -32.563 -16.905 49.185 1.00 43.84 346 ALA A N 1
ATOM 2779 C CA . ALA A 1 346 ? -33.186 -17.730 48.152 1.00 43.84 346 ALA A CA 1
ATOM 2780 C C . ALA A 1 346 ? -34.151 -16.941 47.243 1.00 43.84 346 ALA A C 1
ATOM 2782 O O . ALA A 1 346 ? -34.202 -17.214 46.047 1.00 43.84 346 ALA A O 1
ATOM 2783 N N . ALA A 1 347 ? -34.892 -15.963 47.778 1.00 47.22 347 ALA A N 1
ATOM 2784 C CA . ALA A 1 347 ? -35.776 -15.097 46.995 1.00 47.22 347 ALA A CA 1
ATOM 2785 C C . ALA A 1 347 ? -34.999 -14.106 46.110 1.00 47.22 347 ALA A C 1
ATOM 2787 O O . ALA A 1 347 ? -35.336 -13.942 44.940 1.00 47.22 347 ALA A O 1
ATOM 2788 N N . ALA A 1 348 ? -33.928 -13.498 46.634 1.00 45.41 348 ALA A N 1
ATOM 2789 C CA . ALA A 1 348 ? -33.051 -12.629 45.849 1.00 45.41 348 ALA A CA 1
ATOM 2790 C C . ALA A 1 348 ? -32.364 -13.399 44.708 1.00 45.41 348 ALA A C 1
ATOM 2792 O O . ALA A 1 348 ? -32.281 -12.886 43.596 1.00 45.41 348 ALA A O 1
ATOM 2793 N N . ILE A 1 349 ? -31.938 -14.644 44.956 1.00 46.25 349 ILE A N 1
ATOM 2794 C CA . ILE A 1 349 ? -31.412 -15.546 43.921 1.00 46.25 349 ILE A CA 1
ATOM 2795 C C . ILE A 1 349 ? -32.497 -15.855 42.878 1.00 46.25 349 ILE A C 1
ATOM 2797 O O . ILE A 1 349 ? -32.256 -15.662 41.694 1.00 46.25 349 ILE A O 1
ATOM 2801 N N . ASP A 1 350 ? -33.705 -16.263 43.280 1.00 49.31 350 ASP A N 1
ATOM 2802 C CA . ASP A 1 350 ? -34.802 -16.591 42.349 1.00 49.31 350 ASP A CA 1
ATOM 2803 C C . ASP A 1 350 ? -35.195 -15.398 41.447 1.00 49.31 350 ASP A C 1
ATOM 2805 O O . ASP A 1 350 ? -35.453 -15.572 40.254 1.00 49.31 350 ASP A O 1
ATOM 2809 N N . GLN A 1 351 ? -35.160 -14.175 41.989 1.00 52.47 351 GLN A N 1
ATOM 2810 C CA . GLN A 1 351 ? -35.395 -12.938 41.239 1.00 52.47 351 GLN A CA 1
ATOM 2811 C C . GLN A 1 351 ? -34.221 -12.574 40.311 1.00 52.47 351 GLN A C 1
ATOM 2813 O O . GLN A 1 351 ? -34.452 -12.209 39.158 1.00 52.47 351 GLN A O 1
ATOM 2818 N N . LEU A 1 352 ? -32.971 -12.711 40.772 1.00 48.75 352 LEU A N 1
ATOM 2819 C CA . LEU A 1 352 ? -31.774 -12.496 39.948 1.00 48.75 352 LEU A CA 1
ATOM 2820 C C . LEU A 1 352 ? -31.704 -13.486 38.782 1.00 48.75 352 LEU A C 1
ATOM 2822 O O . LEU A 1 352 ? -31.405 -13.072 37.664 1.00 48.75 352 LEU A O 1
ATOM 2826 N N . LEU A 1 353 ? -32.005 -14.767 39.014 1.00 45.97 353 LEU A N 1
ATOM 2827 C CA . LEU A 1 353 ? -32.045 -15.804 37.980 1.00 45.97 353 LEU A CA 1
ATOM 2828 C C . LEU A 1 353 ? -33.041 -15.433 36.872 1.00 45.97 353 LEU A C 1
ATOM 2830 O O . LEU A 1 353 ? -32.652 -15.361 35.710 1.00 45.97 353 LEU A O 1
ATOM 2834 N N . LYS A 1 354 ? -34.286 -15.092 37.232 1.00 53.12 354 LYS A N 1
ATOM 2835 C CA . LYS A 1 354 ? -35.329 -14.685 36.272 1.00 53.12 354 LYS A CA 1
ATOM 2836 C C . LYS A 1 354 ? -34.958 -13.438 35.473 1.00 53.12 354 LYS A C 1
ATOM 2838 O O . LYS A 1 354 ? -35.083 -13.446 34.254 1.00 53.12 354 LYS A O 1
ATOM 2843 N N . GLN A 1 355 ? -34.477 -12.389 36.143 1.00 51.47 355 GLN A N 1
ATOM 2844 C CA . GLN A 1 355 ? -34.077 -11.148 35.474 1.00 51.47 355 GLN A CA 1
ATOM 2845 C C . GLN A 1 355 ? -32.935 -11.397 34.477 1.00 51.47 355 GLN A C 1
ATOM 2847 O O . GLN A 1 355 ? -32.985 -10.948 33.337 1.00 51.47 355 GLN A O 1
ATOM 2852 N N . SER A 1 356 ? -31.921 -12.157 34.896 1.00 46.31 356 SER A N 1
ATOM 2853 C CA . SER A 1 356 ? -30.696 -12.321 34.111 1.00 46.31 356 SER A CA 1
ATOM 2854 C C . SER A 1 356 ? -30.738 -13.418 33.043 1.00 46.31 356 SER A C 1
ATOM 2856 O O . SER A 1 356 ? -29.881 -13.399 32.166 1.00 46.31 356 SER A O 1
ATOM 2858 N N . HIS A 1 357 ? -31.733 -14.313 33.053 1.00 47.22 357 HIS A N 1
ATOM 2859 C CA . HIS A 1 357 ? -32.045 -15.162 31.894 1.00 47.22 357 HIS A CA 1
ATOM 2860 C C . HIS A 1 357 ? -32.494 -14.286 30.712 1.00 47.22 357 HIS A C 1
ATOM 2862 O O . HIS A 1 357 ? -31.876 -14.312 29.652 1.00 47.22 357 HIS A O 1
ATOM 2868 N N . ILE A 1 358 ? -33.476 -13.408 30.958 1.00 53.19 358 ILE A N 1
ATOM 2869 C CA . ILE A 1 358 ? -34.047 -12.478 29.970 1.00 53.19 358 ILE A CA 1
ATOM 2870 C C . ILE A 1 358 ? -32.983 -11.506 29.434 1.00 53.19 358 ILE A C 1
ATOM 2872 O O . ILE A 1 358 ? -32.922 -11.249 28.230 1.00 53.19 358 ILE A O 1
ATOM 2876 N N . ASP A 1 359 ? -32.130 -10.970 30.315 1.00 50.00 359 ASP A N 1
ATOM 2877 C CA . ASP A 1 359 ? -31.048 -10.066 29.907 1.00 50.00 359 ASP A CA 1
ATOM 2878 C C . ASP A 1 359 ? -29.999 -10.785 29.031 1.00 50.00 359 ASP A C 1
ATOM 2880 O O . ASP A 1 359 ? -29.519 -10.206 28.055 1.00 50.00 359 ASP A O 1
ATOM 2884 N N . CYS A 1 360 ? -29.655 -12.045 29.334 1.00 41.91 360 CYS A N 1
ATOM 2885 C CA . CYS A 1 360 ? -28.675 -12.804 28.550 1.00 41.91 360 CYS A CA 1
ATOM 2886 C C . CYS A 1 360 ? -29.229 -13.348 27.230 1.00 41.91 360 CYS A C 1
ATOM 2888 O O . CYS A 1 360 ? -28.491 -13.340 26.248 1.00 41.91 360 CYS A O 1
ATOM 2890 N N . GLU A 1 361 ? -30.499 -13.754 27.157 1.00 48.44 361 GLU A N 1
ATOM 2891 C CA . GLU A 1 361 ? -31.145 -14.088 25.879 1.00 48.44 361 GLU A CA 1
ATOM 2892 C C . GLU A 1 361 ? -31.116 -12.881 24.933 1.00 48.44 361 GLU A C 1
ATOM 2894 O O . GLU A 1 361 ? -30.681 -13.006 23.790 1.00 48.44 361 GLU A O 1
ATOM 2899 N N . ARG A 1 362 ? -31.456 -11.682 25.432 1.00 50.84 362 ARG A N 1
ATOM 2900 C CA . ARG A 1 362 ? -31.373 -10.440 24.648 1.00 50.84 362 ARG A CA 1
ATOM 2901 C C . ARG A 1 362 ? -29.956 -10.093 24.196 1.00 50.84 362 ARG A C 1
ATOM 2903 O O . ARG A 1 362 ? -29.777 -9.720 23.041 1.00 50.84 362 ARG A O 1
ATOM 2910 N N . GLU A 1 363 ? -28.951 -10.205 25.061 1.00 47.12 363 GLU A N 1
ATOM 2911 C CA . GLU A 1 363 ? -27.560 -9.925 24.672 1.00 47.12 363 GLU A CA 1
ATOM 2912 C C . GLU A 1 363 ? -27.013 -10.955 23.669 1.00 47.12 363 GLU A C 1
ATOM 2914 O O . GLU A 1 363 ? -26.326 -10.576 22.721 1.00 47.12 363 GLU A O 1
ATOM 2919 N N . LEU A 1 364 ? -27.349 -12.241 23.820 1.00 47.78 364 LEU A N 1
ATOM 2920 C CA . LEU A 1 364 ? -26.990 -13.290 22.857 1.00 47.78 364 LEU A CA 1
ATOM 2921 C C . LEU A 1 364 ? -27.701 -13.118 21.509 1.00 47.78 364 LEU A C 1
ATOM 2923 O O . LEU A 1 364 ? -27.119 -13.454 20.473 1.00 47.78 364 LEU A O 1
ATOM 2927 N N . GLN A 1 365 ? -28.921 -12.579 21.518 1.00 50.50 365 GLN A N 1
ATOM 2928 C CA . GLN A 1 365 ? -29.688 -12.262 20.319 1.00 50.50 365 GLN A CA 1
ATOM 2929 C C . GLN A 1 365 ? -29.098 -11.049 19.578 1.00 50.50 365 GLN A C 1
ATOM 2931 O O . GLN A 1 365 ? -28.817 -11.157 18.386 1.00 50.50 365 GLN A O 1
ATOM 2936 N N . MET A 1 366 ? -28.759 -9.956 20.278 1.00 47.31 366 MET A N 1
ATOM 2937 C CA . MET A 1 366 ? -28.026 -8.819 19.683 1.00 47.31 366 MET A CA 1
ATOM 2938 C C . MET A 1 366 ? -26.690 -9.263 19.058 1.00 47.31 366 MET A C 1
ATOM 2940 O O . MET A 1 366 ? -26.375 -8.890 17.929 1.00 47.31 366 MET A O 1
ATOM 2944 N N . LEU A 1 367 ? -25.936 -10.132 19.747 1.00 47.06 367 LEU A N 1
ATOM 2945 C CA . LEU A 1 367 ? -24.676 -10.703 19.245 1.00 47.06 367 LEU A CA 1
ATOM 2946 C C . LEU A 1 367 ? -24.842 -11.617 18.010 1.00 47.06 367 LEU A C 1
ATOM 2948 O O . LEU A 1 367 ? -23.849 -11.879 17.325 1.00 47.06 367 LEU A O 1
ATOM 2952 N N . HIS A 1 368 ? -26.054 -12.100 17.716 1.00 46.41 368 HIS A N 1
ATOM 2953 C CA . HIS A 1 368 ? -26.373 -12.867 16.503 1.00 46.41 368 HIS A CA 1
ATOM 2954 C C . HIS A 1 368 ? -26.915 -11.998 15.362 1.00 46.41 368 HIS A C 1
ATOM 2956 O O . HIS A 1 368 ? -26.609 -12.268 14.198 1.00 46.41 368 HIS A O 1
ATOM 2962 N N . GLU A 1 369 ? -27.710 -10.977 15.683 1.00 42.09 369 GLU A N 1
ATOM 2963 C CA . GLU A 1 369 ? -28.388 -10.121 14.706 1.00 42.09 369 GLU A CA 1
ATOM 2964 C C . GLU A 1 369 ? -27.435 -9.075 14.082 1.00 42.09 369 GLU A C 1
ATOM 2966 O O . GLU A 1 369 ? -27.562 -8.764 12.896 1.00 42.09 369 GLU A O 1
ATOM 2971 N N . GLU A 1 370 ? -26.395 -8.612 14.794 1.00 41.78 370 GLU A N 1
ATOM 2972 C CA . GLU A 1 370 ? -25.387 -7.663 14.274 1.00 41.78 370 GLU A CA 1
ATOM 2973 C C . GLU A 1 370 ? -24.335 -8.290 13.319 1.00 41.78 370 GLU A C 1
ATOM 2975 O O . GLU A 1 370 ? -23.115 -8.188 13.501 1.00 41.78 370 GLU A O 1
ATOM 2980 N N . LYS A 1 371 ? -24.772 -8.920 12.220 1.00 42.56 371 LYS A N 1
ATOM 2981 C CA . LYS A 1 371 ? -23.864 -9.429 11.171 1.00 42.56 371 LYS A CA 1
ATOM 2982 C C . LYS A 1 371 ? -23.332 -8.335 10.228 1.00 42.56 371 LYS A C 1
ATOM 2984 O O . LYS A 1 371 ? -23.680 -8.292 9.049 1.00 42.56 371 LYS A O 1
ATOM 2989 N N . LYS A 1 372 ? -22.365 -7.532 10.698 1.00 49.75 372 LYS A N 1
ATOM 2990 C CA . LYS A 1 372 ? -21.347 -6.922 9.804 1.00 49.75 372 LYS A CA 1
ATOM 2991 C C . LYS A 1 372 ? -19.995 -6.635 10.475 1.00 49.75 372 LYS A C 1
ATOM 2993 O O . LYS A 1 372 ? -19.472 -5.524 10.453 1.00 49.75 372 LYS A O 1
ATOM 2998 N N . TRP A 1 373 ? -19.409 -7.689 11.042 1.00 52.53 373 TRP A N 1
ATOM 2999 C CA . TRP A 1 373 ? -18.052 -7.703 11.594 1.00 52.53 373 TRP A CA 1
ATOM 3000 C C . TRP A 1 373 ? -17.021 -7.170 10.589 1.00 52.53 373 TRP A C 1
ATOM 3002 O O . TRP A 1 373 ? -16.934 -7.651 9.461 1.00 52.53 373 TRP A O 1
ATOM 3012 N N . ILE A 1 374 ? -16.199 -6.208 11.017 1.00 66.06 374 ILE A N 1
ATOM 3013 C CA . ILE A 1 374 ? -15.104 -5.656 10.201 1.00 66.06 374 ILE A CA 1
ATOM 3014 C C . ILE A 1 374 ? -14.015 -6.718 9.983 1.00 66.06 374 ILE A C 1
ATOM 3016 O O . ILE A 1 374 ? -13.453 -6.803 8.893 1.00 66.06 374 ILE A O 1
ATOM 3020 N N . LEU A 1 375 ? -13.756 -7.537 11.003 1.00 79.00 375 LEU A N 1
ATOM 3021 C CA . LEU A 1 375 ? -13.059 -8.823 10.952 1.00 79.00 375 LEU A CA 1
ATOM 3022 C C . LEU A 1 375 ? -13.729 -9.728 11.997 1.00 79.00 375 LEU A C 1
ATOM 3024 O O . LEU A 1 375 ? -14.060 -9.247 13.085 1.00 79.00 375 LEU A O 1
ATOM 3028 N N . LYS A 1 376 ? -13.912 -11.025 11.715 1.00 82.69 376 LYS A N 1
ATOM 3029 C CA . LYS A 1 376 ? -14.290 -11.985 12.766 1.00 82.69 376 LYS A CA 1
ATOM 3030 C C . LYS A 1 376 ? -13.057 -12.205 13.665 1.00 82.69 376 LYS A C 1
ATOM 3032 O O . LYS A 1 376 ? -12.006 -12.574 13.129 1.00 82.69 376 LYS A O 1
ATOM 3037 N N . PRO A 1 377 ? -13.134 -12.001 14.993 1.00 87.38 377 PRO A N 1
ATOM 3038 C CA . PRO A 1 377 ? -12.071 -12.448 15.884 1.00 87.38 377 PRO A CA 1
ATOM 3039 C C . PRO A 1 377 ? -11.929 -13.974 15.814 1.00 87.38 377 PRO A C 1
ATOM 3041 O O . PRO A 1 377 ? -12.883 -14.689 15.489 1.00 87.38 377 PRO A O 1
ATOM 3044 N N . HIS A 1 378 ? -10.732 -14.464 16.124 1.00 89.88 378 HIS A N 1
ATOM 3045 C CA . HIS A 1 378 ? -10.539 -15.856 16.515 1.00 89.88 378 HIS A CA 1
ATOM 3046 C C . HIS A 1 378 ? -11.258 -16.119 17.834 1.00 89.88 378 HIS A C 1
ATOM 3048 O O . HIS A 1 378 ? -11.466 -15.211 18.642 1.00 89.88 378 HIS A O 1
ATOM 3054 N N . ASP A 1 379 ? -11.656 -17.366 18.032 1.00 87.44 379 ASP A N 1
ATOM 3055 C CA . ASP A 1 379 ? -12.253 -17.802 19.283 1.00 87.44 379 ASP A CA 1
ATOM 3056 C C . ASP A 1 379 ? -11.112 -18.035 20.301 1.00 87.44 379 ASP A C 1
ATOM 3058 O O . ASP A 1 379 ? -10.118 -18.691 19.992 1.00 87.44 379 ASP A O 1
ATOM 3062 N N . VAL A 1 380 ? -11.213 -17.414 21.482 1.00 91.31 380 VAL A N 1
ATOM 3063 C CA . VAL A 1 380 ? -10.175 -17.395 22.536 1.00 91.31 380 VAL A CA 1
ATOM 3064 C C . VAL A 1 380 ? -10.706 -18.120 23.773 1.00 91.31 380 VAL A C 1
ATOM 3066 O O . VAL A 1 380 ? -11.894 -17.999 24.084 1.00 91.31 380 VAL A O 1
ATOM 3069 N N . ALA A 1 381 ? -9.849 -18.865 24.479 1.00 93.12 381 ALA A N 1
ATOM 3070 C CA . ALA A 1 381 ? -10.245 -19.615 25.668 1.00 93.12 381 ALA A CA 1
ATOM 3071 C C . ALA A 1 381 ? -10.768 -18.693 26.784 1.00 93.12 381 ALA A C 1
ATOM 3073 O O . ALA A 1 381 ? -10.305 -17.564 26.970 1.00 93.12 381 ALA A O 1
ATOM 3074 N N . PHE A 1 382 ? -11.739 -19.182 27.553 1.00 90.56 382 PHE A N 1
ATOM 3075 C CA . PHE A 1 382 ? -12.382 -18.406 28.614 1.00 90.56 382 PHE A CA 1
ATOM 3076 C C . PHE A 1 382 ? -11.389 -18.019 29.726 1.00 90.56 382 PHE A C 1
ATOM 3078 O O . PHE A 1 382 ? -11.422 -16.905 30.255 1.00 90.56 382 PHE A O 1
ATOM 3085 N N . GLU A 1 383 ? -10.451 -18.916 30.014 1.00 93.44 383 GLU A N 1
ATOM 3086 C CA . GLU A 1 383 ? -9.351 -18.760 30.961 1.00 93.44 383 GLU A CA 1
ATOM 3087 C C . GLU A 1 383 ? -8.414 -17.612 30.559 1.00 93.44 383 GLU A C 1
ATOM 3089 O O . GLU A 1 383 ? -8.040 -16.808 31.417 1.00 93.44 383 GLU A O 1
ATOM 3094 N N . ASP A 1 384 ? -8.099 -17.488 29.265 1.00 94.94 384 ASP A N 1
ATOM 3095 C CA . ASP A 1 384 ? -7.261 -16.416 28.715 1.00 94.94 384 ASP A CA 1
ATOM 3096 C C . ASP A 1 384 ? -7.982 -15.065 28.777 1.00 94.94 384 ASP A C 1
ATOM 3098 O O . ASP A 1 384 ? -7.405 -14.074 29.226 1.00 94.94 384 ASP A O 1
ATOM 3102 N N . VAL A 1 385 ? -9.280 -15.018 28.449 1.00 96.12 385 VAL A N 1
ATOM 3103 C CA . VAL A 1 385 ? -10.096 -13.799 28.619 1.00 96.12 385 VAL A CA 1
ATOM 3104 C C . VAL A 1 385 ? -10.130 -13.366 30.093 1.00 96.12 385 VAL A C 1
ATOM 3106 O O . VAL A 1 385 ? -10.021 -12.173 30.390 1.00 96.12 385 VAL A O 1
ATOM 3109 N N . LEU A 1 386 ? -10.213 -14.314 31.035 1.00 94.56 386 LEU A N 1
ATOM 3110 C CA . LEU A 1 386 ? -10.114 -14.053 32.477 1.00 94.56 386 LEU A CA 1
ATOM 3111 C C . LEU A 1 386 ? -8.692 -13.726 32.967 1.00 94.56 386 LEU A C 1
ATOM 3113 O O . LEU A 1 386 ? -8.554 -13.158 34.054 1.00 94.56 386 LEU A O 1
ATOM 3117 N N . ALA A 1 387 ? -7.637 -14.084 32.234 1.00 95.69 387 ALA A N 1
ATOM 3118 C CA . ALA A 1 387 ? -6.272 -13.633 32.501 1.00 95.69 387 ALA A CA 1
ATOM 3119 C C . ALA A 1 387 ? -6.104 -12.177 32.041 1.00 95.69 387 ALA A C 1
ATOM 3121 O O . ALA A 1 387 ? -5.851 -11.300 32.865 1.00 95.69 387 ALA A O 1
ATOM 3122 N N . CYS A 1 388 ? -6.406 -11.897 30.773 1.00 97.06 388 CYS A N 1
ATOM 3123 C CA . CYS A 1 388 ? -6.383 -10.564 30.170 1.00 97.06 388 CYS A CA 1
ATOM 3124 C C . CYS A 1 388 ? -7.299 -9.548 30.880 1.00 97.06 388 CYS A C 1
ATOM 3126 O O . CYS A 1 388 ? -7.010 -8.352 30.919 1.00 97.06 388 CYS A O 1
ATOM 3128 N N . LEU A 1 389 ? -8.395 -9.997 31.501 1.00 96.25 389 LEU A N 1
ATOM 3129 C CA . LEU A 1 389 ? -9.222 -9.148 32.363 1.00 96.25 389 LEU A CA 1
ATOM 3130 C C . LEU A 1 389 ? -8.435 -8.567 33.556 1.00 96.25 389 LEU A C 1
ATOM 3132 O O . LEU A 1 389 ? -8.670 -7.418 33.930 1.00 96.25 389 LEU A O 1
ATOM 3136 N N . LYS A 1 390 ? -7.513 -9.332 34.155 1.00 95.12 390 LYS A N 1
ATOM 3137 C CA . LYS A 1 390 ? -6.769 -8.940 35.367 1.00 95.12 390 LYS A CA 1
ATOM 3138 C C . LYS A 1 390 ? -5.687 -7.902 35.067 1.00 95.12 390 LYS A C 1
ATOM 3140 O O . LYS A 1 390 ? -5.565 -6.939 35.818 1.00 95.12 390 LYS A O 1
ATOM 3145 N N . ASP A 1 391 ? -4.995 -8.038 33.938 1.00 95.00 391 ASP A N 1
ATOM 3146 C CA . ASP A 1 391 ? -3.859 -7.183 33.541 1.00 95.00 391 ASP A CA 1
ATOM 3147 C C . ASP A 1 391 ? -4.292 -5.863 32.853 1.00 95.00 391 ASP A C 1
ATOM 3149 O O . ASP A 1 391 ? -3.563 -5.248 32.073 1.00 95.00 391 ASP A O 1
ATOM 3153 N N . ASP A 1 392 ? -5.517 -5.429 33.150 1.00 94.81 392 ASP A N 1
ATOM 3154 C CA . ASP A 1 392 ? -6.210 -4.232 32.668 1.00 94.81 392 ASP A CA 1
ATOM 3155 C C . ASP A 1 392 ? -5.980 -3.858 31.187 1.00 94.81 392 ASP A C 1
ATOM 3157 O O . ASP A 1 392 ? -6.350 -4.631 30.306 1.00 94.81 392 ASP A O 1
ATOM 3161 N N . GLU A 1 393 ? -5.446 -2.668 30.884 1.00 95.50 393 GLU A N 1
ATOM 3162 C CA . GLU A 1 393 ? -5.249 -2.203 29.496 1.00 95.50 393 GLU A CA 1
ATOM 3163 C C . GLU A 1 393 ? -4.137 -2.961 28.746 1.00 95.50 393 GLU A C 1
ATOM 3165 O O . GLU A 1 393 ? -4.135 -2.968 27.515 1.00 95.50 393 GLU A O 1
ATOM 3170 N N . MET A 1 394 ? -3.213 -3.612 29.463 1.00 96.12 394 MET A N 1
ATOM 3171 C CA . MET A 1 394 ? -2.163 -4.449 28.867 1.00 96.12 394 MET A CA 1
ATOM 3172 C C . MET A 1 394 ? -2.728 -5.820 28.481 1.00 96.12 394 MET A C 1
ATOM 3174 O O . MET A 1 394 ? -2.508 -6.299 27.371 1.00 96.12 394 MET A O 1
ATOM 3178 N N . GLY A 1 395 ? -3.542 -6.409 29.361 1.00 97.19 395 GLY A N 1
ATOM 3179 C CA . GLY A 1 395 ? -4.285 -7.632 29.074 1.00 97.19 395 GLY A CA 1
ATOM 3180 C C . GLY A 1 395 ? -5.279 -7.460 27.921 1.00 97.19 395 GLY A C 1
ATOM 3181 O O . GLY A 1 395 ? -5.356 -8.332 27.061 1.00 97.19 395 GLY A O 1
ATOM 3182 N N . ASP A 1 396 ? -5.963 -6.313 27.828 1.00 97.06 396 ASP A N 1
ATOM 3183 C CA . ASP A 1 396 ? -6.797 -5.975 26.662 1.00 97.06 396 ASP A CA 1
ATOM 3184 C C . ASP A 1 396 ? -5.989 -5.951 25.346 1.00 97.06 396 ASP A C 1
ATOM 3186 O O . ASP A 1 396 ? -6.482 -6.400 24.311 1.00 97.06 396 ASP A O 1
ATOM 3190 N N . ALA A 1 397 ? -4.750 -5.441 25.372 1.00 97.19 397 ALA A N 1
ATOM 3191 C CA . ALA A 1 397 ? -3.864 -5.397 24.206 1.00 97.19 397 ALA A CA 1
ATOM 3192 C C . ALA A 1 397 ? -3.345 -6.786 23.803 1.00 97.19 397 ALA A C 1
ATOM 3194 O O . ALA A 1 397 ? -3.292 -7.096 22.611 1.00 97.19 397 ALA A O 1
ATOM 3195 N N . GLN A 1 398 ? -3.038 -7.644 24.779 1.00 97.06 398 GLN A N 1
ATOM 3196 C CA . GLN A 1 398 ? -2.713 -9.048 24.535 1.00 97.06 398 GLN A CA 1
ATOM 3197 C C . GLN A 1 398 ? -3.912 -9.813 23.951 1.00 97.06 398 GLN A C 1
ATOM 3199 O O . GLN A 1 398 ? -3.754 -10.505 22.946 1.00 97.06 398 GLN A O 1
ATOM 3204 N N . LEU A 1 399 ? -5.112 -9.653 24.521 1.00 97.12 399 LEU A N 1
ATOM 3205 C CA . LEU A 1 399 ? -6.327 -10.309 24.026 1.00 97.12 399 LEU A CA 1
ATOM 3206 C C . LEU A 1 399 ? -6.677 -9.846 22.608 1.00 97.12 399 LEU A C 1
ATOM 3208 O O . LEU A 1 399 ? -7.089 -10.651 21.775 1.00 97.12 399 LEU A O 1
ATOM 3212 N N . PHE A 1 400 ? -6.476 -8.560 22.312 1.00 96.62 400 PHE A N 1
ATOM 3213 C CA . PHE A 1 400 ? -6.597 -8.026 20.960 1.00 96.62 400 PHE A CA 1
ATOM 3214 C C . PHE A 1 400 ? -5.613 -8.705 19.993 1.00 96.62 400 PHE A C 1
ATOM 3216 O O . PHE A 1 400 ? -6.033 -9.197 18.945 1.00 96.62 400 PHE A O 1
ATOM 3223 N N . ALA A 1 401 ? -4.329 -8.789 20.353 1.00 95.81 401 ALA A N 1
ATOM 3224 C CA . ALA A 1 401 ? -3.318 -9.435 19.520 1.00 95.81 401 ALA A CA 1
ATOM 3225 C C . ALA A 1 401 ? -3.612 -10.928 19.286 1.00 95.81 401 ALA A C 1
ATOM 3227 O O . ALA A 1 401 ? -3.472 -11.404 18.166 1.00 95.81 401 ALA A O 1
ATOM 3228 N N . GLN A 1 402 ? -4.096 -11.655 20.299 1.00 95.38 402 GLN A N 1
ATOM 3229 C CA . GLN A 1 402 ? -4.524 -13.053 20.161 1.00 95.38 402 GLN A CA 1
ATOM 3230 C C . GLN A 1 402 ? -5.756 -13.190 19.244 1.00 95.38 402 GLN A C 1
ATOM 3232 O O . GLN A 1 402 ? -5.753 -13.976 18.297 1.00 95.38 402 GLN A O 1
ATOM 3237 N N . ALA A 1 403 ? -6.805 -12.397 19.479 1.00 94.31 403 ALA A N 1
ATOM 3238 C CA . ALA A 1 403 ? -8.066 -12.487 18.740 1.00 94.31 403 ALA A CA 1
ATOM 3239 C C . ALA A 1 403 ? -7.948 -12.084 17.255 1.00 94.31 403 ALA A C 1
ATOM 3241 O O . ALA A 1 403 ? -8.717 -12.565 16.415 1.00 94.31 403 ALA A O 1
ATOM 3242 N N . PHE A 1 404 ? -6.997 -11.215 16.907 1.00 94.62 404 PHE A N 1
ATOM 3243 C CA . PHE A 1 404 ? -6.792 -10.725 15.539 1.00 94.62 404 PHE A CA 1
ATOM 3244 C C . PHE A 1 404 ? -5.435 -11.121 14.934 1.00 94.62 404 PHE A C 1
ATOM 3246 O O . PHE A 1 404 ? -5.071 -10.558 13.908 1.00 94.62 404 PHE A O 1
ATOM 3253 N N . ALA A 1 405 ? -4.732 -12.098 15.522 1.00 90.19 405 ALA A N 1
ATOM 3254 C CA . ALA A 1 405 ? -3.335 -12.459 15.240 1.00 90.19 405 ALA A CA 1
ATOM 3255 C C . ALA A 1 405 ? -2.920 -12.418 13.756 1.00 90.19 405 ALA A C 1
ATOM 3257 O O . ALA A 1 405 ? -2.098 -11.604 13.355 1.00 90.19 405 ALA A O 1
ATOM 3258 N N . ASP A 1 406 ? -3.526 -13.261 12.926 1.00 92.00 406 ASP A N 1
ATOM 3259 C CA . ASP A 1 406 ? -3.265 -13.388 11.486 1.00 92.00 406 ASP A CA 1
ATOM 3260 C C . ASP A 1 406 ? -4.065 -12.389 10.622 1.00 92.00 406 ASP A C 1
ATOM 3262 O O . ASP A 1 406 ? -4.127 -12.522 9.401 1.00 92.00 406 ASP A O 1
ATOM 3266 N N . LYS A 1 407 ? -4.709 -11.394 11.248 1.00 94.38 407 LYS A N 1
ATOM 3267 C CA . LYS A 1 407 ? -5.654 -10.465 10.602 1.00 94.38 407 LYS A CA 1
ATOM 3268 C C . LYS A 1 407 ? -5.235 -9.001 10.679 1.00 94.38 407 LYS A C 1
ATOM 3270 O O . LYS A 1 407 ? -5.716 -8.202 9.874 1.00 94.38 407 LYS A O 1
ATOM 3275 N N . VAL A 1 408 ? -4.380 -8.638 11.635 1.00 95.69 408 VAL A N 1
ATOM 3276 C CA . VAL A 1 408 ? -3.835 -7.283 11.807 1.00 95.69 408 VAL A CA 1
ATOM 3277 C C . VAL A 1 408 ? -2.337 -7.341 12.089 1.00 95.69 408 VAL A C 1
ATOM 3279 O O . VAL A 1 408 ? -1.886 -8.181 12.858 1.00 95.69 408 VAL A O 1
ATOM 3282 N N . CYS A 1 409 ? -1.572 -6.417 11.516 1.00 96.00 409 CYS A N 1
ATOM 3283 C CA . CYS A 1 409 ? -0.167 -6.222 11.868 1.00 96.00 409 CYS A CA 1
ATOM 3284 C C . CYS A 1 409 ? 0.205 -4.735 11.831 1.00 96.00 409 CYS A C 1
ATOM 3286 O O . CYS A 1 409 ? -0.547 -3.894 11.323 1.00 96.00 409 CYS A O 1
ATOM 3288 N N . TYR A 1 410 ? 1.359 -4.403 12.401 1.00 94.94 410 TYR A N 1
ATOM 3289 C CA . TYR A 1 410 ? 1.847 -3.033 12.519 1.00 94.94 410 TYR A CA 1
ATOM 3290 C C . TYR A 1 410 ? 3.289 -2.919 12.024 1.00 94.94 410 TYR A C 1
ATOM 3292 O O . TYR A 1 410 ? 4.171 -3.652 12.471 1.00 94.94 410 TYR A O 1
ATOM 3300 N N . ASP A 1 411 ? 3.541 -1.977 11.120 1.00 91.56 411 ASP A N 1
ATOM 3301 C CA . ASP A 1 411 ? 4.895 -1.666 10.669 1.00 91.56 411 ASP A CA 1
ATOM 3302 C C . ASP A 1 411 ? 5.517 -0.614 11.601 1.00 91.56 411 ASP A C 1
ATOM 3304 O O . ASP A 1 411 ? 5.044 0.522 11.688 1.00 91.56 411 ASP A O 1
ATOM 3308 N N . ASN A 1 412 ? 6.591 -0.979 12.307 1.00 83.44 412 ASN A N 1
ATOM 3309 C CA . ASN A 1 412 ? 7.250 -0.097 13.278 1.00 83.44 412 ASN A CA 1
ATOM 3310 C C . ASN A 1 412 ? 8.010 1.090 12.647 1.00 83.44 412 ASN A C 1
ATOM 3312 O O . ASN A 1 412 ? 8.237 2.095 13.333 1.00 83.44 412 ASN A O 1
ATOM 3316 N N . LEU A 1 413 ? 8.427 0.991 11.380 1.00 80.38 413 LEU A N 1
ATOM 3317 C CA . LEU A 1 413 ? 9.211 2.014 10.681 1.00 80.38 413 LEU A CA 1
ATOM 3318 C C . LEU A 1 413 ? 8.294 3.023 9.980 1.00 80.38 413 LEU A C 1
ATOM 3320 O O . LEU A 1 413 ? 8.472 4.231 10.152 1.00 80.38 413 LEU A O 1
ATOM 3324 N N . GLU A 1 414 ? 7.296 2.526 9.245 1.00 81.12 414 GLU A N 1
ATOM 3325 C CA . GLU A 1 414 ? 6.238 3.334 8.626 1.00 81.12 414 GLU A CA 1
ATOM 3326 C C . GLU A 1 414 ? 5.289 3.924 9.684 1.00 81.12 414 GLU A C 1
ATOM 3328 O O . GLU A 1 414 ? 4.765 5.020 9.488 1.00 81.12 414 GLU A O 1
ATOM 3333 N N . LYS A 1 415 ? 5.130 3.238 10.828 1.00 86.19 415 LYS A N 1
ATOM 3334 C CA . LYS A 1 415 ? 4.167 3.526 11.913 1.00 86.19 415 LYS A CA 1
ATOM 3335 C C . LYS A 1 415 ? 2.711 3.399 11.481 1.00 86.19 415 LYS A C 1
ATOM 3337 O O . LYS A 1 415 ? 1.834 4.124 11.952 1.00 86.19 415 LYS A O 1
ATOM 3342 N N . GLU A 1 416 ? 2.477 2.459 10.577 1.00 90.25 416 GLU A N 1
ATOM 3343 C CA . GLU A 1 416 ? 1.210 2.251 9.893 1.00 90.25 416 GLU A CA 1
ATOM 3344 C C . GLU A 1 416 ? 0.622 0.884 10.239 1.00 90.25 416 GLU A C 1
ATOM 3346 O O . GLU A 1 416 ? 1.331 -0.112 10.402 1.00 90.25 416 GLU A O 1
ATOM 3351 N N . TRP A 1 417 ? -0.702 0.850 10.345 1.00 93.75 417 TRP A N 1
ATOM 3352 C CA . TRP A 1 417 ? -1.466 -0.358 10.632 1.00 93.75 417 TRP A CA 1
ATOM 3353 C C . TRP A 1 417 ? -1.948 -1.021 9.343 1.00 93.75 417 TRP A C 1
ATOM 3355 O O . TRP A 1 417 ? -2.374 -0.346 8.404 1.00 93.75 417 TRP A O 1
ATOM 3365 N N . TYR A 1 418 ? -1.931 -2.350 9.320 1.00 94.81 418 TYR A N 1
ATOM 3366 C CA . TYR A 1 418 ? -2.327 -3.164 8.176 1.00 94.81 418 TYR A CA 1
ATOM 3367 C C . TYR A 1 418 ? -3.365 -4.208 8.586 1.00 94.81 418 TYR A C 1
ATOM 3369 O O . TYR A 1 418 ? -3.343 -4.733 9.699 1.00 94.81 418 TYR A O 1
ATOM 3377 N N . ILE A 1 419 ? -4.290 -4.497 7.670 1.00 94.44 419 ILE A N 1
ATOM 3378 C CA . ILE A 1 419 ? -5.358 -5.484 7.829 1.00 94.44 419 ILE A CA 1
ATOM 3379 C C . ILE A 1 419 ? -5.258 -6.500 6.692 1.00 94.44 419 ILE A C 1
ATOM 3381 O O . ILE A 1 419 ? -5.188 -6.111 5.524 1.00 94.44 419 ILE A O 1
ATOM 3385 N N . TRP A 1 420 ? -5.306 -7.788 7.018 1.00 94.19 420 TRP A N 1
ATOM 3386 C CA . TRP A 1 420 ? -5.382 -8.858 6.028 1.00 94.19 420 TRP A CA 1
ATOM 3387 C C . TRP A 1 420 ? -6.778 -8.917 5.396 1.00 94.19 420 TRP A C 1
ATOM 3389 O O . TRP A 1 420 ? -7.775 -9.110 6.101 1.00 94.19 420 TRP A O 1
ATOM 3399 N N . ARG A 1 421 ? -6.865 -8.734 4.073 1.00 88.94 421 ARG A N 1
ATOM 3400 C CA . ARG A 1 421 ? -8.109 -8.808 3.290 1.00 88.94 421 ARG A CA 1
ATOM 3401 C C . ARG A 1 421 ? -7.837 -9.187 1.844 1.00 88.94 421 ARG A C 1
ATOM 3403 O O . ARG A 1 421 ? -6.932 -8.639 1.226 1.00 88.94 421 ARG A O 1
ATOM 3410 N N . ASP A 1 422 ? -8.703 -10.026 1.283 1.00 86.94 422 ASP A N 1
ATOM 3411 C CA . ASP A 1 422 ? -8.734 -10.332 -0.153 1.00 86.94 422 ASP A CA 1
ATOM 3412 C C . ASP A 1 422 ? -7.326 -10.742 -0.650 1.00 86.94 422 ASP A C 1
ATOM 3414 O O . ASP A 1 422 ? -6.725 -10.109 -1.516 1.00 86.94 422 ASP A O 1
ATOM 3418 N N . HIS A 1 423 ? -6.778 -11.758 0.031 1.00 92.44 423 HIS A N 1
ATOM 3419 C CA . HIS A 1 423 ? -5.472 -12.402 -0.188 1.00 92.44 423 HIS A CA 1
ATOM 3420 C C . HIS A 1 423 ? -4.209 -11.530 -0.033 1.00 92.44 423 HIS A C 1
ATOM 3422 O O . HIS A 1 423 ? -3.125 -11.976 -0.406 1.00 92.44 423 HIS A O 1
ATOM 3428 N N . ALA A 1 424 ? -4.316 -10.331 0.554 1.00 93.88 424 ALA A N 1
ATOM 3429 C CA . ALA A 1 424 ? -3.170 -9.457 0.810 1.00 93.88 424 ALA A CA 1
ATOM 3430 C C . ALA A 1 424 ? -3.338 -8.563 2.057 1.00 93.88 424 ALA A C 1
ATOM 3432 O O . ALA A 1 424 ? -4.435 -8.346 2.576 1.00 93.88 424 ALA A O 1
ATOM 3433 N N . TRP A 1 425 ? -2.238 -7.972 2.515 1.00 94.94 425 TRP A N 1
ATOM 3434 C CA . TRP A 1 425 ? -2.221 -6.947 3.555 1.00 94.94 425 TRP A CA 1
ATOM 3435 C C . TRP A 1 425 ? -2.527 -5.562 2.982 1.00 94.94 425 TRP A C 1
ATOM 3437 O O . TRP A 1 425 ? -1.854 -5.079 2.073 1.00 94.94 425 TRP A O 1
ATOM 3447 N N . LYS A 1 426 ? -3.526 -4.880 3.549 1.00 92.50 426 LYS A N 1
ATOM 3448 C CA . LYS A 1 426 ? -3.986 -3.556 3.103 1.00 92.50 426 LYS A CA 1
ATOM 3449 C C . LYS A 1 426 ? -3.878 -2.558 4.254 1.00 92.50 426 LYS A C 1
ATOM 3451 O O . LYS A 1 426 ? -4.396 -2.812 5.342 1.00 92.50 426 LYS A O 1
ATOM 3456 N N . ARG A 1 427 ? -3.209 -1.421 4.027 1.00 92.69 427 ARG A N 1
ATOM 3457 C CA . ARG A 1 427 ? -3.024 -0.368 5.044 1.00 92.69 427 ARG A CA 1
ATOM 3458 C C . ARG A 1 427 ? -4.376 0.201 5.488 1.00 92.69 427 ARG A C 1
ATOM 3460 O O . ARG A 1 427 ? -5.210 0.551 4.646 1.00 92.69 427 ARG A O 1
ATOM 3467 N N . ASP A 1 428 ? -4.590 0.349 6.793 1.00 90.75 428 ASP A N 1
ATOM 3468 C CA . ASP A 1 428 ? -5.819 0.917 7.352 1.00 90.75 428 ASP A CA 1
ATOM 3469 C C . ASP A 1 428 ? -5.844 2.449 7.266 1.00 90.75 428 ASP A C 1
ATOM 3471 O O . ASP A 1 428 ? -5.751 3.174 8.251 1.00 90.75 428 ASP A O 1
ATOM 3475 N N . SER A 1 429 ? -6.077 2.948 6.055 1.00 79.62 429 SER A N 1
ATOM 3476 C CA . SER A 1 429 ? -6.357 4.363 5.770 1.00 79.62 429 SER A CA 1
ATOM 3477 C C . SER A 1 429 ? -7.688 4.884 6.356 1.00 79.62 429 SER A C 1
ATOM 3479 O O . SER A 1 429 ? -8.125 5.984 6.015 1.00 79.62 429 SER A O 1
ATOM 3481 N N . THR A 1 430 ? -8.369 4.100 7.200 1.00 75.94 430 THR A N 1
ATOM 3482 C CA . THR A 1 430 ? -9.768 4.313 7.607 1.00 75.94 430 THR A CA 1
ATOM 3483 C C . THR A 1 430 ? -10.034 4.184 9.111 1.00 75.94 430 THR A C 1
ATOM 3485 O O . THR A 1 430 ? -11.199 4.210 9.509 1.00 75.94 430 THR A O 1
ATOM 3488 N N . ASP A 1 431 ? -8.996 4.052 9.943 1.00 80.00 431 ASP A N 1
ATOM 3489 C CA . ASP A 1 431 ? -9.086 3.831 11.398 1.00 80.00 431 ASP A CA 1
ATOM 3490 C C . ASP A 1 431 ? -10.008 2.637 11.796 1.00 80.00 431 ASP A C 1
ATOM 3492 O O . ASP A 1 431 ? -10.532 2.576 12.914 1.00 80.00 431 ASP A O 1
ATOM 3496 N N . LYS A 1 432 ? -10.220 1.658 10.901 1.00 81.38 432 LYS A N 1
ATOM 3497 C CA . LYS A 1 432 ? -11.023 0.442 11.137 1.00 81.38 432 LYS A CA 1
ATOM 3498 C C . LYS A 1 432 ? -10.515 -0.387 12.310 1.00 81.38 432 LYS A C 1
ATOM 3500 O O . LYS A 1 432 ? -11.333 -0.981 13.010 1.00 81.38 432 LYS A O 1
ATOM 3505 N N . ILE A 1 433 ? -9.209 -0.430 12.572 1.00 85.44 433 ILE A N 1
ATOM 3506 C CA . ILE A 1 433 ? -8.687 -1.210 13.704 1.00 85.44 433 ILE A CA 1
ATOM 3507 C C . ILE A 1 433 ? -9.116 -0.597 15.051 1.00 85.44 433 ILE A C 1
ATOM 3509 O O . ILE A 1 433 ? -9.407 -1.334 15.993 1.00 85.44 433 ILE A O 1
ATOM 3513 N N . LEU A 1 434 ? -9.329 0.725 15.130 1.00 83.50 434 LEU A N 1
ATOM 3514 C CA . LEU A 1 434 ? -9.925 1.348 16.325 1.00 83.50 434 LEU A CA 1
ATOM 3515 C C . LEU A 1 434 ? -11.352 0.825 16.588 1.00 83.50 434 LEU A C 1
ATOM 3517 O O . LEU A 1 434 ? -11.772 0.689 17.738 1.00 83.50 434 LEU A O 1
ATOM 3521 N N . GLN A 1 435 ? -12.087 0.497 15.520 1.00 80.50 435 GLN A N 1
ATOM 3522 C CA . GLN A 1 435 ? -13.444 -0.055 15.583 1.00 80.50 435 GLN A CA 1
ATOM 3523 C C . GLN A 1 435 ? -13.436 -1.541 15.989 1.00 80.50 435 GLN A C 1
ATOM 3525 O O . GLN A 1 435 ? -14.355 -1.989 16.674 1.00 80.50 435 GLN A O 1
ATOM 3530 N N . LEU A 1 436 ? -12.373 -2.294 15.664 1.00 85.50 436 LEU A N 1
ATOM 3531 C CA . LEU A 1 436 ? -12.184 -3.665 16.159 1.00 85.50 436 LEU A CA 1
ATOM 3532 C C . LEU A 1 436 ? -12.032 -3.706 17.684 1.00 85.50 436 LEU A C 1
ATOM 3534 O O . LEU A 1 436 ? -12.606 -4.588 18.313 1.00 85.50 436 LEU A O 1
ATOM 3538 N N . VAL A 1 437 ? -11.334 -2.742 18.297 1.00 84.06 437 VAL A N 1
ATOM 3539 C CA . VAL A 1 437 ? -11.250 -2.642 19.768 1.00 84.06 437 VAL A CA 1
ATOM 3540 C C . VAL A 1 437 ? -12.607 -2.255 20.369 1.00 84.06 437 VAL A C 1
ATOM 3542 O O . VAL A 1 437 ? -13.087 -2.905 21.297 1.00 84.06 437 VAL A O 1
ATOM 3545 N N . GLY A 1 438 ? -13.250 -1.220 19.820 1.00 75.44 438 GLY A N 1
ATOM 3546 C CA . GLY A 1 438 ? -14.506 -0.684 20.354 1.00 75.44 438 GLY A CA 1
ATOM 3547 C C . GLY A 1 438 ? -15.733 -1.587 20.180 1.00 75.44 438 GLY A C 1
ATOM 3548 O O . GLY A 1 438 ? -16.684 -1.432 20.940 1.00 75.44 438 GLY A O 1
ATOM 3549 N N . GLY A 1 439 ? -15.732 -2.506 19.209 1.00 79.12 439 GLY A N 1
ATOM 3550 C CA . GLY A 1 439 ? -16.824 -3.457 18.968 1.00 79.12 439 GLY A CA 1
ATOM 3551 C C . GLY A 1 439 ? -16.387 -4.913 19.117 1.00 79.12 439 GLY A C 1
ATOM 3552 O O . GLY A 1 439 ? -16.822 -5.622 20.023 1.00 79.12 439 GLY A O 1
ATOM 3553 N N . SER A 1 440 ? -15.504 -5.380 18.234 1.00 83.75 440 SER A N 1
ATOM 3554 C CA . SER A 1 440 ? -15.189 -6.808 18.121 1.00 83.75 440 SER A CA 1
ATOM 3555 C C . SER A 1 440 ? -14.414 -7.379 19.322 1.00 83.75 440 SER A C 1
ATOM 3557 O O . SER A 1 440 ? -14.709 -8.502 19.718 1.00 83.75 440 SER A O 1
ATOM 3559 N N . LEU A 1 441 ? -13.517 -6.632 19.975 1.00 89.19 441 LEU A N 1
ATOM 3560 C CA . LEU A 1 441 ? -12.882 -7.039 21.241 1.00 89.19 441 LEU A CA 1
ATOM 3561 C C . LEU A 1 441 ? -13.876 -6.980 22.413 1.00 89.19 441 LEU A C 1
ATOM 3563 O O . LEU A 1 441 ? -13.937 -7.907 23.220 1.00 89.19 441 LEU A O 1
ATOM 3567 N N . ALA A 1 442 ? -14.708 -5.934 22.480 1.00 87.19 442 ALA A N 1
ATOM 3568 C CA . ALA A 1 442 ? -15.760 -5.817 23.494 1.00 87.19 442 ALA A CA 1
ATOM 3569 C C . ALA A 1 442 ? -16.734 -7.009 23.455 1.00 87.19 442 ALA A C 1
ATOM 3571 O O . ALA A 1 442 ? -17.122 -7.528 24.503 1.00 87.19 442 ALA A O 1
ATOM 3572 N N . SER A 1 443 ? -17.044 -7.516 22.257 1.00 82.31 443 SER A N 1
ATOM 3573 C CA . SER A 1 443 ? -17.865 -8.717 22.072 1.00 82.31 443 SER A CA 1
ATOM 3574 C C . SER A 1 443 ? -17.275 -9.983 22.714 1.00 82.31 443 SER A C 1
ATOM 3576 O O . SER A 1 443 ? -18.036 -10.835 23.163 1.00 82.31 443 SER A O 1
ATOM 3578 N N . ILE A 1 444 ? -15.944 -10.116 22.807 1.00 89.12 444 ILE A N 1
ATOM 3579 C CA . ILE A 1 444 ? -15.285 -11.288 23.414 1.00 89.12 444 ILE A CA 1
ATOM 3580 C C . ILE A 1 444 ? -15.536 -11.284 24.924 1.00 89.12 444 ILE A C 1
ATOM 3582 O O . ILE A 1 444 ? -15.935 -12.300 25.491 1.00 89.12 444 ILE A O 1
ATOM 3586 N N . TYR A 1 445 ? -15.420 -10.116 25.559 1.00 91.50 445 TYR A N 1
ATOM 3587 C CA . TYR A 1 445 ? -15.786 -9.936 26.964 1.00 91.50 445 TYR A CA 1
ATOM 3588 C C . TYR A 1 445 ? -17.287 -10.158 27.225 1.00 91.50 445 TYR A C 1
ATOM 3590 O O . TYR A 1 445 ? -17.638 -10.711 28.267 1.00 91.50 445 TYR A O 1
ATOM 3598 N N . LEU A 1 446 ? -18.174 -9.804 26.285 1.00 83.75 446 LEU A N 1
ATOM 3599 C CA . LEU A 1 446 ? -19.611 -10.111 26.387 1.00 83.75 446 LEU A CA 1
ATOM 3600 C C . LEU A 1 446 ? -19.909 -11.611 26.221 1.00 83.75 446 LEU A C 1
ATOM 3602 O O . LEU A 1 446 ? -20.660 -12.163 27.023 1.00 83.75 446 LEU A O 1
ATOM 3606 N N . LYS A 1 447 ? -19.281 -12.297 25.256 1.00 82.00 447 LYS A N 1
ATOM 3607 C CA . LYS A 1 447 ? -19.375 -13.761 25.096 1.00 82.00 447 LYS A CA 1
ATOM 3608 C C . LYS A 1 447 ? -18.903 -14.491 26.356 1.00 82.00 447 LYS A C 1
ATOM 3610 O O . LYS A 1 447 ? -19.605 -15.370 26.848 1.00 82.00 447 LYS A O 1
ATOM 3615 N N . ALA A 1 448 ? -17.760 -14.089 26.915 1.00 87.81 448 ALA A N 1
ATOM 3616 C CA . ALA A 1 448 ? -17.244 -14.636 28.168 1.00 87.81 448 ALA A CA 1
ATOM 3617 C C . ALA A 1 448 ? -18.193 -14.367 29.352 1.00 87.81 448 ALA A C 1
ATOM 3619 O O . ALA A 1 448 ? -18.402 -15.249 30.183 1.00 87.81 448 ALA A O 1
ATOM 3620 N N . ALA A 1 449 ? -18.816 -13.182 29.419 1.00 84.44 449 ALA A N 1
ATOM 3621 C CA . ALA A 1 449 ? -19.829 -12.886 30.432 1.00 84.44 449 ALA A CA 1
ATOM 3622 C C . ALA A 1 449 ? -21.073 -13.780 30.285 1.00 84.44 449 ALA A C 1
ATOM 3624 O O . ALA A 1 449 ? -21.584 -14.264 31.292 1.00 84.44 449 ALA A O 1
ATOM 3625 N N . ALA A 1 450 ? -21.542 -14.028 29.059 1.00 77.12 450 ALA A N 1
ATOM 3626 C CA . ALA A 1 450 ? -22.680 -14.907 28.794 1.00 77.12 450 ALA A CA 1
ATOM 3627 C C . ALA A 1 450 ? -22.374 -16.376 29.145 1.00 77.12 450 ALA A C 1
ATOM 3629 O O . ALA A 1 450 ? -23.176 -17.010 29.826 1.00 77.12 450 ALA A O 1
ATOM 3630 N N . ALA A 1 451 ? -21.197 -16.890 28.769 1.00 79.31 451 ALA A N 1
ATOM 3631 C CA . ALA A 1 451 ? -20.757 -18.245 29.115 1.00 79.31 451 ALA A CA 1
ATOM 3632 C C . ALA A 1 451 ? -20.692 -18.448 30.641 1.00 79.31 451 ALA A C 1
ATOM 3634 O O . ALA A 1 451 ? -21.409 -19.285 31.188 1.00 79.31 451 ALA A O 1
ATOM 3635 N N . LEU A 1 452 ? -19.950 -17.584 31.347 1.00 85.19 452 LEU A N 1
ATOM 3636 C CA . LEU A 1 452 ? -19.864 -17.596 32.813 1.00 85.19 452 LEU A CA 1
ATOM 3637 C C . LEU A 1 452 ? -21.238 -17.488 33.490 1.00 85.19 452 LEU A C 1
ATOM 3639 O O . LEU A 1 452 ? -21.432 -17.977 34.606 1.00 85.19 452 LEU A O 1
ATOM 3643 N N . LYS A 1 453 ? -22.204 -16.822 32.846 1.00 77.06 453 LYS A N 1
ATOM 3644 C CA . LYS A 1 453 ? -23.533 -16.647 33.419 1.00 77.06 453 LYS A CA 1
ATOM 3645 C C . LYS A 1 453 ? -24.332 -17.949 33.469 1.00 77.06 453 LYS A C 1
ATOM 3647 O O . LYS A 1 453 ? -25.067 -18.139 34.438 1.00 77.06 453 LYS A O 1
ATOM 3652 N N . ILE A 1 454 ? -24.157 -18.840 32.493 1.00 75.62 454 ILE A N 1
ATOM 3653 C CA . ILE A 1 454 ? -24.771 -20.176 32.490 1.00 75.62 454 ILE A CA 1
ATOM 3654 C C . ILE A 1 454 ? -24.247 -20.976 33.692 1.00 75.62 454 ILE A C 1
ATOM 3656 O O . ILE A 1 454 ? -25.031 -21.476 34.500 1.00 75.62 454 ILE A O 1
ATOM 3660 N N . ASP A 1 455 ? -22.931 -20.989 33.902 1.00 79.38 455 ASP A N 1
ATOM 3661 C CA . ASP A 1 455 ? -22.323 -21.693 35.036 1.00 79.38 455 ASP A CA 1
ATOM 3662 C C . ASP A 1 455 ? -22.684 -21.067 36.390 1.00 79.38 455 ASP A C 1
ATOM 3664 O O . ASP A 1 455 ? -22.851 -21.781 37.382 1.00 79.38 455 ASP A O 1
ATOM 3668 N N . TYR A 1 456 ? -22.866 -19.742 36.451 1.00 78.56 456 TYR A N 1
ATOM 3669 C CA . TYR A 1 456 ? -23.393 -19.052 37.634 1.00 78.56 456 TYR A CA 1
ATOM 3670 C C . TYR A 1 456 ? -24.828 -19.496 37.951 1.00 78.56 456 TYR A C 1
ATOM 3672 O O . TYR A 1 456 ? -25.127 -19.773 39.110 1.00 78.56 456 TYR A O 1
ATOM 3680 N N . VAL A 1 457 ? -25.707 -19.604 36.944 1.00 74.31 457 VAL A N 1
ATOM 3681 C CA . VAL A 1 457 ? -27.085 -20.107 37.114 1.00 74.31 457 VAL A CA 1
ATOM 3682 C C . VAL A 1 457 ? -27.055 -21.527 37.683 1.00 74.31 457 VAL A C 1
ATOM 3684 O O . VAL A 1 457 ? -27.642 -21.775 38.738 1.00 74.31 457 VAL A O 1
ATOM 3687 N N . ASN A 1 458 ? -26.281 -22.420 37.061 1.00 76.31 458 ASN A N 1
ATOM 3688 C CA . ASN A 1 458 ? -26.106 -23.804 37.506 1.00 76.31 458 ASN A CA 1
ATOM 3689 C C . ASN A 1 458 ? -25.566 -23.881 38.950 1.00 76.31 458 ASN A C 1
ATOM 3691 O O . ASN A 1 458 ? -26.081 -24.636 39.777 1.00 76.31 458 ASN A O 1
ATOM 3695 N N . SER A 1 459 ? -24.575 -23.051 39.289 1.00 78.00 459 SER A N 1
ATOM 3696 C CA . SER A 1 459 ? -23.983 -22.979 40.635 1.00 78.00 459 SER A CA 1
ATOM 3697 C C . SER A 1 459 ? -24.971 -22.446 41.683 1.00 78.00 459 SER A C 1
ATOM 3699 O O . SER A 1 459 ? -25.015 -22.952 42.807 1.00 78.00 459 SER A O 1
ATOM 3701 N N . CYS A 1 460 ? -25.816 -21.471 41.328 1.00 75.50 460 CYS A N 1
ATOM 3702 C CA . CYS A 1 460 ? -26.907 -20.996 42.182 1.00 75.50 460 CYS A CA 1
ATOM 3703 C C . CYS A 1 460 ? -27.947 -22.093 42.453 1.00 75.50 460 CYS A C 1
ATOM 3705 O O . CYS A 1 460 ? -28.440 -22.198 43.579 1.00 75.50 460 CYS A O 1
ATOM 3707 N N . GLU A 1 461 ? -28.277 -22.926 41.462 1.00 76.38 461 GLU A N 1
ATOM 3708 C CA . GLU A 1 461 ? -29.188 -24.055 41.666 1.00 76.38 461 GLU A CA 1
ATOM 3709 C C . GLU A 1 461 ? -28.577 -25.142 42.552 1.00 76.38 461 GLU A C 1
ATOM 3711 O O . GLU A 1 461 ? -29.240 -25.604 43.483 1.00 76.38 461 GLU A O 1
ATOM 3716 N N . GLN A 1 462 ? -27.307 -25.499 42.338 1.00 80.94 462 GLN A N 1
ATOM 3717 C CA . GLN A 1 462 ? -26.574 -26.438 43.196 1.00 80.94 462 GLN A CA 1
ATOM 3718 C C . GLN A 1 462 ? -26.528 -25.948 44.650 1.00 80.94 462 GLN A C 1
ATOM 3720 O O . GLN A 1 462 ? -26.878 -26.696 45.564 1.00 80.94 462 GLN A O 1
ATOM 3725 N N . LEU A 1 463 ? -26.204 -24.667 44.874 1.00 79.12 463 LEU A N 1
ATOM 3726 C CA . LEU A 1 463 ? -26.260 -24.040 46.197 1.00 79.12 463 LEU A CA 1
ATOM 3727 C C . LEU A 1 463 ? -27.670 -24.131 46.804 1.00 79.12 463 LEU A C 1
ATOM 3729 O O . LEU A 1 463 ? -27.821 -24.558 47.947 1.00 79.12 463 LEU A O 1
ATOM 3733 N N . ARG A 1 464 ? -28.717 -23.812 46.034 1.00 75.19 464 ARG A N 1
ATOM 3734 C CA . ARG A 1 464 ? -30.124 -23.898 46.468 1.00 75.19 464 ARG A CA 1
ATOM 3735 C C . ARG A 1 464 ? -30.557 -25.329 46.808 1.00 75.19 464 ARG A C 1
ATOM 3737 O O . ARG A 1 464 ? -31.402 -25.516 47.686 1.00 75.19 464 ARG A O 1
ATOM 3744 N N . GLN A 1 465 ? -30.017 -26.342 46.132 1.00 79.69 465 GLN A N 1
ATOM 3745 C CA . GLN A 1 465 ? -30.253 -27.752 46.453 1.00 79.69 465 GLN A CA 1
ATOM 3746 C C . GLN A 1 465 ? -29.509 -28.160 47.733 1.00 79.69 465 GLN A C 1
ATOM 3748 O O . GLN A 1 465 ? -30.134 -28.701 48.649 1.00 79.69 465 GLN A O 1
ATOM 3753 N N . ALA A 1 466 ? -28.226 -27.808 47.855 1.00 77.94 466 ALA A N 1
ATOM 3754 C CA . ALA A 1 466 ? -27.424 -28.046 49.054 1.00 77.94 466 ALA A CA 1
ATOM 3755 C C . ALA A 1 466 ? -28.020 -27.351 50.295 1.00 77.94 466 ALA A C 1
ATOM 3757 O O . ALA A 1 466 ? -28.089 -27.948 51.367 1.00 77.94 466 ALA A O 1
ATOM 3758 N N . GLU A 1 467 ? -28.552 -26.131 50.168 1.00 76.81 467 GLU A N 1
ATOM 3759 C CA . GLU A 1 467 ? -29.264 -25.426 51.244 1.00 76.81 467 GLU A CA 1
ATOM 3760 C C . GLU A 1 467 ? -30.565 -26.116 51.687 1.00 76.81 467 GLU A C 1
ATOM 3762 O O . GLU A 1 467 ? -30.886 -26.102 52.877 1.00 76.81 467 GLU A O 1
ATOM 3767 N N . LYS A 1 468 ? -31.311 -26.736 50.762 1.00 74.25 468 LYS A N 1
ATOM 3768 C CA . LYS A 1 468 ? -32.519 -27.520 51.085 1.00 74.25 468 LYS A CA 1
ATOM 3769 C C . LYS A 1 468 ? -32.175 -28.829 51.801 1.00 74.25 468 LYS A C 1
ATOM 3771 O O . LYS A 1 468 ? -32.888 -29.224 52.723 1.00 74.25 468 LYS A O 1
ATOM 3776 N N . GLN A 1 469 ? -31.103 -29.498 51.374 1.00 71.12 469 GLN A N 1
ATOM 3777 C CA . GLN A 1 469 ? -30.651 -30.773 51.943 1.00 71.12 469 GLN A CA 1
ATOM 3778 C C . GLN A 1 469 ? -29.943 -30.586 53.296 1.00 71.12 469 GLN A C 1
ATOM 3780 O O . GLN A 1 469 ? -30.092 -31.413 54.196 1.00 71.12 469 GLN A O 1
ATOM 3785 N N . SER A 1 470 ? -29.229 -29.472 53.491 1.00 62.84 470 SER A N 1
ATOM 3786 C CA . SER A 1 470 ? -28.466 -29.156 54.708 1.00 62.84 470 SER A CA 1
ATOM 3787 C C . SER A 1 470 ? -29.334 -28.699 55.894 1.00 62.84 470 SER A C 1
ATOM 3789 O O . SER A 1 470 ? -29.090 -27.669 56.526 1.00 62.84 470 SER A O 1
ATOM 3791 N N . ARG A 1 471 ? -30.283 -29.549 56.313 1.00 54.72 471 ARG A N 1
ATOM 3792 C CA . ARG A 1 471 ? -30.922 -29.505 57.645 1.00 54.72 471 ARG A CA 1
ATOM 3793 C C . ARG A 1 471 ? -29.928 -29.885 58.767 1.00 54.72 471 ARG A C 1
ATOM 3795 O O . ARG A 1 471 ? -30.147 -30.823 59.525 1.00 54.72 471 ARG A O 1
ATOM 3802 N N . GLY A 1 472 ? -28.822 -29.140 58.866 1.00 52.72 472 GLY A N 1
ATOM 3803 C CA . GLY A 1 472 ? -27.921 -29.118 60.023 1.00 52.72 472 GLY A CA 1
ATOM 3804 C C . GLY A 1 472 ? -26.685 -30.028 60.002 1.00 52.72 472 GLY A C 1
ATOM 3805 O O . GLY A 1 472 ? -26.161 -30.287 61.081 1.00 52.72 472 GLY A O 1
ATOM 3806 N N . ARG A 1 473 ? -26.207 -30.535 58.847 1.00 52.91 473 ARG A N 1
ATOM 3807 C CA . ARG A 1 473 ? -25.027 -31.442 58.817 1.00 52.91 473 ARG A CA 1
ATOM 3808 C C . ARG A 1 473 ? -23.883 -31.165 57.824 1.00 52.91 473 ARG A C 1
ATOM 3810 O O . ARG A 1 473 ? -22.822 -31.724 58.059 1.00 52.91 473 ARG A O 1
ATOM 3817 N N . ASN A 1 474 ? -24.022 -30.320 56.791 1.00 55.75 474 ASN A N 1
ATOM 3818 C CA . ASN A 1 474 ? -22.929 -30.092 55.814 1.00 55.75 474 ASN A CA 1
ATOM 3819 C C . ASN A 1 474 ? -22.631 -28.604 55.521 1.00 55.75 474 ASN A C 1
ATOM 3821 O O . ASN A 1 474 ? -22.671 -28.148 54.383 1.00 55.75 474 ASN A O 1
ATOM 3825 N N . TYR A 1 475 ? -22.351 -27.826 56.573 1.00 61.56 475 TYR A N 1
ATOM 3826 C CA . TYR A 1 475 ? -22.189 -26.363 56.494 1.00 61.56 475 TYR A CA 1
ATOM 3827 C C . TYR A 1 475 ? -21.079 -25.913 55.520 1.00 61.56 475 TYR A C 1
ATOM 3829 O O . TYR A 1 475 ? -21.291 -25.002 54.719 1.00 61.56 475 TYR A O 1
ATOM 3837 N N . GLY A 1 476 ? -19.917 -26.577 55.545 1.00 70.06 476 GLY A N 1
ATOM 3838 C CA . GLY A 1 476 ? -18.748 -26.189 54.743 1.00 70.06 476 GLY A CA 1
ATOM 3839 C C . GLY A 1 476 ? -18.921 -26.361 53.229 1.00 70.06 476 GLY A C 1
ATOM 3840 O O . GLY A 1 476 ? -18.314 -25.622 52.460 1.00 70.06 476 GLY A O 1
ATOM 3841 N N . GLU A 1 477 ? -19.780 -27.282 52.785 1.00 74.56 477 GLU A N 1
ATOM 3842 C CA . GLU A 1 477 ? -20.084 -27.473 51.361 1.00 74.56 477 GLU A CA 1
ATOM 3843 C C . GLU A 1 477 ? -20.952 -26.329 50.822 1.00 74.56 477 GLU A C 1
ATOM 3845 O O . GLU A 1 477 ? -20.602 -25.704 49.820 1.00 74.56 477 GLU A O 1
ATOM 3850 N N . THR A 1 478 ? -22.018 -25.965 51.548 1.00 76.56 478 THR A N 1
ATOM 3851 C CA . THR A 1 478 ? -22.813 -24.764 51.243 1.00 76.56 478 THR A CA 1
ATOM 3852 C C . THR A 1 478 ? -21.983 -23.481 51.300 1.00 76.56 478 THR A C 1
ATOM 3854 O O . THR A 1 478 ? -22.190 -22.588 50.485 1.00 76.56 478 THR A O 1
ATOM 3857 N N . GLU A 1 479 ? -21.011 -23.384 52.212 1.00 79.25 479 GLU A N 1
ATOM 3858 C CA . GLU A 1 479 ? -20.125 -22.218 52.304 1.00 79.25 479 GLU A CA 1
ATOM 3859 C C . GLU A 1 479 ? -19.139 -22.138 51.122 1.00 79.25 479 GLU A C 1
ATOM 3861 O O . GLU A 1 479 ? -18.894 -21.053 50.593 1.00 79.25 479 GLU A O 1
ATOM 3866 N N . LYS A 1 480 ? -18.614 -23.283 50.659 1.00 81.81 480 LYS A N 1
ATOM 3867 C CA . LYS A 1 480 ? -17.763 -23.367 49.462 1.00 81.81 480 LYS A CA 1
ATOM 3868 C C . LYS A 1 480 ? -18.533 -22.961 48.200 1.00 81.81 480 LYS A C 1
ATOM 3870 O O . LYS A 1 480 ? -18.042 -22.129 47.441 1.00 81.81 480 LYS A O 1
ATOM 3875 N N . LEU A 1 481 ? -19.740 -23.502 48.008 1.00 77.06 481 LEU A N 1
ATOM 3876 C CA . LEU A 1 481 ? -20.621 -23.145 46.887 1.00 77.06 481 LEU A CA 1
ATOM 3877 C C . LEU A 1 481 ? -21.031 -21.664 46.937 1.00 77.06 481 LEU A C 1
ATOM 3879 O O . LEU A 1 481 ? -21.018 -20.995 45.909 1.00 77.06 481 LEU A O 1
ATOM 3883 N N . GLY A 1 482 ? -21.313 -21.122 48.128 1.00 74.44 482 GLY A N 1
ATOM 3884 C CA . GLY A 1 482 ? -21.582 -19.694 48.322 1.00 74.44 482 GLY A CA 1
ATOM 3885 C C . GLY A 1 482 ? -20.425 -18.806 47.855 1.00 74.44 482 GLY A C 1
ATOM 3886 O O . GLY A 1 482 ? -20.632 -17.914 47.036 1.00 74.44 482 GLY A O 1
ATOM 3887 N N . ARG A 1 483 ? -19.192 -19.102 48.294 1.00 79.94 483 ARG A N 1
ATOM 3888 C CA . ARG A 1 483 ? -17.990 -18.363 47.863 1.00 79.94 483 ARG A CA 1
ATOM 3889 C C . ARG A 1 483 ? -17.729 -18.473 46.355 1.00 79.94 483 ARG A C 1
ATOM 3891 O O . ARG A 1 483 ? -17.309 -17.495 45.743 1.00 79.94 483 ARG A O 1
ATOM 3898 N N . GLN A 1 484 ? -18.005 -19.629 45.748 1.00 83.31 484 GLN A N 1
ATOM 3899 C CA . GLN A 1 484 ? -17.910 -19.820 44.297 1.00 83.31 484 GLN A CA 1
ATOM 3900 C C . GLN A 1 484 ? -18.928 -18.944 43.542 1.00 83.31 484 GLN A C 1
ATOM 3902 O O . GLN A 1 484 ? -18.547 -18.230 42.616 1.00 83.31 484 GLN A O 1
ATOM 3907 N N . VAL A 1 485 ? -20.192 -18.923 43.977 1.00 79.44 485 VAL A N 1
ATOM 3908 C CA . VAL A 1 485 ? -21.244 -18.066 43.397 1.00 79.44 485 VAL A CA 1
ATOM 3909 C C . VAL A 1 485 ? -20.889 -16.577 43.518 1.00 79.44 485 VAL A C 1
ATOM 3911 O O . VAL A 1 485 ? -21.006 -15.845 42.534 1.00 79.44 485 VAL A O 1
ATOM 3914 N N . GLU A 1 486 ? -20.391 -16.123 44.675 1.00 79.88 486 GLU A N 1
ATOM 3915 C CA . GLU A 1 486 ? -19.937 -14.734 44.869 1.00 79.88 486 GLU A CA 1
ATOM 3916 C C . GLU A 1 486 ? -18.765 -14.361 43.942 1.00 79.88 486 GLU A C 1
ATOM 3918 O O . GLU A 1 486 ? -18.773 -13.285 43.335 1.00 79.88 486 GLU A O 1
ATOM 3923 N N . GLN A 1 487 ? -17.782 -15.255 43.780 1.00 86.19 487 GLN A N 1
ATOM 3924 C CA . GLN A 1 487 ? -16.650 -15.057 42.869 1.00 86.19 487 GLN A CA 1
ATOM 3925 C C . GLN A 1 487 ? -17.116 -14.915 41.410 1.00 86.19 487 GLN A C 1
ATOM 3927 O O . GLN A 1 487 ? -16.695 -13.984 40.717 1.00 86.19 487 GLN A O 1
ATOM 3932 N N . MET A 1 488 ? -18.010 -15.799 40.959 1.00 83.44 488 MET A N 1
ATOM 3933 C CA . MET A 1 488 ? -18.544 -15.789 39.594 1.00 83.44 488 MET A CA 1
ATOM 3934 C C . MET A 1 488 ? -19.406 -14.545 39.331 1.00 83.44 488 MET A C 1
ATOM 3936 O O . MET A 1 488 ? -19.317 -13.953 38.255 1.00 83.44 488 MET A O 1
ATOM 3940 N N . GLU A 1 489 ? -20.174 -14.066 40.320 1.00 82.62 489 GLU A N 1
ATOM 3941 C CA . GLU A 1 489 ? -20.910 -12.798 40.204 1.00 82.62 489 GLU A CA 1
ATOM 3942 C C . GLU A 1 489 ? -19.970 -11.590 40.069 1.00 82.62 489 GLU A C 1
ATOM 3944 O O . GLU A 1 489 ? -20.247 -10.658 39.307 1.00 82.62 489 GLU A O 1
ATOM 3949 N N . GLY A 1 490 ? -18.848 -11.604 40.797 1.00 83.88 490 GLY A N 1
ATOM 3950 C CA . GLY A 1 490 ? -17.794 -10.597 40.692 1.00 83.88 490 GLY A CA 1
ATOM 3951 C C . GLY A 1 490 ? -17.159 -10.570 39.300 1.00 83.88 490 GLY A C 1
ATOM 3952 O O . GLY A 1 490 ? -17.092 -9.510 38.676 1.00 83.88 490 GLY A O 1
ATOM 3953 N N . GLN A 1 491 ? -16.766 -11.737 38.785 1.00 90.06 491 GLN A N 1
ATOM 3954 C CA . GLN A 1 491 ? -16.191 -11.890 37.444 1.00 90.06 491 GLN A CA 1
ATOM 3955 C C . GLN A 1 491 ? -17.178 -11.464 36.343 1.00 90.06 491 GLN A C 1
ATOM 3957 O O . GLN A 1 491 ? -16.810 -10.679 35.471 1.00 90.06 491 GLN A O 1
ATOM 3962 N N . PHE A 1 492 ? -18.449 -11.875 36.415 1.00 86.50 492 PHE A N 1
ATOM 3963 C CA . PHE A 1 492 ? -19.497 -11.469 35.465 1.00 86.50 492 PHE A CA 1
ATOM 3964 C C . PHE A 1 492 ? -19.652 -9.940 35.384 1.00 86.50 492 PHE A C 1
ATOM 3966 O O . PHE A 1 492 ? -19.696 -9.364 34.292 1.00 86.50 492 PHE A O 1
ATOM 3973 N N . LYS A 1 493 ? -19.669 -9.259 36.539 1.00 85.62 493 LYS A N 1
ATOM 3974 C CA . LYS A 1 493 ? -19.727 -7.789 36.607 1.00 85.62 493 LYS A CA 1
ATOM 3975 C C . LYS A 1 493 ? -18.476 -7.134 36.020 1.00 85.62 493 LYS A C 1
ATOM 3977 O O . LYS A 1 493 ? -18.602 -6.132 35.319 1.00 85.62 493 LYS A O 1
ATOM 3982 N N . GLN A 1 494 ? -17.290 -7.691 36.272 1.00 93.88 494 GLN A N 1
ATOM 3983 C CA . GLN A 1 494 ? -16.028 -7.188 35.717 1.00 93.88 494 GLN A CA 1
ATOM 3984 C C . GLN A 1 494 ? -15.968 -7.341 34.190 1.00 93.88 494 GLN A C 1
ATOM 3986 O O . GLN A 1 494 ? -15.612 -6.381 33.513 1.00 93.88 494 GLN A O 1
ATOM 3991 N N . LEU A 1 495 ? -16.383 -8.488 33.639 1.00 90.38 495 LEU A N 1
ATOM 3992 C CA . LEU A 1 495 ? -16.436 -8.735 32.192 1.00 90.38 495 LEU A CA 1
ATOM 3993 C C . LEU A 1 495 ? -17.364 -7.732 31.479 1.00 90.38 495 LEU A C 1
ATOM 3995 O O . LEU A 1 495 ? -16.941 -7.067 30.531 1.00 90.38 495 LEU A O 1
ATOM 3999 N N . LYS A 1 496 ? -18.593 -7.527 31.982 1.00 87.12 496 LYS A N 1
ATOM 4000 C CA . LYS A 1 496 ? -19.511 -6.507 31.433 1.00 87.12 496 LYS A CA 1
ATOM 4001 C C . LYS A 1 496 ? -18.981 -5.078 31.586 1.00 87.12 496 LYS A C 1
ATOM 4003 O O . LYS A 1 496 ? -19.117 -4.267 30.668 1.00 87.12 496 LYS A O 1
ATOM 4008 N N . ALA A 1 497 ? -18.356 -4.754 32.720 1.00 88.62 497 ALA A N 1
ATOM 4009 C CA . ALA A 1 497 ? -17.735 -3.447 32.926 1.00 88.62 497 ALA A CA 1
ATOM 4010 C C . ALA A 1 497 ? -16.564 -3.208 31.957 1.00 88.62 497 ALA A C 1
ATOM 4012 O O . ALA A 1 497 ? -16.435 -2.101 31.432 1.00 88.62 497 ALA A O 1
ATOM 4013 N N . ARG A 1 498 ? -15.758 -4.239 31.667 1.00 94.12 498 ARG A N 1
ATOM 4014 C CA . ARG A 1 498 ? -14.658 -4.178 30.697 1.00 94.12 498 ARG A CA 1
ATOM 4015 C C . ARG A 1 498 ? -15.169 -3.960 29.277 1.00 94.12 498 ARG A C 1
ATOM 4017 O O . ARG A 1 498 ? -14.710 -3.022 28.634 1.00 94.12 498 ARG A O 1
ATOM 4024 N N . ALA A 1 499 ? -16.160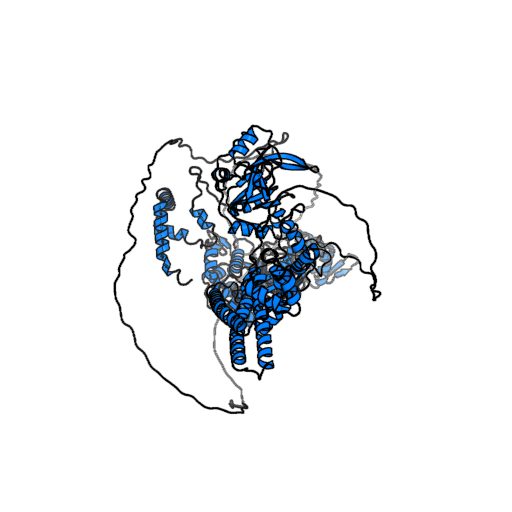 -4.735 28.830 1.00 87.81 499 ALA A N 1
ATOM 4025 C CA . ALA A 1 499 ? -16.795 -4.537 27.525 1.00 87.81 499 ALA A CA 1
ATOM 4026 C C . ALA A 1 499 ? -17.271 -3.083 27.342 1.00 87.81 499 ALA A C 1
ATOM 4028 O O . ALA A 1 499 ? -16.912 -2.428 26.367 1.00 87.81 499 ALA A O 1
ATOM 4029 N N . LYS A 1 500 ? -17.969 -2.522 28.341 1.00 83.81 500 LYS A N 1
ATOM 4030 C CA . LYS A 1 500 ? -18.400 -1.115 28.320 1.00 83.81 500 LYS A CA 1
ATOM 4031 C C . LYS A 1 500 ? -17.230 -0.117 28.332 1.00 83.81 500 LYS A C 1
ATOM 4033 O O . LYS A 1 500 ? -17.323 0.939 27.707 1.00 83.81 500 LYS A O 1
ATOM 4038 N N . ALA A 1 501 ? -16.138 -0.423 29.035 1.00 88.94 501 ALA A N 1
ATOM 4039 C CA . ALA A 1 501 ? -14.949 0.428 29.092 1.00 88.94 501 ALA A CA 1
ATOM 4040 C C . ALA A 1 501 ? -14.184 0.491 27.756 1.00 88.94 501 ALA A C 1
ATOM 4042 O O . ALA A 1 501 ? -13.520 1.495 27.492 1.00 88.94 501 ALA A O 1
ATOM 4043 N N . LEU A 1 502 ? -14.301 -0.528 26.897 1.00 86.94 502 LEU A N 1
ATOM 4044 C CA . LEU A 1 502 ? -13.644 -0.574 25.586 1.00 86.94 502 LEU A CA 1
ATOM 4045 C C . LEU A 1 502 ? -14.216 0.417 24.561 1.00 86.94 502 LEU A C 1
ATOM 4047 O O . LEU A 1 502 ? -13.524 0.752 23.608 1.00 86.94 502 LEU A O 1
ATOM 4051 N N . HIS A 1 503 ? -15.401 0.991 24.790 1.00 81.38 503 HIS A N 1
ATOM 4052 C CA . HIS A 1 503 ? -15.884 2.137 24.004 1.00 81.38 503 HIS A CA 1
ATOM 4053 C C . HIS A 1 503 ? -15.173 3.465 24.358 1.00 81.38 503 HIS A C 1
ATOM 4055 O O . HIS A 1 503 ? -15.380 4.484 23.699 1.00 81.38 503 HIS A O 1
ATOM 4061 N N . SER A 1 504 ? -14.333 3.500 25.402 1.00 86.12 504 SER A N 1
ATOM 4062 C CA . SER A 1 504 ? -13.572 4.697 25.775 1.00 86.12 504 SER A CA 1
ATOM 4063 C C . SER A 1 504 ? -12.423 4.943 24.797 1.00 86.12 504 SER A C 1
ATOM 4065 O O . SER A 1 504 ? -11.447 4.198 24.781 1.00 86.12 504 SER A O 1
ATOM 4067 N N . TYR A 1 505 ? -12.472 6.049 24.049 1.00 81.62 505 TYR A N 1
ATOM 4068 C CA . TYR A 1 505 ? -11.415 6.449 23.106 1.00 81.62 505 TYR A CA 1
ATOM 4069 C C . TYR A 1 505 ? -10.004 6.486 23.725 1.00 81.62 505 TYR A C 1
ATOM 4071 O O . TYR A 1 505 ? -9.023 6.159 23.057 1.00 81.62 505 TYR A O 1
ATOM 4079 N N . ARG A 1 506 ? -9.890 6.838 25.017 1.00 88.56 506 ARG A N 1
ATOM 4080 C CA . ARG A 1 506 ? -8.617 6.772 25.755 1.00 88.56 506 ARG A CA 1
ATOM 4081 C C . ARG A 1 506 ? -8.128 5.330 25.891 1.00 88.56 506 ARG A C 1
ATOM 4083 O O . ARG A 1 506 ? -6.966 5.068 25.604 1.00 88.56 506 ARG A O 1
ATOM 4090 N N . ARG A 1 507 ? -9.014 4.416 26.294 1.00 93.25 507 ARG A N 1
ATOM 4091 C CA . ARG A 1 507 ? -8.695 2.995 26.466 1.00 93.25 507 ARG A CA 1
ATOM 4092 C C . ARG A 1 507 ? -8.346 2.348 25.127 1.00 93.25 507 ARG A C 1
ATOM 4094 O O . ARG A 1 507 ? -7.312 1.704 25.034 1.00 93.25 507 ARG A O 1
ATOM 4101 N N . ILE A 1 508 ? -9.119 2.634 24.072 1.00 88.44 508 ILE A N 1
ATOM 4102 C CA . ILE A 1 508 ? -8.813 2.216 22.693 1.00 88.44 508 ILE A CA 1
ATOM 4103 C C . ILE A 1 508 ? -7.399 2.654 22.294 1.00 88.44 508 ILE A C 1
ATOM 4105 O O . ILE A 1 508 ? -6.617 1.832 21.829 1.00 88.44 508 ILE A O 1
ATOM 4109 N N . LYS A 1 509 ? -7.027 3.924 22.507 1.00 89.81 509 LYS A N 1
ATOM 4110 C CA . LYS A 1 509 ? -5.676 4.406 22.175 1.00 89.81 509 LYS A CA 1
ATOM 4111 C C . LYS A 1 509 ? -4.568 3.751 22.996 1.00 89.81 509 LYS A C 1
ATOM 4113 O O . LYS A 1 509 ? -3.516 3.457 22.434 1.00 89.81 509 LYS A O 1
ATOM 4118 N N . ASN A 1 510 ? -4.798 3.516 24.284 1.00 92.81 510 ASN A N 1
ATOM 4119 C CA . ASN A 1 510 ? -3.834 2.840 25.148 1.00 92.81 510 ASN A CA 1
ATOM 4120 C C . ASN A 1 510 ? -3.619 1.385 24.696 1.00 92.81 510 ASN A C 1
ATOM 4122 O O . ASN A 1 510 ? -2.479 0.988 24.473 1.00 92.81 510 ASN A O 1
ATOM 4126 N N . ILE A 1 511 ? -4.706 0.645 24.451 1.00 95.06 511 ILE A N 1
ATOM 4127 C CA . ILE A 1 511 ? -4.694 -0.717 23.896 1.00 95.06 511 ILE A CA 1
ATOM 4128 C C . ILE A 1 511 ? -3.936 -0.753 22.574 1.00 95.06 511 ILE A C 1
ATOM 4130 O O . ILE A 1 511 ? -2.979 -1.505 22.443 1.00 95.06 511 ILE A O 1
ATOM 4134 N N . MET A 1 512 ? -4.302 0.104 21.619 1.00 92.31 512 MET A N 1
ATOM 4135 C CA . MET A 1 512 ? -3.654 0.165 20.307 1.00 92.31 512 MET A CA 1
ATOM 4136 C C . MET A 1 512 ? -2.155 0.468 20.410 1.00 92.31 512 MET A C 1
ATOM 4138 O O . MET A 1 512 ? -1.372 -0.124 19.680 1.00 92.31 512 MET A O 1
ATOM 4142 N N . SER A 1 513 ? -1.740 1.343 21.332 1.00 92.75 513 SER A N 1
ATOM 4143 C CA . SER A 1 513 ? -0.324 1.674 21.549 1.00 92.75 513 SER A CA 1
ATOM 4144 C C . SER A 1 513 ? 0.476 0.584 22.274 1.00 92.75 513 SER A C 1
ATOM 4146 O O . SER A 1 513 ? 1.703 0.648 22.258 1.00 92.75 513 SER A O 1
ATOM 4148 N N . MET A 1 514 ? -0.184 -0.365 22.942 1.00 95.00 514 MET A N 1
ATOM 4149 C CA . MET A 1 514 ? 0.458 -1.533 23.558 1.00 95.00 514 MET A CA 1
ATOM 4150 C C . MET A 1 514 ? 0.433 -2.742 22.612 1.00 95.00 514 MET A C 1
ATOM 4152 O O . MET A 1 514 ? 1.413 -3.480 22.537 1.00 95.00 514 MET A O 1
ATOM 4156 N N . ALA A 1 515 ? -0.638 -2.889 21.827 1.00 95.19 515 ALA A N 1
ATOM 4157 C CA . ALA A 1 515 ? -0.835 -3.954 20.847 1.00 95.19 515 ALA A CA 1
ATOM 4158 C C . ALA A 1 515 ? 0.234 -3.961 19.745 1.00 95.19 515 ALA A C 1
ATOM 4160 O O . ALA A 1 515 ? 0.601 -5.038 19.281 1.00 95.19 515 ALA A O 1
ATOM 4161 N N . THR A 1 516 ? 0.784 -2.797 19.365 1.00 93.38 516 THR A N 1
ATOM 4162 C CA . THR A 1 516 ? 1.877 -2.703 18.376 1.00 93.38 516 THR A CA 1
ATOM 4163 C C . THR A 1 516 ? 3.039 -3.641 18.699 1.00 93.38 516 THR A C 1
ATOM 4165 O O . THR A 1 516 ? 3.567 -4.261 17.790 1.00 93.38 516 THR A O 1
ATOM 4168 N N . SER A 1 517 ? 3.399 -3.803 19.977 1.00 91.44 517 SER A N 1
ATOM 4169 C CA . SER A 1 517 ? 4.505 -4.666 20.426 1.00 91.44 517 SER A CA 1
ATOM 4170 C C . SER A 1 517 ? 4.239 -6.171 20.279 1.00 91.44 517 SER A C 1
ATOM 4172 O O . SER A 1 517 ? 5.171 -6.959 20.398 1.00 91.44 517 SER A O 1
ATOM 4174 N N . TYR A 1 518 ? 2.983 -6.574 20.064 1.00 93.69 518 TYR A N 1
ATOM 4175 C CA . TYR A 1 518 ? 2.569 -7.974 19.922 1.00 93.69 518 TYR A CA 1
ATOM 4176 C C . TYR A 1 518 ? 2.316 -8.382 18.463 1.00 93.69 518 TYR A C 1
ATOM 4178 O O . TYR A 1 518 ? 2.389 -9.565 18.147 1.00 93.69 518 TYR A O 1
ATOM 4186 N N . VAL A 1 519 ? 2.010 -7.419 17.584 1.00 94.06 519 VAL A N 1
ATOM 4187 C CA . VAL A 1 519 ? 1.718 -7.646 16.151 1.00 94.06 519 VAL A CA 1
ATOM 4188 C C . VAL A 1 519 ? 2.652 -6.853 15.226 1.00 94.06 519 VAL A C 1
ATOM 4190 O O . VAL A 1 519 ? 2.326 -6.576 14.069 1.00 94.06 519 VAL A O 1
ATOM 4193 N N . SER A 1 520 ? 3.811 -6.441 15.744 1.00 93.38 520 SER A N 1
ATOM 4194 C CA . SER A 1 520 ? 4.833 -5.730 14.979 1.00 93.38 520 SER A CA 1
ATOM 4195 C C . SER A 1 520 ? 5.545 -6.634 13.986 1.00 93.38 520 SER A C 1
ATOM 4197 O O . SER A 1 520 ? 5.957 -7.736 14.348 1.00 93.38 520 SER A O 1
ATOM 4199 N N . ILE A 1 521 ? 5.821 -6.098 12.801 1.00 92.50 521 ILE A N 1
ATOM 4200 C CA . ILE A 1 521 ? 6.711 -6.708 11.810 1.00 92.50 521 ILE A CA 1
ATOM 4201 C C . ILE A 1 521 ? 7.821 -5.741 11.381 1.00 92.50 521 ILE A C 1
ATOM 4203 O O . ILE A 1 521 ? 7.778 -4.541 11.675 1.00 92.50 521 ILE A O 1
ATOM 4207 N N . GLU A 1 522 ? 8.821 -6.272 10.681 1.00 85.12 522 GLU A N 1
ATOM 4208 C CA . GLU A 1 522 ? 9.857 -5.477 10.024 1.00 85.12 522 GLU A CA 1
ATOM 4209 C C . GLU A 1 522 ? 9.442 -5.137 8.586 1.00 85.12 522 GLU A C 1
ATOM 4211 O O . GLU A 1 522 ? 8.938 -5.989 7.857 1.00 85.12 522 GLU A O 1
ATOM 4216 N N . THR A 1 523 ? 9.716 -3.911 8.135 1.00 83.25 523 THR A N 1
ATOM 4217 C CA . THR A 1 523 ? 9.383 -3.432 6.776 1.00 83.25 523 THR A CA 1
ATOM 4218 C C . THR A 1 523 ? 10.067 -4.237 5.663 1.00 83.25 523 THR A C 1
ATOM 4220 O O . THR A 1 523 ? 9.641 -4.209 4.513 1.00 83.25 523 THR A O 1
ATOM 4223 N N . THR A 1 524 ? 11.128 -4.971 5.998 1.00 81.81 524 THR A N 1
ATOM 4224 C CA . THR A 1 524 ? 11.853 -5.930 5.149 1.00 81.81 524 THR A CA 1
ATOM 4225 C C . THR A 1 524 ? 11.064 -7.208 4.851 1.00 81.81 524 THR A C 1
ATOM 4227 O O . THR A 1 524 ? 11.373 -7.881 3.871 1.00 81.81 524 THR A O 1
ATOM 4230 N N . MET A 1 525 ? 10.045 -7.548 5.651 1.00 87.75 525 MET A N 1
ATOM 4231 C CA . MET A 1 525 ? 9.203 -8.735 5.438 1.00 87.75 525 MET A CA 1
ATOM 4232 C C . MET A 1 525 ? 8.231 -8.554 4.263 1.00 87.75 525 MET A C 1
ATOM 4234 O O . MET A 1 525 ? 7.871 -9.535 3.610 1.00 87.75 525 MET A O 1
ATOM 4238 N N . TRP A 1 526 ? 7.833 -7.312 3.966 1.00 89.50 526 TRP A N 1
ATOM 4239 C CA . TRP A 1 526 ? 6.868 -6.987 2.916 1.00 89.50 526 TRP A CA 1
ATOM 4240 C C . TRP A 1 526 ? 7.328 -7.403 1.514 1.00 89.50 526 TRP A C 1
ATOM 4242 O O . TRP A 1 526 ? 8.416 -7.029 1.077 1.00 89.50 526 TRP A O 1
ATOM 4252 N N . ASP A 1 527 ? 6.461 -8.119 0.790 1.00 88.88 527 ASP A N 1
ATOM 4253 C CA . ASP A 1 527 ? 6.641 -8.537 -0.615 1.00 88.88 527 ASP A CA 1
ATOM 4254 C C . ASP A 1 527 ? 7.950 -9.326 -0.884 1.00 88.88 527 ASP A C 1
ATOM 4256 O O . ASP A 1 527 ? 8.425 -9.436 -2.025 1.00 88.88 527 ASP A O 1
ATOM 4260 N N . SER A 1 528 ? 8.529 -9.882 0.187 1.00 86.44 528 SER A N 1
ATOM 4261 C CA . SER A 1 528 ? 9.891 -10.424 0.253 1.00 86.44 528 SER A CA 1
ATOM 4262 C C . SER A 1 528 ? 10.080 -11.742 -0.497 1.00 86.44 528 SER A C 1
ATOM 4264 O O . SER A 1 528 ? 11.164 -11.995 -1.019 1.00 86.44 528 SER A O 1
ATOM 4266 N N . ASN A 1 529 ? 9.039 -12.573 -0.606 1.00 91.50 529 ASN A N 1
ATOM 4267 C CA . ASN A 1 529 ? 9.087 -13.812 -1.379 1.00 91.50 529 ASN A CA 1
ATOM 4268 C C . ASN A 1 529 ? 9.122 -13.484 -2.889 1.00 91.50 529 ASN A C 1
ATOM 4270 O O . ASN A 1 529 ? 8.139 -12.949 -3.410 1.00 91.50 529 ASN A O 1
ATOM 4274 N N . PRO A 1 530 ? 10.205 -13.801 -3.630 1.00 92.69 530 PRO A N 1
ATOM 4275 C CA . PRO A 1 530 ? 10.350 -13.382 -5.025 1.00 92.69 530 PRO A CA 1
ATOM 4276 C C . PRO A 1 530 ? 9.480 -14.181 -6.009 1.00 92.69 530 PRO A C 1
ATOM 4278 O O . PRO A 1 530 ? 9.422 -13.835 -7.186 1.00 92.69 530 PRO A O 1
ATOM 4281 N N . TRP A 1 531 ? 8.793 -15.231 -5.556 1.00 96.19 531 TRP A N 1
ATOM 4282 C CA . TRP A 1 531 ? 8.010 -16.124 -6.417 1.00 96.19 531 TRP A CA 1
ATOM 4283 C C . TRP A 1 531 ? 6.497 -16.013 -6.231 1.00 96.19 531 TRP A C 1
ATOM 4285 O O . TRP A 1 531 ? 5.760 -16.693 -6.935 1.00 96.19 531 TRP A O 1
ATOM 4295 N N . LEU A 1 532 ? 6.026 -15.166 -5.315 1.00 96.19 532 LEU A N 1
ATOM 4296 C CA . LEU A 1 532 ? 4.599 -14.909 -5.134 1.00 96.19 532 LEU A CA 1
ATOM 4297 C C . LEU A 1 532 ? 4.194 -13.583 -5.784 1.00 96.19 532 LEU A C 1
ATOM 4299 O O . LEU A 1 532 ? 4.942 -12.597 -5.753 1.00 96.19 532 LEU A O 1
ATOM 4303 N N . LEU A 1 533 ? 2.990 -13.578 -6.355 1.00 96.00 533 LEU A N 1
ATOM 4304 C CA . LEU A 1 533 ? 2.353 -12.424 -6.981 1.00 96.00 533 LEU A CA 1
ATOM 4305 C C . LEU A 1 533 ? 0.887 -12.358 -6.525 1.00 96.00 533 LEU A C 1
ATOM 4307 O O . LEU A 1 533 ? 0.071 -13.183 -6.935 1.00 96.00 533 LEU A O 1
ATOM 4311 N N . ALA A 1 534 ? 0.549 -11.402 -5.658 1.00 95.88 534 ALA A N 1
ATOM 4312 C CA . ALA A 1 534 ? -0.833 -11.206 -5.218 1.00 95.88 534 ALA A CA 1
ATOM 4313 C C . ALA A 1 534 ? -1.687 -10.617 -6.354 1.00 95.88 534 ALA A C 1
ATOM 4315 O O . ALA A 1 534 ? -1.279 -9.652 -7.000 1.00 95.88 534 ALA A O 1
ATOM 4316 N N . VAL A 1 535 ? -2.873 -11.181 -6.566 1.00 96.44 535 VAL A N 1
ATOM 4317 C CA . VAL A 1 535 ? -3.891 -10.787 -7.557 1.00 96.44 535 VAL A CA 1
ATOM 4318 C C . VAL A 1 535 ? -5.247 -10.630 -6.839 1.00 96.44 535 VAL A C 1
ATOM 4320 O O . VAL A 1 535 ? -5.386 -11.085 -5.704 1.00 96.44 535 VAL A O 1
ATOM 4323 N N . PRO A 1 536 ? -6.278 -9.995 -7.430 1.00 95.56 536 PRO A N 1
ATOM 4324 C CA . PRO A 1 536 ? -7.550 -9.739 -6.744 1.00 95.56 536 PRO A CA 1
ATOM 4325 C C . PRO A 1 536 ? -8.267 -11.008 -6.255 1.00 95.56 536 PRO A C 1
ATOM 4327 O O . PRO A 1 536 ? -8.975 -10.955 -5.253 1.00 95.56 536 PRO A O 1
ATOM 4330 N N . ASN A 1 537 ? -8.059 -12.135 -6.943 1.00 95.12 537 ASN A N 1
ATOM 4331 C CA . ASN A 1 537 ? -8.685 -13.430 -6.682 1.00 95.12 537 ASN A CA 1
ATOM 4332 C C . ASN A 1 537 ? -7.741 -14.486 -6.061 1.00 95.12 537 ASN A C 1
ATOM 4334 O O . ASN A 1 537 ? -8.097 -15.661 -6.020 1.00 95.12 537 ASN A O 1
ATOM 4338 N N . GLY A 1 538 ? -6.552 -14.103 -5.569 1.00 96.50 538 GLY A N 1
ATOM 4339 C CA . GLY A 1 538 ? -5.614 -15.050 -4.951 1.00 96.50 538 GLY A CA 1
ATOM 4340 C C . GLY A 1 538 ? -4.149 -14.607 -4.949 1.00 96.50 538 GLY A C 1
ATOM 4341 O O . GLY A 1 538 ? -3.818 -13.427 -5.030 1.00 96.50 538 GLY A O 1
ATOM 4342 N N . VAL A 1 539 ? -3.247 -15.580 -4.863 1.00 97.94 539 VAL A N 1
ATOM 4343 C CA . VAL A 1 539 ? -1.795 -15.418 -5.000 1.00 97.94 539 VAL A CA 1
ATOM 4344 C C . VAL A 1 539 ? -1.287 -16.452 -5.997 1.00 97.94 539 VAL A C 1
ATOM 4346 O O . VAL A 1 539 ? -1.501 -17.651 -5.827 1.00 97.94 539 VAL A O 1
ATOM 4349 N N . LEU A 1 540 ? -0.619 -15.982 -7.047 1.00 97.44 540 LEU A N 1
ATOM 4350 C CA . LEU A 1 540 ? -0.022 -16.802 -8.098 1.00 97.44 540 LEU A CA 1
ATOM 4351 C C . LEU A 1 540 ? 1.407 -17.209 -7.697 1.00 97.44 540 LEU A C 1
ATOM 4353 O O . LEU A 1 540 ? 2.233 -16.332 -7.429 1.00 97.44 540 LEU A O 1
ATOM 4357 N N . ASP A 1 541 ? 1.714 -18.513 -7.673 1.00 97.69 541 ASP A N 1
ATOM 4358 C CA . ASP A 1 541 ? 3.104 -18.994 -7.577 1.00 97.69 541 ASP A CA 1
ATOM 4359 C C . ASP A 1 541 ? 3.738 -18.998 -8.973 1.00 97.69 541 ASP A C 1
ATOM 4361 O O . ASP A 1 541 ? 3.421 -19.814 -9.845 1.00 97.69 541 ASP A O 1
ATOM 4365 N N . LEU A 1 542 ? 4.688 -18.087 -9.168 1.00 97.69 542 LEU A N 1
ATOM 4366 C CA . LEU A 1 542 ? 5.416 -17.878 -10.416 1.00 97.69 542 LEU A CA 1
ATOM 4367 C C . LEU A 1 542 ? 6.307 -19.075 -10.806 1.00 97.69 542 LEU A C 1
ATOM 4369 O O . LEU A 1 542 ? 6.808 -19.139 -11.930 1.00 97.69 542 LEU A O 1
ATOM 4373 N N . ARG A 1 543 ? 6.484 -20.063 -9.917 1.00 96.06 543 ARG A N 1
ATOM 4374 C CA . ARG A 1 543 ? 7.154 -21.337 -10.224 1.00 96.06 543 ARG A CA 1
ATOM 4375 C C . ARG A 1 543 ? 6.269 -22.338 -10.966 1.00 96.06 543 ARG A C 1
ATOM 4377 O O . ARG A 1 543 ? 6.843 -23.246 -11.574 1.00 96.06 543 ARG A O 1
ATOM 4384 N N . THR A 1 544 ? 4.942 -22.235 -10.858 1.00 95.88 544 THR A N 1
ATOM 4385 C CA . THR A 1 544 ? 3.985 -23.273 -11.300 1.00 95.88 544 THR A CA 1
ATOM 4386 C C . THR A 1 544 ? 2.825 -22.737 -12.140 1.00 95.88 544 THR A C 1
ATOM 4388 O O . THR A 1 544 ? 2.256 -23.493 -12.919 1.00 95.88 544 THR A O 1
ATOM 4391 N N . GLY A 1 545 ? 2.465 -21.457 -12.000 1.00 94.38 545 GLY A N 1
ATOM 4392 C CA . GLY A 1 545 ? 1.273 -20.870 -12.621 1.00 94.38 545 GLY A CA 1
ATOM 4393 C C . GLY A 1 545 ? -0.034 -21.187 -11.883 1.00 94.38 545 GLY A C 1
ATOM 4394 O O . GLY A 1 545 ? -1.110 -20.878 -12.390 1.00 94.38 545 GLY A O 1
ATOM 4395 N N . GLN A 1 546 ? 0.040 -21.794 -10.694 1.00 96.44 546 GLN A N 1
ATOM 4396 C CA . GLN A 1 546 ? -1.123 -22.055 -9.846 1.00 96.44 546 GLN A CA 1
ATOM 4397 C C . GLN A 1 546 ? -1.463 -20.823 -9.005 1.00 96.44 546 GLN A C 1
ATOM 4399 O O . GLN A 1 546 ? -0.584 -20.237 -8.369 1.00 96.44 546 GLN A O 1
ATOM 4404 N N . CYS A 1 547 ? -2.743 -20.452 -8.982 1.00 97.19 547 CYS A N 1
ATOM 4405 C CA . CYS A 1 547 ? -3.265 -19.404 -8.114 1.00 97.19 547 CYS A CA 1
ATOM 4406 C C . CYS A 1 547 ? -3.974 -20.048 -6.918 1.00 97.19 547 CYS A C 1
ATOM 4408 O O . CYS A 1 547 ? -4.876 -20.862 -7.098 1.00 97.19 547 CYS A O 1
ATOM 4410 N N . ASN A 1 548 ? -3.536 -19.703 -5.710 1.00 96.00 548 ASN A N 1
ATOM 4411 C CA . ASN A 1 548 ? -4.044 -20.232 -4.448 1.00 96.00 548 ASN A CA 1
ATOM 4412 C C . ASN A 1 548 ? -4.608 -19.096 -3.585 1.00 96.00 548 ASN A C 1
ATOM 4414 O O . ASN A 1 548 ? -4.315 -17.922 -3.815 1.00 96.00 548 ASN A O 1
ATOM 4418 N N . ALA A 1 549 ? -5.370 -19.424 -2.542 1.00 96.12 549 ALA A N 1
ATOM 4419 C CA . ALA A 1 549 ? -5.692 -18.436 -1.518 1.00 96.12 549 ALA A CA 1
ATOM 4420 C C . ALA A 1 549 ? -4.400 -18.008 -0.794 1.00 96.12 549 ALA A C 1
ATOM 4422 O O . ALA A 1 549 ? -3.709 -18.850 -0.224 1.00 96.12 549 ALA A O 1
ATOM 4423 N N . GLY A 1 550 ? -4.079 -16.709 -0.814 1.00 94.19 550 GLY A N 1
ATOM 4424 C CA . GLY A 1 550 ? -2.908 -16.174 -0.107 1.00 94.19 550 GLY A CA 1
ATOM 4425 C C . GLY A 1 550 ? -2.957 -16.412 1.404 1.00 94.19 550 GLY A C 1
ATOM 4426 O O . GLY A 1 550 ? -4.048 -16.512 1.978 1.00 94.19 550 GLY A O 1
ATOM 4427 N N . VAL A 1 551 ? -1.788 -16.450 2.051 1.00 95.06 551 VAL A N 1
ATOM 4428 C CA . VAL A 1 551 ? -1.649 -16.680 3.496 1.00 95.06 551 VAL A CA 1
ATOM 4429 C C . VAL A 1 551 ? -1.097 -15.417 4.180 1.00 95.06 551 VAL A C 1
ATOM 4431 O O . VAL A 1 551 ? -0.151 -14.817 3.671 1.00 95.06 551 VAL A O 1
ATOM 4434 N N . PRO A 1 552 ? -1.608 -15.004 5.360 1.00 94.94 552 PRO A N 1
ATOM 4435 C CA . PRO A 1 552 ? -1.112 -13.820 6.073 1.00 94.94 552 PRO A CA 1
ATOM 4436 C C . PRO A 1 552 ? 0.407 -13.802 6.306 1.00 94.94 552 PRO A C 1
ATOM 4438 O O . PRO A 1 552 ? 1.034 -12.746 6.224 1.00 94.94 552 PRO A O 1
ATOM 4441 N N . GLY A 1 553 ? 1.011 -14.973 6.537 1.00 94.62 553 GLY A N 1
ATOM 4442 C CA . GLY A 1 553 ? 2.455 -15.137 6.734 1.00 94.62 553 GLY A CA 1
ATOM 4443 C C . GLY A 1 553 ? 3.328 -14.900 5.493 1.00 94.62 553 GLY A C 1
ATOM 4444 O O . GLY A 1 553 ? 4.541 -14.804 5.646 1.00 94.62 553 GLY A O 1
ATOM 4445 N N . ASP A 1 554 ? 2.749 -14.766 4.293 1.00 93.88 554 ASP A N 1
ATOM 4446 C CA . ASP A 1 554 ? 3.495 -14.414 3.073 1.00 93.88 554 ASP A CA 1
ATOM 4447 C C . ASP A 1 554 ? 3.865 -12.916 3.013 1.00 93.88 554 ASP A C 1
ATOM 4449 O O . ASP A 1 554 ? 4.659 -12.508 2.164 1.00 93.88 554 ASP A O 1
ATOM 4453 N N . TYR A 1 555 ? 3.262 -12.085 3.877 1.00 93.81 555 TYR A N 1
ATOM 4454 C CA . TYR A 1 555 ? 3.459 -10.628 3.956 1.00 93.81 555 TYR A CA 1
ATOM 4455 C C . TYR A 1 555 ? 3.396 -9.898 2.600 1.00 93.81 555 TYR A C 1
ATOM 4457 O O . TYR A 1 555 ? 4.123 -8.938 2.341 1.00 93.81 555 TYR A O 1
ATOM 4465 N N . LEU A 1 556 ? 2.480 -10.322 1.728 1.00 93.69 556 LEU A N 1
ATOM 4466 C CA . LEU A 1 556 ? 2.205 -9.644 0.461 1.00 93.69 556 LEU A CA 1
ATOM 4467 C C . LEU A 1 556 ? 1.299 -8.433 0.699 1.00 93.69 556 LEU A C 1
ATOM 4469 O O . LEU A 1 556 ? 0.218 -8.570 1.274 1.00 93.69 556 LEU A O 1
ATOM 4473 N N . ARG A 1 557 ? 1.721 -7.256 0.231 1.00 91.31 557 ARG A N 1
ATOM 4474 C CA . ARG A 1 557 ? 0.950 -5.998 0.257 1.00 91.31 557 ARG A CA 1
ATOM 4475 C C . ARG A 1 557 ? 0.872 -5.308 -1.107 1.00 91.31 557 ARG A C 1
ATOM 4477 O O . ARG A 1 557 ? -0.034 -4.507 -1.336 1.00 91.31 557 ARG A O 1
ATOM 4484 N N . THR A 1 558 ? 1.793 -5.614 -2.020 1.00 90.81 558 THR A N 1
ATOM 4485 C CA . THR A 1 558 ? 1.828 -5.053 -3.374 1.00 90.81 558 THR A CA 1
ATOM 4486 C C . THR A 1 558 ? 1.044 -5.962 -4.323 1.00 90.81 558 THR A C 1
ATOM 4488 O O . THR A 1 558 ? 1.511 -7.022 -4.733 1.00 90.81 558 THR A O 1
ATOM 4491 N N . ILE A 1 559 ? -0.179 -5.544 -4.658 1.00 92.31 559 ILE A N 1
ATOM 4492 C CA . ILE A 1 559 ? -1.163 -6.350 -5.399 1.00 92.31 559 ILE A CA 1
ATOM 4493 C C . ILE A 1 559 ? -1.183 -5.954 -6.881 1.00 92.31 559 ILE A C 1
ATOM 4495 O O . ILE A 1 559 ? -1.271 -4.769 -7.216 1.00 92.31 559 ILE A O 1
ATOM 4499 N N . CYS A 1 560 ? -1.169 -6.948 -7.764 1.00 95.38 560 CYS A N 1
ATOM 4500 C CA . CYS A 1 560 ? -1.491 -6.800 -9.177 1.00 95.38 560 CYS A CA 1
ATOM 4501 C C . CYS A 1 560 ? -2.991 -6.470 -9.317 1.00 95.38 560 CYS A C 1
ATOM 4503 O O . CYS A 1 560 ? -3.819 -7.194 -8.773 1.00 95.38 560 CYS A O 1
ATOM 4505 N N . PRO A 1 561 ? -3.394 -5.405 -10.032 1.00 96.12 561 PRO A N 1
ATOM 4506 C CA . PRO A 1 561 ? -4.804 -5.044 -10.196 1.00 96.12 561 PRO A CA 1
ATOM 4507 C C . PRO A 1 561 ? -5.556 -5.948 -11.189 1.00 96.12 561 PRO A C 1
ATOM 4509 O O . PRO A 1 561 ? -6.759 -5.773 -11.376 1.00 96.12 561 PRO A O 1
ATOM 4512 N N . THR A 1 562 ? -4.860 -6.870 -11.859 1.00 97.69 562 THR A N 1
ATOM 4513 C CA . THR A 1 562 ? -5.430 -7.760 -12.871 1.00 97.69 562 THR A CA 1
ATOM 4514 C C . THR A 1 562 ? -5.814 -9.099 -12.264 1.00 97.69 562 THR A C 1
ATOM 4516 O O . THR A 1 562 ? -5.009 -9.753 -11.607 1.00 97.69 562 THR A O 1
ATOM 4519 N N . GLU A 1 563 ? -7.050 -9.513 -12.521 1.00 96.69 563 GLU A N 1
ATOM 4520 C CA . GLU A 1 563 ? -7.580 -10.806 -12.107 1.00 96.69 563 GLU A CA 1
ATOM 4521 C C . GLU A 1 563 ? -6.975 -11.955 -12.918 1.00 96.69 563 GLU A C 1
ATOM 4523 O O . GLU A 1 563 ? -6.832 -11.860 -14.143 1.00 96.69 563 GLU A O 1
ATOM 4528 N N . TRP A 1 564 ? -6.606 -13.039 -12.234 1.00 98.00 564 TRP A N 1
ATOM 4529 C CA . TRP A 1 564 ? -6.032 -14.221 -12.865 1.00 98.00 564 TRP A CA 1
ATOM 4530 C C . TRP A 1 564 ? -7.134 -15.114 -13.441 1.00 98.00 564 TRP A C 1
ATOM 4532 O O . TRP A 1 564 ? -7.918 -15.688 -12.690 1.00 98.00 564 TRP A O 1
ATOM 4542 N N . ALA A 1 565 ? -7.165 -15.253 -14.769 1.00 97.81 565 ALA A N 1
ATOM 4543 C CA . ALA A 1 565 ? -8.170 -16.037 -15.497 1.00 97.81 565 ALA A CA 1
ATOM 4544 C C . ALA A 1 565 ? -7.679 -17.436 -15.946 1.00 97.81 565 ALA A C 1
ATOM 4546 O O . ALA A 1 565 ? -8.421 -18.171 -16.590 1.00 97.81 565 ALA A O 1
ATOM 4547 N N . GLY A 1 566 ? -6.445 -17.822 -15.594 1.00 97.44 566 GLY A N 1
ATOM 4548 C CA . GLY A 1 566 ? -5.826 -19.098 -15.984 1.00 97.44 566 GLY A CA 1
ATOM 4549 C C . GLY A 1 566 ? -4.715 -18.954 -17.032 1.00 97.44 566 GLY A C 1
ATOM 4550 O O . GLY A 1 566 ? -4.653 -17.970 -17.770 1.00 97.44 566 GLY A O 1
ATOM 4551 N N . LEU A 1 567 ? -3.816 -19.943 -17.095 1.00 97.75 567 LEU A N 1
ATOM 4552 C CA . LEU A 1 567 ? -2.579 -19.881 -17.891 1.00 97.75 567 LEU A CA 1
ATOM 4553 C C . LEU A 1 567 ? -2.823 -19.841 -19.410 1.00 97.75 567 LEU A C 1
ATOM 4555 O O . LEU A 1 567 ? -2.035 -19.244 -20.148 1.00 97.75 567 LEU A O 1
ATOM 4559 N N . ASP A 1 568 ? -3.932 -20.423 -19.859 1.00 96.75 568 ASP A N 1
ATOM 4560 C CA . ASP A 1 568 ? -4.326 -20.514 -21.268 1.00 96.75 568 ASP A CA 1
ATOM 4561 C C . ASP A 1 568 ? -5.178 -19.320 -21.737 1.00 96.75 568 ASP A C 1
ATOM 4563 O O . ASP A 1 568 ? -5.657 -19.303 -22.869 1.00 96.75 568 ASP A O 1
ATOM 4567 N N . THR A 1 569 ? -5.356 -18.291 -20.893 1.00 98.31 569 THR A N 1
ATOM 4568 C CA . THR A 1 569 ? -6.104 -17.080 -21.270 1.00 98.31 569 THR A CA 1
ATOM 4569 C C . THR A 1 569 ? -5.442 -16.408 -22.488 1.00 98.31 569 THR A C 1
ATOM 4571 O O . THR A 1 569 ? -4.238 -16.111 -22.437 1.00 98.31 569 THR A O 1
ATOM 4574 N N . PRO A 1 570 ? -6.186 -16.153 -23.582 1.00 97.38 570 PRO A N 1
ATOM 4575 C CA . PRO A 1 570 ? -5.636 -15.574 -24.803 1.00 97.38 570 PRO A CA 1
ATOM 4576 C C . PRO A 1 570 ? -5.579 -14.039 -24.739 1.00 97.38 570 PRO A C 1
ATOM 4578 O O . PRO A 1 570 ? -6.387 -13.398 -24.066 1.00 97.38 570 PRO A O 1
ATOM 4581 N N . CYS A 1 571 ? -4.647 -13.442 -25.483 1.00 98.12 571 CYS A N 1
ATOM 4582 C CA . CYS A 1 571 ? -4.560 -11.993 -25.704 1.00 98.12 571 CYS A CA 1
ATOM 4583 C C . CYS A 1 571 ? -4.172 -11.697 -27.168 1.00 98.12 571 CYS A C 1
ATOM 4585 O O . CYS A 1 571 ? -3.047 -11.266 -27.440 1.00 98.12 571 CYS A O 1
ATOM 4587 N N . PRO A 1 572 ? -5.061 -11.994 -28.136 1.00 97.94 572 PRO A N 1
ATOM 4588 C CA . PRO A 1 572 ? -4.722 -11.970 -29.556 1.00 97.94 572 PRO A CA 1
ATOM 4589 C C . PRO A 1 572 ? -4.393 -10.568 -30.086 1.00 97.94 572 PRO A C 1
ATOM 4591 O O . PRO A 1 572 ? -3.544 -10.450 -30.969 1.00 97.94 572 PRO A O 1
ATOM 4594 N N . ARG A 1 573 ? -4.998 -9.486 -29.568 1.00 97.06 573 ARG A N 1
ATOM 4595 C CA . ARG A 1 573 ? -4.634 -8.119 -29.979 1.00 97.06 573 ARG A CA 1
ATOM 4596 C C . ARG A 1 573 ? -3.268 -7.715 -29.435 1.00 97.06 573 ARG A C 1
ATOM 4598 O O . ARG A 1 573 ? -2.556 -7.000 -30.144 1.00 97.06 573 ARG A O 1
ATOM 4605 N N . PHE A 1 574 ? -2.899 -8.165 -28.233 1.00 97.81 574 PHE A N 1
ATOM 4606 C CA . PHE A 1 574 ? -1.559 -7.979 -27.671 1.00 97.81 574 PHE A CA 1
ATOM 4607 C C . PHE A 1 574 ? -0.502 -8.788 -28.427 1.00 97.81 574 PHE A C 1
ATOM 4609 O O . PHE A 1 574 ? 0.509 -8.224 -28.835 1.00 97.81 574 PHE A O 1
ATOM 4616 N N . GLU A 1 575 ? -0.749 -10.074 -28.680 1.00 96.75 575 GLU A N 1
ATOM 4617 C CA . GLU A 1 575 ? 0.162 -10.939 -29.441 1.00 96.75 575 GLU A CA 1
ATOM 4618 C C . GLU A 1 575 ? 0.360 -10.393 -30.872 1.00 96.75 575 GLU A C 1
ATOM 4620 O O . GLU A 1 575 ? 1.498 -10.236 -31.310 1.00 96.75 575 GLU A O 1
ATOM 4625 N N . TYR A 1 576 ? -0.707 -9.943 -31.547 1.00 95.69 576 TYR A N 1
ATOM 4626 C CA . TYR A 1 576 ? -0.602 -9.254 -32.842 1.00 95.69 576 TYR A CA 1
ATOM 4627 C C . TYR A 1 576 ? 0.098 -7.881 -32.750 1.00 95.69 576 TYR A C 1
ATOM 4629 O O . TYR A 1 576 ? 0.883 -7.534 -33.627 1.00 95.69 576 TYR A O 1
ATOM 4637 N N . PHE A 1 577 ? -0.101 -7.105 -31.677 1.00 95.56 577 PHE A N 1
ATOM 4638 C CA . PHE A 1 577 ? 0.641 -5.851 -31.452 1.00 95.56 577 PHE A CA 1
ATOM 4639 C C . PHE A 1 577 ? 2.156 -6.086 -31.350 1.00 95.56 577 PHE A C 1
ATOM 4641 O O . PHE A 1 577 ? 2.933 -5.289 -31.879 1.00 95.56 577 PHE A O 1
ATOM 4648 N N . LEU A 1 578 ? 2.586 -7.193 -30.736 1.00 94.75 578 LEU A N 1
ATOM 4649 C CA . LEU A 1 578 ? 3.999 -7.572 -30.698 1.00 94.75 578 LEU A CA 1
ATOM 4650 C C . LEU A 1 578 ? 4.555 -7.910 -32.094 1.00 94.75 578 LEU A C 1
ATOM 4652 O O . LEU A 1 578 ? 5.735 -7.674 -32.348 1.00 94.75 578 LEU A O 1
ATOM 4656 N N . GLU A 1 579 ? 3.724 -8.387 -33.024 1.00 93.44 579 GLU A N 1
ATOM 4657 C CA . GLU A 1 579 ? 4.117 -8.539 -34.430 1.00 93.44 579 GLU A CA 1
ATOM 4658 C C . GLU A 1 579 ? 4.179 -7.213 -35.204 1.00 93.44 579 GLU A C 1
ATOM 4660 O O . GLU A 1 579 ? 4.974 -7.086 -36.137 1.00 93.44 579 GLU A O 1
ATOM 4665 N N . GLU A 1 580 ? 3.367 -6.217 -34.839 1.00 92.62 580 GLU A N 1
ATOM 4666 C CA . GLU A 1 580 ? 3.348 -4.905 -35.501 1.00 92.62 580 GLU A CA 1
ATOM 4667 C C . GLU A 1 580 ? 4.607 -4.062 -35.205 1.00 92.62 580 GLU A C 1
ATOM 4669 O O . GLU A 1 580 ? 4.985 -3.225 -36.028 1.00 92.62 580 GLU A O 1
ATOM 4674 N N . ILE A 1 581 ? 5.271 -4.277 -34.059 1.00 92.19 581 ILE A N 1
ATOM 4675 C CA . ILE A 1 581 ? 6.427 -3.480 -33.592 1.00 92.19 581 ILE A CA 1
ATOM 4676 C C . ILE A 1 581 ? 7.804 -3.930 -34.126 1.00 92.19 581 ILE A C 1
ATOM 4678 O O . ILE A 1 581 ? 8.779 -3.204 -33.924 1.00 92.19 581 ILE A O 1
ATOM 4682 N N . PHE A 1 582 ? 7.915 -5.067 -34.832 1.00 89.50 582 PHE A N 1
ATOM 4683 C CA . PHE A 1 582 ? 9.195 -5.582 -35.359 1.00 89.50 582 PHE A CA 1
ATOM 4684 C C . PHE A 1 582 ? 9.158 -5.873 -36.871 1.00 89.50 582 PHE A C 1
ATOM 4686 O O . PHE A 1 582 ? 8.227 -6.498 -37.381 1.00 89.50 582 PHE A O 1
ATOM 4693 N N . ALA A 1 583 ? 10.200 -5.443 -37.593 1.00 79.44 583 ALA A N 1
ATOM 4694 C CA . ALA A 1 583 ? 10.256 -5.473 -39.057 1.00 79.44 583 ALA A CA 1
ATOM 4695 C C . ALA A 1 583 ? 10.349 -6.894 -39.651 1.00 79.44 583 ALA A C 1
ATOM 4697 O O . ALA A 1 583 ? 9.344 -7.409 -40.153 1.00 79.44 583 ALA A O 1
ATOM 4698 N N . ASP A 1 584 ? 11.534 -7.512 -39.590 1.00 76.06 584 ASP A N 1
ATOM 4699 C CA . ASP A 1 584 ? 11.833 -8.825 -40.178 1.00 76.06 584 ASP A CA 1
ATOM 4700 C C . ASP A 1 584 ? 10.977 -9.943 -39.563 1.00 76.06 584 ASP A C 1
ATOM 4702 O O . ASP A 1 584 ? 10.733 -9.943 -38.361 1.00 76.06 584 ASP A O 1
ATOM 4706 N N . LYS A 1 585 ? 10.517 -10.910 -40.368 1.00 73.19 585 LYS A N 1
ATOM 4707 C CA . LYS A 1 585 ? 9.612 -11.976 -39.899 1.00 73.19 585 LYS A CA 1
ATOM 4708 C C . LYS A 1 585 ? 10.297 -13.040 -39.036 1.00 73.19 585 LYS A C 1
ATOM 4710 O O . LYS A 1 585 ? 9.678 -13.524 -38.094 1.00 73.19 585 LYS A O 1
ATOM 4715 N N . VAL A 1 586 ? 11.529 -13.427 -39.359 1.00 74.75 586 VAL A N 1
ATOM 4716 C CA . VAL A 1 586 ? 12.264 -14.501 -38.671 1.00 74.75 586 VAL A CA 1
ATOM 4717 C C . VAL A 1 586 ? 12.873 -13.972 -37.376 1.00 74.75 586 VAL A C 1
ATOM 4719 O O . VAL A 1 586 ? 12.785 -14.622 -36.331 1.00 74.75 586 VAL A O 1
ATOM 4722 N N . GLU A 1 587 ? 13.440 -12.767 -37.403 1.00 81.81 587 GLU A N 1
ATOM 4723 C CA . GLU A 1 587 ? 13.941 -12.115 -36.195 1.00 81.81 587 GLU A CA 1
ATOM 4724 C C . GLU A 1 587 ? 12.794 -11.730 -35.257 1.00 81.81 587 GLU A C 1
ATOM 4726 O O . GLU A 1 587 ? 12.901 -11.998 -34.062 1.00 81.81 587 GLU A O 1
ATOM 4731 N N . ARG A 1 588 ? 11.657 -11.227 -35.771 1.00 89.81 588 ARG A N 1
ATOM 4732 C CA . ARG A 1 588 ? 10.436 -10.959 -34.983 1.00 89.81 588 ARG A CA 1
ATOM 4733 C C . ARG A 1 588 ? 10.029 -12.151 -34.127 1.00 89.81 588 ARG A C 1
ATOM 4735 O O . ARG A 1 588 ? 9.861 -11.972 -32.928 1.00 89.81 588 ARG A O 1
ATOM 4742 N N . THR A 1 589 ? 9.889 -13.354 -34.687 1.00 92.38 589 THR A N 1
ATOM 4743 C CA . THR A 1 589 ? 9.466 -14.529 -33.900 1.00 92.38 589 THR A CA 1
ATOM 4744 C C . THR A 1 589 ? 10.433 -14.816 -32.747 1.00 92.38 589 THR A C 1
ATOM 4746 O O . THR A 1 589 ? 10.002 -15.037 -31.614 1.00 92.38 589 THR A O 1
ATOM 4749 N N . ASN A 1 590 ? 11.742 -14.736 -33.002 1.00 93.25 590 ASN A N 1
ATOM 4750 C CA . ASN A 1 590 ? 12.771 -14.954 -31.984 1.00 93.25 590 ASN A CA 1
ATOM 4751 C C . ASN A 1 590 ? 12.814 -13.831 -30.930 1.00 93.25 590 ASN A C 1
ATOM 4753 O O . ASN A 1 590 ? 12.980 -14.106 -29.741 1.00 93.25 590 ASN A O 1
ATOM 4757 N N . ILE A 1 591 ? 12.631 -12.574 -31.345 1.00 93.69 591 ILE A N 1
ATOM 4758 C CA . ILE A 1 591 ? 12.601 -11.397 -30.468 1.00 93.69 591 ILE A CA 1
ATOM 4759 C C . ILE A 1 591 ? 11.325 -11.381 -29.618 1.00 93.69 591 ILE A C 1
ATOM 4761 O O . ILE A 1 591 ? 11.416 -11.072 -28.436 1.00 93.69 591 ILE A O 1
ATOM 4765 N N . ILE A 1 592 ? 10.161 -11.769 -30.152 1.00 95.69 592 ILE A N 1
ATOM 4766 C CA . ILE A 1 592 ? 8.907 -11.883 -29.387 1.00 95.69 592 ILE A CA 1
ATOM 4767 C C . ILE A 1 592 ? 9.011 -12.999 -28.342 1.00 95.69 592 ILE A C 1
ATOM 4769 O O . ILE A 1 592 ? 8.670 -12.764 -27.185 1.00 95.69 592 ILE A O 1
ATOM 4773 N N . ALA A 1 593 ? 9.530 -14.179 -28.700 1.00 96.31 593 ALA A N 1
ATOM 4774 C CA . ALA A 1 593 ? 9.743 -15.268 -27.741 1.00 96.31 593 ALA A CA 1
ATOM 4775 C C . ALA A 1 593 ? 10.735 -14.867 -26.630 1.00 96.31 593 ALA A C 1
ATOM 4777 O O . ALA A 1 593 ? 10.498 -15.109 -25.447 1.00 96.31 593 ALA A O 1
ATOM 4778 N N . PHE A 1 594 ? 11.819 -14.174 -26.989 1.00 97.06 594 PHE A N 1
ATOM 4779 C CA . PHE A 1 594 ? 12.744 -13.592 -26.019 1.00 97.06 594 PHE A CA 1
ATOM 4780 C C . PHE A 1 594 ? 12.088 -12.527 -25.132 1.00 97.06 594 PHE A C 1
ATOM 4782 O O . PHE A 1 594 ? 12.274 -12.545 -23.918 1.00 97.06 594 PHE A O 1
ATOM 4789 N N . LEU A 1 595 ? 11.296 -11.626 -25.713 1.00 97.06 595 LEU A N 1
ATOM 4790 C CA . LEU A 1 595 ? 10.567 -10.588 -24.990 1.00 97.06 595 LEU A CA 1
ATOM 4791 C C . LEU A 1 595 ? 9.529 -11.203 -24.038 1.00 97.06 595 LEU A C 1
ATOM 4793 O O . LEU A 1 595 ? 9.337 -10.683 -22.943 1.00 97.06 595 LEU A O 1
ATOM 4797 N N . GLN A 1 596 ? 8.926 -12.341 -24.399 1.00 98.12 596 GLN A N 1
ATOM 4798 C CA . GLN A 1 596 ? 8.062 -13.119 -23.513 1.00 98.12 596 GLN A CA 1
ATOM 4799 C C . GLN A 1 596 ? 8.838 -13.654 -22.303 1.00 98.12 596 GLN A C 1
ATOM 4801 O O . GLN A 1 596 ? 8.438 -13.394 -21.167 1.00 98.12 596 GLN A O 1
ATOM 4806 N N . ARG A 1 597 ? 9.986 -14.314 -22.517 1.00 98.44 597 ARG A N 1
ATOM 4807 C CA . ARG A 1 597 ? 10.869 -14.772 -21.425 1.00 98.44 597 ARG A CA 1
ATOM 4808 C C . ARG A 1 597 ? 11.350 -13.615 -20.547 1.00 98.44 597 ARG A C 1
ATOM 4810 O O . ARG A 1 597 ? 11.284 -13.707 -19.326 1.00 98.44 597 ARG A O 1
ATOM 4817 N N . LEU A 1 598 ? 11.765 -12.503 -21.152 1.00 98.06 598 LEU A N 1
ATOM 4818 C CA . LEU A 1 598 ? 12.244 -11.309 -20.458 1.00 98.06 598 LEU A CA 1
ATOM 4819 C C . LEU A 1 598 ? 11.155 -10.652 -19.602 1.00 98.06 598 LEU A C 1
ATOM 4821 O O . LEU A 1 598 ? 11.385 -10.365 -18.431 1.00 98.06 598 LEU A O 1
ATOM 4825 N N . LEU A 1 599 ? 9.961 -10.429 -20.153 1.00 97.88 599 LEU A N 1
ATOM 4826 C CA . LEU A 1 599 ? 8.865 -9.794 -19.419 1.00 97.88 599 LEU A CA 1
ATOM 4827 C C . LEU A 1 599 ? 8.213 -10.748 -18.399 1.00 97.88 599 LEU A C 1
ATOM 4829 O O . LEU A 1 599 ? 7.739 -10.295 -17.357 1.00 97.88 599 LEU A O 1
ATOM 4833 N N . GLY A 1 600 ? 8.265 -12.060 -18.637 1.00 98.00 600 GLY A N 1
ATOM 4834 C CA . GLY A 1 600 ? 7.907 -13.081 -17.653 1.00 98.00 600 GLY A CA 1
ATOM 4835 C C . GLY A 1 600 ? 8.901 -13.181 -16.491 1.00 98.00 600 GLY A C 1
ATOM 4836 O O . GLY A 1 600 ? 8.501 -13.232 -15.332 1.00 98.00 600 GLY A O 1
ATOM 4837 N N . TYR A 1 601 ? 10.203 -13.094 -16.760 1.00 97.88 601 TYR A N 1
ATOM 4838 C CA . TYR A 1 601 ? 11.214 -12.910 -15.716 1.00 97.88 601 TYR A CA 1
ATOM 4839 C C . TYR A 1 601 ? 10.976 -11.613 -14.925 1.00 97.88 601 TYR A C 1
ATOM 4841 O O . TYR A 1 601 ? 11.047 -11.611 -13.693 1.00 97.88 601 TYR A O 1
ATOM 4849 N N . CYS A 1 602 ? 10.609 -10.519 -15.605 1.00 96.44 602 CYS A N 1
ATOM 4850 C CA . CYS A 1 602 ? 10.307 -9.229 -14.984 1.00 96.44 602 CYS A CA 1
ATOM 4851 C C . CYS A 1 602 ? 9.200 -9.278 -13.913 1.00 96.44 602 CYS A C 1
ATOM 4853 O O . CYS A 1 602 ? 9.293 -8.489 -12.975 1.00 96.44 602 CYS A O 1
ATOM 4855 N N . ILE A 1 603 ? 8.206 -10.180 -13.977 1.00 96.75 603 ILE A N 1
ATOM 4856 C CA . ILE A 1 603 ? 7.173 -10.285 -12.919 1.00 96.75 603 ILE A CA 1
ATOM 4857 C C . ILE A 1 603 ? 7.652 -11.011 -11.649 1.00 96.75 603 ILE A C 1
ATOM 4859 O O . ILE A 1 603 ? 7.066 -10.820 -10.581 1.00 96.75 603 ILE A O 1
ATOM 4863 N N . THR A 1 604 ? 8.742 -11.781 -11.723 1.00 96.62 604 THR A N 1
ATOM 4864 C CA . THR A 1 604 ? 9.396 -12.367 -10.537 1.00 96.62 604 THR A CA 1
ATOM 4865 C C . THR A 1 604 ? 10.125 -11.306 -9.712 1.00 96.62 604 THR A C 1
ATOM 4867 O O . THR A 1 604 ? 10.399 -10.206 -10.189 1.00 96.62 604 THR A O 1
ATOM 4870 N N . GLY A 1 605 ? 10.494 -11.640 -8.478 1.00 93.75 605 GLY A N 1
ATOM 4871 C CA . GLY A 1 605 ? 11.446 -10.887 -7.660 1.00 93.75 605 GLY A CA 1
ATOM 4872 C C . GLY A 1 605 ? 12.902 -11.339 -7.804 1.00 93.75 605 GLY A C 1
ATOM 4873 O O . GLY A 1 605 ? 13.734 -10.867 -7.037 1.00 93.75 605 GLY A O 1
ATOM 4874 N N . SER A 1 606 ? 13.222 -12.255 -8.726 1.00 93.62 606 SER A N 1
ATOM 4875 C CA . SER A 1 606 ? 14.612 -12.660 -8.973 1.00 93.62 606 SER A CA 1
ATOM 4876 C C . SER A 1 606 ? 15.396 -11.543 -9.679 1.00 93.62 606 SER A C 1
ATOM 4878 O O . SER A 1 606 ? 14.825 -10.726 -10.404 1.00 93.62 606 SER A O 1
ATOM 4880 N N . THR A 1 607 ? 16.712 -11.508 -9.461 1.00 92.81 607 THR A N 1
ATOM 4881 C CA . THR A 1 607 ? 17.671 -10.667 -10.199 1.00 92.81 607 THR A CA 1
ATOM 4882 C C . THR A 1 607 ? 18.868 -11.472 -10.737 1.00 92.81 607 THR A C 1
ATOM 4884 O O . THR A 1 607 ? 19.901 -10.896 -11.076 1.00 92.81 607 THR A O 1
ATOM 4887 N N . GLU A 1 608 ? 18.720 -12.799 -10.854 1.00 92.38 608 GLU A N 1
ATOM 4888 C CA . GLU A 1 608 ? 19.783 -13.770 -11.175 1.00 92.38 608 GLU A CA 1
ATOM 4889 C C . GLU A 1 608 ? 20.443 -13.557 -12.557 1.00 92.38 608 GLU A C 1
ATOM 4891 O O . GLU A 1 608 ? 21.667 -13.618 -12.652 1.00 92.38 608 GLU A O 1
ATOM 4896 N N . ASP A 1 609 ? 19.692 -13.210 -13.613 1.00 91.94 609 ASP A N 1
ATOM 4897 C CA . ASP A 1 609 ? 20.262 -12.870 -14.937 1.00 91.94 609 ASP A CA 1
ATOM 4898 C C . ASP A 1 609 ? 20.962 -11.489 -14.985 1.00 91.94 609 ASP A C 1
ATOM 4900 O O . ASP A 1 609 ? 21.509 -11.103 -16.016 1.00 91.94 609 ASP A O 1
ATOM 4904 N N . HIS A 1 610 ? 20.920 -10.698 -13.905 1.00 91.94 610 HIS A N 1
ATOM 4905 C CA . HIS A 1 610 ? 21.594 -9.394 -13.778 1.00 91.94 610 HIS A CA 1
ATOM 4906 C C . HIS A 1 610 ? 21.335 -8.346 -14.893 1.00 91.94 610 HIS A C 1
ATOM 4908 O O . HIS A 1 610 ? 22.147 -7.444 -15.115 1.00 91.94 610 HIS A O 1
ATOM 4914 N N . ILE A 1 611 ? 20.201 -8.429 -15.591 1.00 93.06 611 ILE A N 1
ATOM 4915 C CA . ILE A 1 611 ? 19.935 -7.664 -16.819 1.00 93.06 611 ILE A CA 1
ATOM 4916 C C . ILE A 1 611 ? 19.517 -6.192 -16.604 1.00 93.06 611 ILE A C 1
ATOM 4918 O O . ILE A 1 611 ? 18.755 -5.847 -15.697 1.00 93.06 611 ILE A O 1
ATOM 4922 N N . PHE A 1 612 ? 19.963 -5.335 -17.523 1.00 94.19 612 PHE A N 1
ATOM 4923 C CA . PHE A 1 612 ? 19.530 -3.958 -17.754 1.00 94.19 612 PHE A CA 1
ATOM 4924 C C . PHE A 1 612 ? 19.112 -3.810 -19.224 1.00 94.19 612 PHE A C 1
ATOM 4926 O O . PHE A 1 612 ? 19.938 -3.885 -20.137 1.00 94.19 612 PHE A O 1
ATOM 4933 N N . THR A 1 613 ? 17.813 -3.630 -19.461 1.00 95.75 613 THR A N 1
ATOM 4934 C CA . THR A 1 613 ? 17.233 -3.628 -20.813 1.00 95.75 613 THR A CA 1
ATOM 4935 C C . THR A 1 613 ? 17.078 -2.207 -21.340 1.00 95.75 613 THR A C 1
ATOM 4937 O O . THR A 1 613 ? 16.410 -1.384 -20.720 1.00 95.75 613 THR A O 1
ATOM 4940 N N . ILE A 1 614 ? 17.631 -1.925 -22.516 1.00 94.56 614 ILE A N 1
ATOM 4941 C CA . ILE A 1 614 ? 17.460 -0.662 -23.233 1.00 94.56 614 ILE A CA 1
ATOM 4942 C C . ILE A 1 614 ? 16.479 -0.904 -24.384 1.00 94.56 614 ILE A C 1
ATOM 4944 O O . ILE A 1 614 ? 16.790 -1.619 -25.334 1.00 94.56 614 ILE A O 1
ATOM 4948 N N . LEU A 1 615 ? 15.298 -0.292 -24.296 1.00 95.00 615 LEU A N 1
ATOM 4949 C CA . LEU A 1 615 ? 14.319 -0.224 -25.378 1.00 95.00 615 LEU A CA 1
ATOM 4950 C C . LEU A 1 615 ? 14.652 1.015 -26.217 1.00 95.00 615 LEU A C 1
ATOM 4952 O O . LEU A 1 615 ? 14.280 2.144 -25.871 1.00 95.00 615 LEU A O 1
ATOM 4956 N N . TYR A 1 616 ? 15.405 0.811 -27.293 1.00 92.69 616 TYR A N 1
ATOM 4957 C CA . TYR A 1 616 ? 15.820 1.871 -28.203 1.00 92.69 616 TYR A CA 1
ATOM 4958 C C . TYR A 1 616 ? 14.893 1.959 -29.415 1.00 92.69 616 TYR A C 1
ATOM 4960 O O . TYR A 1 616 ? 14.274 0.988 -29.826 1.00 92.69 616 TYR A O 1
ATOM 4968 N N . GLY A 1 617 ? 14.826 3.135 -30.023 1.00 89.31 617 GLY A N 1
ATOM 4969 C CA . GLY A 1 617 ? 14.367 3.308 -31.396 1.00 89.31 617 GLY A CA 1
ATOM 4970 C C . GLY A 1 617 ? 14.437 4.787 -31.732 1.00 89.31 617 GLY A C 1
ATOM 4971 O O . GLY A 1 617 ? 13.962 5.592 -30.934 1.00 89.31 617 GLY A O 1
ATOM 4972 N N . GLU A 1 618 ? 15.084 5.121 -32.845 1.00 81.25 618 GLU A N 1
ATOM 4973 C CA . GLU A 1 618 ? 15.561 6.472 -33.176 1.00 81.25 618 GLU A CA 1
ATOM 4974 C C . GLU A 1 618 ? 14.449 7.530 -33.199 1.00 81.25 618 GLU A C 1
ATOM 4976 O O . GLU A 1 618 ? 14.616 8.632 -32.679 1.00 81.25 618 GLU A O 1
ATOM 4981 N N . GLU A 1 619 ? 13.281 7.163 -33.725 1.00 78.69 619 GLU A N 1
ATOM 4982 C CA . GLU A 1 619 ? 12.102 8.021 -33.764 1.00 78.69 619 GLU A CA 1
ATOM 4983 C C . GLU A 1 619 ? 11.071 7.671 -32.676 1.00 78.69 619 GLU A C 1
ATOM 4985 O O . GLU A 1 619 ? 11.036 6.571 -32.117 1.00 78.69 619 GLU A O 1
ATOM 4990 N N . GLY A 1 620 ? 10.177 8.621 -32.389 1.00 81.88 620 GLY A N 1
ATOM 4991 C CA . GLY A 1 620 ? 8.997 8.381 -31.558 1.00 81.88 620 GLY A CA 1
ATOM 4992 C C . GLY A 1 620 ? 7.896 7.599 -32.289 1.00 81.88 620 GLY A C 1
ATOM 4993 O O . GLY A 1 620 ? 7.910 7.456 -33.508 1.00 81.88 620 GLY A O 1
ATOM 4994 N N . ARG A 1 621 ? 6.876 7.156 -31.537 1.00 85.44 621 ARG A N 1
ATOM 4995 C CA . ARG A 1 621 ? 5.727 6.363 -32.039 1.00 85.44 621 ARG A CA 1
ATOM 4996 C C . ARG A 1 621 ? 6.114 4.990 -32.612 1.00 85.44 621 ARG A C 1
ATOM 4998 O O . ARG A 1 621 ? 5.587 4.580 -33.636 1.00 85.44 621 ARG A O 1
ATOM 5005 N N . ASN A 1 622 ? 6.976 4.262 -31.912 1.00 89.56 622 ASN A N 1
ATOM 5006 C CA . ASN A 1 622 ? 7.451 2.908 -32.240 1.00 89.56 622 ASN A CA 1
ATOM 5007 C C . ASN A 1 622 ? 6.959 1.822 -31.259 1.00 89.56 622 ASN A C 1
ATOM 5009 O O . ASN A 1 622 ? 7.560 0.764 -31.131 1.00 89.56 622 ASN A O 1
ATOM 5013 N N . GLY A 1 623 ? 5.875 2.078 -30.519 1.00 90.69 623 GLY A N 1
ATOM 5014 C CA . GLY A 1 623 ? 5.240 1.095 -29.628 1.00 90.69 623 GLY A CA 1
ATOM 5015 C C . GLY A 1 623 ? 5.873 0.921 -28.239 1.00 90.69 623 GLY A C 1
ATOM 5016 O O . GLY A 1 623 ? 5.197 0.397 -27.356 1.00 90.69 623 GLY A O 1
ATOM 5017 N N . LYS A 1 624 ? 7.099 1.418 -27.996 1.00 93.00 624 LYS A N 1
ATOM 5018 C CA . LYS A 1 624 ? 7.803 1.337 -26.692 1.00 93.00 624 LYS A CA 1
ATOM 5019 C C . LYS A 1 624 ? 6.930 1.818 -25.517 1.00 93.00 624 LYS A C 1
ATOM 5021 O O . LYS A 1 624 ? 6.712 1.081 -24.558 1.00 93.00 624 LYS A O 1
ATOM 5026 N N . ASP A 1 625 ? 6.360 3.019 -25.648 1.00 91.94 625 ASP A N 1
ATOM 5027 C CA . ASP A 1 625 ? 5.385 3.603 -24.714 1.00 91.94 625 ASP A CA 1
ATOM 5028 C C . ASP A 1 625 ? 4.186 2.681 -24.461 1.00 91.94 625 ASP A C 1
ATOM 5030 O O . ASP A 1 625 ? 3.805 2.436 -23.319 1.00 91.94 625 ASP A O 1
ATOM 5034 N N . THR A 1 626 ? 3.573 2.181 -25.534 1.00 94.44 626 THR A N 1
ATOM 5035 C CA . THR A 1 626 ? 2.340 1.387 -25.487 1.00 94.44 626 THR A CA 1
ATOM 5036 C C . THR A 1 626 ? 2.565 0.048 -24.790 1.00 94.44 626 THR A C 1
ATOM 5038 O O . THR A 1 626 ? 1.745 -0.347 -23.965 1.00 94.44 626 THR A O 1
ATOM 5041 N N . LEU A 1 627 ? 3.705 -0.603 -25.043 1.00 95.25 627 LEU A N 1
ATOM 5042 C CA . LEU A 1 627 ? 4.113 -1.829 -24.359 1.00 95.25 627 LEU A CA 1
ATOM 5043 C C . LEU A 1 627 ? 4.272 -1.600 -22.847 1.00 95.25 627 LEU A C 1
ATOM 5045 O O . LEU A 1 627 ? 3.680 -2.324 -22.049 1.00 95.25 627 LEU A O 1
ATOM 5049 N N . LEU A 1 628 ? 5.013 -0.564 -22.439 1.00 93.94 628 LEU A N 1
ATOM 5050 C CA . LEU A 1 628 ? 5.218 -0.253 -21.018 1.00 93.94 628 LEU A CA 1
ATOM 5051 C C . LEU A 1 628 ? 3.917 0.175 -20.316 1.00 93.94 628 LEU A C 1
ATOM 5053 O O . LEU A 1 628 ? 3.688 -0.194 -19.164 1.00 93.94 628 LEU A O 1
ATOM 5057 N N . ARG A 1 629 ? 3.021 0.888 -21.013 1.00 93.94 629 ARG A N 1
ATOM 5058 C CA . ARG A 1 629 ? 1.681 1.231 -20.503 1.00 93.94 629 ARG A CA 1
ATOM 5059 C C . ARG A 1 629 ? 0.797 0.003 -20.330 1.00 93.94 629 ARG A C 1
ATOM 5061 O O . ARG A 1 629 ? 0.146 -0.093 -19.295 1.00 93.94 629 ARG A O 1
ATOM 5068 N N . ALA A 1 630 ? 0.794 -0.934 -21.280 1.00 95.69 630 ALA A N 1
ATOM 5069 C CA . ALA A 1 630 ? 0.059 -2.192 -21.152 1.00 95.69 630 ALA A CA 1
ATOM 5070 C C . ALA A 1 630 ? 0.567 -3.002 -19.945 1.00 95.69 630 ALA A C 1
ATOM 5072 O O . ALA A 1 630 ? -0.225 -3.412 -19.100 1.00 95.69 630 ALA A O 1
ATOM 5073 N N . LEU A 1 631 ? 1.890 -3.125 -19.778 1.00 95.75 631 LEU A N 1
ATOM 5074 C CA . LEU A 1 631 ? 2.488 -3.771 -18.603 1.00 95.75 631 LEU A CA 1
ATOM 5075 C C . LEU A 1 631 ? 2.107 -3.072 -17.289 1.00 95.75 631 LEU A C 1
ATOM 5077 O O . LEU A 1 631 ? 1.762 -3.743 -16.321 1.00 95.75 631 LEU A O 1
ATOM 5081 N N . HIS A 1 632 ? 2.107 -1.738 -17.241 1.00 95.38 632 HIS A N 1
ATOM 5082 C CA . HIS A 1 632 ? 1.678 -0.988 -16.056 1.00 95.38 632 HIS A CA 1
ATOM 5083 C C . HIS A 1 632 ? 0.167 -1.092 -15.788 1.00 95.38 632 HIS A C 1
ATOM 5085 O O . HIS A 1 632 ? -0.247 -1.127 -14.633 1.00 95.38 632 HIS A O 1
ATOM 5091 N N . GLN A 1 633 ? -0.672 -1.182 -16.821 1.00 95.44 633 GLN A N 1
ATOM 5092 C CA . GLN A 1 633 ? -2.105 -1.449 -16.666 1.00 95.44 633 GLN A CA 1
ATOM 5093 C C . GLN A 1 633 ? -2.371 -2.853 -16.106 1.00 95.44 633 GLN A C 1
ATOM 5095 O O . GLN A 1 633 ? -3.268 -3.013 -15.280 1.00 95.44 633 GLN A O 1
ATOM 5100 N N . VAL A 1 634 ? -1.581 -3.848 -16.525 1.00 97.62 634 VAL A N 1
ATOM 5101 C CA . VAL A 1 634 ? -1.674 -5.230 -16.037 1.00 97.62 634 VAL A CA 1
ATOM 5102 C C . VAL A 1 634 ? -1.163 -5.340 -14.599 1.00 97.62 634 VAL A C 1
ATOM 5104 O O . VAL A 1 634 ? -1.879 -5.818 -13.722 1.00 97.62 634 VAL A O 1
ATOM 5107 N N . LEU A 1 635 ? 0.067 -4.886 -14.348 1.00 96.62 635 LEU A N 1
ATOM 5108 C CA . LEU A 1 635 ? 0.812 -5.111 -13.103 1.00 96.62 635 LEU A CA 1
ATOM 5109 C C . LEU A 1 635 ? 0.554 -4.044 -12.028 1.00 96.62 635 LEU A C 1
ATOM 5111 O O . LEU A 1 635 ? 0.746 -4.309 -10.842 1.00 96.62 635 LEU A O 1
ATOM 5115 N N . GLY A 1 636 ? 0.091 -2.851 -12.408 1.00 94.69 636 GLY A N 1
ATOM 5116 C CA . GLY A 1 636 ? -0.201 -1.758 -11.481 1.00 94.69 636 GLY A CA 1
ATOM 5117 C C . GLY A 1 636 ? 1.003 -1.401 -10.597 1.00 94.69 636 GLY A C 1
ATOM 5118 O O . GLY A 1 636 ? 2.108 -1.285 -11.125 1.00 94.69 636 GLY A O 1
ATOM 5119 N N . PRO A 1 637 ? 0.836 -1.261 -9.262 1.00 91.19 637 PRO A N 1
ATOM 5120 C CA . PRO A 1 637 ? 1.895 -0.824 -8.339 1.00 91.19 637 PRO A CA 1
ATOM 5121 C C . PRO A 1 637 ? 3.202 -1.632 -8.361 1.00 91.19 637 PRO A C 1
ATOM 5123 O O . PRO A 1 637 ? 4.223 -1.130 -7.884 1.00 91.19 637 PRO A O 1
ATOM 5126 N N . ILE A 1 638 ? 3.175 -2.855 -8.896 1.00 92.31 638 ILE A N 1
ATOM 5127 C CA . ILE A 1 638 ? 4.323 -3.760 -9.072 1.00 92.31 638 ILE A CA 1
ATOM 5128 C C . ILE A 1 638 ? 5.322 -3.223 -10.110 1.00 92.31 638 ILE A C 1
ATOM 5130 O O . ILE A 1 638 ? 6.527 -3.484 -10.015 1.00 92.31 638 ILE A O 1
ATOM 5134 N N . ALA A 1 639 ? 4.822 -2.466 -11.088 1.00 93.81 639 ALA A N 1
ATOM 5135 C CA . ALA A 1 639 ? 5.593 -1.811 -12.131 1.00 93.81 639 ALA A CA 1
ATOM 5136 C C . ALA A 1 639 ? 5.627 -0.288 -11.882 1.00 93.81 639 ALA A C 1
ATOM 5138 O O . ALA A 1 639 ? 4.650 0.280 -11.397 1.00 93.81 639 ALA A O 1
ATOM 5139 N N . SER A 1 640 ? 6.731 0.403 -12.184 1.00 90.06 640 SER A N 1
ATOM 5140 C CA . SER A 1 640 ? 6.800 1.865 -12.005 1.00 90.06 640 SER A CA 1
ATOM 5141 C C . SER A 1 640 ? 7.751 2.569 -12.968 1.00 90.06 640 SER A C 1
ATOM 5143 O O . SER A 1 640 ? 8.896 2.152 -13.136 1.00 90.06 640 SER A O 1
ATOM 5145 N N . ALA A 1 641 ? 7.324 3.717 -13.494 1.00 89.25 641 ALA A N 1
ATOM 5146 C CA . ALA A 1 641 ? 8.261 4.718 -13.991 1.00 89.25 641 ALA A CA 1
ATOM 5147 C C . ALA A 1 641 ? 9.106 5.258 -12.821 1.00 89.25 641 ALA A C 1
ATOM 5149 O O . ALA A 1 641 ? 8.611 5.348 -11.690 1.00 89.25 641 ALA A O 1
ATOM 5150 N N . ILE A 1 642 ? 10.361 5.615 -13.092 1.00 87.12 642 ILE A N 1
ATOM 5151 C CA . ILE A 1 642 ? 11.318 6.183 -12.129 1.00 87.12 642 ILE A CA 1
ATOM 5152 C C . ILE A 1 642 ? 12.168 7.288 -12.785 1.00 87.12 642 ILE A C 1
ATOM 5154 O O . ILE A 1 642 ? 12.214 7.387 -14.010 1.00 87.12 642 ILE A O 1
ATOM 5158 N N . SER A 1 643 ? 12.839 8.134 -11.989 1.00 82.75 643 SER A N 1
ATOM 5159 C CA . SER A 1 643 ? 13.702 9.195 -12.542 1.00 82.75 643 SER A CA 1
ATOM 5160 C C . SER A 1 643 ? 14.968 8.630 -13.190 1.00 82.75 643 SER A C 1
ATOM 5162 O O . SER A 1 643 ? 15.603 7.722 -12.649 1.00 82.75 643 SER A O 1
ATOM 5164 N N . ASN A 1 644 ? 15.398 9.240 -14.297 1.00 76.06 644 ASN A N 1
ATOM 5165 C CA . ASN A 1 644 ? 16.630 8.871 -14.997 1.00 76.06 644 ASN A CA 1
ATOM 5166 C C . ASN A 1 644 ? 17.901 9.125 -14.164 1.00 76.06 644 ASN A C 1
ATOM 5168 O O . ASN A 1 644 ? 18.927 8.506 -14.437 1.00 76.06 644 ASN A O 1
ATOM 5172 N N . ASP A 1 645 ? 17.831 9.947 -13.107 1.00 74.00 645 ASP A N 1
ATOM 5173 C CA . ASP A 1 645 ? 18.923 10.171 -12.135 1.00 74.00 645 ASP A CA 1
ATOM 5174 C C . ASP A 1 645 ? 19.419 8.864 -11.469 1.00 74.00 645 ASP A C 1
ATOM 5176 O O . ASP A 1 645 ? 20.534 8.783 -10.949 1.00 74.00 645 ASP A O 1
ATOM 5180 N N . ILE A 1 646 ? 18.588 7.814 -11.483 1.00 77.06 646 ILE A N 1
ATOM 5181 C CA . ILE A 1 646 ? 18.926 6.474 -10.983 1.00 77.06 646 ILE A CA 1
ATOM 5182 C C . ILE A 1 646 ? 19.872 5.730 -11.943 1.00 77.06 646 ILE A C 1
ATOM 5184 O O . ILE A 1 646 ? 20.643 4.880 -11.501 1.00 77.06 646 ILE A O 1
ATOM 5188 N N . PHE A 1 647 ? 19.856 6.062 -13.236 1.00 77.06 647 PHE A N 1
ATOM 5189 C CA . PHE A 1 647 ? 20.690 5.434 -14.265 1.00 77.06 647 PHE A CA 1
ATOM 5190 C C . PHE A 1 647 ? 21.890 6.291 -14.685 1.00 77.06 647 PHE A C 1
ATOM 5192 O O . PHE A 1 647 ? 22.894 5.739 -15.131 1.00 77.06 647 PHE A O 1
ATOM 5199 N N . VAL A 1 648 ? 21.792 7.621 -14.581 1.00 78.38 648 VAL A N 1
ATOM 5200 C CA . VAL A 1 648 ? 22.753 8.569 -15.171 1.00 78.38 648 VAL A CA 1
ATOM 5201 C C . VAL A 1 648 ? 23.829 9.026 -14.169 1.00 78.38 648 VAL A C 1
ATOM 5203 O O . VAL A 1 648 ? 23.564 9.211 -12.982 1.00 78.38 648 VAL A O 1
ATOM 5206 N N . GLU A 1 649 ? 25.060 9.237 -14.650 1.00 75.19 649 GLU A N 1
ATOM 5207 C CA . GLU A 1 649 ? 26.162 9.842 -13.887 1.00 75.19 649 GLU A CA 1
ATOM 5208 C C . GLU A 1 649 ? 25.809 11.279 -13.453 1.00 75.19 649 GLU A C 1
ATOM 5210 O O . GLU A 1 649 ? 25.891 12.227 -14.237 1.00 75.19 649 GLU A O 1
ATOM 5215 N N . GLU A 1 650 ? 25.452 11.473 -12.182 1.00 65.88 650 GLU A N 1
ATOM 5216 C CA . GLU A 1 650 ? 25.199 12.815 -11.650 1.00 65.88 650 GLU A CA 1
ATOM 5217 C C . GLU A 1 650 ? 26.471 13.683 -11.603 1.00 65.88 650 GLU A C 1
ATOM 5219 O O . GLU A 1 650 ? 27.543 13.253 -11.161 1.00 65.88 650 GLU A O 1
ATOM 5224 N N . ASN A 1 651 ? 26.335 14.967 -11.953 1.00 52.78 651 ASN A N 1
ATOM 5225 C CA . ASN A 1 651 ? 27.375 15.959 -11.677 1.00 52.78 651 ASN A CA 1
ATOM 5226 C C . ASN A 1 651 ? 27.644 16.039 -10.162 1.00 52.78 651 ASN A C 1
ATOM 5228 O O . ASN A 1 651 ? 26.715 16.144 -9.363 1.00 52.78 651 ASN A O 1
ATOM 5232 N N . ARG A 1 652 ? 28.930 16.010 -9.779 1.00 47.03 652 ARG A N 1
ATOM 5233 C CA . ARG A 1 652 ? 29.472 15.614 -8.454 1.00 47.03 652 ARG A CA 1
ATOM 5234 C C . ARG A 1 652 ? 29.150 16.518 -7.238 1.00 47.03 652 ARG A C 1
ATOM 5236 O O . ARG A 1 652 ? 29.919 16.543 -6.282 1.00 47.03 652 ARG A O 1
ATOM 5243 N N . ASN A 1 653 ? 28.039 17.251 -7.247 1.00 43.91 653 ASN A N 1
ATOM 5244 C CA . ASN A 1 653 ? 27.699 18.260 -6.238 1.00 43.91 653 ASN A CA 1
ATOM 5245 C C . ASN A 1 653 ? 26.689 17.798 -5.165 1.00 43.91 653 ASN A C 1
ATOM 5247 O O . ASN A 1 653 ? 26.388 18.582 -4.265 1.00 43.91 653 ASN A O 1
ATOM 5251 N N . LYS A 1 654 ? 26.171 16.558 -5.202 1.00 51.22 654 LYS A N 1
ATOM 5252 C CA . LYS A 1 654 ? 25.379 16.015 -4.079 1.00 51.22 654 LYS A CA 1
ATOM 5253 C C . LYS A 1 654 ? 26.290 15.481 -2.972 1.00 51.22 654 LYS A C 1
ATOM 5255 O O . LYS A 1 654 ? 27.188 14.677 -3.213 1.00 51.22 654 LYS A O 1
ATOM 5260 N N . THR A 1 655 ? 26.036 15.909 -1.739 1.00 44.50 655 THR A N 1
ATOM 5261 C CA . THR A 1 655 ? 26.714 15.415 -0.536 1.00 44.50 655 THR A CA 1
ATOM 5262 C C . THR A 1 655 ? 26.261 13.998 -0.179 1.00 44.50 655 THR A C 1
ATOM 5264 O O . THR A 1 655 ? 25.065 13.708 -0.104 1.00 44.50 655 THR A O 1
ATOM 5267 N N . GLY A 1 656 ? 27.223 13.113 0.097 1.00 43.00 656 GLY A N 1
ATOM 5268 C CA . GLY A 1 656 ? 26.940 11.764 0.591 1.00 43.00 656 GLY A CA 1
ATOM 5269 C C . GLY A 1 656 ? 26.148 11.803 1.904 1.00 43.00 656 GLY A C 1
ATOM 5270 O O . GLY A 1 656 ? 26.505 12.540 2.823 1.00 43.00 656 GLY A O 1
ATOM 5271 N N . GLY A 1 657 ? 25.067 11.022 1.984 1.00 50.94 657 GLY A N 1
ATOM 5272 C CA . GLY A 1 657 ? 24.154 10.991 3.136 1.00 50.94 657 GLY A CA 1
ATOM 5273 C C . GLY A 1 657 ? 22.879 11.836 2.994 1.00 50.94 657 GLY A C 1
ATOM 5274 O O . GLY A 1 657 ? 22.053 11.829 3.914 1.00 50.94 657 GLY A O 1
ATOM 5275 N N . ALA A 1 658 ? 22.683 12.524 1.862 1.00 54.91 658 ALA A N 1
ATOM 5276 C CA . ALA A 1 658 ? 21.386 13.097 1.493 1.00 54.91 658 ALA A CA 1
ATOM 5277 C C . ALA A 1 658 ? 20.283 12.009 1.403 1.00 54.91 658 ALA A C 1
ATOM 5279 O O . ALA A 1 658 ? 20.596 10.857 1.094 1.00 54.91 658 ALA A O 1
ATOM 5280 N N . PRO A 1 659 ? 18.998 12.332 1.665 1.00 53.41 659 PRO A N 1
ATOM 5281 C CA . PRO A 1 659 ? 17.902 11.373 1.515 1.00 53.41 659 PRO A CA 1
ATOM 5282 C C . PRO A 1 659 ? 17.772 10.848 0.080 1.00 53.41 659 PRO A C 1
ATOM 5284 O O . PRO A 1 659 ? 17.939 11.602 -0.879 1.00 53.41 659 PRO A O 1
ATOM 5287 N N . THR A 1 660 ? 17.377 9.583 -0.058 1.00 66.38 660 THR A N 1
ATOM 5288 C CA . THR A 1 660 ? 17.170 8.891 -1.340 1.00 66.38 660 THR A CA 1
ATOM 5289 C C . THR A 1 660 ? 15.753 8.295 -1.428 1.00 66.38 660 THR A C 1
ATOM 5291 O O . THR A 1 660 ? 15.598 7.070 -1.465 1.00 66.38 660 THR A O 1
ATOM 5294 N N . PRO A 1 661 ? 14.681 9.125 -1.469 1.00 67.75 661 PRO A N 1
ATOM 5295 C CA . PRO A 1 661 ? 13.306 8.621 -1.562 1.00 67.75 661 PRO A CA 1
ATOM 5296 C C . PRO A 1 661 ? 13.120 7.718 -2.784 1.00 67.75 661 PRO A C 1
ATOM 5298 O O . PRO A 1 661 ? 12.678 6.588 -2.643 1.00 67.75 661 PRO A O 1
ATOM 5301 N N . HIS A 1 662 ? 13.646 8.148 -3.933 1.00 72.69 662 HIS A N 1
ATOM 5302 C CA . HIS A 1 662 ? 13.592 7.426 -5.204 1.00 72.69 662 HIS A CA 1
ATOM 5303 C C . HIS A 1 662 ? 14.310 6.060 -5.209 1.00 72.69 662 HIS A C 1
ATOM 5305 O O . HIS A 1 662 ? 14.073 5.278 -6.120 1.00 72.69 662 HIS A O 1
ATOM 5311 N N . LEU A 1 663 ? 15.192 5.765 -4.237 1.00 79.12 663 LEU A N 1
ATOM 5312 C CA . LEU A 1 663 ? 15.741 4.413 -4.022 1.00 79.12 663 LEU A CA 1
ATOM 5313 C C . LEU A 1 663 ? 14.918 3.603 -3.015 1.00 79.12 663 LEU A C 1
ATOM 5315 O O . LEU A 1 663 ? 15.003 2.384 -3.000 1.00 79.12 663 LEU A O 1
ATOM 5319 N N . SER A 1 664 ? 14.136 4.272 -2.170 1.00 77.00 664 SER A N 1
ATOM 5320 C CA . SER A 1 664 ? 13.216 3.636 -1.220 1.00 77.00 664 SER A CA 1
ATOM 5321 C C . SER A 1 664 ? 11.945 3.163 -1.940 1.00 77.00 664 SER A C 1
ATOM 5323 O O . SER A 1 664 ? 11.452 2.071 -1.683 1.00 77.00 664 SER A O 1
ATOM 5325 N N . ASP A 1 665 ? 11.471 3.945 -2.917 1.00 78.19 665 ASP A N 1
ATOM 5326 C CA . ASP A 1 665 ? 10.299 3.654 -3.762 1.00 78.19 665 ASP A CA 1
ATOM 5327 C C . ASP A 1 665 ? 10.485 2.422 -4.683 1.00 78.19 665 ASP A C 1
ATOM 5329 O O . ASP A 1 665 ? 9.546 1.983 -5.353 1.00 78.19 665 ASP A O 1
ATOM 5333 N N . LEU A 1 666 ? 11.703 1.866 -4.717 1.00 84.94 666 LEU A N 1
ATOM 5334 C CA . LEU A 1 666 ? 12.086 0.650 -5.437 1.00 84.94 666 LEU A CA 1
ATOM 5335 C C . LEU A 1 666 ? 11.765 -0.643 -4.662 1.00 84.94 666 LEU A C 1
ATOM 5337 O O . LEU A 1 666 ? 11.714 -1.711 -5.274 1.00 84.94 666 LEU A O 1
ATOM 5341 N N . GLN A 1 667 ? 11.545 -0.578 -3.342 1.00 81.31 667 GLN A N 1
ATOM 5342 C CA . GLN A 1 667 ? 11.236 -1.763 -2.535 1.00 81.31 667 GLN A CA 1
ATOM 5343 C C . GLN A 1 667 ? 9.900 -2.393 -2.980 1.00 81.31 667 GLN A C 1
ATOM 5345 O O . GLN A 1 667 ? 8.910 -1.696 -3.194 1.00 81.31 667 GLN A O 1
ATOM 5350 N N . GLY A 1 668 ? 9.873 -3.720 -3.149 1.00 80.12 668 GLY A N 1
ATOM 5351 C CA . GLY A 1 668 ? 8.688 -4.476 -3.589 1.00 80.12 668 GLY A CA 1
ATOM 5352 C C . GLY A 1 668 ? 8.348 -4.353 -5.084 1.00 80.12 668 GLY A C 1
ATOM 5353 O O . GLY A 1 668 ? 7.497 -5.092 -5.582 1.00 80.12 668 GLY A O 1
ATOM 5354 N N . LYS A 1 669 ? 9.020 -3.472 -5.839 1.00 89.62 669 LYS A N 1
ATOM 5355 C CA . LYS A 1 669 ? 8.850 -3.363 -7.296 1.00 89.62 669 LYS A CA 1
ATOM 5356 C C . LYS A 1 669 ? 9.446 -4.585 -7.992 1.00 89.62 669 LYS A C 1
ATOM 5358 O O . LYS A 1 669 ? 10.530 -5.039 -7.641 1.00 89.62 669 LYS A O 1
ATOM 5363 N N . ARG A 1 670 ? 8.778 -5.078 -9.038 1.00 93.75 670 ARG A N 1
ATOM 5364 C CA . ARG A 1 670 ? 9.299 -6.160 -9.897 1.00 93.75 670 ARG A CA 1
ATOM 5365 C C . ARG A 1 670 ? 9.769 -5.638 -11.263 1.00 93.75 670 ARG A C 1
ATOM 5367 O O . ARG A 1 670 ? 10.719 -6.182 -11.827 1.00 93.75 670 ARG A O 1
ATOM 5374 N N . VAL A 1 671 ? 9.209 -4.518 -11.735 1.00 94.81 671 VAL A N 1
ATOM 5375 C CA . VAL A 1 671 ? 9.610 -3.832 -12.981 1.00 94.81 671 VAL A CA 1
ATOM 5376 C C . VAL A 1 671 ? 9.773 -2.335 -12.728 1.00 94.81 671 VAL A C 1
ATOM 5378 O O . VAL A 1 671 ? 8.857 -1.705 -12.199 1.00 94.81 671 VAL A O 1
ATOM 5381 N N . VAL A 1 672 ? 10.892 -1.735 -13.133 1.00 93.69 672 VAL A N 1
ATOM 5382 C CA . VAL A 1 672 ? 11.048 -0.269 -13.121 1.00 93.69 672 VAL A CA 1
ATOM 5383 C C . VAL A 1 672 ? 11.654 0.238 -14.422 1.00 93.69 672 VAL A C 1
ATOM 5385 O O . VAL A 1 672 ? 12.533 -0.418 -14.982 1.00 93.69 672 VAL A O 1
ATOM 5388 N N . TRP A 1 673 ? 11.195 1.396 -14.911 1.00 93.19 673 TRP A N 1
ATOM 5389 C CA . TRP A 1 673 ? 11.717 1.976 -16.151 1.00 93.19 673 TRP A CA 1
ATOM 5390 C C . TRP A 1 673 ? 12.029 3.474 -16.076 1.00 93.19 673 TRP A C 1
ATOM 5392 O O . TRP A 1 673 ? 11.249 4.272 -15.554 1.00 93.19 673 TRP A O 1
ATOM 5402 N N . GLY A 1 674 ? 13.172 3.852 -16.652 1.00 89.62 674 GLY A N 1
ATOM 5403 C CA . GLY A 1 674 ? 13.480 5.233 -17.031 1.00 89.62 674 GLY A CA 1
ATOM 5404 C C . GLY A 1 674 ? 12.905 5.566 -18.409 1.00 89.62 674 GLY A C 1
ATOM 5405 O O . GLY A 1 674 ? 12.637 4.667 -19.211 1.00 89.62 674 GLY A O 1
ATOM 5406 N N . SER A 1 675 ? 12.714 6.853 -18.695 1.00 82.19 675 SER A N 1
ATOM 5407 C CA . SER A 1 675 ? 12.182 7.344 -19.976 1.00 82.19 675 SER A CA 1
ATOM 5408 C C . SER A 1 675 ? 12.939 8.592 -20.421 1.00 82.19 675 SER A C 1
ATOM 5410 O O . SER A 1 675 ? 13.004 9.544 -19.654 1.00 82.19 675 SER A O 1
ATOM 5412 N N . GLU A 1 676 ? 13.447 8.605 -21.656 1.00 70.06 676 GLU A N 1
ATOM 5413 C CA . GLU A 1 676 ? 14.091 9.756 -22.321 1.00 70.06 676 GLU A CA 1
ATOM 5414 C C . GLU A 1 676 ? 15.475 10.158 -21.757 1.00 70.06 676 GLU A C 1
ATOM 5416 O O . GLU A 1 676 ? 15.612 11.087 -20.961 1.00 70.06 676 GLU A O 1
ATOM 5421 N N . THR A 1 677 ? 16.543 9.489 -22.220 1.00 67.19 677 THR A N 1
ATOM 5422 C CA . THR A 1 677 ? 17.917 10.014 -22.070 1.00 67.19 677 THR A CA 1
ATOM 5423 C C . THR A 1 677 ? 18.225 11.035 -23.156 1.00 67.19 677 THR A C 1
ATOM 5425 O O . THR A 1 677 ? 17.909 10.832 -24.331 1.00 67.19 677 THR A O 1
ATOM 5428 N N . ARG A 1 678 ? 18.915 12.110 -22.783 1.00 71.62 678 ARG A N 1
ATOM 5429 C CA . ARG A 1 678 ? 19.407 13.135 -23.705 1.00 71.62 678 ARG A CA 1
ATOM 5430 C C . ARG A 1 678 ? 20.610 12.612 -24.486 1.00 71.62 678 ARG A C 1
ATOM 5432 O O . ARG A 1 678 ? 21.337 11.722 -24.039 1.00 71.62 678 ARG A O 1
ATOM 5439 N N . GLN A 1 679 ? 20.853 13.199 -25.655 1.00 69.12 679 GLN A N 1
ATOM 5440 C CA . GLN A 1 679 ? 22.060 12.924 -26.428 1.00 69.12 679 GLN A CA 1
ATOM 5441 C C . GLN A 1 679 ? 23.306 13.288 -25.599 1.00 69.12 679 GLN A C 1
ATOM 5443 O O . GLN A 1 679 ? 23.498 14.443 -25.226 1.00 69.12 679 GLN A O 1
ATOM 5448 N N . GLY A 1 680 ? 24.146 12.292 -25.306 1.00 68.81 680 GLY A N 1
ATOM 5449 C CA . GLY A 1 680 ? 25.364 12.454 -24.503 1.00 68.81 680 GLY A CA 1
ATOM 5450 C C . GLY A 1 680 ? 25.239 12.110 -23.011 1.00 68.81 680 GLY A C 1
ATOM 5451 O O . GLY A 1 680 ? 26.262 12.137 -22.322 1.00 68.81 680 GLY A O 1
ATOM 5452 N N . ASP A 1 681 ? 24.050 11.745 -22.513 1.00 79.38 681 ASP A N 1
ATOM 5453 C CA . ASP A 1 681 ? 23.886 11.218 -21.148 1.00 79.38 681 ASP A CA 1
ATOM 5454 C C . ASP A 1 681 ? 24.721 9.941 -20.946 1.00 79.38 681 ASP A C 1
ATOM 5456 O O . ASP A 1 681 ? 24.888 9.129 -21.861 1.00 79.38 681 ASP A O 1
ATOM 5460 N N . ARG A 1 682 ? 25.253 9.756 -19.732 1.00 83.19 682 ARG A N 1
ATOM 5461 C CA . ARG A 1 682 ? 26.205 8.688 -19.383 1.00 83.19 682 ARG A CA 1
ATOM 5462 C C . ARG A 1 682 ? 25.639 7.778 -18.309 1.00 83.19 682 ARG A C 1
ATOM 5464 O O . ARG A 1 682 ? 25.157 8.282 -17.303 1.00 83.19 682 ARG A O 1
ATOM 5471 N N . ILE A 1 683 ? 25.735 6.464 -18.486 1.00 86.50 683 ILE A N 1
ATOM 5472 C CA . ILE A 1 683 ? 25.242 5.490 -17.502 1.00 86.50 683 ILE A CA 1
ATOM 5473 C C . ILE A 1 683 ? 26.228 5.331 -16.333 1.00 86.50 683 ILE A C 1
ATOM 5475 O O . ILE A 1 683 ? 27.402 5.027 -16.553 1.00 86.50 683 ILE A O 1
ATOM 5479 N N . ASP A 1 684 ? 25.741 5.448 -15.092 1.00 86.50 684 ASP A N 1
ATOM 5480 C CA . ASP A 1 684 ? 26.473 5.038 -13.886 1.00 86.50 684 ASP A CA 1
ATOM 5481 C C . ASP A 1 684 ? 26.514 3.501 -13.825 1.00 86.50 684 ASP A C 1
ATOM 5483 O O . ASP A 1 684 ? 25.632 2.828 -13.285 1.00 86.50 684 ASP A O 1
ATOM 5487 N N . VAL A 1 685 ? 27.567 2.933 -14.415 1.00 86.62 685 VAL A N 1
ATOM 5488 C CA . VAL A 1 685 ? 27.788 1.481 -14.498 1.00 86.62 685 VAL A CA 1
ATOM 5489 C C . VAL A 1 685 ? 27.913 0.830 -13.112 1.00 86.62 685 VAL A C 1
ATOM 5491 O O . VAL A 1 685 ? 27.572 -0.345 -12.966 1.00 86.62 685 VAL A O 1
ATOM 5494 N N . ALA A 1 686 ? 28.363 1.555 -12.083 1.00 84.62 686 ALA A N 1
ATOM 5495 C CA . ALA A 1 686 ? 28.432 1.017 -10.725 1.00 84.62 686 ALA A CA 1
ATOM 5496 C C . ALA A 1 686 ? 27.028 0.904 -10.108 1.00 84.62 686 ALA A C 1
ATOM 5498 O O . ALA A 1 686 ? 26.682 -0.139 -9.549 1.00 84.62 686 ALA A O 1
ATOM 5499 N N . ARG A 1 687 ? 26.191 1.931 -10.286 1.00 85.12 687 ARG A N 1
ATOM 5500 C CA . ARG A 1 687 ? 24.797 1.934 -9.823 1.00 85.12 687 ARG A CA 1
ATOM 5501 C C . ARG A 1 687 ? 23.932 0.930 -10.576 1.00 85.12 687 ARG A C 1
ATOM 5503 O O . ARG A 1 687 ? 23.198 0.185 -9.936 1.00 85.12 687 ARG A O 1
ATOM 5510 N N . VAL A 1 688 ? 24.075 0.820 -11.899 1.00 87.88 688 VAL A N 1
ATOM 5511 C CA . VAL A 1 688 ? 23.379 -0.216 -12.684 1.00 87.88 688 VAL A CA 1
ATOM 5512 C C . VAL A 1 688 ? 23.783 -1.620 -12.231 1.00 87.88 688 VAL A C 1
ATOM 5514 O O . VAL A 1 688 ? 22.906 -2.467 -12.067 1.00 87.88 688 VAL A O 1
ATOM 5517 N N . LYS A 1 689 ? 25.068 -1.883 -11.944 1.00 87.81 689 LYS A N 1
ATOM 5518 C CA . LYS A 1 689 ? 25.494 -3.168 -11.359 1.00 87.81 689 LYS A CA 1
ATOM 5519 C C . LYS A 1 689 ? 24.828 -3.443 -10.009 1.00 87.81 689 LYS A C 1
ATOM 5521 O O . LYS A 1 689 ? 24.319 -4.541 -9.827 1.00 87.81 689 LYS A O 1
ATOM 5526 N N . GLN A 1 690 ? 24.798 -2.474 -9.090 1.00 86.44 690 GLN A N 1
ATOM 5527 C CA . GLN A 1 690 ? 24.142 -2.634 -7.785 1.00 86.44 690 GLN A CA 1
ATOM 5528 C C . GLN A 1 690 ? 22.643 -2.940 -7.949 1.00 86.44 690 GLN A C 1
ATOM 5530 O O . GLN A 1 690 ? 22.161 -3.962 -7.471 1.00 86.44 690 GLN A O 1
ATOM 5535 N N . LEU A 1 691 ? 21.924 -2.100 -8.698 1.00 87.62 691 LEU A N 1
ATOM 5536 C CA . LEU A 1 691 ? 20.472 -2.198 -8.879 1.00 87.62 691 LEU A CA 1
ATOM 5537 C C . LEU A 1 691 ? 20.025 -3.429 -9.691 1.00 87.62 691 LEU A C 1
ATOM 5539 O O . LEU A 1 691 ? 18.884 -3.858 -9.554 1.00 87.62 691 LEU A O 1
ATOM 5543 N N . SER A 1 692 ? 20.908 -4.024 -10.500 1.00 86.88 692 SER A N 1
ATOM 5544 C CA . SER A 1 692 ? 20.671 -5.294 -11.211 1.00 86.88 692 SER A CA 1
ATOM 5545 C C . SER A 1 692 ? 21.033 -6.538 -10.379 1.00 86.88 692 SER A C 1
ATOM 5547 O O . SER A 1 692 ? 21.320 -7.592 -10.938 1.00 86.88 692 SER A O 1
ATOM 5549 N N . GLY A 1 693 ? 21.047 -6.443 -9.045 1.00 79.19 693 GLY A N 1
ATOM 5550 C CA . GLY A 1 693 ? 21.344 -7.574 -8.152 1.00 79.19 693 GLY A CA 1
ATOM 5551 C C . GLY A 1 693 ? 22.824 -7.732 -7.782 1.00 79.19 693 GLY A C 1
ATOM 5552 O O . GLY A 1 693 ? 23.222 -8.776 -7.280 1.00 79.19 693 GLY A O 1
ATOM 5553 N N . GLY A 1 694 ? 23.661 -6.715 -8.008 1.00 73.81 694 GLY A N 1
ATOM 5554 C CA . GLY A 1 694 ? 25.079 -6.713 -7.615 1.00 73.81 694 GLY A CA 1
ATOM 5555 C C . GLY A 1 694 ? 25.350 -6.395 -6.137 1.00 73.81 694 GLY A C 1
ATOM 5556 O O . GLY A 1 694 ? 26.505 -6.177 -5.773 1.00 73.81 694 GLY A O 1
ATOM 5557 N N . GLY A 1 695 ? 24.310 -6.312 -5.305 1.00 80.62 695 GLY A N 1
ATOM 5558 C CA . GLY A 1 695 ? 24.378 -6.041 -3.867 1.00 80.62 695 GLY A CA 1
ATOM 5559 C C . GLY A 1 695 ? 23.123 -5.325 -3.363 1.00 80.62 695 GLY A C 1
ATOM 5560 O O . GLY A 1 695 ? 22.307 -4.860 -4.158 1.00 80.62 695 GLY A O 1
ATOM 5561 N N . ASP A 1 696 ? 22.970 -5.217 -2.043 1.00 85.81 696 ASP A N 1
ATOM 5562 C CA . ASP A 1 696 ? 21.807 -4.554 -1.448 1.00 85.81 696 ASP A CA 1
ATOM 5563 C C . ASP A 1 696 ? 21.772 -3.041 -1.715 1.00 85.81 696 ASP A C 1
ATOM 5565 O O . ASP A 1 696 ? 22.798 -2.363 -1.831 1.00 85.81 696 ASP A O 1
ATOM 5569 N N . ILE A 1 697 ? 20.560 -2.494 -1.753 1.00 84.88 697 ILE A N 1
ATOM 5570 C CA . ILE A 1 697 ? 20.269 -1.067 -1.868 1.00 84.88 697 ILE A CA 1
ATOM 5571 C C . ILE A 1 697 ? 20.176 -0.488 -0.456 1.00 84.88 697 ILE A C 1
ATOM 5573 O O . ILE A 1 697 ? 19.341 -0.914 0.341 1.00 84.88 697 ILE A O 1
ATOM 5577 N N . ASN A 1 698 ? 21.005 0.511 -0.144 1.00 82.75 698 ASN A N 1
ATOM 5578 C CA . ASN A 1 698 ? 20.843 1.318 1.064 1.00 82.75 698 ASN A CA 1
ATOM 5579 C C . ASN A 1 698 ? 20.015 2.566 0.729 1.00 82.75 698 ASN A C 1
ATOM 5581 O O . ASN A 1 698 ? 20.431 3.399 -0.080 1.00 82.75 698 ASN A O 1
ATOM 5585 N N . ALA A 1 699 ? 18.837 2.682 1.334 1.00 76.44 699 ALA A N 1
ATOM 5586 C CA . ALA A 1 699 ? 17.852 3.703 1.010 1.00 76.44 699 ALA A CA 1
ATOM 5587 C C . ALA A 1 699 ? 17.398 4.473 2.256 1.00 76.44 699 ALA A C 1
ATOM 5589 O O . ALA A 1 699 ? 17.413 3.968 3.383 1.00 76.44 699 ALA A O 1
ATOM 5590 N N . ARG A 1 700 ? 17.004 5.736 2.068 1.00 71.50 700 ARG A N 1
ATOM 5591 C CA . ARG A 1 700 ? 16.559 6.601 3.165 1.00 71.50 700 ARG A CA 1
ATOM 5592 C C . ARG A 1 700 ? 15.406 7.499 2.737 1.00 71.50 700 ARG A C 1
ATOM 5594 O O . ARG A 1 700 ? 15.621 8.507 2.059 1.00 71.50 700 ARG A O 1
ATOM 5601 N N . HIS A 1 701 ? 14.209 7.180 3.230 1.00 67.12 701 HIS A N 1
ATOM 5602 C CA . HIS A 1 701 ? 13.031 8.036 3.108 1.00 67.12 701 HIS A CA 1
ATOM 5603 C C . HIS A 1 701 ? 13.288 9.450 3.646 1.00 67.12 701 HIS A C 1
ATOM 5605 O O . HIS A 1 701 ? 14.059 9.664 4.591 1.00 67.12 701 HIS A O 1
ATOM 5611 N N . LEU A 1 702 ? 12.567 10.415 3.076 1.00 60.44 702 LEU A N 1
ATOM 5612 C CA . LEU A 1 702 ? 12.558 11.796 3.539 1.00 60.44 702 LEU A CA 1
ATOM 5613 C C . LEU A 1 702 ? 12.169 11.859 5.031 1.00 60.44 702 LEU A C 1
ATOM 5615 O O . LEU A 1 702 ? 11.290 11.134 5.488 1.00 60.44 702 LEU A O 1
ATOM 5619 N N . TYR A 1 703 ? 12.861 12.702 5.800 1.00 56.75 703 TYR A N 1
ATOM 5620 C CA . TYR A 1 703 ? 12.717 12.866 7.259 1.00 56.75 703 TYR A CA 1
ATOM 5621 C C . TYR A 1 703 ? 13.049 11.650 8.152 1.00 56.75 703 TYR A C 1
ATOM 5623 O O . TYR A 1 703 ? 13.079 11.811 9.376 1.00 56.75 703 TYR A O 1
ATOM 5631 N N . SER A 1 704 ? 13.383 10.470 7.612 1.00 58.62 704 SER A N 1
ATOM 5632 C CA . SER A 1 704 ? 13.811 9.342 8.454 1.00 58.62 704 SER A CA 1
ATOM 5633 C C . SER A 1 704 ? 15.154 9.616 9.144 1.00 58.62 704 SER A C 1
ATOM 5635 O O . SER A 1 704 ? 16.110 10.113 8.535 1.00 58.62 704 SER A O 1
ATOM 5637 N N . LYS A 1 705 ? 15.268 9.232 10.422 1.00 59.56 705 LYS A N 1
ATOM 5638 C CA . LYS A 1 705 ? 16.538 9.249 11.173 1.00 59.56 705 LYS A CA 1
ATOM 5639 C C . LYS A 1 705 ? 17.483 8.106 10.788 1.00 59.56 705 LYS A C 1
ATOM 5641 O O . LYS A 1 705 ? 18.684 8.246 10.989 1.00 59.56 705 LYS A O 1
ATOM 5646 N N . HIS A 1 706 ? 16.955 7.028 10.210 1.00 64.81 706 HIS A N 1
ATOM 5647 C CA . HIS A 1 706 ? 17.696 5.813 9.873 1.00 64.81 706 HIS A CA 1
ATOM 5648 C C . HIS A 1 706 ? 17.481 5.462 8.394 1.00 64.81 706 HIS A C 1
ATOM 5650 O O . HIS A 1 706 ? 16.378 5.628 7.870 1.00 64.81 706 HIS A O 1
ATOM 5656 N N . GLY A 1 707 ? 18.536 5.015 7.715 1.00 70.12 707 GLY A N 1
ATOM 5657 C CA . GLY A 1 707 ? 18.381 4.304 6.445 1.00 70.12 707 GLY A CA 1
ATOM 5658 C C . GLY A 1 707 ? 17.942 2.861 6.700 1.00 70.12 707 GLY A C 1
ATOM 5659 O O . GLY A 1 707 ? 18.137 2.349 7.803 1.00 70.12 707 GLY A O 1
ATOM 5660 N N . HIS A 1 708 ? 17.380 2.219 5.684 1.00 75.06 708 HIS A N 1
ATOM 5661 C CA . HIS A 1 708 ? 17.162 0.776 5.648 1.00 75.06 708 HIS A CA 1
ATOM 5662 C C . HIS A 1 708 ? 17.961 0.173 4.482 1.00 75.06 708 HIS A C 1
ATOM 5664 O O . HIS A 1 708 ? 18.407 0.889 3.581 1.00 75.06 708 HIS A O 1
ATOM 5670 N N . THR A 1 709 ? 18.159 -1.141 4.512 1.00 83.31 709 THR A N 1
ATOM 5671 C CA . THR A 1 709 ? 18.874 -1.892 3.475 1.00 83.31 709 THR A CA 1
ATOM 5672 C C . THR A 1 709 ? 17.957 -3.001 2.971 1.00 83.31 709 THR A C 1
ATOM 5674 O O . THR A 1 709 ? 17.345 -3.681 3.792 1.00 83.31 709 THR A O 1
ATOM 5677 N N . PHE A 1 710 ? 17.845 -3.178 1.654 1.00 83.31 710 PHE A N 1
ATOM 5678 C CA . PHE A 1 710 ? 17.047 -4.249 1.050 1.00 83.31 710 PHE A CA 1
ATOM 5679 C C . PHE A 1 710 ? 17.666 -4.749 -0.262 1.00 83.31 710 PHE A C 1
ATOM 5681 O O . PHE A 1 710 ? 18.319 -3.995 -0.984 1.00 83.31 710 PHE A O 1
ATOM 5688 N N . THR A 1 711 ? 17.438 -6.017 -0.589 1.00 85.06 711 THR A N 1
ATOM 5689 C CA . THR A 1 711 ? 17.951 -6.642 -1.815 1.00 85.06 711 THR A CA 1
ATOM 5690 C C . THR A 1 711 ? 17.104 -6.243 -3.037 1.00 85.06 711 THR A C 1
ATOM 5692 O O . THR A 1 711 ? 15.872 -6.228 -2.939 1.00 85.06 711 THR A O 1
ATOM 5695 N N . PRO A 1 712 ? 17.709 -5.934 -4.204 1.00 89.00 712 PRO A N 1
ATOM 5696 C CA . PRO A 1 712 ? 16.967 -5.675 -5.437 1.00 89.00 712 PRO A CA 1
ATOM 5697 C C . PRO A 1 712 ? 16.027 -6.829 -5.822 1.00 89.00 712 PRO A C 1
ATOM 5699 O O . PRO A 1 712 ? 16.457 -7.975 -5.921 1.00 89.00 712 PRO A O 1
ATOM 5702 N N . THR A 1 713 ? 14.761 -6.513 -6.112 1.00 90.75 713 THR A N 1
ATOM 5703 C CA . THR A 1 713 ? 13.768 -7.461 -6.677 1.00 90.75 713 THR A CA 1
ATOM 5704 C C . THR A 1 713 ? 13.228 -7.020 -8.048 1.00 90.75 713 THR A C 1
ATOM 5706 O O . THR A 1 713 ? 12.589 -7.790 -8.773 1.00 90.75 713 THR A O 1
ATOM 5709 N N . HIS A 1 714 ? 13.528 -5.785 -8.455 1.00 92.62 714 HIS A N 1
ATOM 5710 C CA . HIS A 1 714 ? 13.116 -5.219 -9.733 1.00 92.62 714 HIS A CA 1
ATOM 5711 C C . HIS A 1 714 ? 14.058 -5.575 -10.887 1.00 92.62 714 HIS A C 1
ATOM 5713 O O . HIS A 1 714 ? 15.275 -5.664 -10.724 1.00 92.62 714 HIS A O 1
ATOM 5719 N N . LYS A 1 715 ? 13.489 -5.680 -12.087 1.00 95.00 715 LYS A N 1
ATOM 5720 C CA . LYS A 1 715 ? 14.220 -5.672 -13.355 1.00 95.00 715 LYS A CA 1
ATOM 5721 C C . LYS A 1 715 ? 14.229 -4.251 -13.925 1.00 95.00 715 LYS A C 1
ATOM 5723 O O . LYS A 1 715 ? 13.228 -3.537 -13.829 1.00 95.00 715 LYS A O 1
ATOM 5728 N N . LEU A 1 716 ? 15.377 -3.847 -14.470 1.00 93.69 716 LEU A N 1
ATOM 5729 C CA . LEU A 1 716 ? 15.660 -2.476 -14.893 1.00 93.69 716 LEU A CA 1
ATOM 5730 C C . LEU A 1 716 ? 15.459 -2.308 -16.402 1.00 93.69 716 LEU A C 1
ATOM 5732 O O . LEU A 1 716 ? 16.122 -2.980 -17.196 1.00 93.69 716 LEU A O 1
ATOM 5736 N N . LEU A 1 717 ? 14.583 -1.384 -16.791 1.00 95.19 717 LEU A N 1
ATOM 5737 C CA . LEU A 1 717 ? 14.332 -1.009 -18.181 1.00 95.19 717 LEU A CA 1
ATOM 5738 C C . LEU A 1 717 ? 14.684 0.474 -18.416 1.00 95.19 717 LEU A C 1
ATOM 5740 O O . LEU A 1 717 ? 14.581 1.310 -17.518 1.00 95.19 717 LEU A O 1
ATOM 5744 N N . LEU A 1 718 ? 15.060 0.823 -19.643 1.00 93.06 718 LEU A N 1
ATOM 5745 C CA . LEU A 1 718 ? 15.274 2.201 -20.083 1.00 93.06 718 LEU A CA 1
ATOM 5746 C C . LEU A 1 718 ? 14.670 2.403 -21.473 1.00 93.06 718 LEU A C 1
ATOM 5748 O O . LEU A 1 718 ? 15.143 1.810 -22.439 1.00 93.06 718 LEU A O 1
ATOM 5752 N N . MET A 1 719 ? 13.657 3.259 -21.589 1.00 92.06 719 MET A N 1
ATOM 5753 C CA . MET A 1 719 ? 13.105 3.667 -22.882 1.00 92.06 719 MET A CA 1
ATOM 5754 C C . MET A 1 719 ? 13.821 4.919 -23.391 1.00 92.06 719 MET A C 1
ATOM 5756 O O . MET A 1 719 ? 13.836 5.943 -22.707 1.00 92.06 719 MET A O 1
ATOM 5760 N N . THR A 1 720 ? 14.390 4.874 -24.599 1.00 89.50 720 THR A N 1
ATOM 5761 C CA . THR A 1 720 ? 15.088 6.038 -25.168 1.00 89.50 720 THR A CA 1
ATOM 5762 C C . THR A 1 720 ? 15.072 6.100 -26.698 1.00 89.50 720 THR A C 1
ATOM 5764 O O . THR A 1 720 ? 14.849 5.099 -27.383 1.00 89.50 720 THR A O 1
ATOM 5767 N N . ASN A 1 721 ? 15.325 7.301 -27.222 1.00 88.50 721 ASN A N 1
ATOM 5768 C CA . ASN A 1 721 ? 15.516 7.599 -28.644 1.00 88.50 721 ASN A CA 1
ATOM 5769 C C . ASN A 1 721 ? 16.999 7.874 -28.981 1.00 88.50 721 ASN A C 1
ATOM 5771 O O . ASN A 1 721 ? 17.383 7.885 -30.146 1.00 88.50 721 ASN A O 1
ATOM 5775 N N . HIS A 1 722 ? 17.862 8.024 -27.967 1.00 82.69 722 HIS A N 1
ATOM 5776 C CA . HIS A 1 722 ? 19.312 8.170 -28.120 1.00 82.69 722 HIS A CA 1
ATOM 5777 C C . HIS A 1 722 ? 20.023 7.109 -27.274 1.00 82.69 722 HIS A C 1
ATOM 5779 O O . HIS A 1 722 ? 19.847 7.078 -26.056 1.00 82.69 722 HIS A O 1
ATOM 5785 N N . LYS A 1 723 ? 20.837 6.241 -27.895 1.00 86.19 723 LYS A N 1
ATOM 5786 C CA . LYS A 1 723 ? 21.623 5.231 -27.161 1.00 86.19 723 LYS A CA 1
ATOM 5787 C C . LYS A 1 723 ? 22.608 5.970 -26.224 1.00 86.19 723 LYS A C 1
ATOM 5789 O O . LYS A 1 723 ? 23.404 6.763 -26.731 1.00 86.19 723 LYS A O 1
ATOM 5794 N N . PRO A 1 724 ? 22.556 5.774 -24.890 1.00 86.31 724 PRO A N 1
ATOM 5795 C CA . PRO A 1 724 ? 23.379 6.536 -23.949 1.00 86.31 724 PRO A CA 1
ATOM 5796 C C . PRO A 1 724 ? 24.859 6.138 -24.034 1.00 86.31 724 PRO A C 1
ATOM 5798 O O . PRO A 1 724 ? 25.212 5.115 -24.628 1.00 86.31 724 PRO A O 1
ATOM 5801 N N . ILE A 1 725 ? 25.736 6.933 -23.423 1.00 83.25 725 ILE A N 1
ATOM 5802 C CA . ILE A 1 725 ? 27.176 6.665 -23.376 1.00 83.25 725 ILE A CA 1
ATOM 5803 C C . ILE A 1 725 ? 27.498 5.709 -22.221 1.00 83.25 725 ILE A C 1
ATOM 5805 O O . ILE A 1 725 ? 27.080 5.924 -21.081 1.00 83.25 725 ILE A O 1
ATOM 5809 N N . ILE A 1 726 ? 28.280 4.663 -22.502 1.00 84.62 726 ILE A N 1
ATOM 5810 C CA . ILE A 1 726 ? 28.612 3.611 -21.529 1.00 84.62 726 ILE A CA 1
ATOM 5811 C C . ILE A 1 726 ? 30.131 3.534 -21.353 1.00 84.62 726 ILE A C 1
ATOM 5813 O O . ILE A 1 726 ? 30.842 2.829 -22.065 1.00 84.62 726 ILE A O 1
ATOM 5817 N N . ASN A 1 727 ? 30.630 4.286 -20.367 1.00 75.38 727 ASN A N 1
ATOM 5818 C CA . ASN A 1 727 ? 32.057 4.500 -20.094 1.00 75.38 727 ASN A CA 1
ATOM 5819 C C . ASN A 1 727 ? 32.745 3.312 -19.381 1.00 75.38 727 ASN A C 1
ATOM 5821 O O . ASN A 1 727 ? 33.540 3.516 -18.463 1.00 75.38 727 ASN A O 1
ATOM 5825 N N . SER A 1 728 ? 32.468 2.067 -19.781 1.00 77.69 728 SER A N 1
ATOM 5826 C CA . SER A 1 728 ? 33.144 0.880 -19.235 1.00 77.69 728 SER A CA 1
ATOM 5827 C C . SER A 1 728 ? 33.697 -0.030 -20.325 1.00 77.69 728 SER A C 1
ATOM 5829 O O . SER A 1 728 ? 33.050 -0.285 -21.340 1.00 77.69 728 SER A O 1
ATOM 5831 N N . LYS A 1 729 ? 34.899 -0.564 -20.085 1.00 74.06 729 LYS A N 1
ATOM 5832 C CA . LYS A 1 729 ? 35.531 -1.592 -20.929 1.00 74.06 729 LYS A CA 1
ATOM 5833 C C . LYS A 1 729 ? 35.367 -3.006 -20.360 1.00 74.06 729 LYS A C 1
ATOM 5835 O O . LYS A 1 729 ? 35.683 -3.977 -21.043 1.00 74.06 729 LYS A O 1
ATOM 5840 N N . GLU A 1 730 ? 34.869 -3.125 -19.131 1.00 80.31 730 GLU A N 1
ATOM 5841 C CA . GLU A 1 730 ? 34.709 -4.394 -18.421 1.00 80.31 730 GLU A CA 1
ATOM 5842 C C . GLU A 1 730 ? 33.618 -5.256 -19.057 1.00 80.31 730 GLU A C 1
ATOM 5844 O O . GLU A 1 730 ? 32.502 -4.784 -19.276 1.00 80.31 730 GLU A O 1
ATOM 5849 N N . GLN A 1 731 ? 33.910 -6.538 -19.285 1.00 83.50 731 GLN A N 1
ATOM 5850 C CA . GLN A 1 731 ? 32.943 -7.486 -19.844 1.00 83.50 731 GLN A CA 1
ATOM 5851 C C . GLN A 1 731 ? 31.666 -7.549 -18.985 1.00 83.50 731 GLN A C 1
ATOM 5853 O O . GLN A 1 731 ? 30.589 -7.277 -19.499 1.00 83.50 731 GLN A O 1
ATOM 5858 N N . ALA A 1 732 ? 31.809 -7.664 -17.658 1.00 83.56 732 ALA A N 1
ATOM 5859 C CA . ALA A 1 732 ? 30.709 -7.707 -16.683 1.00 83.56 732 ALA A CA 1
ATOM 5860 C C . ALA A 1 732 ? 29.821 -6.441 -16.591 1.00 83.56 732 ALA A C 1
ATOM 5862 O O . ALA A 1 732 ? 28.849 -6.427 -15.827 1.00 83.56 732 ALA A O 1
ATOM 5863 N N . ALA A 1 733 ? 30.156 -5.362 -17.308 1.00 86.00 733 ALA A N 1
ATOM 5864 C CA . ALA A 1 733 ? 29.253 -4.232 -17.537 1.00 86.00 733 ALA A CA 1
ATOM 5865 C C . ALA A 1 733 ? 28.412 -4.425 -18.811 1.00 86.00 733 ALA A C 1
ATOM 5867 O O . ALA A 1 733 ? 27.232 -4.092 -18.817 1.00 86.00 733 ALA A O 1
ATOM 5868 N N . TRP A 1 734 ? 29.011 -4.995 -19.859 1.00 88.75 734 TRP A N 1
ATOM 5869 C CA . TRP A 1 734 ? 28.373 -5.295 -21.142 1.00 88.75 734 TRP A CA 1
ATOM 5870 C C . TRP A 1 734 ? 27.508 -6.556 -21.112 1.00 88.75 734 TRP A C 1
ATOM 5872 O O . TRP A 1 734 ? 26.457 -6.555 -21.739 1.00 88.75 734 TRP A O 1
ATOM 5882 N N . ASP A 1 735 ? 27.871 -7.563 -20.315 1.00 89.19 735 ASP A N 1
ATOM 5883 C CA . ASP A 1 735 ? 27.074 -8.787 -20.111 1.00 89.19 735 ASP A CA 1
ATOM 5884 C C . ASP A 1 735 ? 25.676 -8.499 -19.535 1.00 89.19 735 ASP A C 1
ATOM 5886 O O . ASP A 1 735 ? 24.745 -9.272 -19.729 1.00 89.19 735 ASP A O 1
ATOM 5890 N N . ARG A 1 736 ? 25.525 -7.367 -18.831 1.00 91.25 736 ARG A N 1
ATOM 5891 C CA . ARG A 1 736 ? 24.252 -6.913 -18.254 1.00 91.25 736 ARG A CA 1
ATOM 5892 C C . ARG A 1 736 ? 23.366 -6.171 -19.251 1.00 91.25 736 ARG A C 1
ATOM 5894 O O . ARG A 1 736 ? 22.175 -6.032 -19.003 1.00 91.25 736 ARG A O 1
ATOM 5901 N N . ILE A 1 737 ? 23.925 -5.628 -20.330 1.00 91.62 737 ILE A N 1
ATOM 5902 C CA . ILE A 1 737 ? 23.202 -4.730 -21.236 1.00 91.62 737 ILE A CA 1
ATOM 5903 C C . ILE A 1 737 ? 22.428 -5.561 -22.257 1.00 91.62 737 ILE A C 1
ATOM 5905 O O . ILE A 1 737 ? 22.983 -6.451 -22.893 1.00 91.62 737 ILE A O 1
ATOM 5909 N N . CYS A 1 738 ? 21.148 -5.250 -22.442 1.00 94.50 738 CYS A N 1
ATOM 5910 C CA . CYS A 1 738 ? 20.297 -5.868 -23.453 1.00 94.50 738 CYS A CA 1
ATOM 5911 C C . CYS A 1 738 ? 19.626 -4.790 -24.303 1.00 94.50 738 CYS A C 1
ATOM 5913 O O . CYS A 1 738 ? 18.691 -4.130 -23.850 1.00 94.50 738 CYS A O 1
ATOM 5915 N N . LEU A 1 739 ? 20.123 -4.587 -25.521 1.00 94.19 739 LEU A N 1
ATOM 5916 C CA . LEU A 1 739 ? 19.620 -3.582 -26.449 1.00 94.19 739 LEU A CA 1
ATOM 5917 C C . LEU A 1 739 ? 18.580 -4.173 -27.414 1.00 94.19 739 LEU A C 1
ATOM 5919 O O . LEU A 1 739 ? 18.917 -4.938 -28.320 1.00 94.19 739 LEU A O 1
ATOM 5923 N N . ILE A 1 740 ? 17.320 -3.776 -27.236 1.00 93.94 740 ILE A N 1
ATOM 5924 C CA . ILE A 1 740 ? 16.206 -4.128 -28.123 1.00 93.94 740 ILE A CA 1
ATOM 5925 C C . ILE A 1 740 ? 15.876 -2.897 -28.973 1.00 93.94 740 ILE A C 1
ATOM 5927 O O . ILE A 1 740 ? 15.449 -1.870 -28.440 1.00 93.94 740 ILE A O 1
ATOM 5931 N N . ASP A 1 741 ? 16.072 -3.006 -30.287 1.00 91.25 741 ASP A N 1
ATOM 5932 C CA . ASP A 1 741 ? 15.856 -1.920 -31.247 1.00 91.25 741 ASP A CA 1
ATOM 5933 C C . ASP A 1 741 ? 14.445 -2.021 -31.871 1.00 91.25 741 ASP A C 1
ATOM 5935 O O . ASP A 1 741 ? 14.090 -3.012 -32.508 1.00 91.25 741 ASP A O 1
ATOM 5939 N N . PHE A 1 742 ? 13.635 -0.975 -31.691 1.00 92.44 742 PHE A N 1
ATOM 5940 C CA . PHE A 1 742 ? 12.272 -0.824 -32.212 1.00 92.44 742 PHE A CA 1
ATOM 5941 C C . PHE A 1 742 ? 12.314 0.045 -33.478 1.00 92.44 742 PHE A C 1
ATOM 5943 O O . PHE A 1 742 ? 12.219 1.275 -33.409 1.00 92.44 742 PHE A O 1
ATOM 5950 N N . SER A 1 743 ? 12.493 -0.605 -34.630 1.00 87.25 743 SER A N 1
ATOM 5951 C CA . SER A 1 743 ? 12.650 0.030 -35.951 1.00 87.25 743 SER A CA 1
ATOM 5952 C C . SER A 1 743 ? 11.335 0.426 -36.639 1.00 87.25 743 SER A C 1
ATOM 5954 O O . SER A 1 743 ? 11.357 1.180 -37.612 1.00 87.25 743 SER A O 1
ATOM 5956 N N . MET A 1 744 ? 10.195 -0.064 -36.145 1.00 91.19 744 MET A N 1
ATOM 5957 C CA . MET A 1 744 ? 8.864 0.184 -36.712 1.00 91.19 744 MET A CA 1
ATOM 5958 C C . MET A 1 744 ? 8.246 1.497 -36.225 1.00 91.19 744 MET A C 1
ATOM 5960 O O . MET A 1 744 ? 8.424 1.870 -35.070 1.00 91.19 744 MET A O 1
ATOM 5964 N N . ARG A 1 745 ? 7.445 2.167 -37.063 1.00 91.38 745 ARG A N 1
ATOM 5965 C CA . ARG A 1 745 ? 6.783 3.445 -36.748 1.00 91.38 745 ARG A CA 1
ATOM 5966 C C . ARG A 1 745 ? 5.286 3.432 -37.053 1.00 91.38 745 ARG A C 1
ATOM 5968 O O . ARG A 1 745 ? 4.861 2.968 -38.104 1.00 91.38 745 ARG A O 1
ATOM 5975 N N . PHE A 1 746 ? 4.478 4.002 -36.160 1.00 92.19 746 PHE A N 1
ATOM 5976 C CA . PHE A 1 746 ? 3.018 4.042 -36.275 1.00 92.19 746 PHE A CA 1
ATOM 5977 C C . PHE A 1 746 ? 2.518 5.429 -36.701 1.00 92.19 746 PHE A C 1
ATOM 5979 O O . PHE A 1 746 ? 2.633 6.416 -35.963 1.00 92.19 746 PHE A O 1
ATOM 5986 N N . VAL A 1 747 ? 1.921 5.493 -37.892 1.00 92.56 747 VAL A N 1
ATOM 5987 C CA . VAL A 1 747 ? 1.451 6.721 -38.555 1.00 92.56 747 VAL A CA 1
ATOM 5988 C C . VAL A 1 747 ? 0.028 6.562 -39.087 1.00 92.56 747 VAL A C 1
ATOM 5990 O O . VAL A 1 747 ? -0.453 5.454 -39.298 1.00 92.56 747 VAL A O 1
ATOM 5993 N N . ASP A 1 748 ? -0.672 7.672 -39.314 1.00 91.31 748 ASP A N 1
ATOM 5994 C CA . ASP A 1 748 ? -2.033 7.644 -39.864 1.00 91.31 748 ASP A CA 1
ATOM 5995 C C . ASP A 1 748 ? -2.072 7.169 -41.337 1.00 91.31 748 ASP A C 1
ATOM 5997 O O . ASP A 1 748 ? -3.054 6.553 -41.750 1.00 91.31 748 ASP A O 1
ATOM 6001 N N . HIS A 1 749 ? -0.995 7.390 -42.106 1.00 91.25 749 HIS A N 1
ATOM 6002 C CA . HIS A 1 749 ? -0.861 6.997 -43.517 1.00 91.25 749 HIS A CA 1
ATOM 6003 C C . HIS A 1 749 ? 0.548 6.431 -43.805 1.00 91.25 749 HIS A C 1
ATOM 6005 O O . HIS A 1 749 ? 1.454 7.209 -44.095 1.00 91.25 749 HIS A O 1
ATOM 6011 N N . PRO A 1 750 ? 0.762 5.104 -43.705 1.00 90.56 750 PRO A N 1
ATOM 6012 C CA . PRO A 1 750 ? 2.062 4.479 -43.974 1.00 90.56 750 PRO A CA 1
ATOM 6013 C C . PRO A 1 750 ? 2.495 4.643 -45.429 1.00 90.56 750 PRO A C 1
ATOM 6015 O O . PRO A 1 750 ? 1.688 4.412 -46.330 1.00 90.56 750 PRO A O 1
ATOM 6018 N N . GLN A 1 751 ? 3.757 5.005 -45.659 1.00 91.25 751 GLN A N 1
ATOM 6019 C CA . GLN A 1 751 ? 4.373 5.075 -46.992 1.00 91.25 751 GLN A CA 1
ATOM 6020 C C . GLN A 1 751 ? 5.675 4.263 -47.086 1.00 91.25 751 GLN A C 1
ATOM 6022 O O . GLN A 1 751 ? 6.047 3.843 -48.179 1.00 91.25 751 GLN A O 1
ATOM 6027 N N . GLN A 1 752 ? 6.361 4.028 -45.963 1.00 87.56 752 GLN A N 1
ATOM 6028 C CA . GLN A 1 752 ? 7.628 3.287 -45.905 1.00 87.56 752 GLN A CA 1
ATOM 6029 C C . GLN A 1 752 ? 7.443 1.852 -45.373 1.00 87.56 752 GLN A C 1
ATOM 6031 O O . GLN A 1 752 ? 6.479 1.552 -44.670 1.00 87.56 752 GLN A O 1
ATOM 6036 N N . GLU A 1 753 ? 8.381 0.945 -45.672 1.00 85.44 753 GLU A N 1
ATOM 6037 C CA . GLU A 1 753 ? 8.311 -0.468 -45.248 1.00 85.44 753 GLU A CA 1
ATOM 6038 C C . GLU A 1 753 ? 8.330 -0.643 -43.717 1.00 85.44 753 GLU A C 1
ATOM 6040 O O . GLU A 1 753 ? 7.693 -1.556 -43.177 1.00 85.44 753 GLU A O 1
ATOM 6045 N N . ASN A 1 754 ? 8.996 0.271 -43.009 1.00 86.88 754 ASN A N 1
ATOM 6046 C CA . ASN A 1 754 ? 9.030 0.362 -41.551 1.00 86.88 754 ASN A CA 1
ATOM 6047 C C . ASN A 1 754 ? 7.828 1.121 -40.946 1.00 86.88 754 ASN A C 1
ATOM 6049 O O . ASN A 1 754 ? 7.783 1.301 -39.731 1.00 86.88 754 ASN A O 1
ATOM 6053 N N . GLU A 1 755 ? 6.835 1.547 -41.735 1.00 91.56 755 GLU A N 1
ATOM 6054 C CA . GLU A 1 755 ? 5.631 2.216 -41.226 1.00 91.56 755 GLU A CA 1
ATOM 6055 C C . GLU A 1 755 ? 4.410 1.282 -41.136 1.00 91.56 755 GLU A C 1
ATOM 6057 O O . GLU A 1 755 ? 4.183 0.406 -41.972 1.00 91.56 755 GLU A O 1
ATOM 6062 N N . ARG A 1 756 ? 3.586 1.470 -40.101 1.00 90.88 756 ARG A N 1
ATOM 6063 C CA . ARG A 1 756 ? 2.346 0.720 -39.836 1.00 90.88 756 ARG A CA 1
ATOM 6064 C C . ARG A 1 756 ? 1.190 1.672 -39.512 1.00 90.88 756 ARG A C 1
ATOM 6066 O O . ARG A 1 756 ? 1.431 2.762 -38.983 1.00 90.88 756 ARG A O 1
ATOM 6073 N N . PRO A 1 757 ? -0.063 1.306 -39.840 1.00 91.62 757 PRO A N 1
ATOM 6074 C CA . PRO A 1 757 ? -1.212 2.163 -39.582 1.00 91.62 757 PRO A CA 1
ATOM 6075 C C . PRO A 1 757 ? -1.442 2.307 -38.074 1.00 91.62 757 PRO A C 1
ATOM 6077 O O . PRO A 1 757 ? -1.434 1.330 -37.328 1.00 91.62 757 PRO A O 1
ATOM 6080 N N . ARG A 1 758 ? -1.661 3.536 -37.606 1.00 91.31 758 ARG A N 1
ATOM 6081 C CA . ARG A 1 758 ? -1.904 3.807 -36.188 1.00 91.31 758 ARG A CA 1
ATOM 6082 C C . ARG A 1 758 ? -3.322 3.409 -35.771 1.00 91.31 758 ARG A C 1
ATOM 6084 O O . ARG A 1 758 ? -4.283 4.139 -36.022 1.00 91.31 758 ARG A O 1
ATOM 6091 N N . ASP A 1 759 ? -3.422 2.334 -34.999 1.00 91.19 759 ASP A N 1
ATOM 6092 C CA . ASP A 1 759 ? -4.608 2.014 -34.205 1.00 91.19 759 ASP A CA 1
ATOM 6093 C C . ASP A 1 759 ? -4.822 3.078 -33.100 1.00 91.19 759 ASP A C 1
ATOM 6095 O O . ASP A 1 759 ? -3.932 3.376 -32.298 1.00 91.19 759 ASP A O 1
ATOM 6099 N N . LYS A 1 760 ? -6.008 3.699 -33.084 1.00 89.62 760 LYS A N 1
ATOM 6100 C CA . LYS A 1 760 ? -6.402 4.744 -32.116 1.00 89.62 760 LYS A CA 1
ATOM 6101 C C . LYS A 1 760 ? -7.158 4.190 -30.905 1.00 89.62 760 LYS A C 1
ATOM 6103 O O . LYS A 1 760 ? -7.364 4.935 -29.952 1.00 89.62 760 LYS A O 1
ATOM 6108 N N . LYS A 1 761 ? -7.540 2.910 -30.935 1.00 92.69 761 LYS A N 1
ATOM 6109 C CA . LYS A 1 761 ? -8.185 2.174 -29.839 1.00 92.69 761 LYS A CA 1
ATOM 6110 C C . LYS A 1 761 ? -7.254 1.169 -29.159 1.00 92.69 761 LYS A C 1
ATOM 6112 O O . LYS A 1 761 ? -7.679 0.502 -28.227 1.00 92.69 761 LYS A O 1
ATOM 6117 N N . LEU A 1 762 ? -5.992 1.074 -29.571 1.00 93.75 762 LEU A N 1
ATOM 6118 C CA . LEU A 1 762 ? -5.049 0.079 -29.055 1.00 93.75 762 LEU A CA 1
ATOM 6119 C C . LEU A 1 762 ? -4.973 0.030 -27.515 1.00 93.75 762 LEU A C 1
ATOM 6121 O O . LEU A 1 762 ? -5.110 -1.032 -26.925 1.00 93.75 762 LEU A O 1
ATOM 6125 N N . GLU A 1 763 ? -4.833 1.171 -26.832 1.00 92.19 763 GLU A N 1
ATOM 6126 C CA . GLU A 1 763 ? -4.797 1.196 -25.354 1.00 92.19 763 GLU A CA 1
ATOM 6127 C C . GLU A 1 763 ? -6.132 0.752 -24.702 1.00 92.19 763 GLU A C 1
ATOM 6129 O O . GLU A 1 763 ? -6.129 0.272 -23.572 1.00 92.19 763 GLU A O 1
ATOM 6134 N N . GLU A 1 764 ? -7.264 0.881 -25.407 1.00 93.06 764 GLU A N 1
ATOM 6135 C CA . GLU A 1 764 ? -8.606 0.427 -24.990 1.00 93.06 764 GLU A CA 1
ATOM 6136 C C . GLU A 1 764 ? -8.712 -1.107 -25.106 1.00 93.06 764 GLU A C 1
ATOM 6138 O O . GLU A 1 764 ? -9.165 -1.779 -24.178 1.00 93.06 764 GLU A O 1
ATOM 6143 N N . THR A 1 765 ? -8.227 -1.675 -26.216 1.00 94.81 765 THR A N 1
ATOM 6144 C CA . THR A 1 765 ? -8.277 -3.119 -26.496 1.00 94.81 765 THR A CA 1
ATOM 6145 C C . THR A 1 765 ? -7.261 -3.919 -25.680 1.00 94.81 765 THR A C 1
ATOM 6147 O O . THR A 1 765 ? -7.623 -4.955 -25.123 1.00 94.81 765 THR A O 1
ATOM 6150 N N . LEU A 1 766 ? -6.030 -3.424 -25.500 1.00 97.06 766 LEU A N 1
ATOM 6151 C CA . LEU A 1 766 ? -5.037 -4.081 -24.636 1.00 97.06 766 LEU A CA 1
ATOM 6152 C C . LEU A 1 766 ? -5.477 -4.103 -23.160 1.00 97.06 766 LEU A C 1
ATOM 6154 O O . LEU A 1 766 ? -5.222 -5.078 -22.455 1.00 97.06 766 LEU A O 1
ATOM 6158 N N . TYR A 1 767 ? -6.200 -3.076 -22.693 1.00 95.94 767 TYR A N 1
ATOM 6159 C CA . TYR A 1 767 ? -6.766 -3.069 -21.340 1.00 95.94 767 TYR A CA 1
ATOM 6160 C C . TYR A 1 767 ? -7.888 -4.107 -21.154 1.00 95.94 767 TYR A C 1
ATOM 6162 O O . TYR A 1 767 ? -8.051 -4.664 -20.061 1.00 95.94 767 TYR A O 1
ATOM 6170 N N . ALA A 1 768 ? -8.658 -4.398 -22.207 1.00 96.94 768 ALA A N 1
ATOM 6171 C CA . ALA A 1 768 ? -9.640 -5.480 -22.183 1.00 96.94 768 ALA A CA 1
ATOM 6172 C C . ALA A 1 768 ? -8.949 -6.851 -22.040 1.00 96.94 768 ALA A C 1
ATOM 6174 O O . ALA A 1 768 ? -9.350 -7.644 -21.192 1.00 96.94 768 ALA A O 1
ATOM 6175 N N . GLU A 1 769 ? -7.855 -7.079 -22.774 1.00 97.88 769 GLU A N 1
ATOM 6176 C CA . GLU A 1 769 ? -7.079 -8.331 -22.762 1.00 97.88 769 GLU A CA 1
ATOM 6177 C C . GLU A 1 769 ? -6.148 -8.516 -21.546 1.00 97.88 769 GLU A C 1
ATOM 6179 O O . GLU A 1 769 ? -5.456 -9.530 -21.461 1.00 97.88 769 GLU A O 1
ATOM 6184 N N . ARG A 1 770 ? -6.119 -7.584 -20.581 1.00 98.12 770 ARG A N 1
ATOM 6185 C CA . ARG A 1 770 ? -5.151 -7.551 -19.459 1.00 98.12 770 ARG A CA 1
ATOM 6186 C C . ARG A 1 770 ? -4.915 -8.894 -18.743 1.00 98.12 770 ARG A C 1
ATOM 6188 O O . ARG A 1 770 ? -3.768 -9.207 -18.437 1.00 98.12 770 ARG A O 1
ATOM 6195 N N . SER A 1 771 ? -5.948 -9.710 -18.517 1.00 98.25 771 SER A N 1
ATOM 6196 C CA . SER A 1 771 ? -5.810 -11.035 -17.879 1.00 98.25 771 SER A CA 1
ATOM 6197 C C . SER A 1 771 ? -5.142 -12.071 -18.791 1.00 98.25 771 SER A C 1
ATOM 6199 O O . SER A 1 771 ? -4.371 -12.899 -18.311 1.00 98.25 771 SER A O 1
ATOM 6201 N N . GLY A 1 772 ? -5.354 -11.980 -20.107 1.00 98.62 772 GLY A N 1
ATOM 6202 C CA . GLY A 1 772 ? -4.601 -12.734 -21.109 1.00 98.62 772 GLY A CA 1
ATOM 6203 C C . GLY A 1 772 ? -3.149 -12.275 -21.210 1.00 98.62 772 GLY A C 1
ATOM 6204 O O . GLY A 1 772 ? -2.255 -13.109 -21.299 1.00 98.62 772 GLY A O 1
ATOM 6205 N N . ILE A 1 773 ? -2.885 -10.970 -21.081 1.00 98.69 773 ILE A N 1
ATOM 6206 C CA . ILE A 1 773 ? -1.514 -10.438 -21.012 1.00 98.69 773 ILE A CA 1
ATOM 6207 C C . ILE A 1 773 ? -0.811 -10.924 -19.730 1.00 98.69 773 ILE A C 1
ATOM 6209 O O . ILE A 1 773 ? 0.350 -11.326 -19.782 1.00 98.69 773 ILE A O 1
ATOM 6213 N N . LEU A 1 774 ? -1.502 -10.977 -18.584 1.00 98.69 774 LEU A N 1
ATOM 6214 C CA . LEU A 1 774 ? -0.958 -11.571 -17.354 1.00 98.69 774 LEU A CA 1
ATOM 6215 C C . LEU A 1 774 ? -0.647 -13.068 -17.535 1.00 98.69 774 LEU A C 1
ATOM 6217 O O . LEU A 1 774 ? 0.415 -13.529 -17.113 1.00 98.69 774 LEU A O 1
ATOM 6221 N N . ALA A 1 775 ? -1.521 -13.813 -18.216 1.00 98.69 775 ALA A N 1
ATOM 6222 C CA . ALA A 1 775 ? -1.262 -15.200 -18.591 1.00 98.69 775 ALA A CA 1
ATOM 6223 C C . ALA A 1 775 ? -0.058 -15.326 -19.543 1.00 98.69 775 ALA A C 1
ATOM 6225 O O . ALA A 1 775 ? 0.803 -16.171 -19.319 1.00 98.69 775 ALA A O 1
ATOM 6226 N N . TRP A 1 776 ? 0.080 -14.446 -20.539 1.00 98.69 776 TRP A N 1
ATOM 6227 C CA . TRP A 1 776 ? 1.222 -14.394 -21.460 1.00 98.69 776 TRP A CA 1
ATOM 6228 C C . TRP A 1 776 ? 2.555 -14.133 -20.744 1.00 98.69 776 TRP A C 1
ATOM 6230 O O . TRP A 1 776 ? 3.552 -14.790 -21.055 1.00 98.69 776 TRP A O 1
ATOM 6240 N N . LEU A 1 777 ? 2.565 -13.244 -19.743 1.00 98.69 777 LEU A N 1
ATOM 6241 C CA . LEU A 1 777 ? 3.718 -13.010 -18.864 1.00 98.69 777 LEU A CA 1
ATOM 6242 C C . LEU A 1 777 ? 4.039 -14.251 -18.019 1.00 98.69 777 LEU A C 1
ATOM 6244 O O . LEU A 1 777 ? 5.202 -14.629 -17.900 1.00 98.69 777 LEU A O 1
ATOM 6248 N N . MET A 1 778 ? 3.024 -14.934 -17.481 1.00 98.56 778 MET A N 1
ATOM 6249 C CA . MET A 1 778 ? 3.216 -16.178 -16.729 1.00 98.56 778 MET A CA 1
ATOM 6250 C C . MET A 1 778 ? 3.756 -17.314 -17.617 1.00 98.56 778 MET A C 1
ATOM 6252 O O . MET A 1 778 ? 4.688 -18.012 -17.211 1.00 98.56 778 MET A O 1
ATOM 6256 N N . ARG A 1 779 ? 3.253 -17.457 -18.856 1.00 98.56 779 ARG A N 1
ATOM 6257 C CA . ARG A 1 779 ? 3.808 -18.366 -19.880 1.00 98.56 779 ARG A CA 1
ATOM 6258 C C . ARG A 1 779 ? 5.301 -18.064 -20.107 1.00 98.56 779 ARG A C 1
ATOM 6260 O O . ARG A 1 779 ? 6.116 -18.984 -20.085 1.00 98.56 779 ARG A O 1
ATOM 6267 N N . GLY A 1 780 ? 5.672 -16.785 -20.194 1.00 98.50 780 GLY A N 1
ATOM 6268 C CA . GLY A 1 780 ? 7.066 -16.329 -20.270 1.00 98.50 780 GLY A CA 1
ATOM 6269 C C . GLY A 1 780 ? 7.925 -16.638 -19.044 1.00 98.50 780 GLY A C 1
ATOM 6270 O O . GLY A 1 780 ? 9.079 -17.030 -19.191 1.00 98.50 780 GLY A O 1
ATOM 6271 N N . CYS A 1 781 ? 7.371 -16.526 -17.834 1.00 98.44 781 CYS A N 1
ATOM 6272 C CA . CYS A 1 781 ? 8.066 -16.864 -16.589 1.00 98.44 781 CYS A CA 1
ATOM 6273 C C . CYS A 1 781 ? 8.423 -18.360 -16.540 1.00 98.44 781 CYS A C 1
ATOM 6275 O O . CYS A 1 781 ? 9.549 -18.727 -16.202 1.00 98.44 781 CYS A O 1
ATOM 6277 N N . LEU A 1 782 ? 7.491 -19.228 -16.952 1.00 98.31 782 LEU A N 1
ATOM 6278 C CA . LEU A 1 782 ? 7.717 -20.675 -17.032 1.00 98.31 782 LEU A CA 1
ATOM 6279 C C . LEU A 1 782 ? 8.726 -21.055 -18.130 1.00 98.31 782 LEU A C 1
ATOM 6281 O O . LEU A 1 782 ? 9.544 -21.947 -17.909 1.00 98.31 782 LEU A O 1
ATOM 6285 N N . GLN A 1 783 ? 8.707 -20.370 -19.280 1.00 98.12 783 GLN A N 1
ATOM 6286 C CA . GLN A 1 783 ? 9.723 -20.523 -20.330 1.00 98.12 783 GLN A CA 1
ATOM 6287 C C . GLN A 1 783 ? 11.114 -20.108 -19.820 1.00 98.12 783 GLN A C 1
ATOM 6289 O O . GLN A 1 783 ? 12.040 -20.914 -19.861 1.00 98.12 783 GLN A O 1
ATOM 6294 N N . TRP A 1 784 ? 11.258 -18.894 -19.273 1.00 98.00 784 TRP A N 1
ATOM 6295 C CA . TRP A 1 784 ? 12.521 -18.388 -18.715 1.00 98.00 784 TRP A CA 1
ATOM 6296 C C . TRP A 1 784 ? 13.103 -19.336 -17.658 1.00 98.00 784 TRP A C 1
ATOM 6298 O O . TRP A 1 784 ? 14.271 -19.708 -17.732 1.00 98.00 784 TRP A O 1
ATOM 6308 N N . LYS A 1 785 ? 12.275 -19.827 -16.731 1.00 96.50 785 LYS A N 1
ATOM 6309 C CA . LYS A 1 785 ? 12.690 -20.796 -15.705 1.00 96.50 785 LYS A CA 1
ATOM 6310 C C . LYS A 1 785 ? 13.207 -22.129 -16.290 1.00 96.50 785 LYS A C 1
ATOM 6312 O O . LYS A 1 785 ? 13.936 -22.845 -15.607 1.00 96.50 785 LYS A O 1
ATOM 6317 N N . LYS A 1 786 ? 12.825 -22.486 -17.523 1.00 96.31 786 LYS A N 1
ATOM 6318 C CA . LYS A 1 786 ? 13.224 -23.732 -18.200 1.00 96.31 786 LYS A CA 1
ATOM 6319 C C . LYS A 1 786 ? 14.521 -23.596 -19.008 1.00 96.31 786 LYS A C 1
ATOM 6321 O O . LYS A 1 786 ? 15.301 -24.543 -19.038 1.00 96.31 786 LYS A O 1
ATOM 6326 N N . GLU A 1 787 ? 14.731 -22.468 -19.688 1.00 95.44 787 GLU A N 1
ATOM 6327 C CA . GLU A 1 787 ? 15.818 -22.297 -20.677 1.00 95.44 787 GLU A CA 1
ATOM 6328 C C . GLU A 1 787 ? 16.633 -20.996 -20.522 1.00 95.44 787 GLU A C 1
ATOM 6330 O O . GLU A 1 787 ? 17.452 -20.661 -21.379 1.00 95.44 787 GLU A O 1
ATOM 6335 N N . GLY A 1 788 ? 16.434 -20.272 -19.417 1.00 95.69 788 GLY A N 1
ATOM 6336 C CA . GLY A 1 788 ? 17.007 -18.951 -19.168 1.00 95.69 788 GLY A CA 1
ATOM 6337 C C . GLY A 1 788 ? 16.409 -17.879 -20.080 1.00 95.69 788 GLY A C 1
ATOM 6338 O O . GLY A 1 788 ? 15.408 -18.088 -20.768 1.00 95.69 788 GLY A O 1
ATOM 6339 N N . LEU A 1 789 ? 17.033 -16.700 -20.124 1.00 95.56 789 LEU A N 1
ATOM 6340 C CA . LEU A 1 789 ? 16.623 -15.658 -21.071 1.00 95.56 789 LEU A CA 1
ATOM 6341 C C . LEU A 1 789 ? 16.849 -16.064 -22.537 1.00 95.56 789 LEU A C 1
ATOM 6343 O O . LEU A 1 789 ? 16.035 -15.707 -23.390 1.00 95.56 789 LEU A O 1
ATOM 6347 N N . ASN A 1 790 ? 17.916 -16.823 -22.826 1.00 93.81 790 ASN A N 1
ATOM 6348 C CA . ASN A 1 790 ? 18.296 -17.292 -24.167 1.00 93.81 790 ASN A CA 1
ATOM 6349 C C . ASN A 1 790 ? 18.230 -16.154 -25.217 1.00 93.81 790 ASN A C 1
ATOM 6351 O O . ASN A 1 790 ? 17.318 -16.081 -26.044 1.00 93.81 790 ASN A O 1
ATOM 6355 N N . ILE A 1 791 ? 19.153 -15.193 -25.095 1.00 93.38 791 ILE A N 1
ATOM 6356 C CA . ILE A 1 791 ? 19.147 -13.922 -25.839 1.00 93.38 791 ILE A CA 1
ATOM 6357 C C . ILE A 1 791 ? 19.373 -14.180 -27.348 1.00 93.38 791 ILE A C 1
ATOM 6359 O O . ILE A 1 791 ? 20.415 -14.741 -27.692 1.00 93.38 791 ILE A O 1
ATOM 6363 N N . PRO A 1 792 ? 18.476 -13.746 -28.260 1.00 93.00 792 PRO A N 1
ATOM 6364 C CA . PRO A 1 792 ? 18.605 -13.981 -29.700 1.00 93.00 792 PRO A CA 1
ATOM 6365 C C . PRO A 1 792 ? 19.861 -13.370 -30.324 1.00 93.00 792 PRO A C 1
ATOM 6367 O O . PRO A 1 792 ? 20.336 -12.315 -29.899 1.00 93.00 792 PRO A O 1
ATOM 6370 N N . THR A 1 793 ? 20.339 -13.980 -31.409 1.00 90.31 793 THR A N 1
ATOM 6371 C CA . THR A 1 793 ? 21.500 -13.521 -32.192 1.00 90.31 793 THR A CA 1
ATOM 6372 C C . THR A 1 793 ? 21.391 -12.060 -32.634 1.00 90.31 793 THR A C 1
ATOM 6374 O O . THR A 1 793 ? 22.372 -11.333 -32.516 1.00 90.31 793 THR A O 1
ATOM 6377 N N . ALA A 1 794 ? 20.207 -11.597 -33.049 1.00 87.69 794 ALA A N 1
ATOM 6378 C CA . ALA A 1 794 ? 19.954 -10.196 -33.402 1.00 87.69 794 ALA A CA 1
ATOM 6379 C C . ALA A 1 794 ? 20.238 -9.228 -32.232 1.00 87.69 794 ALA A C 1
ATOM 6381 O O . ALA A 1 794 ? 20.932 -8.227 -32.388 1.00 87.69 794 ALA A O 1
ATOM 6382 N N . VAL A 1 795 ? 19.788 -9.565 -31.017 1.00 90.50 795 VAL A N 1
ATOM 6383 C CA . VAL A 1 795 ? 20.033 -8.761 -29.804 1.00 90.50 795 VAL A CA 1
ATOM 6384 C C . VAL A 1 795 ? 21.515 -8.810 -29.402 1.00 90.50 795 VAL A C 1
ATOM 6386 O O . VAL A 1 795 ? 22.091 -7.789 -29.023 1.00 90.50 795 VAL A O 1
ATOM 6389 N N . GLN A 1 796 ? 22.175 -9.964 -29.555 1.00 90.25 796 GLN A N 1
ATOM 6390 C CA . GLN A 1 796 ? 23.626 -10.086 -29.352 1.00 90.25 796 GLN A CA 1
ATOM 6391 C C . GLN A 1 796 ? 24.424 -9.235 -30.365 1.00 90.25 796 GLN A C 1
ATOM 6393 O O . GLN A 1 796 ? 25.409 -8.587 -29.994 1.00 90.25 796 GLN A O 1
ATOM 6398 N N . ALA A 1 797 ? 23.986 -9.186 -31.627 1.00 87.75 797 ALA A N 1
ATOM 6399 C CA . ALA A 1 797 ? 24.581 -8.362 -32.675 1.00 87.75 797 ALA A CA 1
ATOM 6400 C C . ALA A 1 797 ? 24.401 -6.863 -32.380 1.00 87.75 797 ALA A C 1
ATOM 6402 O O . ALA A 1 797 ? 25.390 -6.127 -32.385 1.00 87.75 797 ALA A O 1
ATOM 6403 N N . ASN A 1 798 ? 23.192 -6.433 -32.002 1.00 88.38 798 ASN A N 1
ATOM 6404 C CA . ASN A 1 798 ? 22.901 -5.056 -31.587 1.00 88.38 798 ASN A CA 1
ATOM 6405 C C . ASN A 1 798 ? 23.779 -4.620 -30.403 1.00 88.38 798 ASN A C 1
ATOM 6407 O O . ASN A 1 798 ? 24.401 -3.557 -30.450 1.00 88.38 798 ASN A O 1
ATOM 6411 N N . ASN A 1 799 ? 23.902 -5.463 -29.370 1.00 89.50 799 ASN A N 1
ATOM 6412 C CA . ASN A 1 799 ? 24.813 -5.247 -28.241 1.00 89.50 799 ASN A CA 1
ATOM 6413 C C . ASN A 1 799 ? 26.278 -5.101 -28.692 1.00 89.50 799 ASN A C 1
ATOM 6415 O O . ASN A 1 799 ? 26.995 -4.213 -28.225 1.00 89.50 799 ASN A O 1
ATOM 6419 N N . THR A 1 800 ? 26.728 -5.955 -29.614 1.00 86.88 800 THR A N 1
ATOM 6420 C CA . THR A 1 800 ? 28.105 -5.960 -30.135 1.00 86.88 800 THR A CA 1
ATOM 6421 C C . THR A 1 800 ? 28.410 -4.695 -30.936 1.00 86.88 800 THR A C 1
ATOM 6423 O O . THR A 1 800 ? 29.425 -4.033 -30.700 1.00 86.88 800 THR A O 1
ATOM 6426 N N . GLN A 1 801 ? 27.503 -4.310 -31.835 1.00 85.25 801 GLN A N 1
ATOM 6427 C CA . GLN A 1 801 ? 27.598 -3.092 -32.633 1.00 85.25 801 GLN A CA 1
ATOM 6428 C C . GLN A 1 801 ? 27.557 -1.842 -31.742 1.00 85.25 801 GLN A C 1
ATOM 6430 O O . GLN A 1 801 ? 28.368 -0.934 -31.915 1.00 85.25 801 GLN A O 1
ATOM 6435 N N . TYR A 1 802 ? 26.671 -1.813 -30.743 1.00 88.00 802 TYR A N 1
ATOM 6436 C CA . TYR A 1 802 ? 26.573 -0.718 -29.778 1.00 88.00 802 TYR A CA 1
ATOM 6437 C C . TYR A 1 802 ? 27.854 -0.569 -28.947 1.00 88.00 802 TYR A C 1
ATOM 6439 O O . TYR A 1 802 ? 28.358 0.544 -28.806 1.00 88.00 802 TYR A O 1
ATOM 6447 N N . ARG A 1 803 ? 28.453 -1.673 -28.483 1.00 86.50 803 ARG A N 1
ATOM 6448 C CA . ARG A 1 803 ? 29.755 -1.653 -27.800 1.00 86.50 803 ARG A CA 1
ATOM 6449 C C . ARG A 1 803 ? 30.869 -1.107 -28.695 1.00 86.50 803 ARG A C 1
ATOM 6451 O O . ARG A 1 803 ? 31.647 -0.267 -28.246 1.00 86.50 803 ARG A O 1
ATOM 6458 N N . ALA A 1 804 ? 30.921 -1.518 -29.963 1.00 77.31 804 ALA A N 1
ATOM 6459 C CA . ALA A 1 804 ? 31.863 -0.966 -30.941 1.00 77.31 804 ALA A CA 1
ATOM 6460 C C . ALA A 1 804 ? 31.611 0.532 -31.228 1.00 77.31 804 ALA A C 1
ATOM 6462 O O . ALA A 1 804 ? 32.556 1.291 -31.455 1.00 77.31 804 ALA A O 1
ATOM 6463 N N . ALA A 1 805 ? 30.359 0.994 -31.142 1.00 76.12 805 ALA A N 1
ATOM 6464 C CA . ALA A 1 805 ? 29.997 2.409 -31.246 1.00 76.12 805 ALA A CA 1
ATOM 6465 C C . ALA A 1 805 ? 30.472 3.265 -30.044 1.00 76.12 805 ALA A C 1
ATOM 6467 O O . ALA A 1 805 ? 30.569 4.488 -30.172 1.00 76.12 805 ALA A O 1
ATOM 6468 N N . GLN A 1 806 ? 30.837 2.651 -28.908 1.00 77.88 806 GLN A N 1
ATOM 6469 C CA . GLN A 1 806 ? 31.329 3.350 -27.709 1.00 77.88 806 GLN A CA 1
ATOM 6470 C C . GLN A 1 806 ? 32.865 3.461 -27.588 1.00 77.88 806 GLN A C 1
ATOM 6472 O O . GLN A 1 806 ? 33.334 4.143 -26.678 1.00 77.88 806 GLN A O 1
ATOM 6477 N N . ASP A 1 807 ? 33.674 2.853 -28.471 1.00 77.75 807 ASP A N 1
ATOM 6478 C CA . ASP A 1 807 ? 35.144 3.015 -28.441 1.00 77.75 807 ASP A CA 1
ATOM 6479 C C . ASP A 1 807 ? 35.642 3.936 -29.582 1.00 77.75 807 ASP A C 1
ATOM 6481 O O . ASP A 1 807 ? 35.943 3.463 -30.682 1.00 77.75 807 ASP A O 1
ATOM 6485 N N . PRO A 1 808 ? 35.762 5.264 -29.350 1.00 77.12 808 PRO A N 1
ATOM 6486 C CA . PRO A 1 808 ? 36.162 6.220 -30.387 1.00 77.12 808 PRO A CA 1
ATOM 6487 C C . PRO A 1 808 ? 37.615 6.051 -30.848 1.00 77.12 808 PRO A C 1
ATOM 6489 O O . PRO A 1 808 ? 37.986 6.579 -31.891 1.00 77.12 808 PRO A O 1
ATOM 6492 N N . ILE A 1 809 ? 38.454 5.327 -30.098 1.00 82.56 809 ILE A N 1
ATOM 6493 C CA . ILE A 1 809 ? 39.822 5.020 -30.534 1.00 82.56 809 ILE A CA 1
ATOM 6494 C C . ILE A 1 809 ? 39.801 3.847 -31.515 1.00 82.56 809 ILE A C 1
ATOM 6496 O O . ILE A 1 809 ? 40.535 3.881 -32.492 1.00 82.56 809 ILE A O 1
ATOM 6500 N N . GLU A 1 810 ? 38.951 2.836 -31.308 1.00 81.31 810 GLU A N 1
ATOM 6501 C CA . GLU A 1 810 ? 38.813 1.726 -32.265 1.00 81.31 810 GLU A CA 1
ATOM 6502 C C . GLU A 1 810 ? 38.210 2.192 -33.595 1.00 81.31 810 GLU A C 1
ATOM 6504 O O . GLU A 1 810 ? 38.682 1.799 -34.658 1.00 81.31 810 GLU A O 1
ATOM 6509 N N . GLN A 1 811 ? 37.241 3.111 -33.539 1.00 78.94 811 GLN A N 1
ATOM 6510 C CA . GLN A 1 811 ? 36.699 3.787 -34.723 1.00 78.94 811 GLN A CA 1
ATOM 6511 C C . GLN A 1 811 ? 37.799 4.561 -35.463 1.00 78.94 811 GLN A C 1
ATOM 6513 O O . GLN A 1 811 ? 38.058 4.284 -36.628 1.00 78.94 811 GLN A O 1
ATOM 6518 N N . PHE A 1 812 ? 38.541 5.432 -34.772 1.00 88.06 812 PHE A N 1
ATOM 6519 C CA . PHE A 1 812 ? 39.681 6.143 -35.360 1.00 88.06 812 PHE A CA 1
ATOM 6520 C C . PHE A 1 812 ? 40.749 5.210 -35.963 1.00 88.06 812 PHE A C 1
ATOM 6522 O O . PHE A 1 812 ? 41.304 5.509 -37.023 1.00 88.06 812 PHE A O 1
ATOM 6529 N N . ILE A 1 813 ? 41.045 4.078 -35.314 1.00 88.50 813 ILE A N 1
ATOM 6530 C CA . ILE A 1 813 ? 41.983 3.084 -35.847 1.00 88.50 813 ILE A CA 1
ATOM 6531 C C . ILE A 1 813 ? 41.442 2.506 -37.157 1.00 88.50 813 ILE A C 1
ATOM 6533 O O . ILE A 1 813 ? 42.138 2.556 -38.164 1.00 88.50 813 ILE A O 1
ATOM 6537 N N . ARG A 1 814 ? 40.199 2.020 -37.168 1.00 84.38 814 ARG A N 1
ATOM 6538 C CA . ARG A 1 814 ? 39.549 1.448 -38.355 1.00 84.38 814 ARG A CA 1
ATOM 6539 C C . ARG A 1 814 ? 39.406 2.456 -39.504 1.00 84.38 814 ARG A C 1
ATOM 6541 O O . ARG A 1 814 ? 39.581 2.086 -40.657 1.00 84.38 814 ARG A O 1
ATOM 6548 N N . ASP A 1 815 ? 39.092 3.713 -39.194 1.00 85.50 815 ASP A N 1
ATOM 6549 C CA . ASP A 1 815 ? 38.686 4.723 -40.182 1.00 85.50 815 ASP A CA 1
ATOM 6550 C C . ASP A 1 815 ? 39.866 5.553 -40.721 1.00 85.50 815 ASP A C 1
ATOM 6552 O O . ASP A 1 815 ? 39.782 6.134 -41.806 1.00 85.50 815 ASP A O 1
ATOM 6556 N N . ARG A 1 816 ? 40.970 5.658 -39.965 1.00 89.88 816 ARG A N 1
ATOM 6557 C CA . ARG A 1 816 ? 42.133 6.501 -40.311 1.00 89.88 816 ARG A CA 1
ATOM 6558 C C . ARG A 1 816 ? 43.492 5.793 -40.216 1.00 89.88 816 ARG A C 1
ATOM 6560 O O . ARG A 1 816 ? 44.481 6.387 -40.653 1.00 89.88 816 ARG A O 1
ATOM 6567 N N . CYS A 1 817 ? 43.579 4.570 -39.686 1.00 91.94 817 CYS A N 1
ATOM 6568 C CA . CYS A 1 817 ? 44.852 3.892 -39.418 1.00 91.94 817 CYS A CA 1
ATOM 6569 C C . CYS A 1 817 ? 44.999 2.533 -40.121 1.00 91.94 817 CYS A C 1
ATOM 6571 O O . CYS A 1 817 ? 44.041 1.845 -40.445 1.00 91.94 817 CYS A O 1
ATOM 6573 N N . THR A 1 818 ? 46.246 2.108 -40.310 1.00 91.69 818 THR A N 1
ATOM 6574 C CA . THR A 1 818 ? 46.610 0.765 -40.775 1.00 91.69 818 THR A CA 1
ATOM 6575 C C . THR A 1 818 ? 47.373 0.042 -39.670 1.00 91.69 818 THR A C 1
ATOM 6577 O O . THR A 1 818 ? 48.325 0.593 -39.113 1.00 91.69 818 THR A O 1
ATOM 6580 N N . ILE A 1 819 ? 46.974 -1.195 -39.368 1.00 90.94 819 ILE A N 1
ATOM 6581 C CA . ILE A 1 819 ? 47.675 -2.080 -38.430 1.00 90.94 819 ILE A CA 1
ATOM 6582 C C . ILE A 1 819 ? 48.629 -2.972 -39.228 1.00 90.94 819 ILE A C 1
ATOM 6584 O O . ILE A 1 819 ? 48.186 -3.782 -40.039 1.00 90.94 819 ILE A O 1
ATOM 6588 N N . ALA A 1 820 ? 49.935 -2.839 -38.999 1.00 88.12 820 ALA A N 1
ATOM 6589 C CA . ALA A 1 820 ? 50.952 -3.703 -39.597 1.00 88.12 820 ALA A CA 1
ATOM 6590 C C . ALA A 1 820 ? 52.211 -3.758 -38.708 1.00 88.12 820 ALA A C 1
ATOM 6592 O O . ALA A 1 820 ? 52.647 -2.708 -38.231 1.00 88.12 820 ALA A O 1
ATOM 6593 N N . PRO A 1 821 ? 52.859 -4.928 -38.509 1.00 83.62 821 PRO A N 1
ATOM 6594 C CA . PRO A 1 821 ? 53.957 -5.080 -37.541 1.00 83.62 821 PRO A CA 1
ATOM 6595 C C . PRO A 1 821 ? 55.174 -4.162 -37.744 1.00 83.62 821 PRO A C 1
ATOM 6597 O O . PRO A 1 821 ? 55.906 -3.913 -36.793 1.00 83.62 821 PRO A O 1
ATOM 6600 N N . GLN A 1 822 ? 55.394 -3.671 -38.968 1.00 86.19 822 GLN A N 1
ATOM 6601 C CA . GLN A 1 822 ? 56.516 -2.792 -39.330 1.00 86.19 822 GLN A CA 1
ATOM 6602 C C . GLN A 1 822 ? 56.135 -1.297 -39.362 1.00 86.19 822 GLN A C 1
ATOM 6604 O O . GLN A 1 822 ? 56.974 -0.457 -39.677 1.00 86.19 822 GLN A O 1
ATOM 6609 N N . SER A 1 823 ? 54.878 -0.940 -39.075 1.00 88.62 823 SER A N 1
ATOM 6610 C CA . SER A 1 823 ? 54.442 0.459 -39.039 1.00 88.62 823 SER A CA 1
ATOM 6611 C C . SER A 1 823 ? 54.828 1.126 -37.720 1.00 88.62 823 SER A C 1
ATOM 6613 O O . SER A 1 823 ? 54.513 0.621 -36.641 1.00 88.62 823 SER A O 1
ATOM 6615 N N . GLU A 1 824 ? 55.464 2.293 -37.816 1.00 90.88 824 GLU A N 1
ATOM 6616 C CA . GLU A 1 824 ? 55.755 3.173 -36.685 1.00 90.88 824 GLU A CA 1
ATOM 6617 C C . GLU A 1 824 ? 55.174 4.571 -36.931 1.00 90.88 824 GLU A C 1
ATOM 6619 O O . GLU A 1 824 ? 55.273 5.108 -38.038 1.00 90.88 824 GLU A O 1
ATOM 6624 N N . ILE A 1 825 ? 54.621 5.207 -35.894 1.00 92.81 825 ILE A N 1
ATOM 6625 C CA . ILE A 1 825 ? 54.156 6.598 -35.980 1.00 92.81 825 ILE A CA 1
ATOM 6626 C C . ILE A 1 825 ? 54.391 7.387 -34.690 1.00 92.81 825 ILE A C 1
ATOM 6628 O O . ILE A 1 825 ? 54.235 6.882 -33.578 1.00 92.81 825 ILE A O 1
ATOM 6632 N N . LYS A 1 826 ? 54.743 8.673 -34.830 1.00 92.75 826 LYS A N 1
ATOM 6633 C CA . LYS A 1 826 ? 54.886 9.598 -33.696 1.00 92.75 826 LYS A CA 1
ATOM 6634 C C . LYS A 1 826 ? 53.548 9.831 -33.003 1.00 92.75 826 LYS A C 1
ATOM 6636 O O . LYS A 1 826 ? 52.567 10.209 -33.642 1.00 92.75 826 LYS A O 1
ATOM 6641 N N . ALA A 1 827 ? 53.549 9.710 -31.678 1.00 90.31 827 ALA A N 1
ATOM 6642 C CA . ALA A 1 827 ? 52.354 9.808 -30.847 1.00 90.31 827 ALA A CA 1
ATOM 6643 C C . ALA A 1 827 ? 51.588 11.133 -31.016 1.00 90.31 827 ALA A C 1
ATOM 6645 O O . ALA A 1 827 ? 50.363 11.133 -30.981 1.00 90.31 827 ALA A O 1
ATOM 6646 N N . SER A 1 828 ? 52.293 12.249 -31.235 1.00 90.56 828 SER A N 1
ATOM 6647 C CA . SER A 1 828 ? 51.694 13.569 -31.480 1.00 90.56 828 SER A CA 1
ATOM 6648 C C . SER A 1 828 ? 51.075 13.721 -32.875 1.00 90.56 828 SER A C 1
ATOM 6650 O O . SER A 1 828 ? 50.072 14.417 -33.025 1.00 90.56 828 SER A O 1
ATOM 6652 N N . ILE A 1 829 ? 51.632 13.059 -33.896 1.00 90.94 829 ILE A N 1
ATOM 6653 C CA . ILE A 1 829 ? 51.065 13.065 -35.255 1.00 90.94 829 ILE A CA 1
ATOM 6654 C C . ILE A 1 829 ? 49.780 12.239 -35.258 1.00 90.94 829 ILE A C 1
ATOM 6656 O O . ILE A 1 829 ? 48.737 12.723 -35.682 1.00 90.94 829 ILE A O 1
ATOM 6660 N N . LEU A 1 830 ? 49.833 11.027 -34.700 1.00 92.69 830 LEU A N 1
ATOM 6661 C CA . LEU A 1 830 ? 48.659 10.165 -34.594 1.00 92.69 830 LEU A CA 1
ATOM 6662 C C . LEU A 1 830 ? 47.541 10.822 -33.760 1.00 92.69 830 LEU A C 1
ATOM 6664 O O . LEU A 1 830 ? 46.382 10.780 -34.157 1.00 92.69 830 LEU A O 1
ATOM 6668 N N . TYR A 1 831 ? 47.888 11.497 -32.659 1.00 93.06 831 TYR A N 1
ATOM 6669 C CA . TYR A 1 831 ? 46.923 12.225 -31.832 1.00 93.06 831 TYR A CA 1
ATOM 6670 C C . TYR A 1 831 ? 46.277 13.428 -32.542 1.00 93.06 831 TYR A C 1
ATOM 6672 O O . TYR A 1 831 ? 45.064 13.575 -32.489 1.00 93.06 831 TYR A O 1
ATOM 6680 N N . SER A 1 832 ? 47.043 14.250 -33.267 1.00 92.38 832 SER A N 1
ATOM 6681 C CA . SER A 1 832 ? 46.467 15.383 -34.022 1.00 92.38 832 SER A CA 1
ATOM 6682 C C . SER A 1 832 ? 45.638 14.950 -35.242 1.00 92.38 832 SER A C 1
ATOM 6684 O O . SER A 1 832 ? 44.815 15.719 -35.734 1.00 92.38 832 SER A O 1
ATOM 6686 N N . HIS A 1 833 ? 45.807 13.714 -35.721 1.00 92.31 833 HIS A N 1
ATOM 6687 C CA . HIS A 1 833 ? 44.870 13.090 -36.660 1.00 92.31 833 HIS A CA 1
ATOM 6688 C C . HIS A 1 833 ? 43.629 12.516 -35.961 1.00 92.31 833 HIS A C 1
ATOM 6690 O O . HIS A 1 833 ? 42.552 12.568 -36.552 1.00 92.31 833 HIS A O 1
ATOM 6696 N N . TYR A 1 834 ? 43.752 12.031 -34.720 1.00 91.38 834 TYR A N 1
ATOM 6697 C CA . TYR A 1 834 ? 42.604 11.654 -33.889 1.00 91.38 834 TYR A CA 1
ATOM 6698 C C . TYR A 1 834 ? 41.733 12.865 -33.548 1.00 91.38 834 TYR A C 1
ATOM 6700 O O . TYR A 1 834 ? 40.529 12.772 -33.732 1.00 91.38 834 TYR A O 1
ATOM 6708 N N . GLU A 1 835 ? 42.314 14.000 -33.139 1.00 91.88 835 GLU A N 1
ATOM 6709 C CA . GLU A 1 835 ? 41.559 15.237 -32.871 1.00 91.88 835 GLU A CA 1
ATOM 6710 C C . GLU A 1 835 ? 40.759 15.678 -34.104 1.00 91.88 835 GLU A C 1
ATOM 6712 O O . GLU A 1 835 ? 39.545 15.803 -34.016 1.00 91.88 835 GLU A O 1
ATOM 6717 N N . ARG A 1 836 ? 41.392 15.779 -35.284 1.00 88.62 836 ARG A N 1
ATOM 6718 C CA . ARG A 1 836 ? 40.677 16.127 -36.528 1.00 88.62 836 ARG A CA 1
ATOM 6719 C C . ARG A 1 836 ? 39.582 15.129 -36.889 1.00 88.62 836 ARG A C 1
ATOM 6721 O O . ARG A 1 836 ? 38.476 15.542 -37.188 1.00 88.62 836 ARG A O 1
ATOM 6728 N N . TRP A 1 837 ? 39.863 13.823 -36.849 1.00 91.25 837 TRP A N 1
ATOM 6729 C CA . TRP A 1 837 ? 38.834 12.813 -37.122 1.00 91.25 837 TRP A CA 1
ATOM 6730 C C . TRP A 1 837 ? 37.692 12.871 -36.097 1.00 91.25 837 TRP A C 1
ATOM 6732 O O . TRP A 1 837 ? 36.546 12.615 -36.456 1.00 91.25 837 TRP A O 1
ATOM 6742 N N . HIS A 1 838 ? 37.983 13.224 -34.845 1.00 87.25 838 HIS A N 1
ATOM 6743 C CA . HIS A 1 838 ? 36.971 13.403 -33.815 1.00 87.25 838 HIS A CA 1
ATOM 6744 C C . HIS A 1 838 ? 36.079 14.602 -34.137 1.00 87.25 838 HIS A C 1
ATOM 6746 O O . HIS A 1 838 ? 34.865 14.446 -34.149 1.00 87.25 838 HIS A O 1
ATOM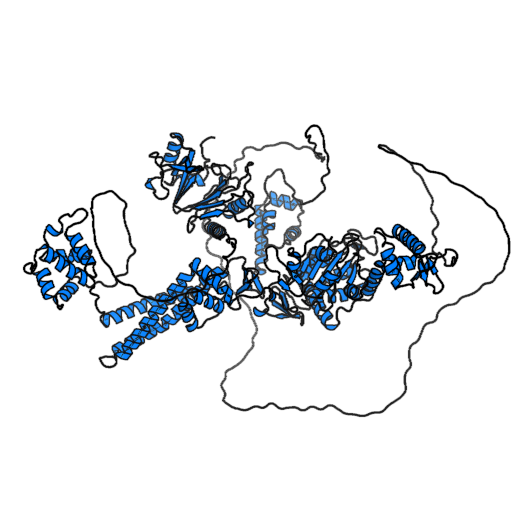 6752 N N . ASP A 1 839 ? 36.669 15.753 -34.460 1.00 85.44 839 ASP A N 1
ATOM 6753 C CA . ASP A 1 839 ? 35.937 16.961 -34.856 1.00 85.44 839 ASP A CA 1
ATOM 6754 C C . ASP A 1 839 ? 35.143 16.746 -36.169 1.00 85.44 839 ASP A C 1
ATOM 6756 O O . ASP A 1 839 ? 34.030 17.249 -36.305 1.00 85.44 839 ASP A O 1
ATOM 6760 N N . ASP A 1 840 ? 35.675 15.946 -37.108 1.00 80.62 840 ASP A N 1
ATOM 6761 C CA . ASP A 1 840 ? 35.020 15.545 -38.367 1.00 80.62 840 ASP A CA 1
ATOM 6762 C C . ASP A 1 840 ? 33.783 14.635 -38.149 1.00 80.62 840 ASP A C 1
ATOM 6764 O O . ASP A 1 840 ? 32.867 14.648 -38.969 1.00 80.62 840 ASP A O 1
ATOM 6768 N N . ASN A 1 841 ? 33.778 13.772 -37.115 1.00 73.12 841 ASN A N 1
ATOM 6769 C CA . ASN A 1 841 ? 32.839 12.633 -37.002 1.00 73.12 841 ASN A CA 1
ATOM 6770 C C . ASN A 1 841 ? 32.009 12.597 -35.705 1.00 73.12 841 ASN A C 1
ATOM 6772 O O . ASN A 1 841 ? 31.134 11.737 -35.572 1.00 73.12 841 ASN A O 1
ATOM 6776 N N . ARG A 1 842 ? 32.291 13.447 -34.710 1.00 72.00 842 ARG A N 1
ATOM 6777 C CA . ARG A 1 842 ? 31.706 13.347 -33.363 1.00 72.00 842 ARG A CA 1
ATOM 6778 C C . ARG A 1 842 ? 31.451 14.716 -32.734 1.00 72.00 842 ARG A C 1
ATOM 6780 O O . ARG A 1 842 ? 32.248 15.636 -32.853 1.00 72.00 842 ARG A O 1
ATOM 6787 N N . THR A 1 843 ? 30.346 14.828 -31.997 1.00 56.00 843 THR A N 1
ATOM 6788 C CA . THR A 1 843 ? 29.904 16.082 -31.357 1.00 56.00 843 THR A CA 1
ATOM 6789 C C . THR A 1 843 ? 30.323 16.220 -29.888 1.00 56.00 843 THR A C 1
ATOM 6791 O O . THR A 1 843 ? 30.031 17.239 -29.262 1.00 56.00 843 THR A O 1
ATOM 6794 N N . ASP A 1 844 ? 30.963 15.202 -29.300 1.00 67.19 844 ASP A N 1
ATOM 6795 C CA . ASP A 1 844 ? 31.563 15.268 -27.964 1.00 67.19 844 ASP A CA 1
ATOM 6796 C C . ASP A 1 844 ? 33.013 15.797 -28.002 1.00 67.19 844 ASP A C 1
ATOM 6798 O O . ASP A 1 844 ? 33.560 16.091 -29.061 1.00 67.19 844 ASP A O 1
ATOM 6802 N N . ARG A 1 845 ? 33.652 15.988 -26.839 1.00 74.56 845 ARG A N 1
ATOM 6803 C CA . ARG A 1 845 ? 35.046 16.472 -26.783 1.00 74.56 845 ARG A CA 1
ATOM 6804 C C . ARG A 1 845 ? 36.038 15.313 -26.950 1.00 74.56 845 ARG A C 1
ATOM 6806 O O . ARG A 1 845 ? 35.876 14.321 -26.233 1.00 74.56 845 ARG A O 1
ATOM 6813 N N . PRO A 1 846 ? 37.104 15.457 -27.762 1.00 80.75 846 PRO A N 1
ATOM 6814 C CA . PRO A 1 846 ? 38.120 14.420 -27.912 1.00 80.75 846 PRO A CA 1
ATOM 6815 C C . PRO A 1 846 ? 38.804 14.065 -26.586 1.00 80.75 846 PRO A C 1
ATOM 6817 O O . PRO A 1 846 ? 38.998 14.901 -25.694 1.00 80.75 846 PRO A O 1
ATOM 6820 N N . LEU A 1 847 ? 39.219 12.802 -26.463 1.00 81.62 847 LEU A N 1
ATOM 6821 C CA . LEU A 1 847 ? 40.053 12.343 -25.353 1.00 81.62 847 LEU A CA 1
ATOM 6822 C C . LEU A 1 847 ? 41.377 13.109 -25.353 1.00 81.62 847 LEU A C 1
ATOM 6824 O O . LEU A 1 847 ? 42.120 13.019 -26.318 1.00 81.62 847 LEU A O 1
ATOM 6828 N N . SER A 1 848 ? 41.725 13.782 -24.251 1.00 84.12 848 SER A N 1
ATOM 6829 C CA . SER A 1 848 ? 43.021 14.478 -24.131 1.00 84.12 848 SER A CA 1
ATOM 6830 C C . SER A 1 848 ? 44.221 13.590 -24.502 1.00 84.12 848 SER A C 1
ATOM 6832 O O . SER A 1 848 ? 44.216 12.395 -24.202 1.00 84.12 848 SER A O 1
ATOM 6834 N N . LEU A 1 849 ? 45.301 14.184 -25.027 1.00 83.81 849 LEU A N 1
ATOM 6835 C CA . LEU A 1 849 ? 46.562 13.510 -25.396 1.00 83.81 849 LEU A CA 1
ATOM 6836 C C . LEU A 1 849 ? 47.052 12.469 -24.370 1.00 83.81 849 LEU A C 1
ATOM 6838 O O . LEU A 1 849 ? 47.559 11.410 -24.746 1.00 83.81 849 LEU A O 1
ATOM 6842 N N . LYS A 1 850 ? 46.893 12.747 -23.068 1.00 85.00 850 LYS A N 1
ATOM 6843 C CA . LYS A 1 850 ? 47.245 11.804 -21.996 1.00 85.00 850 LYS A CA 1
ATOM 6844 C C . LYS A 1 850 ? 46.303 10.595 -21.963 1.00 85.00 850 LYS A C 1
ATOM 6846 O O . LYS A 1 850 ? 46.788 9.473 -21.908 1.00 85.00 850 LYS A O 1
ATOM 6851 N N . ALA A 1 851 ? 44.989 10.813 -22.020 1.00 78.75 851 ALA A N 1
ATOM 6852 C CA . ALA A 1 851 ? 43.983 9.748 -22.021 1.00 78.75 851 ALA A CA 1
ATOM 6853 C C . ALA A 1 851 ? 44.042 8.903 -23.305 1.00 78.75 851 ALA A C 1
ATOM 6855 O O . ALA A 1 851 ? 44.163 7.682 -23.218 1.00 78.75 851 ALA A O 1
ATOM 6856 N N . PHE A 1 852 ? 44.068 9.547 -24.479 1.00 86.75 852 PHE A N 1
ATOM 6857 C CA . PHE A 1 852 ? 44.288 8.887 -25.769 1.00 86.75 852 PHE A CA 1
ATOM 6858 C C . PHE A 1 852 ? 45.569 8.045 -25.744 1.00 86.75 852 PHE A C 1
ATOM 6860 O O . PHE A 1 852 ? 45.555 6.861 -26.075 1.00 86.75 852 PHE A O 1
ATOM 6867 N N . GLY A 1 853 ? 46.673 8.629 -25.267 1.00 86.25 853 GLY A N 1
ATOM 6868 C CA . GLY A 1 853 ? 47.947 7.931 -25.163 1.00 86.25 853 GLY A CA 1
ATOM 6869 C C . GLY A 1 853 ? 47.928 6.752 -24.188 1.00 86.25 853 GLY A C 1
ATOM 6870 O O . GLY A 1 853 ? 48.550 5.734 -24.478 1.00 86.25 853 GLY A O 1
ATOM 6871 N N . THR A 1 854 ? 47.223 6.854 -23.059 1.00 85.38 854 THR A N 1
ATOM 6872 C CA . THR A 1 854 ? 47.049 5.748 -22.103 1.00 85.38 854 THR A CA 1
ATOM 6873 C C . THR A 1 854 ? 46.227 4.604 -22.690 1.00 85.38 854 THR A C 1
ATOM 6875 O O . THR A 1 854 ? 46.609 3.453 -22.510 1.00 85.38 854 THR A O 1
ATOM 6878 N N . GLU A 1 855 ? 45.136 4.885 -23.406 1.00 80.38 855 GLU A N 1
ATOM 6879 C CA . GLU A 1 855 ? 44.316 3.837 -24.024 1.00 80.38 855 GLU A CA 1
ATOM 6880 C C . GLU A 1 855 ? 45.015 3.171 -25.214 1.00 80.38 855 GLU A C 1
ATOM 6882 O O . GLU A 1 855 ? 45.020 1.945 -25.306 1.00 80.38 855 GLU A O 1
ATOM 6887 N N . LEU A 1 856 ? 45.667 3.944 -26.089 1.00 87.81 856 LEU A N 1
ATOM 6888 C CA . LEU A 1 856 ? 46.353 3.389 -27.258 1.00 87.81 856 LEU A CA 1
ATOM 6889 C C . LEU A 1 856 ? 47.564 2.519 -26.867 1.00 87.81 856 LEU A C 1
ATOM 6891 O O . LEU A 1 856 ? 47.811 1.493 -27.498 1.00 87.81 856 LEU A O 1
ATOM 6895 N N . SER A 1 857 ? 48.251 2.855 -25.766 1.00 89.25 857 SER A N 1
ATOM 6896 C CA . SER A 1 857 ? 49.348 2.038 -25.206 1.00 89.25 857 SER A CA 1
ATOM 6897 C C . SER A 1 857 ? 48.902 0.657 -24.694 1.00 89.25 857 SER A C 1
ATOM 6899 O O . SER A 1 857 ? 49.752 -0.154 -24.343 1.00 89.25 857 SER A O 1
ATOM 6901 N N . LYS A 1 858 ? 47.590 0.375 -24.621 1.00 84.81 858 LYS A N 1
ATOM 6902 C CA . LYS A 1 858 ? 47.056 -0.966 -24.312 1.00 84.81 858 LYS A CA 1
ATOM 6903 C C . LYS A 1 858 ? 46.928 -1.858 -25.552 1.00 84.81 858 LYS A C 1
ATOM 6905 O O . LYS A 1 858 ? 46.734 -3.058 -25.400 1.00 84.81 858 LYS A O 1
ATOM 6910 N N . ARG A 1 859 ? 46.974 -1.271 -26.755 1.00 86.25 859 ARG A N 1
ATOM 6911 C CA . ARG A 1 859 ? 46.819 -1.963 -28.050 1.00 86.25 859 ARG A CA 1
ATOM 6912 C C . ARG A 1 859 ? 48.133 -2.042 -28.830 1.00 86.25 859 ARG A C 1
ATOM 6914 O O . ARG A 1 859 ? 48.347 -3.008 -29.551 1.00 86.25 859 ARG A O 1
ATOM 6921 N N . PHE A 1 860 ? 49.012 -1.050 -28.665 1.00 90.62 860 PHE A N 1
ATOM 6922 C CA . PHE A 1 860 ? 50.252 -0.902 -29.432 1.00 90.62 860 PHE A CA 1
ATOM 6923 C C . PHE A 1 860 ? 51.447 -0.608 -28.523 1.00 90.62 860 PHE A C 1
ATOM 6925 O O . PHE A 1 860 ? 51.335 0.173 -27.574 1.00 90.62 860 PHE A O 1
ATOM 6932 N N . GLU A 1 861 ? 52.608 -1.197 -28.833 1.00 89.69 861 GLU A N 1
ATOM 6933 C CA . GLU A 1 861 ? 53.849 -0.927 -28.100 1.00 89.69 861 GLU A CA 1
ATOM 6934 C C . GLU A 1 861 ? 54.225 0.553 -28.242 1.00 89.69 861 GLU A C 1
ATOM 6936 O O . GLU A 1 861 ? 54.287 1.092 -29.349 1.00 89.69 861 GLU A O 1
ATOM 6941 N N . LYS A 1 862 ? 54.506 1.208 -27.112 1.00 91.56 862 LYS A N 1
ATOM 6942 C CA . LYS A 1 862 ? 54.932 2.605 -27.060 1.00 91.56 862 LYS A CA 1
ATOM 6943 C C . LYS A 1 862 ? 56.402 2.706 -26.679 1.00 91.56 862 LYS A C 1
ATOM 6945 O O . LYS A 1 862 ? 56.771 2.392 -25.550 1.00 91.56 862 LYS A O 1
ATOM 6950 N N . MET A 1 863 ? 57.219 3.238 -27.582 1.00 88.50 863 MET A N 1
ATOM 6951 C CA . MET A 1 863 ? 58.640 3.484 -27.332 1.00 88.50 863 MET A CA 1
ATOM 6952 C C . MET A 1 863 ? 58.947 4.977 -27.210 1.00 88.50 863 MET A C 1
ATOM 6954 O O . MET A 1 863 ? 58.289 5.824 -27.817 1.00 88.50 863 MET A O 1
ATOM 6958 N N . HIS A 1 864 ? 59.995 5.305 -26.455 1.00 85.69 864 HIS A N 1
ATOM 6959 C CA . HIS A 1 864 ? 60.558 6.651 -26.386 1.00 85.69 864 HIS A CA 1
ATOM 6960 C C . HIS A 1 864 ? 61.837 6.730 -27.224 1.00 85.69 864 HIS A C 1
ATOM 6962 O O . HIS A 1 864 ? 62.766 5.954 -27.022 1.00 85.69 864 HIS A O 1
ATOM 6968 N N . THR A 1 865 ? 61.889 7.690 -28.148 1.00 86.50 865 THR A N 1
ATOM 6969 C CA . THR A 1 865 ? 63.064 7.982 -28.983 1.00 86.50 865 THR A CA 1
ATOM 6970 C C . THR A 1 865 ? 63.590 9.388 -28.697 1.00 86.50 865 THR A C 1
ATOM 6972 O O . THR A 1 865 ? 62.884 10.227 -28.131 1.00 86.50 865 THR A O 1
ATOM 6975 N N . THR A 1 866 ? 64.795 9.695 -29.178 1.00 80.44 866 THR A N 1
ATOM 6976 C CA . THR A 1 866 ? 65.357 11.059 -29.204 1.00 80.44 866 THR A CA 1
ATOM 6977 C C . THR A 1 866 ? 64.496 12.074 -29.968 1.00 80.44 866 THR A C 1
ATOM 6979 O O . THR A 1 866 ? 64.668 13.274 -29.779 1.00 80.44 866 THR A O 1
ATOM 6982 N N . PHE A 1 867 ? 63.540 11.622 -30.789 1.00 74.25 867 PHE A N 1
ATOM 6983 C CA . PHE A 1 867 ? 62.631 12.465 -31.574 1.00 74.25 867 PHE A CA 1
ATOM 6984 C C . PHE A 1 867 ? 61.172 12.439 -31.078 1.00 74.25 867 PHE A C 1
ATOM 6986 O O . PHE A 1 867 ? 60.266 12.840 -31.823 1.00 74.25 867 PHE A O 1
ATOM 6993 N N . GLY A 1 868 ? 60.950 11.965 -29.844 1.00 84.00 868 GLY A N 1
ATOM 6994 C CA . GLY A 1 868 ? 59.648 11.861 -29.182 1.00 84.00 868 GLY A CA 1
ATOM 6995 C C . GLY A 1 868 ? 59.169 10.418 -28.978 1.00 84.00 868 GLY A C 1
ATOM 6996 O O . GLY A 1 868 ? 59.864 9.454 -29.303 1.00 84.00 868 GLY A O 1
ATOM 6997 N N . ALA A 1 869 ? 57.964 10.267 -28.425 1.00 89.19 869 ALA A N 1
ATOM 6998 C CA . ALA A 1 869 ? 57.321 8.961 -28.285 1.00 89.19 869 ALA A CA 1
ATOM 6999 C C . ALA A 1 869 ? 56.709 8.491 -29.617 1.00 89.19 869 ALA A C 1
ATOM 7001 O O . ALA A 1 869 ? 56.078 9.281 -30.327 1.00 89.19 869 ALA A O 1
ATOM 7002 N N . ILE A 1 870 ? 56.858 7.203 -29.917 1.00 92.06 870 ILE A N 1
ATOM 7003 C CA . ILE A 1 870 ? 56.275 6.522 -31.080 1.00 92.06 870 ILE A CA 1
ATOM 7004 C C . ILE A 1 870 ? 55.424 5.330 -30.633 1.00 92.06 870 ILE A C 1
ATOM 7006 O O . ILE A 1 870 ? 55.657 4.774 -29.559 1.00 92.06 870 ILE A O 1
ATOM 7010 N N . TYR A 1 871 ? 54.466 4.935 -31.468 1.00 93.25 871 TYR A N 1
ATOM 7011 C CA . TYR A 1 871 ? 53.765 3.654 -31.371 1.00 93.25 871 TYR A CA 1
ATOM 7012 C C . TYR A 1 871 ? 54.229 2.728 -32.496 1.00 93.25 871 TYR A C 1
ATOM 7014 O O . TYR A 1 871 ? 54.464 3.206 -33.608 1.00 93.25 871 TYR A O 1
ATOM 7022 N N . ARG A 1 872 ? 54.353 1.429 -32.206 1.00 90.56 872 ARG A N 1
ATOM 7023 C CA . ARG A 1 872 ? 54.677 0.367 -33.173 1.00 90.56 872 ARG A CA 1
ATOM 7024 C C . ARG A 1 872 ? 53.464 -0.512 -33.453 1.00 90.56 872 ARG A C 1
ATOM 7026 O O . ARG A 1 872 ? 52.614 -0.691 -32.584 1.00 90.56 872 ARG A O 1
ATOM 7033 N N . GLY A 1 873 ? 53.404 -1.083 -34.650 1.00 88.50 873 GLY A N 1
ATOM 7034 C CA . GLY A 1 873 ? 52.279 -1.900 -35.109 1.00 88.50 873 GLY A CA 1
ATOM 7035 C C . GLY A 1 873 ? 51.141 -1.094 -35.746 1.00 88.50 873 GLY A C 1
ATOM 7036 O O . GLY A 1 873 ? 50.163 -1.690 -36.192 1.00 88.50 873 GLY A O 1
ATOM 7037 N N . ILE A 1 874 ? 51.252 0.239 -35.801 1.00 93.31 874 ILE A N 1
ATOM 7038 C CA . ILE A 1 874 ? 50.214 1.153 -36.292 1.00 93.31 874 ILE A CA 1
ATOM 7039 C C . ILE A 1 874 ? 50.821 2.325 -37.075 1.00 93.31 874 ILE A C 1
ATOM 7041 O O . ILE A 1 874 ? 51.835 2.901 -36.683 1.00 93.31 874 ILE A O 1
ATOM 7045 N N . GLY A 1 875 ? 50.169 2.698 -38.174 1.00 91.62 875 GLY A N 1
ATOM 7046 C CA . GLY A 1 875 ? 50.397 3.937 -38.920 1.00 91.62 875 GLY A CA 1
ATOM 7047 C C . GLY A 1 875 ? 49.070 4.563 -39.357 1.00 91.62 875 GLY A C 1
ATOM 7048 O O . GLY A 1 875 ? 48.015 3.972 -39.156 1.00 91.62 875 GLY A O 1
ATOM 7049 N N . LEU A 1 876 ? 49.103 5.751 -39.961 1.00 90.75 876 LEU A N 1
ATOM 7050 C CA . LEU A 1 876 ? 47.933 6.325 -40.644 1.00 90.75 876 LEU A CA 1
ATOM 7051 C C . LEU A 1 876 ? 47.778 5.709 -42.043 1.00 90.75 876 LEU A C 1
ATOM 7053 O O . LEU A 1 876 ? 48.783 5.341 -42.654 1.00 90.75 876 LEU A O 1
ATOM 7057 N N . TYR A 1 877 ? 46.553 5.660 -42.577 1.00 85.50 877 TYR A N 1
ATOM 7058 C CA . TYR A 1 877 ? 46.343 5.322 -43.989 1.00 85.50 877 TYR A CA 1
ATOM 7059 C C . TYR A 1 877 ? 47.114 6.295 -44.895 1.00 85.50 877 TYR A C 1
ATOM 7061 O O . TYR A 1 877 ? 46.994 7.516 -44.773 1.00 85.50 877 TYR A O 1
ATOM 7069 N N . SER A 1 878 ? 47.891 5.748 -45.832 1.00 58.25 878 SER A N 1
ATOM 7070 C CA . SER A 1 878 ? 48.551 6.514 -46.890 1.00 58.25 878 SER A CA 1
ATOM 7071 C C . SER A 1 878 ? 47.705 6.440 -48.170 1.00 58.25 878 SER A C 1
ATOM 7073 O O . SER A 1 878 ? 47.479 5.326 -48.640 1.00 58.25 878 SER A O 1
ATOM 7075 N N . PRO A 1 879 ? 47.269 7.564 -48.778 1.00 44.66 879 PRO A N 1
ATOM 7076 C CA . PRO A 1 879 ? 46.392 7.564 -49.965 1.00 44.66 879 PRO A CA 1
ATOM 7077 C C . PRO A 1 879 ? 46.972 6.985 -51.277 1.00 44.66 879 PRO A C 1
ATOM 7079 O O . PRO A 1 879 ? 46.435 7.259 -52.344 1.00 44.66 879 PRO A O 1
ATOM 7082 N N . ASN A 1 880 ? 48.076 6.231 -51.227 1.00 39.78 880 ASN A N 1
ATOM 7083 C CA . ASN A 1 880 ? 48.857 5.796 -52.394 1.00 39.78 880 ASN A CA 1
ATOM 7084 C C . ASN A 1 880 ? 48.895 4.268 -52.614 1.00 39.78 880 ASN A C 1
ATOM 7086 O O . ASN A 1 880 ? 49.691 3.794 -53.427 1.00 39.78 880 ASN A O 1
ATOM 7090 N N . HIS A 1 881 ? 48.038 3.491 -51.946 1.00 37.66 881 HIS A N 1
ATOM 7091 C CA . HIS A 1 881 ? 47.729 2.101 -52.315 1.00 37.66 881 HIS A CA 1
ATOM 7092 C C . HIS A 1 881 ? 46.208 1.879 -52.375 1.00 37.66 881 HIS A C 1
ATOM 7094 O O . HIS A 1 881 ? 45.442 2.591 -51.735 1.00 37.66 881 HIS A O 1
ATOM 7100 N N . ASP A 1 882 ? 45.800 0.907 -53.196 1.00 33.66 882 ASP A N 1
ATOM 7101 C CA . ASP A 1 882 ? 44.426 0.420 -53.391 1.00 33.66 882 ASP A CA 1
ATOM 7102 C C . ASP A 1 882 ? 43.365 1.396 -53.929 1.00 33.66 882 ASP A C 1
ATOM 7104 O O . ASP A 1 882 ? 42.174 1.290 -53.637 1.00 33.66 882 ASP A O 1
ATOM 7108 N N . ALA A 1 883 ? 43.753 2.211 -54.915 1.00 34.81 883 ALA A N 1
ATOM 7109 C CA . ALA A 1 883 ? 42.823 2.711 -55.935 1.00 34.81 883 ALA A CA 1
ATOM 7110 C C . ALA A 1 883 ? 42.339 1.567 -56.867 1.00 34.81 883 ALA A C 1
ATOM 7112 O O . ALA A 1 883 ? 42.657 1.546 -58.061 1.00 34.81 883 ALA A O 1
ATOM 7113 N N . ARG A 1 884 ? 41.649 0.546 -56.318 1.00 38.75 884 ARG A N 1
ATOM 7114 C CA . ARG A 1 884 ? 41.229 -0.645 -57.085 1.00 38.75 884 ARG A CA 1
ATOM 7115 C C . ARG A 1 884 ? 40.073 -1.485 -56.508 1.00 38.75 884 ARG A C 1
ATOM 7117 O O . ARG A 1 884 ? 40.144 -2.713 -56.521 1.00 38.75 884 ARG A O 1
ATOM 7124 N N . ARG A 1 885 ? 38.958 -0.861 -56.105 1.00 30.20 885 ARG A N 1
ATOM 7125 C CA . ARG A 1 885 ? 37.668 -1.574 -55.971 1.00 30.20 885 ARG A CA 1
ATOM 7126 C C . ARG A 1 885 ? 36.456 -0.708 -56.344 1.00 30.20 885 ARG A C 1
ATOM 7128 O O . ARG A 1 885 ? 35.908 -0.011 -55.509 1.00 30.20 885 ARG A O 1
ATOM 7135 N N . VAL A 1 886 ? 36.112 -0.797 -57.631 1.00 32.44 886 VAL A N 1
ATOM 7136 C CA . VAL A 1 886 ? 34.762 -0.769 -58.231 1.00 32.44 886 VAL A CA 1
ATOM 7137 C C . VAL A 1 886 ? 33.680 -0.005 -57.453 1.00 32.44 886 VAL A C 1
ATOM 7139 O O . VAL A 1 886 ? 33.081 -0.543 -56.525 1.00 32.44 886 VAL A O 1
ATOM 7142 N N . GLU A 1 887 ? 33.358 1.194 -57.937 1.00 31.23 887 GLU A N 1
ATOM 7143 C CA . GLU A 1 887 ? 31.995 1.728 -57.862 1.00 31.23 887 GLU A CA 1
ATOM 7144 C C . GLU A 1 887 ? 31.113 0.995 -58.889 1.00 31.23 887 GLU A C 1
ATOM 7146 O O . GLU A 1 887 ? 31.575 0.677 -59.988 1.00 31.23 887 GLU A O 1
ATOM 7151 N N . ASP A 1 888 ? 29.851 0.749 -58.544 1.00 29.33 888 ASP A N 1
ATOM 7152 C CA . ASP A 1 888 ? 28.805 0.263 -59.452 1.00 29.33 888 ASP A CA 1
ATOM 7153 C C . ASP A 1 888 ? 27.461 0.909 -59.048 1.00 29.33 888 ASP A C 1
ATOM 7155 O O . ASP A 1 888 ? 27.369 1.532 -57.990 1.00 29.33 888 ASP A O 1
ATOM 7159 N N . SER A 1 889 ? 26.421 0.766 -59.871 1.00 29.64 889 SER A N 1
ATOM 7160 C CA . SER A 1 889 ? 25.127 1.477 -59.825 1.00 29.64 889 SER A CA 1
ATOM 7161 C C . SER A 1 889 ? 25.196 2.983 -60.142 1.00 29.64 889 SER A C 1
ATOM 7163 O O . SER A 1 889 ? 25.230 3.864 -59.289 1.00 29.64 889 SER A O 1
ATOM 7165 N N . ALA A 1 890 ? 25.173 3.264 -61.446 1.00 29.53 890 ALA A N 1
ATOM 7166 C CA . ALA A 1 890 ? 25.023 4.592 -62.029 1.00 29.53 890 ALA A CA 1
ATOM 7167 C C . ALA A 1 890 ? 23.678 5.276 -61.705 1.00 29.53 890 ALA A C 1
ATOM 7169 O O . ALA A 1 890 ? 22.665 4.608 -61.506 1.00 29.53 890 ALA A O 1
ATOM 7170 N N . GLN A 1 891 ? 23.636 6.603 -61.869 1.00 27.44 891 GLN A N 1
ATOM 7171 C CA . GLN A 1 891 ? 22.439 7.311 -62.342 1.00 27.44 891 GLN A CA 1
ATOM 7172 C C . GLN A 1 891 ? 22.811 8.490 -63.254 1.00 27.44 891 GLN A C 1
ATOM 7174 O O . GLN A 1 891 ? 23.776 9.211 -63.006 1.00 27.44 891 GLN A O 1
ATOM 7179 N N . THR A 1 892 ? 22.042 8.663 -64.331 1.00 26.02 892 THR A N 1
ATOM 7180 C CA . THR A 1 892 ? 22.101 9.764 -65.313 1.00 26.02 892 THR A CA 1
ATOM 7181 C C . THR A 1 892 ? 20.649 10.041 -65.808 1.00 26.02 892 THR A C 1
ATOM 7183 O O . THR A 1 892 ? 19.744 9.318 -65.391 1.00 26.02 892 THR A O 1
ATOM 7186 N N . PRO A 1 893 ? 20.346 11.116 -66.569 1.00 39.78 893 PRO A N 1
ATOM 7187 C CA . PRO A 1 893 ? 20.033 12.401 -65.928 1.00 39.78 893 PRO A CA 1
ATOM 7188 C C . PRO A 1 893 ? 18.828 13.167 -66.532 1.00 39.78 893 PRO A C 1
ATOM 7190 O O . PRO A 1 893 ? 18.656 13.191 -67.747 1.00 39.78 893 PRO A O 1
ATOM 7193 N N . GLU A 1 894 ? 18.102 13.939 -65.717 1.00 26.27 894 GLU A N 1
ATOM 7194 C CA . GLU A 1 894 ? 17.147 14.977 -66.169 1.00 26.27 894 GLU A CA 1
ATOM 7195 C C . GLU A 1 894 ? 17.338 16.236 -65.292 1.00 26.27 894 GLU A C 1
ATOM 7197 O O . GLU A 1 894 ? 17.112 16.194 -64.087 1.00 26.27 894 GLU A O 1
ATOM 7202 N N . THR A 1 895 ? 18.083 17.253 -65.750 1.00 29.66 895 THR A N 1
ATOM 7203 C CA . THR A 1 895 ? 17.697 18.401 -66.615 1.00 29.66 895 THR A CA 1
ATOM 7204 C C . THR A 1 895 ? 16.923 19.512 -65.900 1.00 29.66 895 THR A C 1
ATOM 7206 O O . THR A 1 895 ? 15.831 19.292 -65.386 1.00 29.66 895 THR A O 1
ATOM 7209 N N . ASP A 1 896 ? 17.475 20.728 -65.942 1.00 28.73 896 ASP A N 1
ATOM 7210 C CA . ASP A 1 896 ? 16.898 21.952 -65.376 1.00 28.73 896 ASP A CA 1
ATOM 7211 C C . ASP A 1 896 ? 15.520 22.319 -65.947 1.00 28.73 896 ASP A C 1
ATOM 7213 O O . ASP A 1 896 ? 15.232 22.060 -67.119 1.00 28.73 896 ASP A O 1
ATOM 7217 N N . ASN A 1 897 ? 14.753 23.115 -65.187 1.00 28.03 897 ASN A N 1
ATOM 7218 C CA . ASN A 1 897 ? 14.247 24.386 -65.720 1.00 28.03 897 ASN A CA 1
ATOM 7219 C C . ASN A 1 897 ? 13.816 25.406 -64.643 1.00 28.03 897 ASN A C 1
ATOM 7221 O O . ASN A 1 897 ? 13.587 25.081 -63.483 1.00 28.03 897 ASN A O 1
ATOM 7225 N N . HIS A 1 898 ? 13.725 26.660 -65.093 1.00 28.94 898 HIS A N 1
ATOM 7226 C CA . HIS A 1 898 ? 13.277 27.893 -64.423 1.00 28.94 898 HIS A CA 1
ATOM 7227 C C . HIS A 1 898 ? 12.058 27.745 -63.462 1.00 28.94 898 HIS A C 1
ATOM 7229 O O . HIS A 1 898 ? 11.193 26.901 -63.660 1.00 28.94 898 HIS A O 1
ATOM 7235 N N . THR A 1 899 ? 11.817 28.631 -62.477 1.00 27.83 899 THR A N 1
ATOM 7236 C CA . THR A 1 899 ? 11.769 3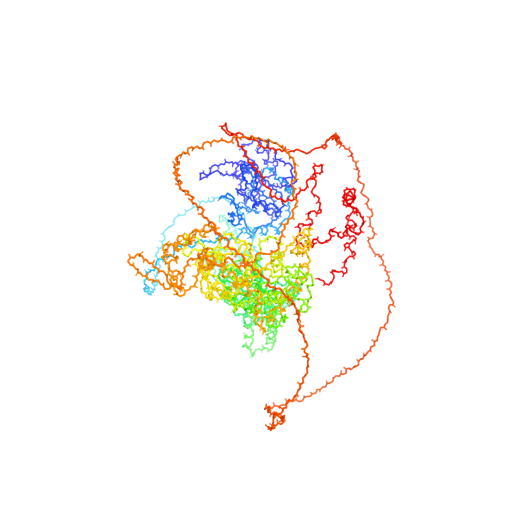0.103 -62.651 1.00 27.83 899 THR A CA 1
ATOM 7237 C C . THR A 1 899 ? 11.937 30.918 -61.349 1.00 27.83 899 THR A C 1
ATOM 7239 O O . THR A 1 899 ? 11.750 30.436 -60.242 1.00 27.83 899 THR A O 1
ATOM 7242 N N . SER A 1 900 ? 12.313 32.187 -61.530 1.00 25.72 900 SER A N 1
ATOM 7243 C CA . SER A 1 900 ? 12.701 33.232 -60.565 1.00 25.72 900 SER A CA 1
ATOM 7244 C C . SER A 1 900 ? 11.630 33.802 -59.610 1.00 25.72 900 SER A C 1
ATOM 7246 O O . SER A 1 900 ? 10.443 33.700 -59.895 1.00 25.72 900 SER A O 1
ATOM 7248 N N . MET A 1 901 ? 12.114 34.664 -58.691 1.00 26.06 901 MET A N 1
ATOM 7249 C CA . MET A 1 901 ? 11.432 35.747 -57.936 1.00 26.06 901 MET A CA 1
ATOM 7250 C C . MET A 1 901 ? 10.852 35.375 -56.556 1.00 26.06 901 MET A C 1
ATOM 7252 O O . MET A 1 901 ? 10.253 34.322 -56.410 1.00 26.06 901 MET A O 1
ATOM 7256 N N . LYS A 1 902 ? 10.948 36.229 -55.517 1.00 27.28 902 LYS A N 1
ATOM 7257 C CA . LYS A 1 902 ? 11.772 37.449 -55.290 1.00 27.28 902 LYS A CA 1
ATOM 7258 C C . LYS A 1 902 ? 11.730 37.836 -53.800 1.00 27.28 902 LYS A C 1
ATOM 7260 O O . LYS A 1 902 ? 10.746 37.521 -53.148 1.00 27.28 902 LYS A O 1
ATOM 7265 N N . ASN A 1 903 ? 12.666 38.710 -53.402 1.00 26.88 903 ASN A N 1
ATOM 7266 C CA . ASN A 1 903 ? 12.558 39.668 -52.284 1.00 26.88 903 ASN A CA 1
ATOM 7267 C C . ASN A 1 903 ? 12.524 39.103 -50.841 1.00 26.88 903 ASN A C 1
ATOM 7269 O O . ASN A 1 903 ? 12.009 38.018 -50.616 1.00 26.88 903 ASN A O 1
ATOM 7273 N N . LYS A 1 904 ? 12.949 39.847 -49.807 1.00 28.94 904 LYS A N 1
ATOM 7274 C CA . LYS A 1 904 ? 14.020 40.871 -49.643 1.00 28.94 904 LYS A CA 1
ATOM 7275 C C . LYS A 1 904 ? 13.994 41.348 -48.171 1.00 28.94 904 LYS A C 1
ATOM 7277 O O . LYS A 1 904 ? 12.911 41.332 -47.600 1.00 28.94 904 LYS A O 1
ATOM 7282 N N . ASP A 1 905 ? 15.122 41.880 -47.687 1.00 29.80 905 ASP A N 1
ATOM 7283 C CA . ASP A 1 905 ? 15.235 42.897 -46.610 1.00 29.80 905 ASP A CA 1
ATOM 7284 C C . ASP A 1 905 ? 14.825 42.462 -45.173 1.00 29.80 905 ASP A C 1
ATOM 7286 O O . ASP A 1 905 ? 13.926 41.648 -44.992 1.00 29.80 905 ASP A O 1
ATOM 7290 N N . ASP A 1 906 ? 15.443 42.940 -44.083 1.00 31.22 906 ASP A N 1
ATOM 7291 C CA . ASP A 1 906 ? 16.682 43.733 -43.917 1.00 31.22 906 ASP A CA 1
ATOM 7292 C C . ASP A 1 906 ? 17.258 43.564 -42.481 1.00 31.22 906 ASP A C 1
ATOM 7294 O O . ASP A 1 906 ? 16.644 42.884 -41.660 1.00 31.22 906 ASP A O 1
ATOM 7298 N N . ASP A 1 907 ? 18.399 44.218 -42.199 1.00 31.75 907 ASP A N 1
ATOM 7299 C CA . ASP A 1 907 ? 19.003 44.527 -40.874 1.00 31.75 907 ASP A CA 1
ATOM 7300 C C . ASP A 1 907 ? 19.422 43.354 -39.931 1.00 31.75 907 ASP A C 1
ATOM 7302 O O . ASP A 1 907 ? 18.668 42.428 -39.658 1.00 31.75 907 ASP A O 1
ATOM 7306 N N . GLY A 1 908 ? 20.604 43.308 -39.292 1.00 27.53 908 GLY A N 1
ATOM 7307 C CA . GLY A 1 908 ? 21.820 44.137 -39.373 1.00 27.53 908 GLY A CA 1
ATOM 7308 C C . GLY A 1 908 ? 22.241 44.780 -38.038 1.00 27.53 908 GLY A C 1
ATOM 7309 O O . GLY A 1 908 ? 21.485 45.596 -37.529 1.00 27.53 908 GLY A O 1
ATOM 7310 N N . TYR A 1 909 ? 23.436 44.450 -37.500 1.00 26.27 909 TYR A N 1
ATOM 7311 C CA . TYR A 1 909 ? 24.394 45.365 -36.816 1.00 26.27 909 TYR A CA 1
ATOM 7312 C C . TYR A 1 909 ? 25.685 44.648 -36.317 1.00 26.27 909 TYR A C 1
ATOM 7314 O O . TYR A 1 909 ? 25.608 43.499 -35.900 1.00 26.27 909 TYR A O 1
ATOM 7322 N N . ASP A 1 910 ? 26.830 45.356 -36.379 1.00 29.48 910 ASP A N 1
ATOM 7323 C CA . ASP A 1 910 ? 28.181 45.216 -35.757 1.00 29.48 910 ASP A CA 1
ATOM 7324 C C . ASP A 1 910 ? 28.780 43.856 -35.282 1.00 29.48 910 ASP A C 1
ATOM 7326 O O . ASP A 1 910 ? 28.123 43.021 -34.675 1.00 29.48 910 ASP A O 1
ATOM 7330 N N . GLY A 1 911 ? 30.102 43.615 -35.395 1.00 27.94 911 GLY A N 1
ATOM 7331 C CA . GLY A 1 911 ? 31.175 44.432 -36.000 1.00 27.94 911 GLY A CA 1
ATOM 7332 C C . GLY A 1 911 ? 32.611 44.020 -35.582 1.00 27.94 911 GLY A C 1
ATOM 7333 O O . GLY A 1 911 ? 32.786 43.392 -34.543 1.00 27.94 911 GLY A O 1
ATOM 7334 N N . TYR A 1 912 ? 33.620 44.454 -36.366 1.00 27.42 912 TYR A N 1
ATOM 7335 C CA . TYR A 1 912 ? 35.092 44.287 -36.188 1.00 27.42 912 TYR A CA 1
ATOM 7336 C C . TYR A 1 912 ? 35.661 42.843 -36.176 1.00 27.42 912 TYR A C 1
ATOM 7338 O O . TYR A 1 912 ? 34.983 41.902 -35.788 1.00 27.42 912 TYR A O 1
ATOM 7346 N N . ASP A 1 913 ? 36.939 42.566 -36.481 1.00 27.23 913 ASP A N 1
ATOM 7347 C CA . ASP A 1 913 ? 37.957 43.098 -37.426 1.00 27.23 913 ASP A CA 1
ATOM 7348 C C . ASP A 1 913 ? 39.161 42.107 -37.389 1.00 27.23 913 ASP A C 1
ATOM 7350 O O . ASP A 1 913 ? 39.255 41.310 -36.455 1.00 27.23 913 ASP A O 1
ATOM 7354 N N . GLY A 1 914 ? 40.102 42.151 -38.344 1.00 26.64 914 GLY A N 1
ATOM 7355 C CA . GLY A 1 914 ? 41.456 41.606 -38.121 1.00 26.64 914 GLY A CA 1
ATOM 7356 C C . GLY A 1 914 ? 42.036 40.613 -39.141 1.00 26.64 914 GLY A C 1
ATOM 7357 O O . GLY A 1 914 ? 42.194 39.431 -38.857 1.00 26.64 914 GLY A O 1
ATOM 7358 N N . SER A 1 915 ? 42.546 41.145 -40.256 1.00 28.20 915 SER A N 1
ATOM 7359 C CA . SER A 1 915 ? 43.734 40.654 -40.999 1.00 28.20 915 SER A CA 1
ATOM 7360 C C . SER A 1 915 ? 43.776 39.232 -41.613 1.00 28.20 915 SER A C 1
ATOM 7362 O O . SER A 1 915 ? 43.961 38.224 -40.937 1.00 28.20 915 SER A O 1
ATOM 7364 N N . SER A 1 916 ? 43.852 39.174 -42.951 1.00 26.47 916 SER A N 1
ATOM 7365 C CA . SER A 1 916 ? 44.579 38.102 -43.669 1.00 26.47 916 SER A CA 1
ATOM 7366 C C . SER A 1 916 ? 46.098 38.375 -43.661 1.00 26.47 916 SER A C 1
ATOM 7368 O O . SER A 1 916 ? 46.503 39.512 -43.399 1.00 26.47 916 SER A O 1
ATOM 7370 N N . PRO A 1 917 ? 46.955 37.409 -44.061 1.00 35.06 917 PRO A N 1
ATOM 7371 C CA . PRO A 1 917 ? 47.469 37.517 -45.437 1.00 35.06 917 PRO A CA 1
ATOM 7372 C C . PRO A 1 917 ? 47.750 36.195 -46.196 1.00 35.06 917 PRO A C 1
ATOM 7374 O O . PRO A 1 917 ? 48.387 35.279 -45.692 1.00 35.06 917 PRO A O 1
ATOM 7377 N N . LYS A 1 918 ? 47.343 36.193 -47.476 1.00 28.31 918 LYS A N 1
ATOM 7378 C CA . LYS A 1 918 ? 48.135 35.882 -48.697 1.00 28.31 918 LYS A CA 1
ATOM 7379 C C . LYS A 1 918 ? 49.229 34.794 -48.588 1.00 28.31 918 LYS A C 1
ATOM 7381 O O . LYS A 1 918 ? 50.248 34.991 -47.944 1.00 28.31 918 LYS A O 1
ATOM 7386 N N . LEU A 1 919 ? 49.037 33.646 -49.250 1.00 26.69 919 LEU A N 1
ATOM 7387 C CA . LEU A 1 919 ? 49.423 33.366 -50.657 1.00 26.69 919 LEU A CA 1
ATOM 7388 C C . LEU A 1 919 ? 50.935 33.334 -50.937 1.00 26.69 919 LEU A C 1
ATOM 7390 O O . LEU A 1 919 ? 51.603 34.360 -50.845 1.00 26.69 919 LEU A O 1
ATOM 7394 N N . LEU A 1 920 ? 51.400 32.216 -51.506 1.00 24.33 920 LEU A N 1
ATOM 7395 C CA . LEU A 1 920 ? 52.444 32.208 -52.537 1.00 24.33 920 LEU A CA 1
ATOM 7396 C C . LEU A 1 920 ? 52.306 30.964 -53.436 1.00 24.33 920 LEU A C 1
ATOM 7398 O O . LEU A 1 920 ? 52.084 29.860 -52.947 1.00 24.33 920 LEU A O 1
ATOM 7402 N N . ASN A 1 921 ? 52.418 31.162 -54.751 1.00 26.50 921 ASN A N 1
ATOM 7403 C CA . ASN A 1 921 ? 52.384 30.097 -55.760 1.00 26.50 921 ASN A CA 1
ATOM 7404 C C . ASN A 1 921 ? 53.774 29.470 -55.949 1.00 26.50 921 ASN A C 1
ATOM 7406 O O . ASN A 1 921 ? 54.776 30.127 -55.679 1.00 26.50 921 ASN A O 1
ATOM 7410 N N . ILE A 1 922 ? 53.830 28.293 -56.582 1.00 24.91 922 ILE A N 1
ATOM 7411 C CA . ILE A 1 922 ? 54.787 27.982 -57.663 1.00 24.91 922 ILE A CA 1
ATOM 7412 C C . ILE A 1 922 ? 54.201 26.861 -58.543 1.00 24.91 922 ILE A C 1
ATOM 7414 O O . ILE A 1 922 ? 53.295 26.143 -58.125 1.00 24.91 922 ILE A O 1
ATOM 7418 N N . THR A 1 923 ? 54.628 26.790 -59.804 1.00 25.16 923 THR A N 1
ATOM 7419 C CA . THR A 1 923 ? 53.861 26.193 -60.910 1.00 25.16 923 THR A CA 1
ATOM 7420 C C . THR A 1 923 ? 54.588 25.051 -61.629 1.00 25.16 923 THR A C 1
ATOM 7422 O O . THR A 1 923 ? 55.793 25.137 -61.824 1.00 25.16 923 THR A O 1
ATOM 7425 N N . SER A 1 924 ? 53.808 24.090 -62.154 1.00 26.05 924 SER A N 1
ATOM 7426 C CA . SER A 1 924 ? 53.988 23.391 -63.454 1.00 26.05 924 SER A CA 1
ATOM 7427 C C . SER A 1 924 ? 55.334 22.723 -63.821 1.00 26.05 924 SER A C 1
ATOM 7429 O O . SER A 1 924 ? 56.344 23.407 -63.932 1.00 26.05 924 SER A O 1
ATOM 7431 N N . PHE A 1 925 ? 55.300 21.470 -64.308 1.00 22.86 925 PHE A N 1
ATOM 7432 C CA . PHE A 1 925 ? 55.282 21.210 -65.768 1.00 22.86 925 PHE A CA 1
ATOM 7433 C C . PHE A 1 925 ? 54.957 19.744 -66.146 1.00 22.86 925 PHE A C 1
ATOM 7435 O O . PHE A 1 925 ? 54.869 18.867 -65.293 1.00 22.86 925 PHE A O 1
ATOM 7442 N N . ASN A 1 926 ? 54.738 19.524 -67.447 1.00 24.45 926 ASN A N 1
ATOM 7443 C CA . ASN A 1 926 ? 54.320 18.272 -68.105 1.00 24.45 926 ASN A CA 1
ATOM 7444 C C . ASN A 1 926 ? 55.424 17.176 -68.088 1.00 24.45 926 ASN A C 1
ATOM 7446 O O . ASN A 1 926 ? 56.605 17.485 -67.947 1.00 24.45 926 ASN A O 1
ATOM 7450 N N . SER A 1 927 ? 55.139 15.893 -68.356 1.00 24.67 927 SER A N 1
ATOM 7451 C CA . SER A 1 927 ? 54.966 15.405 -69.743 1.00 24.67 927 SER A CA 1
ATOM 7452 C C . SER A 1 927 ? 54.576 13.914 -69.878 1.00 24.67 927 SER A C 1
ATOM 7454 O O . SER A 1 927 ? 54.455 13.180 -68.905 1.00 24.67 927 SER A O 1
ATOM 7456 N N . SER A 1 928 ? 54.304 13.535 -71.132 1.00 25.28 928 SER A N 1
ATOM 7457 C CA . SER A 1 928 ? 53.802 12.268 -71.696 1.00 25.28 928 SER A CA 1
ATOM 7458 C C . SER A 1 928 ? 54.719 11.034 -71.454 1.00 25.28 928 SER A C 1
ATOM 7460 O O . SER A 1 928 ? 55.816 11.177 -70.932 1.00 25.28 928 SER A O 1
ATOM 7462 N N . THR A 1 929 ? 54.413 9.782 -71.850 1.00 25.95 929 THR A N 1
ATOM 7463 C CA . THR A 1 929 ? 53.877 9.319 -73.158 1.00 25.95 929 THR A CA 1
ATOM 7464 C C . THR A 1 929 ? 53.521 7.809 -73.147 1.00 25.95 929 THR A C 1
ATOM 7466 O O . THR A 1 929 ? 54.210 7.082 -72.453 1.00 25.95 929 THR A O 1
ATOM 7469 N N . GLN A 1 930 ? 52.520 7.374 -73.951 1.00 26.77 930 GLN A N 1
ATOM 7470 C CA . GLN A 1 930 ? 52.381 6.113 -74.762 1.00 26.77 930 GLN A CA 1
ATOM 7471 C C . GLN A 1 930 ? 52.920 4.733 -74.245 1.00 26.77 930 GLN A C 1
ATOM 7473 O O . GLN A 1 930 ? 53.932 4.666 -73.575 1.00 26.77 930 GLN A O 1
ATOM 7478 N N . ASN A 1 931 ? 52.405 3.538 -74.607 1.00 24.59 931 ASN A N 1
ATOM 7479 C CA . ASN A 1 931 ? 51.461 3.078 -75.652 1.00 24.59 931 ASN A CA 1
ATOM 7480 C C . ASN A 1 931 ? 51.045 1.590 -75.412 1.00 24.59 931 ASN A C 1
ATOM 7482 O O . ASN A 1 931 ? 51.913 0.834 -74.999 1.00 24.59 931 ASN A O 1
ATOM 7486 N N . LYS A 1 932 ? 49.850 1.156 -75.887 1.00 27.66 932 LYS A N 1
ATOM 7487 C CA . LYS A 1 932 ? 49.526 -0.199 -76.464 1.00 27.66 932 LYS A CA 1
ATOM 7488 C C . LYS A 1 932 ? 49.663 -1.483 -75.579 1.00 27.66 932 LYS A C 1
ATOM 7490 O O . LYS A 1 932 ? 50.442 -1.503 -74.645 1.00 27.66 932 LYS A O 1
ATOM 7495 N N . SER A 1 933 ? 49.004 -2.636 -75.830 1.00 26.06 933 SER A N 1
ATOM 7496 C CA . SER A 1 933 ? 47.802 -3.023 -76.630 1.00 26.06 933 SER A CA 1
ATOM 7497 C C . SER A 1 933 ? 47.467 -4.540 -76.490 1.00 26.06 933 SER A C 1
ATOM 7499 O O . SER A 1 933 ? 48.365 -5.299 -76.146 1.00 26.06 933 SER A O 1
ATOM 7501 N N . PHE A 1 934 ? 46.265 -4.959 -76.943 1.00 26.55 934 PHE A N 1
ATOM 7502 C CA . PHE A 1 934 ? 45.788 -6.323 -77.328 1.00 26.55 934 PHE A CA 1
ATOM 7503 C C . PHE A 1 934 ? 44.865 -7.153 -76.395 1.00 26.55 934 PHE A C 1
ATOM 7505 O O . PHE A 1 934 ? 44.636 -6.816 -75.240 1.00 26.55 934 PHE A O 1
ATOM 7512 N N . MET A 1 935 ? 44.212 -8.148 -77.026 1.00 26.31 935 MET A N 1
ATOM 7513 C CA . MET A 1 935 ? 42.980 -8.894 -76.667 1.00 26.31 935 MET A CA 1
ATOM 7514 C C . MET A 1 935 ? 43.316 -10.272 -76.014 1.00 26.31 935 MET A C 1
ATOM 7516 O O . MET A 1 935 ? 44.494 -10.598 -75.932 1.00 26.31 935 MET A O 1
ATOM 7520 N N . HIS A 1 936 ? 42.415 -11.142 -75.513 1.00 28.02 936 HIS A N 1
ATOM 7521 C CA . HIS A 1 936 ? 41.041 -11.519 -75.917 1.00 28.02 936 HIS A CA 1
ATOM 7522 C C . HIS A 1 936 ? 40.181 -12.119 -74.766 1.00 28.02 936 HIS A C 1
ATOM 7524 O O . HIS A 1 936 ? 40.698 -12.542 -73.739 1.00 28.02 936 HIS A O 1
ATOM 7530 N N . ASN A 1 937 ? 38.861 -12.187 -75.005 1.00 25.50 937 ASN A N 1
ATOM 7531 C CA . ASN A 1 937 ? 37.812 -12.974 -74.302 1.00 25.50 937 ASN A CA 1
ATOM 7532 C C . ASN A 1 937 ? 37.740 -14.419 -74.922 1.00 25.50 937 ASN A C 1
ATOM 7534 O O . ASN A 1 937 ? 38.464 -14.600 -75.907 1.00 25.50 937 ASN A O 1
ATOM 7538 N N . PRO A 1 938 ? 36.889 -15.420 -74.531 1.00 41.97 938 PRO A N 1
ATOM 7539 C CA . PRO A 1 938 ? 35.658 -15.348 -73.710 1.00 41.97 938 PRO A CA 1
ATOM 7540 C C . PRO A 1 938 ? 35.300 -16.550 -72.769 1.00 41.97 938 PRO A C 1
ATOM 7542 O O . PRO A 1 938 ? 35.990 -17.563 -72.722 1.00 41.97 938 PRO A O 1
ATOM 7545 N N . SER A 1 939 ? 34.111 -16.438 -72.140 1.00 28.41 939 SER A N 1
ATOM 7546 C CA . SER A 1 939 ? 33.120 -17.505 -71.813 1.00 28.41 939 SER A CA 1
ATOM 7547 C C . SER A 1 939 ? 32.945 -18.027 -70.366 1.00 28.41 939 SER A C 1
ATOM 7549 O O . SER A 1 939 ? 33.886 -18.416 -69.686 1.00 28.41 939 SER A O 1
ATOM 7551 N N . TYR A 1 940 ? 31.663 -18.084 -69.965 1.00 32.97 940 TYR A N 1
ATOM 7552 C CA . TYR A 1 940 ? 31.049 -18.685 -68.757 1.00 32.97 940 TYR A CA 1
ATOM 7553 C C . TYR A 1 940 ? 30.713 -20.191 -68.968 1.00 32.97 940 TYR A C 1
ATOM 7555 O O . TYR A 1 940 ? 30.717 -20.621 -70.127 1.00 32.97 940 TYR A O 1
ATOM 7563 N N . PRO A 1 941 ? 30.425 -21.012 -67.920 1.00 38.47 941 PRO A N 1
ATOM 7564 C CA . PRO A 1 941 ? 29.052 -21.167 -67.376 1.00 38.47 941 PRO A CA 1
ATOM 7565 C C . PRO A 1 941 ? 28.964 -21.423 -65.838 1.00 38.47 941 PRO A C 1
ATOM 7567 O O . PRO A 1 941 ? 29.897 -21.140 -65.093 1.00 38.47 941 PRO A O 1
ATOM 7570 N N . SER A 1 942 ? 27.797 -21.885 -65.364 1.00 28.78 942 SER A N 1
ATOM 7571 C CA . SER A 1 942 ? 27.270 -21.826 -63.982 1.00 28.78 942 SER A CA 1
ATOM 7572 C C . SER A 1 942 ? 27.145 -23.170 -63.222 1.00 28.78 942 SER A C 1
ATOM 7574 O O . SER A 1 942 ? 27.175 -24.222 -63.846 1.00 28.78 942 SER A O 1
ATOM 7576 N N . TYR A 1 943 ? 26.917 -23.079 -61.896 1.00 34.53 943 TYR A N 1
ATOM 7577 C CA . TYR A 1 943 ? 26.252 -24.002 -60.931 1.00 34.53 943 TYR A CA 1
ATOM 7578 C C . TYR A 1 943 ? 25.989 -25.496 -61.253 1.00 34.53 943 TYR A C 1
ATOM 7580 O O . TYR A 1 943 ? 25.413 -25.825 -62.288 1.00 34.53 943 TYR A O 1
ATOM 7588 N N . PRO A 1 944 ? 26.137 -26.356 -60.220 1.00 36.06 944 PRO A N 1
ATOM 7589 C CA . PRO A 1 944 ? 25.233 -27.494 -59.980 1.00 36.06 944 PRO A CA 1
ATOM 7590 C C . PRO A 1 944 ? 24.651 -27.559 -58.539 1.00 36.06 944 PRO A C 1
ATOM 7592 O O . PRO A 1 944 ? 24.989 -26.747 -57.677 1.00 36.06 944 PRO A O 1
ATOM 7595 N N . SER A 1 945 ? 23.778 -28.546 -58.293 1.00 31.17 945 SER A N 1
ATOM 7596 C CA . SER A 1 945 ? 23.133 -28.908 -57.007 1.00 31.17 945 SER A CA 1
ATOM 7597 C C . SER A 1 945 ? 23.000 -30.454 -56.872 1.00 31.17 945 SER A C 1
ATOM 7599 O O . SER A 1 945 ? 23.739 -31.144 -57.571 1.00 31.17 945 SER A O 1
ATOM 7601 N N . VAL A 1 946 ? 22.078 -30.975 -56.026 1.00 29.14 946 VAL A N 1
ATOM 7602 C CA . VAL A 1 946 ? 21.766 -32.410 -55.698 1.00 29.14 946 VAL A CA 1
ATOM 7603 C C . VAL A 1 946 ? 22.892 -33.229 -55.003 1.00 29.14 946 VAL A C 1
ATOM 7605 O O . VAL A 1 946 ? 24.040 -32.798 -55.022 1.00 29.14 946 VAL A O 1
ATOM 7608 N N . THR A 1 947 ? 22.664 -34.336 -54.258 1.00 29.62 947 THR A N 1
ATOM 7609 C CA . THR A 1 947 ? 21.493 -35.256 -54.073 1.00 29.62 947 THR A CA 1
ATOM 7610 C C . THR A 1 947 ? 21.440 -35.861 -52.636 1.00 29.62 947 THR A C 1
ATOM 7612 O O . THR A 1 947 ? 22.292 -35.531 -51.814 1.00 29.62 947 THR A O 1
ATOM 7615 N N . GLU A 1 948 ? 20.472 -36.748 -52.342 1.00 33.56 948 GLU A N 1
ATOM 7616 C CA . GLU A 1 948 ? 20.327 -37.550 -51.098 1.00 33.56 948 GLU A CA 1
ATOM 7617 C C . GLU A 1 948 ? 20.876 -39.007 -51.218 1.00 33.56 948 GLU A C 1
ATOM 7619 O O . GLU A 1 948 ? 21.301 -39.405 -52.298 1.00 33.56 948 GLU A O 1
ATOM 7624 N N . GLU A 1 949 ? 20.800 -39.766 -50.105 1.00 32.69 949 GLU A N 1
ATOM 7625 C CA . GLU A 1 949 ? 20.929 -41.241 -49.900 1.00 32.69 949 GLU A CA 1
ATOM 7626 C C . GLU A 1 949 ? 22.268 -41.991 -50.156 1.00 32.69 949 GLU A C 1
ATOM 7628 O O . GLU A 1 949 ? 22.749 -42.077 -51.279 1.00 32.69 949 GLU A O 1
ATOM 7633 N N . GLU A 1 950 ? 22.813 -42.640 -49.104 1.00 28.12 950 GLU A N 1
ATOM 7634 C CA . GLU A 1 950 ? 22.977 -44.117 -48.955 1.00 28.12 950 GLU A CA 1
ATOM 7635 C C . GLU A 1 950 ? 23.512 -44.483 -47.533 1.00 28.12 950 GLU A C 1
ATOM 7637 O O . GLU A 1 950 ? 23.732 -43.583 -46.718 1.00 28.12 950 GLU A O 1
ATOM 7642 N N . ALA A 1 951 ? 23.634 -45.778 -47.166 1.00 24.91 951 ALA A N 1
ATOM 7643 C CA . ALA A 1 951 ? 23.819 -46.237 -45.768 1.00 24.91 951 ALA A CA 1
ATOM 7644 C C . ALA A 1 951 ? 24.649 -47.544 -45.571 1.00 24.91 951 ALA A C 1
ATOM 7646 O O . ALA A 1 951 ? 24.943 -48.240 -46.537 1.00 24.91 951 ALA A O 1
ATOM 7647 N N . ALA A 1 952 ? 24.914 -47.901 -44.293 1.00 28.23 952 ALA A N 1
ATOM 7648 C CA . ALA A 1 952 ? 25.671 -49.072 -43.767 1.00 28.23 952 ALA A CA 1
ATOM 7649 C C . ALA A 1 952 ? 27.221 -48.987 -43.918 1.00 28.23 952 ALA A C 1
ATOM 7651 O O . ALA A 1 952 ? 27.708 -48.221 -44.739 1.00 28.23 952 ALA A O 1
ATOM 7652 N N . GLU A 1 953 ? 28.082 -49.625 -43.101 1.00 28.22 953 GLU A N 1
ATOM 7653 C CA . GLU A 1 953 ? 28.009 -50.898 -42.346 1.00 28.22 953 GLU A CA 1
ATOM 7654 C C . GLU A 1 953 ? 28.801 -50.909 -40.997 1.00 28.22 953 GLU A C 1
ATOM 7656 O O . GLU A 1 953 ? 29.767 -50.166 -40.870 1.00 28.22 953 GLU A O 1
ATOM 7661 N N . ILE A 1 954 ? 28.418 -51.827 -40.075 1.00 28.84 954 ILE A N 1
ATOM 7662 C CA . ILE A 1 954 ? 29.243 -52.686 -39.155 1.00 28.84 954 ILE A CA 1
ATOM 7663 C C . ILE A 1 954 ? 30.247 -51.990 -38.183 1.00 28.84 954 ILE A C 1
ATOM 7665 O O . ILE A 1 954 ? 31.044 -51.157 -38.586 1.00 28.84 954 ILE A O 1
ATOM 7669 N N . GLU A 1 955 ? 30.338 -52.274 -36.870 1.00 27.05 955 GLU A N 1
ATOM 7670 C CA . GLU A 1 955 ? 29.914 -53.384 -35.963 1.00 27.05 955 GLU A CA 1
ATOM 7671 C C . GLU A 1 955 ? 29.273 -52.777 -34.659 1.00 27.05 955 GLU A C 1
ATOM 7673 O O . GLU A 1 955 ? 29.091 -51.564 -34.602 1.00 27.05 955 GLU A O 1
ATOM 7678 N N . GLY A 1 956 ? 28.875 -53.462 -33.569 1.00 27.00 956 GLY A N 1
ATOM 7679 C CA . GLY A 1 956 ? 29.051 -54.857 -33.133 1.00 27.00 956 GLY A CA 1
ATOM 7680 C C . GLY A 1 956 ? 28.409 -55.192 -31.759 1.00 27.00 956 GLY A C 1
ATOM 7681 O O . GLY A 1 956 ? 27.560 -54.456 -31.258 1.00 27.00 956 GLY A O 1
ATOM 7682 N N . ASP A 1 957 ? 28.830 -56.318 -31.171 1.00 28.08 957 ASP A N 1
ATOM 7683 C CA . ASP A 1 957 ? 28.382 -56.951 -29.905 1.00 28.08 957 ASP A CA 1
ATOM 7684 C C . ASP A 1 957 ? 28.784 -56.199 -28.601 1.00 28.08 957 ASP A C 1
ATOM 7686 O O . ASP A 1 957 ? 29.793 -55.500 -28.611 1.00 28.08 957 ASP A O 1
ATOM 7690 N N . THR A 1 958 ? 28.201 -56.331 -27.386 1.00 27.44 958 THR A N 1
ATOM 7691 C CA . THR A 1 958 ? 26.982 -56.938 -26.744 1.00 27.44 958 THR A CA 1
ATOM 7692 C C . THR A 1 958 ? 26.890 -56.344 -25.279 1.00 27.44 958 THR A C 1
ATOM 7694 O O . THR A 1 958 ? 27.553 -55.338 -25.044 1.00 27.44 958 THR A O 1
ATOM 7697 N N . LEU A 1 959 ? 26.176 -56.768 -24.200 1.00 27.55 959 LEU A N 1
ATOM 7698 C CA . LEU A 1 959 ? 25.304 -57.913 -23.818 1.00 27.55 959 LEU A CA 1
ATOM 7699 C C . LEU A 1 959 ? 24.462 -57.586 -22.526 1.00 27.55 959 LEU A C 1
ATOM 7701 O O . LEU A 1 959 ? 25.059 -57.420 -21.466 1.00 27.55 959 LEU A O 1
ATOM 7705 N N . ASN A 1 960 ? 23.113 -57.615 -22.572 1.00 26.34 960 ASN A N 1
ATOM 7706 C CA . ASN A 1 960 ? 22.143 -57.695 -21.429 1.00 26.34 960 ASN A CA 1
ATOM 7707 C C . ASN A 1 960 ? 22.141 -56.564 -20.340 1.00 26.34 960 ASN A C 1
ATOM 7709 O O . ASN A 1 960 ? 23.038 -55.734 -20.302 1.00 26.34 960 ASN A O 1
ATOM 7713 N N . VAL A 1 961 ? 21.144 -56.393 -19.439 1.00 27.08 961 VAL A N 1
ATOM 7714 C CA . VAL A 1 961 ? 20.037 -57.250 -18.918 1.00 27.08 961 VAL A CA 1
ATOM 7715 C C . VAL A 1 961 ? 18.688 -56.483 -18.823 1.00 27.08 961 VAL A C 1
ATOM 7717 O O . VAL A 1 961 ? 18.662 -55.259 -18.745 1.00 27.08 961 VAL A O 1
ATOM 7720 N N . GLU A 1 962 ? 17.580 -57.234 -18.807 1.00 28.22 962 GLU A N 1
ATOM 7721 C CA . GLU A 1 962 ? 16.166 -56.832 -18.629 1.00 28.22 962 GLU A CA 1
ATOM 7722 C C . GLU A 1 962 ? 15.776 -56.204 -17.257 1.00 28.22 962 GLU A C 1
ATOM 7724 O O . GLU A 1 962 ? 16.541 -56.286 -16.292 1.00 28.22 962 GLU A O 1
ATOM 7729 N N . PRO A 1 963 ? 14.579 -55.572 -17.145 1.00 38.62 963 PRO A N 1
ATOM 7730 C CA . PRO A 1 963 ? 14.131 -54.859 -15.940 1.00 38.62 963 PRO A CA 1
ATOM 7731 C C . PRO A 1 963 ? 13.593 -55.771 -14.824 1.00 38.62 963 PRO A C 1
ATOM 7733 O O . PRO A 1 963 ? 13.096 -56.865 -15.079 1.00 38.62 963 PRO A O 1
ATOM 7736 N N . TYR A 1 964 ? 13.591 -55.265 -13.583 1.00 25.22 964 TYR A N 1
ATOM 7737 C CA . TYR A 1 964 ? 13.007 -55.945 -12.421 1.00 25.22 964 TYR A CA 1
ATOM 7738 C C . TYR A 1 964 ? 12.078 -55.054 -11.588 1.00 25.22 964 TYR A C 1
ATOM 7740 O O . TYR A 1 964 ? 12.372 -53.895 -11.304 1.00 25.22 964 TYR A O 1
ATOM 7748 N N . SER A 1 965 ? 10.978 -55.658 -11.139 1.00 27.00 965 SER A N 1
ATOM 7749 C CA . SER A 1 965 ? 10.025 -55.132 -10.158 1.00 27.00 965 SER A CA 1
ATOM 7750 C C . SER A 1 965 ? 10.048 -55.974 -8.879 1.00 27.00 965 SER A C 1
ATOM 7752 O O . SER A 1 965 ? 10.111 -57.194 -8.997 1.00 27.00 965 SER A O 1
ATOM 7754 N N . VAL A 1 966 ? 9.929 -55.339 -7.706 1.00 22.91 966 VAL A N 1
ATOM 7755 C CA . VAL A 1 966 ? 9.435 -55.827 -6.385 1.00 22.91 966 VAL A CA 1
ATOM 7756 C C . VAL A 1 966 ? 9.799 -54.704 -5.389 1.00 22.91 966 VAL A C 1
ATOM 7758 O O . VAL A 1 966 ? 10.929 -54.231 -5.423 1.00 22.91 966 VAL A O 1
ATOM 7761 N N . GLN A 1 967 ? 8.889 -54.014 -4.693 1.00 24.11 967 GLN A N 1
ATOM 7762 C CA . GLN A 1 967 ? 7.850 -54.368 -3.703 1.00 24.11 967 GLN A CA 1
ATOM 7763 C C . GLN A 1 967 ? 8.324 -54.451 -2.236 1.00 24.11 967 GLN A C 1
ATOM 7765 O O . GLN A 1 967 ? 9.148 -55.286 -1.895 1.00 24.11 967 GLN A O 1
ATOM 7770 N N . ILE A 1 968 ? 7.628 -53.657 -1.404 1.00 25.41 968 ILE A N 1
ATOM 7771 C CA . ILE A 1 968 ? 7.345 -53.828 0.036 1.00 25.41 968 ILE A CA 1
ATOM 7772 C C . ILE A 1 968 ? 8.530 -53.704 1.011 1.00 25.41 968 ILE A C 1
ATOM 7774 O O . ILE A 1 968 ? 9.360 -54.594 1.115 1.00 25.41 968 ILE A O 1
ATOM 7778 N N . GLU A 1 969 ? 8.468 -52.676 1.866 1.00 24.16 969 GLU A N 1
ATOM 7779 C CA . GLU A 1 969 ? 8.333 -52.902 3.316 1.00 24.16 969 GLU A CA 1
ATOM 7780 C C . GLU A 1 969 ? 7.624 -51.711 3.991 1.00 24.16 969 GLU A C 1
ATOM 7782 O O . GLU A 1 969 ? 8.086 -50.573 3.951 1.00 24.16 969 GLU A O 1
ATOM 7787 N N . THR A 1 970 ? 6.455 -51.978 4.579 1.00 26.53 970 THR A N 1
ATOM 7788 C CA . THR A 1 970 ? 5.693 -51.054 5.435 1.00 26.53 970 THR A CA 1
ATOM 7789 C C . THR A 1 970 ? 5.473 -51.743 6.772 1.00 26.53 970 THR A C 1
ATOM 7791 O O . THR A 1 970 ? 4.782 -52.761 6.812 1.00 26.53 970 THR A O 1
ATOM 7794 N N . ASP A 1 971 ? 6.037 -51.203 7.849 1.00 24.47 971 ASP A N 1
ATOM 7795 C CA . ASP A 1 971 ? 5.837 -51.746 9.195 1.00 24.47 971 ASP A CA 1
ATOM 7796 C C . ASP A 1 971 ? 4.507 -51.246 9.788 1.00 24.47 971 ASP A C 1
ATOM 7798 O O . ASP A 1 971 ? 4.180 -50.059 9.688 1.00 24.47 971 ASP A O 1
ATOM 7802 N N . VAL A 1 972 ? 3.712 -52.157 10.358 1.00 28.25 972 VAL A N 1
ATOM 7803 C CA . VAL A 1 972 ? 2.358 -51.892 10.872 1.00 28.25 972 VAL A CA 1
ATOM 7804 C C . VAL A 1 972 ? 2.068 -52.760 12.095 1.00 28.25 972 VAL A C 1
ATOM 7806 O O . VAL A 1 972 ? 1.948 -53.980 12.003 1.00 28.25 972 VAL A O 1
ATOM 7809 N N . SER A 1 973 ? 1.854 -52.115 13.242 1.00 27.33 973 SER A N 1
ATOM 7810 C CA . SER A 1 973 ? 1.270 -52.708 14.453 1.00 27.33 973 SER A CA 1
ATOM 7811 C C . SER A 1 973 ? 0.738 -51.557 15.339 1.00 27.33 973 SER A C 1
ATOM 7813 O O . SER A 1 973 ? 1.381 -50.512 15.391 1.00 27.33 973 SER A O 1
ATOM 7815 N N . GLN A 1 974 ? -0.427 -51.582 16.003 1.00 27.27 974 GLN A N 1
ATOM 7816 C CA . GLN A 1 974 ? -1.514 -52.569 16.203 1.00 27.27 974 GLN A CA 1
ATOM 7817 C C . GLN A 1 974 ? -2.881 -51.822 16.066 1.00 27.27 974 GLN A C 1
ATOM 7819 O O . GLN A 1 974 ? -2.912 -50.618 16.302 1.00 27.27 974 GLN A O 1
ATOM 7824 N N . ILE A 1 975 ? -3.961 -52.366 15.470 1.00 28.58 975 ILE A N 1
ATOM 7825 C CA . ILE A 1 975 ? -5.008 -53.267 16.040 1.00 28.58 975 ILE A CA 1
ATOM 7826 C C . ILE A 1 975 ? -5.682 -52.650 17.296 1.00 28.58 975 ILE A C 1
ATOM 7828 O O . ILE A 1 975 ? -4.964 -52.321 18.235 1.00 28.58 975 ILE A O 1
ATOM 7832 N N . GLU A 1 976 ? -7.011 -52.462 17.429 1.00 27.16 976 GLU A N 1
ATOM 7833 C CA . GLU A 1 976 ? -8.211 -52.801 16.601 1.00 27.16 976 GLU A CA 1
ATOM 7834 C C . GLU A 1 976 ? -9.121 -51.522 16.420 1.00 27.16 976 GLU A C 1
ATOM 7836 O O . GLU A 1 976 ? -8.534 -50.453 16.287 1.00 27.16 976 GLU A O 1
ATOM 7841 N N . GLU A 1 977 ? -10.468 -51.418 16.337 1.00 28.53 977 GLU A N 1
ATOM 7842 C CA . GLU A 1 977 ? -11.622 -52.332 16.504 1.00 28.53 977 GLU A CA 1
ATOM 7843 C C . GLU A 1 977 ? -12.884 -51.938 15.659 1.00 28.53 977 GLU A C 1
ATOM 7845 O O . GLU A 1 977 ? -13.152 -50.767 15.406 1.00 28.53 977 GLU A O 1
ATOM 7850 N N . ASN A 1 978 ? -13.642 -52.962 15.244 1.00 25.94 978 ASN A N 1
ATOM 7851 C CA . ASN A 1 978 ? -15.069 -53.119 14.858 1.00 25.94 978 ASN A CA 1
ATOM 7852 C C . ASN A 1 978 ? -16.054 -51.967 14.449 1.00 25.94 978 ASN A C 1
ATOM 7854 O O . ASN A 1 978 ? -16.653 -51.317 15.299 1.00 25.94 978 ASN A O 1
ATOM 7858 N N . THR A 1 979 ? -16.364 -51.905 13.132 1.00 26.25 979 THR A N 1
ATOM 7859 C CA . THR A 1 979 ? -17.678 -52.179 12.432 1.00 26.25 979 THR A CA 1
ATOM 7860 C C . THR A 1 979 ? -19.041 -51.486 12.818 1.00 26.25 979 THR A C 1
ATOM 7862 O O . THR A 1 979 ? -19.122 -50.803 13.830 1.00 26.25 979 THR A O 1
ATOM 7865 N N . PRO A 1 980 ? -20.115 -51.522 11.961 1.00 44.69 980 PRO A N 1
ATOM 7866 C CA . PRO A 1 980 ? -21.060 -50.393 11.758 1.00 44.69 980 PRO A CA 1
ATOM 7867 C C . PRO A 1 980 ? -22.557 -50.750 12.049 1.00 44.69 980 PRO A C 1
ATOM 7869 O O . PRO A 1 980 ? -22.766 -51.680 12.831 1.00 44.69 980 PRO A O 1
ATOM 7872 N N . PRO A 1 981 ? -23.611 -50.072 11.495 1.00 39.53 981 PRO A N 1
ATOM 7873 C CA . PRO A 1 981 ? -24.021 -50.274 10.081 1.00 39.53 981 PRO A CA 1
ATOM 7874 C C . PRO A 1 981 ? -24.745 -49.094 9.344 1.00 39.53 981 PRO A C 1
ATOM 7876 O O . PRO A 1 981 ? -25.104 -48.099 9.957 1.00 39.53 981 PRO A O 1
ATOM 7879 N N . THR A 1 982 ? -24.897 -49.256 8.012 1.00 26.89 982 THR A N 1
ATOM 7880 C CA . THR A 1 982 ? -25.986 -48.897 7.034 1.00 26.89 982 THR A CA 1
ATOM 7881 C C . THR A 1 982 ? -27.044 -47.786 7.330 1.00 26.89 982 THR A C 1
ATOM 7883 O O . THR A 1 982 ? -27.348 -47.497 8.473 1.00 26.89 982 THR A O 1
ATOM 7886 N N . GLU A 1 983 ? -27.696 -47.114 6.356 1.00 26.91 983 GLU A N 1
ATOM 7887 C CA . GLU A 1 983 ? -28.472 -47.661 5.213 1.00 26.91 983 GLU A CA 1
ATOM 7888 C C . GLU A 1 983 ? -28.717 -46.707 4.009 1.00 26.91 983 GLU A C 1
ATOM 7890 O O . GLU A 1 983 ? -29.209 -45.598 4.175 1.00 26.91 983 GLU A O 1
ATOM 7895 N N . THR A 1 984 ? -28.583 -47.267 2.792 1.00 26.67 984 THR A N 1
ATOM 7896 C CA . THR A 1 984 ? -29.389 -47.022 1.556 1.00 26.67 984 THR A CA 1
ATOM 7897 C C . THR A 1 984 ? -29.438 -45.639 0.862 1.00 26.67 984 THR A C 1
ATOM 7899 O O . THR A 1 984 ? -29.040 -44.634 1.429 1.00 26.67 984 THR A O 1
ATOM 7902 N N . ASN A 1 985 ? -30.022 -45.493 -0.344 1.00 25.42 985 ASN A N 1
ATOM 7903 C CA . ASN A 1 985 ? -29.874 -46.192 -1.651 1.00 25.42 985 ASN A CA 1
ATOM 7904 C C . ASN A 1 985 ? -30.766 -45.468 -2.701 1.00 25.42 985 ASN A C 1
ATOM 7906 O O . ASN A 1 985 ? -31.826 -44.990 -2.309 1.00 25.42 985 ASN A O 1
ATOM 7910 N N . THR A 1 986 ? -30.448 -45.531 -4.011 1.00 23.56 986 THR A N 1
ATOM 7911 C CA . THR A 1 986 ? -31.336 -45.175 -5.170 1.00 23.56 986 THR A CA 1
ATOM 7912 C C . THR A 1 986 ? -31.907 -43.729 -5.229 1.00 23.56 986 THR A C 1
ATOM 7914 O O . THR A 1 986 ? -31.939 -43.034 -4.225 1.00 23.56 986 THR A O 1
ATOM 7917 N N . SER A 1 987 ? -32.392 -43.168 -6.349 1.00 25.31 987 SER A N 1
ATOM 7918 C CA . SER A 1 987 ? -32.166 -43.385 -7.799 1.00 25.31 987 SER A CA 1
ATOM 7919 C C . SER A 1 987 ? -32.685 -42.163 -8.601 1.00 25.31 987 SER A C 1
ATOM 7921 O O . SER A 1 987 ? -33.235 -41.227 -8.031 1.00 25.31 987 SER A O 1
ATOM 7923 N N . GLU A 1 988 ? -32.502 -42.208 -9.922 1.00 26.25 988 GLU A N 1
ATOM 7924 C CA . GLU A 1 988 ? -32.976 -41.311 -10.998 1.00 26.25 988 GLU A CA 1
ATOM 7925 C C . GLU A 1 988 ? -34.437 -40.804 -10.896 1.00 26.25 988 GLU A C 1
ATOM 7927 O O . GLU A 1 988 ? -35.284 -41.510 -10.349 1.00 26.25 988 GLU A O 1
ATOM 7932 N N . ILE A 1 989 ? -34.748 -39.659 -11.543 1.00 22.25 989 ILE A N 1
ATOM 7933 C CA . ILE A 1 989 ? -35.755 -39.515 -12.638 1.00 22.25 989 ILE A CA 1
ATOM 7934 C C . ILE A 1 989 ? -35.833 -38.057 -13.175 1.00 22.25 989 ILE A C 1
ATOM 7936 O O . ILE A 1 989 ? -35.362 -37.118 -12.536 1.00 22.25 989 ILE A O 1
ATOM 7940 N N . GLU A 1 990 ? -36.360 -37.895 -14.397 1.00 21.73 990 GLU A N 1
ATOM 7941 C CA . GLU A 1 990 ? -36.389 -36.667 -15.216 1.00 21.73 990 GLU A CA 1
ATOM 7942 C C . GLU A 1 990 ? -37.591 -35.709 -14.958 1.00 21.73 990 GLU A C 1
ATOM 7944 O O . GLU A 1 990 ? -38.390 -35.882 -14.040 1.00 21.73 990 GLU A O 1
ATOM 7949 N N . CYS A 1 991 ? -37.689 -34.654 -15.781 1.00 21.05 991 CYS A N 1
ATOM 7950 C CA . CYS A 1 991 ? -38.622 -33.515 -15.721 1.00 21.05 991 CYS A CA 1
ATOM 7951 C C . CYS A 1 991 ? -40.128 -33.846 -15.877 1.00 21.05 991 CYS A C 1
ATOM 7953 O O . CYS A 1 991 ? -40.464 -34.882 -16.435 1.00 21.05 991 CYS A O 1
ATOM 7955 N N . TYR A 1 992 ? -41.028 -32.892 -15.542 1.00 21.03 992 TYR A N 1
ATOM 7956 C CA . TYR A 1 992 ? -41.888 -32.179 -16.531 1.00 21.03 992 TYR A CA 1
ATOM 7957 C C . TYR A 1 992 ? -42.826 -31.078 -15.934 1.00 21.03 992 TYR A C 1
ATOM 7959 O O . TYR A 1 992 ? -43.568 -31.321 -14.993 1.00 21.03 992 TYR A O 1
ATOM 7967 N N . SER A 1 993 ? -42.806 -29.882 -16.556 1.00 20.94 993 SER A N 1
ATOM 7968 C CA . SER A 1 993 ? -43.887 -28.870 -16.781 1.00 20.94 993 SER A CA 1
ATOM 7969 C C . SER A 1 993 ? -44.925 -28.407 -15.709 1.00 20.94 993 SER A C 1
ATOM 7971 O O . SER A 1 993 ? -45.780 -29.189 -15.316 1.00 20.94 993 SER A O 1
ATOM 7973 N N . VAL A 1 994 ? -44.916 -27.077 -15.426 1.00 21.61 994 VAL A N 1
ATOM 7974 C CA . VAL A 1 994 ? -45.996 -26.015 -15.335 1.00 21.61 994 VAL A CA 1
ATOM 7975 C C . VAL A 1 994 ? -47.514 -26.353 -15.224 1.00 21.61 994 VAL A C 1
ATOM 7977 O O . VAL A 1 994 ? -47.899 -27.433 -15.660 1.00 21.61 994 VAL A O 1
ATOM 7980 N N . PRO A 1 995 ? -48.432 -25.413 -14.818 1.00 33.44 995 PRO A N 1
ATOM 7981 C CA . PRO A 1 995 ? -48.299 -23.977 -14.424 1.00 33.44 995 PRO A CA 1
ATOM 7982 C C . PRO A 1 995 ? -49.058 -23.579 -13.111 1.00 33.44 995 PRO A C 1
ATOM 7984 O O . PRO A 1 995 ? -49.601 -24.457 -12.450 1.00 33.44 995 PRO A O 1
ATOM 7987 N N . ILE A 1 996 ? -49.161 -22.269 -12.772 1.00 21.94 996 ILE A N 1
ATOM 7988 C CA . ILE A 1 996 ? -50.444 -21.531 -12.523 1.00 21.94 996 ILE A CA 1
ATOM 7989 C C . ILE A 1 996 ? -50.243 -20.023 -12.176 1.00 21.94 996 ILE A C 1
ATOM 7991 O O . ILE A 1 996 ? -49.505 -19.684 -11.261 1.00 21.94 996 ILE A O 1
ATOM 7995 N N . GLU A 1 997 ? -50.942 -19.177 -12.951 1.00 25.06 997 GLU A N 1
ATOM 7996 C CA . GLU A 1 997 ? -51.607 -17.870 -12.688 1.00 25.06 997 GLU A CA 1
ATOM 7997 C C . GLU A 1 997 ? -50.925 -16.642 -12.023 1.00 25.06 997 GLU A C 1
ATOM 7999 O O . GLU A 1 997 ? -49.938 -16.691 -11.297 1.00 25.06 997 GLU A O 1
ATOM 8004 N N . THR A 1 998 ? -51.519 -15.484 -12.342 1.00 27.09 998 THR A N 1
ATOM 8005 C CA . THR A 1 998 ? -51.161 -14.102 -11.977 1.00 27.09 998 THR A CA 1
ATOM 8006 C C . THR A 1 998 ? -52.276 -13.443 -11.168 1.00 27.09 998 THR A C 1
ATOM 8008 O O . THR A 1 998 ? -53.435 -13.664 -11.510 1.00 27.09 998 THR A O 1
ATOM 8011 N N . GLU A 1 999 ? -51.970 -12.476 -10.294 1.00 25.94 999 GLU A N 1
ATOM 8012 C CA . GLU A 1 999 ? -52.847 -11.297 -10.164 1.00 25.94 999 GLU A CA 1
ATOM 8013 C C . GLU A 1 999 ? -52.120 -10.039 -9.652 1.00 25.94 999 GLU A C 1
ATOM 8015 O O . GLU A 1 999 ? -51.054 -10.113 -9.042 1.00 25.94 999 GLU A O 1
ATOM 8020 N N . PHE A 1 1000 ? -52.693 -8.871 -9.959 1.00 25.84 1000 PHE A N 1
ATOM 8021 C CA . PHE A 1 1000 ? -52.146 -7.532 -9.712 1.00 25.84 1000 PHE A CA 1
ATOM 8022 C C . PHE A 1 1000 ? -53.181 -6.732 -8.898 1.00 25.84 1000 PHE A C 1
ATOM 8024 O O . PHE A 1 1000 ? -54.135 -6.210 -9.471 1.00 25.84 1000 PHE A O 1
ATOM 8031 N N . SER A 1 1001 ? -53.026 -6.616 -7.574 1.00 24.02 1001 SER A N 1
ATOM 8032 C CA . SER A 1 1001 ? -53.865 -5.700 -6.779 1.00 24.02 1001 SER A CA 1
ATOM 8033 C C . SER A 1 1001 ? -53.297 -5.374 -5.392 1.00 24.02 1001 SER A C 1
ATOM 8035 O O . SER A 1 1001 ? -53.416 -6.174 -4.470 1.00 24.02 1001 SER A O 1
ATOM 8037 N N . GLU A 1 1002 ? -52.750 -4.169 -5.224 1.00 25.27 1002 GLU A N 1
ATOM 8038 C CA . GLU A 1 1002 ? -53.261 -3.146 -4.291 1.00 25.27 1002 GLU A CA 1
ATOM 8039 C C . GLU A 1 1002 ? -52.451 -1.838 -4.438 1.00 25.27 1002 GLU A C 1
ATOM 8041 O O . GLU A 1 1002 ? -51.356 -1.829 -4.992 1.00 25.27 1002 GLU A O 1
ATOM 8046 N N . ILE A 1 1003 ? -53.001 -0.718 -3.947 1.00 25.45 1003 ILE A N 1
ATOM 8047 C CA . ILE A 1 1003 ? -52.421 0.643 -4.028 1.00 25.45 1003 ILE A CA 1
ATOM 8048 C C . ILE A 1 1003 ? -52.432 1.279 -5.443 1.00 25.45 1003 ILE A C 1
ATOM 8050 O O . ILE A 1 1003 ? -51.562 2.063 -5.808 1.00 25.45 1003 ILE A O 1
ATOM 8054 N N . GLU A 1 1004 ? -53.531 1.105 -6.184 1.00 26.64 1004 GLU A N 1
ATOM 8055 C CA . GLU A 1 1004 ? -54.141 2.264 -6.856 1.00 26.64 1004 GLU A CA 1
ATOM 8056 C C . GLU A 1 1004 ? -55.240 2.833 -5.949 1.00 26.64 1004 GLU A C 1
ATOM 8058 O O . GLU A 1 1004 ? -56.306 2.230 -5.818 1.00 26.64 1004 GLU A O 1
ATOM 8063 N N . ARG A 1 1005 ? -54.983 3.983 -5.303 1.00 29.02 1005 ARG A N 1
ATOM 8064 C CA . ARG A 1 1005 ? -56.003 4.900 -4.739 1.00 29.02 1005 ARG A CA 1
ATOM 8065 C C . ARG A 1 1005 ? -55.362 6.169 -4.168 1.00 29.02 1005 ARG A C 1
ATOM 8067 O O . ARG A 1 1005 ? -55.062 6.237 -2.980 1.00 29.02 1005 ARG A O 1
ATOM 8074 N N . ASN A 1 1006 ? -55.166 7.168 -5.032 1.00 26.42 1006 ASN A N 1
ATOM 8075 C CA . ASN A 1 1006 ? -55.614 8.561 -4.840 1.00 26.42 1006 ASN A CA 1
ATOM 8076 C C . ASN A 1 1006 ? -54.983 9.470 -5.908 1.00 26.42 1006 ASN A C 1
ATOM 8078 O O . ASN A 1 1006 ? -53.894 10.005 -5.718 1.00 26.42 1006 ASN A O 1
ATOM 8082 N N . ASN A 1 1007 ? -55.700 9.682 -7.015 1.00 28.33 1007 ASN A N 1
ATOM 8083 C CA . ASN A 1 1007 ? -55.364 10.741 -7.966 1.00 28.33 1007 ASN A CA 1
ATOM 8084 C C . ASN A 1 1007 ? -55.544 12.116 -7.308 1.00 28.33 1007 ASN A C 1
ATOM 8086 O O . ASN A 1 1007 ? -56.644 12.447 -6.865 1.00 28.33 1007 ASN A O 1
ATOM 8090 N N . VAL A 1 1008 ? -54.494 12.936 -7.332 1.00 24.84 1008 VAL A N 1
ATOM 8091 C CA . VAL A 1 1008 ? -54.577 14.389 -7.136 1.00 24.84 1008 VAL A CA 1
ATOM 8092 C C . VAL A 1 1008 ? -53.741 15.039 -8.243 1.00 24.84 1008 VAL A C 1
ATOM 8094 O O . VAL A 1 1008 ? -52.530 14.820 -8.272 1.00 24.84 1008 VAL A O 1
ATOM 8097 N N . PRO A 1 1009 ? -54.346 15.792 -9.179 1.00 24.47 1009 PRO A N 1
ATOM 8098 C CA . PRO A 1 1009 ? -53.595 16.491 -10.213 1.00 24.47 1009 PRO A CA 1
ATOM 8099 C C . PRO A 1 1009 ? -52.898 17.726 -9.631 1.00 24.47 1009 PRO A C 1
ATOM 8101 O O . PRO A 1 1009 ? -53.429 18.385 -8.737 1.00 24.47 1009 PRO A O 1
ATOM 8104 N N . ILE A 1 1010 ? -51.737 18.072 -10.185 1.00 22.95 1010 ILE A N 1
ATOM 8105 C CA . ILE A 1 1010 ? -51.086 19.366 -9.964 1.00 22.95 1010 ILE A CA 1
ATOM 8106 C C . ILE A 1 1010 ? -51.035 20.077 -11.315 1.00 22.95 1010 ILE A C 1
ATOM 8108 O O . ILE A 1 1010 ? -50.259 19.703 -12.191 1.00 22.95 1010 ILE A O 1
ATOM 8112 N N . GLU A 1 1011 ? -51.877 21.094 -11.486 1.00 21.05 1011 GLU A N 1
ATOM 8113 C CA . GLU A 1 1011 ? -51.719 22.057 -12.575 1.00 21.05 1011 GLU A CA 1
ATOM 8114 C C . GLU A 1 1011 ? -50.469 22.905 -12.314 1.00 21.05 1011 GLU A C 1
ATOM 8116 O O . GLU A 1 1011 ? -50.313 23.476 -11.234 1.00 21.05 1011 GLU A O 1
ATOM 8121 N N . ILE A 1 1012 ? -49.596 23.029 -13.315 1.00 23.12 1012 IL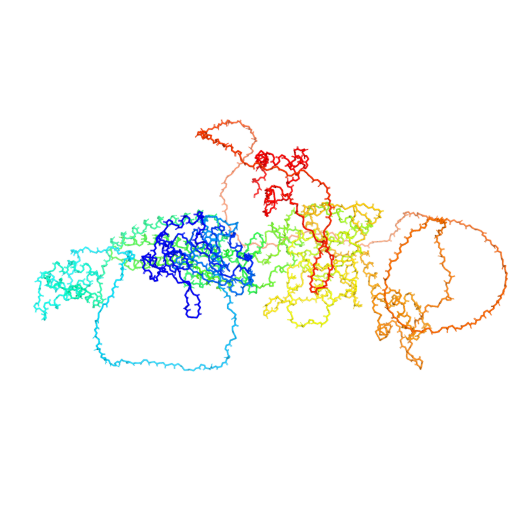E A N 1
ATOM 8122 C CA . ILE A 1 1012 ? -48.530 24.033 -13.320 1.00 23.12 1012 ILE A CA 1
ATOM 8123 C C . ILE A 1 1012 ? -48.975 25.150 -14.260 1.00 23.12 1012 ILE A C 1
ATOM 8125 O O . ILE A 1 1012 ? -48.900 25.025 -15.481 1.00 23.12 1012 ILE A O 1
ATOM 8129 N N . VAL A 1 1013 ? -49.474 26.240 -13.677 1.00 21.94 1013 VAL A N 1
ATOM 8130 C CA . VAL A 1 1013 ? -49.817 27.455 -14.422 1.00 21.94 1013 VAL A CA 1
ATOM 8131 C C . VAL A 1 1013 ? -48.525 28.160 -14.825 1.00 21.94 1013 VAL A C 1
ATOM 8133 O O . VAL A 1 1013 ? -47.749 28.579 -13.968 1.00 21.94 1013 VAL A O 1
ATOM 8136 N N . VAL A 1 1014 ? -48.308 28.305 -16.131 1.00 25.05 1014 VAL A N 1
ATOM 8137 C CA . VAL A 1 1014 ? -47.232 29.134 -16.684 1.00 25.05 1014 VAL A CA 1
ATOM 8138 C C . VAL A 1 1014 ? -47.708 30.584 -16.757 1.00 25.05 1014 VAL A C 1
ATOM 8140 O O . VAL A 1 1014 ? -48.794 30.860 -17.265 1.00 25.05 1014 VAL A O 1
ATOM 8143 N N . THR A 1 1015 ? -46.877 31.511 -16.287 1.00 23.23 1015 THR A N 1
ATOM 8144 C CA . THR A 1 1015 ? -47.012 32.948 -16.553 1.00 23.23 1015 THR A CA 1
ATOM 8145 C C . THR A 1 1015 ? -45.737 33.440 -17.224 1.00 23.23 1015 THR A C 1
ATOM 8147 O O . THR A 1 1015 ? -44.685 33.470 -16.583 1.00 23.23 1015 THR A O 1
ATOM 8150 N N . ASP A 1 1016 ? -45.830 33.809 -18.500 1.00 28.95 1016 ASP A N 1
ATOM 8151 C CA . ASP A 1 1016 ? -44.759 34.513 -19.206 1.00 28.95 1016 ASP A CA 1
ATOM 8152 C C . ASP A 1 1016 ? -44.562 35.914 -18.613 1.00 28.95 1016 ASP A C 1
ATOM 8154 O O . ASP A 1 1016 ? -45.526 36.670 -18.499 1.00 28.95 1016 ASP A O 1
ATOM 8158 N N . GLU A 1 1017 ? -43.316 36.304 -18.341 1.00 24.59 1017 GLU A N 1
ATOM 8159 C CA . GLU A 1 1017 ? -42.914 37.714 -18.352 1.00 24.59 1017 GLU A CA 1
ATOM 8160 C C . GLU A 1 1017 ? -41.427 37.848 -18.751 1.00 24.59 1017 GLU A C 1
ATOM 8162 O O . GLU A 1 1017 ? -40.601 36.990 -18.443 1.00 24.59 1017 GLU A O 1
ATOM 8167 N N . ASP A 1 1018 ? -41.120 38.909 -19.502 1.00 23.42 1018 ASP A N 1
ATOM 8168 C CA . ASP A 1 1018 ? -39.797 39.338 -19.991 1.00 23.42 1018 ASP A CA 1
ATOM 8169 C C . ASP A 1 1018 ? -38.962 38.376 -20.866 1.00 23.42 1018 ASP A C 1
ATOM 8171 O O . ASP A 1 1018 ? -37.811 38.021 -20.600 1.00 23.42 1018 ASP A O 1
ATOM 8175 N N . ILE A 1 1019 ? -39.504 38.128 -22.063 1.00 27.23 1019 ILE A N 1
ATOM 8176 C CA . ILE A 1 1019 ? -38.721 37.875 -23.284 1.00 27.23 1019 ILE A CA 1
ATOM 8177 C C . ILE A 1 1019 ? -37.709 39.014 -23.514 1.00 27.23 1019 ILE A C 1
ATOM 8179 O O . ILE A 1 1019 ? -38.106 40.172 -23.637 1.00 27.23 1019 ILE A O 1
ATOM 8183 N N . TYR A 1 1020 ? -36.435 38.686 -23.759 1.00 22.94 1020 TYR A N 1
ATOM 8184 C CA . TYR A 1 1020 ? -35.490 39.597 -24.422 1.00 22.94 1020 TYR A CA 1
ATOM 8185 C C . TYR A 1 1020 ? -35.044 39.045 -25.782 1.00 22.94 1020 TYR A C 1
ATOM 8187 O O . TYR A 1 1020 ? -34.589 37.908 -25.889 1.00 22.94 1020 TYR A O 1
ATOM 8195 N N . LYS A 1 1021 ? -35.164 39.866 -26.834 1.00 29.66 1021 LYS A N 1
ATOM 8196 C CA . LYS A 1 1021 ? -34.682 39.568 -28.193 1.00 29.66 1021 LYS A CA 1
ATOM 8197 C C . LYS A 1 1021 ? -33.533 40.498 -28.579 1.00 29.66 1021 LYS A C 1
ATOM 8199 O O . LYS A 1 1021 ? -33.610 41.699 -28.340 1.00 29.66 1021 LYS A O 1
ATOM 8204 N N . GLY A 1 1022 ? -32.546 39.942 -29.278 1.00 24.05 1022 GLY A N 1
ATOM 8205 C CA . GLY A 1 1022 ? -31.513 40.680 -30.007 1.00 24.05 1022 GLY A CA 1
ATOM 8206 C C . GLY A 1 1022 ? -30.120 40.067 -29.819 1.00 24.05 1022 GLY A C 1
ATOM 8207 O O . GLY A 1 1022 ? -29.748 39.750 -28.697 1.00 24.05 1022 GLY A O 1
ATOM 8208 N N . ASN A 1 1023 ? -29.303 39.862 -30.854 1.00 25.23 1023 ASN A N 1
ATOM 8209 C CA . ASN A 1 1023 ? -29.525 40.032 -32.298 1.00 25.23 1023 ASN A CA 1
ATOM 8210 C C . ASN A 1 1023 ? -28.779 38.928 -33.066 1.00 25.23 1023 ASN A C 1
ATOM 8212 O O . ASN A 1 1023 ? -27.800 38.374 -32.569 1.00 25.23 1023 ASN A O 1
ATOM 8216 N N . GLU A 1 1024 ? -29.209 38.656 -34.296 1.00 34.44 1024 GLU A N 1
ATOM 8217 C CA . GLU A 1 1024 ? -28.418 37.890 -35.263 1.00 34.44 1024 GLU A CA 1
ATOM 8218 C C . GLU A 1 1024 ? -27.256 38.756 -35.781 1.00 34.44 1024 GLU A C 1
ATOM 8220 O O . GLU A 1 1024 ? -27.451 39.938 -36.071 1.00 34.44 1024 GLU A O 1
ATOM 8225 N N . GLY A 1 1025 ? -26.052 38.189 -35.905 1.00 27.55 1025 GLY A N 1
ATOM 8226 C CA . GLY A 1 1025 ? -24.892 38.929 -36.405 1.00 27.55 1025 GLY A CA 1
ATOM 8227 C C . GLY A 1 1025 ? -23.595 38.117 -36.471 1.00 27.55 1025 GLY A C 1
ATOM 8228 O O . GLY A 1 1025 ? -23.145 37.583 -35.466 1.00 27.55 1025 GLY A O 1
ATOM 8229 N N . GLU A 1 1026 ? -23.012 38.091 -37.671 1.00 25.83 1026 GLU A N 1
ATOM 8230 C CA . GLU A 1 1026 ? -21.593 37.861 -38.000 1.00 25.83 1026 GLU A CA 1
ATOM 8231 C C . GLU A 1 1026 ? -20.894 36.565 -37.529 1.00 25.83 1026 GLU A C 1
ATOM 8233 O O . GLU A 1 1026 ? -20.482 36.386 -36.386 1.00 25.83 1026 GLU A O 1
ATOM 8238 N N . GLN A 1 1027 ? -20.582 35.709 -38.510 1.00 36.84 1027 GLN A N 1
ATOM 8239 C CA . GLN A 1 1027 ? -19.384 34.871 -38.453 1.00 36.84 1027 GLN A CA 1
ATOM 8240 C C . GLN A 1 1027 ? -18.141 35.734 -38.724 1.00 36.84 1027 GLN A C 1
ATOM 8242 O O . GLN A 1 1027 ? -18.062 36.371 -39.771 1.00 36.84 1027 GLN A O 1
ATOM 8247 N N . THR A 1 1028 ? -17.128 35.676 -37.860 1.00 25.84 1028 THR A N 1
ATOM 8248 C CA . THR A 1 1028 ? -15.691 35.683 -38.222 1.00 25.84 1028 THR A CA 1
ATOM 8249 C C . THR A 1 1028 ? -14.846 35.426 -36.970 1.00 25.84 1028 THR A C 1
ATOM 8251 O O . THR A 1 1028 ? -15.278 35.700 -35.854 1.00 25.84 1028 THR A O 1
ATOM 8254 N N . GLY A 1 1029 ? -13.641 34.873 -37.137 1.00 28.69 1029 GLY A N 1
ATOM 8255 C CA . GLY A 1 1029 ? -12.684 34.672 -36.044 1.00 28.69 1029 GLY A CA 1
ATOM 8256 C C . GLY A 1 1029 ? -11.416 35.493 -36.262 1.00 28.69 1029 GLY A C 1
ATOM 8257 O O . GLY A 1 1029 ? -10.821 35.411 -37.334 1.00 28.69 1029 GLY A O 1
ATOM 8258 N N . VAL A 1 1030 ? -10.986 36.254 -35.250 1.00 23.14 1030 VAL A N 1
ATOM 8259 C CA . VAL A 1 1030 ? -9.714 37.000 -35.245 1.00 23.14 1030 VAL A CA 1
ATOM 8260 C C . VAL A 1 1030 ? -9.035 36.870 -33.873 1.00 23.14 1030 VAL A C 1
ATOM 8262 O O . VAL A 1 1030 ? -9.679 36.620 -32.857 1.00 23.14 1030 VAL A O 1
ATOM 8265 N N . TRP A 1 1031 ? -7.709 36.987 -33.883 1.00 23.95 1031 TRP A N 1
ATOM 8266 C CA . TRP A 1 1031 ? -6.794 36.864 -32.750 1.00 23.95 1031 TRP A CA 1
ATOM 8267 C C . TRP A 1 1031 ? -6.773 38.130 -31.875 1.00 23.95 1031 TRP A C 1
ATOM 8269 O O . TRP A 1 1031 ? -7.071 39.220 -32.359 1.00 23.95 1031 TRP A O 1
ATOM 8279 N N . CYS A 1 1032 ? -6.284 38.011 -30.635 1.00 23.72 1032 CYS A N 1
ATOM 8280 C CA . CYS A 1 1032 ? -5.910 39.157 -29.798 1.00 23.72 1032 CYS A CA 1
ATOM 8281 C C . CYS A 1 1032 ? -4.467 39.012 -29.287 1.00 23.72 1032 CYS A C 1
ATOM 8283 O O . CYS A 1 1032 ? -4.187 38.129 -28.478 1.00 23.72 1032 CYS A O 1
ATOM 8285 N N . GLU A 1 1033 ? -3.564 39.907 -29.703 1.00 25.31 1033 GLU A N 1
ATOM 8286 C CA . GLU A 1 1033 ? -2.335 40.182 -28.945 1.00 25.31 1033 GLU A CA 1
ATOM 8287 C C . GLU A 1 1033 ? -2.656 41.092 -27.748 1.00 25.31 1033 GLU A C 1
ATOM 8289 O O . GLU A 1 1033 ? -3.417 42.050 -27.882 1.00 25.31 1033 GLU A O 1
ATOM 8294 N N . GLY A 1 1034 ? -2.021 40.849 -26.600 1.00 27.66 1034 GLY A N 1
ATOM 8295 C CA . GLY A 1 1034 ? -2.002 41.794 -25.482 1.00 27.66 1034 GLY A CA 1
ATOM 8296 C C . GLY A 1 1034 ? -0.782 42.716 -25.545 1.00 27.66 1034 GLY A C 1
ATOM 8297 O O . GLY A 1 1034 ? 0.336 42.249 -25.757 1.00 27.66 1034 GLY A O 1
ATOM 8298 N N . ARG A 1 1035 ? -0.981 44.018 -25.307 1.00 25.95 1035 ARG A N 1
ATOM 8299 C CA . ARG A 1 1035 ? 0.087 44.956 -24.926 1.00 25.95 1035 ARG A CA 1
ATOM 8300 C C . ARG A 1 1035 ? -0.196 45.506 -23.536 1.00 25.95 1035 ARG A C 1
ATOM 8302 O O . ARG A 1 1035 ? -1.340 45.823 -23.223 1.00 25.95 1035 ARG A O 1
ATOM 8309 N N . TRP A 1 1036 ? 0.867 45.728 -22.776 1.00 36.31 1036 TRP A N 1
ATOM 8310 C CA . TRP A 1 1036 ? 0.859 46.514 -21.546 1.00 36.31 1036 TRP A CA 1
ATOM 8311 C C . TRP A 1 1036 ? 2.136 47.362 -21.517 1.00 36.31 1036 TRP A C 1
ATOM 8313 O O . TRP A 1 1036 ? 3.156 46.964 -22.086 1.00 36.31 1036 TRP A O 1
ATOM 8323 N N . GLU A 1 1037 ? 2.075 48.520 -20.867 1.00 26.23 1037 GLU A N 1
ATOM 8324 C CA . GLU A 1 1037 ? 3.238 49.366 -20.596 1.00 26.23 1037 GLU A CA 1
ATOM 8325 C C . GLU A 1 1037 ? 3.565 49.314 -19.106 1.00 26.23 1037 GLU A C 1
ATOM 8327 O O . GLU A 1 1037 ? 2.676 49.469 -18.270 1.00 26.23 1037 GLU A O 1
ATOM 8332 N N . ASP A 1 1038 ? 4.848 49.164 -18.785 1.00 31.62 1038 ASP A N 1
ATOM 8333 C CA . ASP A 1 1038 ? 5.392 49.523 -17.478 1.00 31.62 1038 ASP A CA 1
ATOM 8334 C C . ASP A 1 1038 ? 6.534 50.526 -17.696 1.00 31.62 1038 ASP A C 1
ATOM 8336 O O . ASP A 1 1038 ? 7.382 50.339 -18.572 1.00 31.62 1038 ASP A O 1
ATOM 8340 N N . ASN A 1 1039 ? 6.497 51.633 -16.950 1.00 32.53 1039 ASN A N 1
ATOM 8341 C CA . ASN A 1 1039 ? 7.497 52.708 -16.930 1.00 32.53 1039 ASN A CA 1
ATOM 8342 C C . ASN A 1 1039 ? 8.100 53.097 -18.307 1.00 32.53 1039 ASN A C 1
ATOM 8344 O O . ASN A 1 1039 ? 9.292 53.387 -18.430 1.00 32.53 1039 ASN A O 1
ATOM 8348 N N . GLY A 1 1040 ? 7.264 53.146 -19.352 1.00 34.34 1040 GLY A N 1
ATOM 8349 C CA . GLY A 1 1040 ? 7.634 53.652 -20.680 1.00 34.34 1040 GLY A CA 1
ATOM 8350 C C . GLY A 1 1040 ? 8.382 52.674 -21.595 1.00 34.34 1040 GLY A C 1
ATOM 8351 O O . GLY A 1 1040 ? 9.045 53.123 -22.532 1.00 34.34 1040 GLY A O 1
ATOM 8352 N N . ARG A 1 1041 ? 8.299 51.354 -21.363 1.00 27.86 1041 ARG A N 1
ATOM 8353 C CA . ARG A 1 1041 ? 8.752 50.330 -22.327 1.00 27.86 1041 ARG A CA 1
ATOM 8354 C C . ARG A 1 1041 ? 7.690 49.250 -22.554 1.00 27.86 1041 ARG A C 1
ATOM 8356 O O . ARG A 1 1041 ? 6.936 48.899 -21.653 1.00 27.86 1041 ARG A O 1
ATOM 8363 N N . VAL A 1 1042 ? 7.646 48.733 -23.784 1.00 31.08 1042 VAL A N 1
ATOM 8364 C CA . VAL A 1 1042 ? 6.679 47.723 -24.249 1.00 31.08 1042 VAL A CA 1
ATOM 8365 C C . VAL A 1 1042 ? 7.392 46.388 -24.450 1.00 31.08 1042 VAL A C 1
ATOM 8367 O O . VAL A 1 1042 ? 8.432 46.337 -25.105 1.00 31.08 1042 VAL A O 1
ATOM 8370 N N . HIS A 1 1043 ? 6.801 45.309 -23.938 1.00 32.34 1043 HIS A N 1
ATOM 8371 C CA . HIS A 1 1043 ? 7.260 43.932 -24.139 1.00 32.34 1043 HIS A CA 1
ATOM 8372 C C . HIS A 1 1043 ? 6.238 43.118 -24.957 1.00 32.34 1043 HIS A C 1
ATOM 8374 O O . HIS A 1 1043 ? 5.058 43.466 -25.027 1.00 32.34 1043 HIS A O 1
ATOM 8380 N N . ARG A 1 1044 ? 6.702 42.033 -25.588 1.00 27.98 1044 ARG A N 1
ATOM 8381 C CA . ARG A 1 1044 ? 5.915 41.047 -26.351 1.00 27.98 1044 ARG A CA 1
ATOM 8382 C C . ARG A 1 1044 ? 6.498 39.656 -26.097 1.00 27.98 1044 ARG A C 1
ATOM 8384 O O . ARG A 1 1044 ? 7.717 39.520 -26.076 1.00 27.98 1044 ARG A O 1
ATOM 8391 N N . GLU A 1 1045 ? 5.646 38.644 -25.970 1.00 27.45 1045 GLU A N 1
ATOM 8392 C CA . GLU A 1 1045 ? 6.043 37.236 -25.825 1.00 27.45 1045 GLU A CA 1
ATOM 8393 C C . GLU A 1 1045 ? 4.951 36.319 -26.413 1.00 27.45 1045 GLU A C 1
ATOM 8395 O O . GLU A 1 1045 ? 3.787 36.719 -26.494 1.00 27.45 1045 GLU A O 1
ATOM 8400 N N . GLN A 1 1046 ? 5.313 35.115 -26.873 1.00 25.73 1046 GLN A N 1
ATOM 8401 C CA . GLN A 1 1046 ? 4.381 34.154 -27.482 1.00 25.73 1046 GLN A CA 1
ATOM 8402 C C . GLN A 1 1046 ? 3.930 33.086 -26.477 1.00 25.73 1046 GLN A C 1
ATOM 8404 O O . GLN A 1 1046 ? 4.756 32.428 -25.850 1.00 25.73 1046 GLN A O 1
ATOM 8409 N N . ALA A 1 1047 ? 2.620 32.846 -26.392 1.00 26.55 1047 ALA A N 1
ATOM 8410 C CA . ALA A 1 1047 ? 2.065 31.731 -25.629 1.00 26.55 1047 ALA A CA 1
ATOM 8411 C C . ALA A 1 1047 ? 2.093 30.428 -26.449 1.00 26.55 1047 ALA A C 1
ATOM 8413 O O . ALA A 1 1047 ? 1.574 30.379 -27.565 1.00 26.55 1047 ALA A O 1
ATOM 8414 N N . SER A 1 1048 ? 2.657 29.360 -25.883 1.00 23.88 1048 SER A N 1
ATOM 8415 C CA . SER A 1 1048 ? 2.619 28.005 -26.445 1.00 23.88 1048 SER A CA 1
ATOM 8416 C C . SER A 1 1048 ? 1.455 27.186 -25.864 1.00 23.88 1048 SER A C 1
ATOM 8418 O O . SER A 1 1048 ? 1.004 27.411 -24.741 1.00 23.88 1048 SER A O 1
ATOM 8420 N N . HIS A 1 1049 ? 0.922 26.242 -26.645 1.00 26.20 1049 HIS A N 1
ATOM 8421 C CA . HIS A 1 1049 ? -0.262 25.475 -26.250 1.00 26.20 1049 HIS A CA 1
ATOM 8422 C C . HIS A 1 1049 ? 0.028 24.410 -25.179 1.00 26.20 1049 HIS A C 1
ATOM 8424 O O . HIS A 1 1049 ? 0.802 23.482 -25.404 1.00 26.20 1049 HIS A O 1
ATOM 8430 N N . GLN A 1 1050 ? -0.753 24.439 -24.099 1.00 25.11 1050 GLN A N 1
ATOM 8431 C CA . GLN A 1 1050 ? -1.262 23.225 -23.454 1.00 25.11 1050 GLN A CA 1
ATOM 8432 C C . GLN A 1 1050 ? -2.791 23.213 -23.561 1.00 25.11 1050 GLN A C 1
ATOM 8434 O O . GLN A 1 1050 ? -3.420 24.271 -23.574 1.00 25.11 1050 GLN A O 1
ATOM 8439 N N . ALA A 1 1051 ? -3.385 22.026 -23.686 1.00 27.53 1051 ALA A N 1
ATOM 8440 C CA . ALA A 1 1051 ? -4.803 21.872 -23.995 1.00 27.53 1051 ALA A CA 1
ATOM 8441 C C . ALA A 1 1051 ? -5.499 20.891 -23.042 1.00 27.53 1051 ALA A C 1
ATOM 8443 O O . ALA A 1 1051 ? -5.245 19.690 -23.088 1.00 27.53 1051 ALA A O 1
ATOM 8444 N N . GLU A 1 1052 ? -6.461 21.396 -22.267 1.00 28.41 1052 GLU A N 1
ATOM 8445 C CA . GLU A 1 1052 ? -7.590 20.604 -21.772 1.00 28.41 1052 GLU A CA 1
ATOM 8446 C C . GLU A 1 1052 ? -8.887 21.205 -22.329 1.00 28.41 1052 GLU A C 1
ATOM 8448 O O . GLU A 1 1052 ? -9.148 22.403 -22.207 1.00 28.41 1052 GLU A O 1
ATOM 8453 N N . GLY A 1 1053 ? -9.692 20.380 -23.000 1.00 28.94 1053 GLY A N 1
ATOM 8454 C CA . GLY A 1 1053 ? -10.865 20.849 -23.734 1.00 28.94 1053 GLY A CA 1
ATOM 8455 C C . GLY A 1 1053 ? -12.071 21.119 -22.834 1.00 28.94 1053 GLY A C 1
ATOM 8456 O O . GLY A 1 1053 ? -12.572 20.212 -22.170 1.00 28.94 1053 GLY A O 1
ATOM 8457 N N . SER A 1 1054 ? -12.614 22.337 -22.891 1.00 28.02 1054 SER A N 1
ATOM 8458 C CA . SER A 1 1054 ? -13.984 22.616 -22.446 1.00 28.02 1054 SER A CA 1
ATOM 8459 C C . SER A 1 1054 ? -14.677 23.592 -23.399 1.00 28.02 1054 SER A C 1
ATOM 8461 O O . SER A 1 1054 ? -14.245 24.728 -23.573 1.00 28.02 1054 SER A O 1
ATOM 8463 N N . ILE A 1 1055 ? -15.755 23.134 -24.040 1.00 26.56 1055 ILE A N 1
ATOM 8464 C CA . ILE A 1 1055 ? -16.616 23.975 -24.878 1.00 26.56 1055 ILE A CA 1
ATOM 8465 C C . ILE A 1 1055 ? -17.659 24.621 -23.963 1.00 26.56 1055 ILE A C 1
ATOM 8467 O O . ILE A 1 1055 ? -18.405 23.921 -23.279 1.00 26.56 1055 ILE A O 1
ATOM 8471 N N . TRP A 1 1056 ? -17.710 25.951 -23.950 1.00 28.12 1056 TRP A N 1
ATOM 8472 C CA . TRP A 1 1056 ? -18.713 26.722 -23.215 1.00 28.12 1056 TRP A CA 1
ATOM 8473 C C . TRP A 1 1056 ? -19.898 27.067 -24.121 1.00 28.12 1056 TRP A C 1
ATOM 8475 O O . TRP A 1 1056 ? -19.733 27.807 -25.090 1.00 28.12 1056 TRP A O 1
ATOM 8485 N N . CYS A 1 1057 ? -21.108 26.618 -23.772 1.00 29.83 1057 CYS A N 1
ATOM 8486 C CA . CYS A 1 1057 ? -22.321 27.217 -24.328 1.00 29.83 1057 CYS A CA 1
ATOM 8487 C C . CYS A 1 1057 ? -22.611 28.529 -23.588 1.00 29.83 1057 CYS A C 1
ATOM 8489 O O . CYS A 1 1057 ? -22.859 28.530 -22.382 1.00 29.83 1057 CYS A O 1
ATOM 8491 N N . ARG A 1 1058 ? -22.550 29.659 -24.300 1.00 26.53 1058 ARG A N 1
ATOM 8492 C CA . ARG A 1 1058 ? -22.586 30.997 -23.685 1.00 26.53 1058 ARG A CA 1
ATOM 8493 C C . ARG A 1 1058 ? -23.996 31.563 -23.459 1.00 26.53 1058 ARG A C 1
ATOM 8495 O O . ARG A 1 1058 ? -24.096 32.640 -22.885 1.00 26.53 1058 ARG A O 1
ATOM 8502 N N . MET A 1 1059 ? -25.057 30.870 -23.893 1.00 28.19 1059 MET A N 1
ATOM 8503 C CA . MET A 1 1059 ? -26.436 31.399 -23.857 1.00 28.19 1059 MET A CA 1
ATOM 8504 C C . MET A 1 1059 ? -27.349 30.811 -22.769 1.00 28.19 1059 MET A C 1
ATOM 8506 O O . MET A 1 1059 ? -28.327 31.457 -22.421 1.00 28.19 1059 MET A O 1
ATOM 8510 N N . CYS A 1 1060 ? -27.060 29.627 -22.212 1.00 32.12 1060 CYS A N 1
ATOM 8511 C CA . CYS A 1 1060 ? -27.975 28.955 -21.270 1.00 32.12 1060 CYS A CA 1
ATOM 8512 C C . CYS A 1 1060 ? -27.457 28.816 -19.828 1.00 32.12 1060 CYS A C 1
ATOM 8514 O O . CYS A 1 1060 ? -28.205 28.366 -18.965 1.00 32.12 1060 CYS A O 1
ATOM 8516 N N . GLY A 1 1061 ? -26.182 29.123 -19.551 1.00 31.27 1061 GLY A N 1
ATOM 8517 C CA . GLY A 1 1061 ? -25.568 29.089 -18.207 1.00 31.27 1061 GLY A CA 1
ATOM 8518 C C . GLY A 1 1061 ? -25.471 27.716 -17.510 1.00 31.27 1061 GLY A C 1
ATOM 8519 O O . GLY A 1 1061 ? -24.691 27.559 -16.572 1.00 31.27 1061 GLY A O 1
ATOM 8520 N N . SER A 1 1062 ? -26.228 26.714 -17.961 1.00 31.52 1062 SER A N 1
ATOM 8521 C CA . SER A 1 1062 ? -26.346 25.405 -17.319 1.00 31.52 1062 SER A CA 1
ATOM 8522 C C . SER A 1 1062 ? -25.204 24.450 -17.679 1.00 31.52 1062 SER A C 1
ATOM 8524 O O . SER A 1 1062 ? -24.830 24.281 -18.842 1.00 31.52 1062 SER A O 1
ATOM 8526 N N . ARG A 1 1063 ? -24.664 23.776 -16.659 1.00 33.88 1063 ARG A N 1
ATOM 8527 C CA . ARG A 1 1063 ? -23.611 22.762 -16.785 1.00 33.88 1063 ARG A CA 1
ATOM 8528 C C . ARG A 1 1063 ? -24.263 21.400 -17.034 1.00 33.88 1063 ARG A C 1
ATOM 8530 O O . ARG A 1 1063 ? -24.762 20.787 -16.095 1.00 33.88 1063 ARG A O 1
ATOM 8537 N N . SER A 1 1064 ? -24.266 20.941 -18.286 1.00 35.50 1064 SER A N 1
ATOM 8538 C CA . SER A 1 1064 ? -25.038 19.763 -18.711 1.00 35.50 1064 SER A CA 1
ATOM 8539 C C . SER A 1 1064 ? -24.792 18.515 -17.843 1.00 35.50 1064 SER A C 1
ATOM 8541 O O . SER A 1 1064 ? -23.657 18.094 -17.598 1.00 35.50 1064 SER A O 1
ATOM 8543 N N . ILE A 1 1065 ? -25.894 17.911 -17.383 1.00 32.84 1065 ILE A N 1
ATOM 8544 C CA . ILE A 1 1065 ? -25.931 16.876 -16.330 1.00 32.84 1065 ILE A CA 1
ATOM 8545 C C . ILE A 1 1065 ? -25.097 15.629 -16.683 1.00 32.84 1065 ILE A C 1
ATOM 8547 O O . ILE A 1 1065 ? -24.526 14.990 -15.797 1.00 32.84 1065 ILE A O 1
ATOM 8551 N N . LEU A 1 1066 ? -24.933 15.334 -17.976 1.00 30.58 1066 LEU A N 1
ATOM 8552 C CA . LEU A 1 1066 ? -24.121 14.225 -18.493 1.00 30.58 1066 LEU A CA 1
ATOM 8553 C C . LEU A 1 1066 ? -22.651 14.256 -18.016 1.00 30.58 1066 LEU A C 1
ATOM 8555 O O . LEU A 1 1066 ? -22.047 13.200 -17.829 1.00 30.58 1066 LEU A O 1
ATOM 8559 N N . LEU A 1 1067 ? -22.075 15.437 -17.750 1.00 33.91 1067 LEU A N 1
ATOM 8560 C CA . LEU A 1 1067 ? -20.706 15.559 -17.219 1.00 33.91 1067 LEU A CA 1
ATOM 8561 C C . LEU A 1 1067 ? -20.601 15.345 -15.698 1.00 33.91 1067 LEU A C 1
ATOM 8563 O O . LEU A 1 1067 ? -19.492 15.165 -15.188 1.00 33.91 1067 LEU A O 1
ATOM 8567 N N . SER A 1 1068 ? -21.721 15.339 -14.971 1.00 33.75 1068 SER A N 1
ATOM 8568 C CA . SER A 1 1068 ? -21.749 15.073 -13.526 1.00 33.75 1068 SER A CA 1
ATOM 8569 C C . SER A 1 1068 ? -21.661 13.575 -13.228 1.00 33.75 1068 SER A C 1
ATOM 8571 O O . SER A 1 1068 ? -20.876 13.169 -12.370 1.00 33.75 1068 SER A O 1
ATOM 8573 N N . LEU A 1 1069 ? -22.386 12.743 -13.986 1.00 31.72 1069 LEU A N 1
ATOM 8574 C CA . LEU A 1 1069 ? -22.320 11.278 -13.874 1.00 31.72 1069 LEU A CA 1
ATOM 8575 C C . LEU A 1 1069 ? -20.923 10.748 -14.239 1.00 31.72 1069 LEU A C 1
ATOM 8577 O O . LEU A 1 1069 ? -20.347 9.958 -13.497 1.00 31.72 1069 LEU A O 1
ATOM 8581 N N . ALA A 1 1070 ? -20.311 11.282 -15.302 1.00 34.06 1070 ALA A N 1
ATOM 8582 C CA . ALA A 1 1070 ? -18.961 10.913 -15.744 1.00 34.06 1070 ALA A CA 1
ATOM 8583 C C . ALA A 1 1070 ? -17.820 11.287 -14.765 1.00 34.06 1070 ALA A C 1
ATOM 8585 O O . ALA A 1 1070 ? -16.657 10.967 -15.026 1.00 34.06 1070 ALA A O 1
ATOM 8586 N N . ARG A 1 1071 ? -18.118 11.983 -13.655 1.00 35.56 1071 ARG A N 1
ATOM 8587 C CA . ARG A 1 1071 ? -17.143 12.377 -12.620 1.00 35.56 1071 ARG A CA 1
ATOM 8588 C C . ARG A 1 1071 ? -17.198 11.532 -11.344 1.00 35.56 1071 ARG A C 1
ATOM 8590 O O . ARG A 1 1071 ? -16.270 11.628 -10.541 1.00 35.56 1071 ARG A O 1
ATOM 8597 N N . GLN A 1 1072 ? -18.209 10.682 -11.163 1.00 33.62 1072 GLN A N 1
ATOM 8598 C CA . GLN A 1 1072 ? -18.210 9.680 -10.093 1.00 33.62 1072 GLN A CA 1
ATOM 8599 C C . GLN A 1 1072 ? -17.454 8.429 -10.576 1.00 33.62 1072 GLN A C 1
ATOM 8601 O O . GLN A 1 1072 ? -17.790 7.846 -11.604 1.00 33.62 1072 GLN A O 1
ATOM 8606 N N . LYS A 1 1073 ? -16.382 8.040 -9.869 1.00 38.28 1073 LYS A N 1
ATOM 8607 C CA . LYS A 1 1073 ? -15.433 6.989 -10.297 1.00 38.28 1073 LYS A CA 1
ATOM 8608 C C . LYS A 1 1073 ? -15.955 5.556 -10.068 1.00 38.28 1073 LYS A C 1
ATOM 8610 O O . LYS A 1 1073 ? -15.274 4.751 -9.441 1.00 38.28 1073 LYS A O 1
ATOM 8615 N N . THR A 1 1074 ? -17.144 5.243 -10.576 1.00 36.22 1074 THR A N 1
ATOM 8616 C CA . THR A 1 1074 ? -17.798 3.929 -10.396 1.00 36.22 1074 THR A CA 1
ATOM 8617 C C . THR A 1 1074 ? -18.559 3.420 -11.627 1.00 36.22 1074 THR A C 1
ATOM 8619 O O . THR A 1 1074 ? -19.216 2.391 -11.536 1.00 36.22 1074 THR A O 1
ATOM 8622 N N . TYR A 1 1075 ? -18.428 4.072 -12.790 1.00 32.16 1075 TYR A N 1
ATOM 8623 C CA . TYR A 1 1075 ? -18.999 3.593 -14.057 1.00 32.16 1075 TYR A CA 1
ATOM 8624 C C . TYR A 1 1075 ? -17.931 3.457 -15.159 1.00 32.16 1075 TYR A C 1
ATOM 8626 O O . TYR A 1 1075 ? -17.125 4.379 -15.338 1.00 32.16 1075 TYR A O 1
ATOM 8634 N N . PRO A 1 1076 ? -17.918 2.356 -15.938 1.00 32.78 1076 PRO A N 1
ATOM 8635 C CA . PRO A 1 1076 ? -17.075 2.236 -17.126 1.00 32.78 1076 PRO A CA 1
ATOM 8636 C C . PRO A 1 1076 ? -17.449 3.282 -18.187 1.00 32.78 1076 PRO A C 1
ATOM 8638 O O . PRO A 1 1076 ? -18.624 3.499 -18.476 1.00 32.78 1076 PRO A O 1
ATOM 8641 N N . ARG A 1 1077 ? -16.452 3.889 -18.845 1.00 33.47 1077 ARG A N 1
ATOM 8642 C CA . ARG A 1 1077 ? -16.641 4.946 -19.869 1.00 33.47 1077 ARG A CA 1
ATOM 8643 C C . ARG A 1 1077 ? -17.340 4.494 -21.172 1.00 33.47 1077 ARG A C 1
ATOM 8645 O O . ARG A 1 1077 ? -17.487 5.297 -22.088 1.00 33.47 1077 ARG A O 1
ATOM 8652 N N . TYR A 1 1078 ? -17.762 3.234 -21.265 1.00 34.62 1078 TYR A N 1
ATOM 8653 C CA . TYR A 1 1078 ? -18.095 2.547 -22.517 1.00 34.62 1078 TYR A CA 1
ATOM 8654 C C . TYR A 1 1078 ? -19.553 2.680 -22.993 1.00 34.62 1078 TYR A C 1
ATOM 8656 O O . TYR A 1 1078 ? -19.823 2.374 -24.148 1.00 34.62 1078 TYR A O 1
ATOM 8664 N N . TYR A 1 1079 ? -20.493 3.143 -22.160 1.00 36.09 1079 TYR A N 1
ATOM 8665 C CA . TYR A 1 1079 ? -21.931 3.095 -22.498 1.00 36.09 1079 TYR A CA 1
ATOM 8666 C C . TYR A 1 1079 ? -22.475 4.283 -23.315 1.00 36.09 1079 TYR A C 1
ATOM 8668 O O . TYR A 1 1079 ? -23.522 4.164 -23.950 1.00 36.09 1079 TYR A O 1
ATOM 8676 N N . VAL A 1 1080 ? -21.773 5.423 -23.356 1.00 39.03 1080 VAL A N 1
ATOM 8677 C CA . VAL A 1 1080 ? -22.236 6.618 -24.095 1.00 39.03 1080 VAL A CA 1
ATOM 8678 C C . VAL A 1 1080 ? -22.255 6.415 -25.626 1.00 39.03 1080 VAL A C 1
ATOM 8680 O O . VAL A 1 1080 ? -23.216 6.856 -26.257 1.00 39.03 1080 VAL A O 1
ATOM 8683 N N . PRO A 1 1081 ? -21.272 5.735 -26.258 1.00 38.25 1081 PRO A N 1
ATOM 8684 C CA . PRO A 1 1081 ? -21.359 5.367 -27.674 1.00 38.25 1081 PRO A CA 1
ATOM 8685 C C . PRO A 1 1081 ? -22.535 4.431 -27.991 1.00 38.25 1081 PRO A C 1
ATOM 8687 O O . PRO A 1 1081 ? -23.199 4.622 -29.006 1.00 38.25 1081 PRO A O 1
ATOM 8690 N N . SER A 1 1082 ? -22.817 3.456 -27.120 1.00 42.16 1082 SER A N 1
ATOM 8691 C CA . SER A 1 1082 ? -23.833 2.415 -27.341 1.00 42.16 1082 SER A CA 1
ATOM 8692 C C . SER A 1 1082 ? -25.241 2.991 -27.518 1.00 42.16 1082 SER A C 1
ATOM 8694 O O . SER A 1 1082 ? -25.953 2.608 -28.445 1.00 42.16 1082 SER A O 1
ATOM 8696 N N . LEU A 1 1083 ? -25.610 3.970 -26.681 1.00 41.28 1083 LEU A N 1
ATOM 8697 C CA . LEU A 1 1083 ? -26.895 4.677 -26.761 1.00 41.28 1083 LEU A CA 1
ATOM 8698 C C . LEU A 1 1083 ? -27.094 5.410 -28.098 1.00 41.28 1083 LEU A C 1
ATOM 8700 O O . LEU A 1 1083 ? -28.195 5.392 -28.637 1.00 41.28 1083 LEU A O 1
ATOM 8704 N N . ARG A 1 1084 ? -26.038 6.004 -28.676 1.00 44.72 1084 ARG A N 1
ATOM 8705 C CA . ARG A 1 1084 ? -26.123 6.638 -30.007 1.00 44.72 1084 ARG A CA 1
ATOM 8706 C C . ARG A 1 1084 ? -26.434 5.621 -31.102 1.00 44.72 1084 ARG A C 1
ATOM 8708 O O . ARG A 1 1084 ? -27.281 5.877 -31.953 1.00 44.72 1084 ARG A O 1
ATOM 8715 N N . THR A 1 1085 ? -25.763 4.473 -31.074 1.00 46.47 1085 THR A N 1
ATOM 8716 C CA . THR A 1 1085 ? -25.919 3.426 -32.093 1.00 46.47 1085 THR A CA 1
ATOM 8717 C C . THR A 1 1085 ? -27.311 2.789 -32.060 1.00 46.47 1085 THR A C 1
ATOM 8719 O O . THR A 1 1085 ? -27.842 2.444 -33.109 1.00 46.47 1085 THR A O 1
ATOM 8722 N N . PHE A 1 1086 ? -27.922 2.667 -30.876 1.00 43.44 1086 PHE A N 1
ATOM 8723 C CA . PHE A 1 1086 ? -29.221 2.005 -30.693 1.00 43.44 1086 PHE A CA 1
ATOM 8724 C C . PHE A 1 1086 ? -30.420 2.799 -31.250 1.00 43.44 1086 PHE A C 1
ATOM 8726 O O . PHE A 1 1086 ? -31.462 2.217 -31.533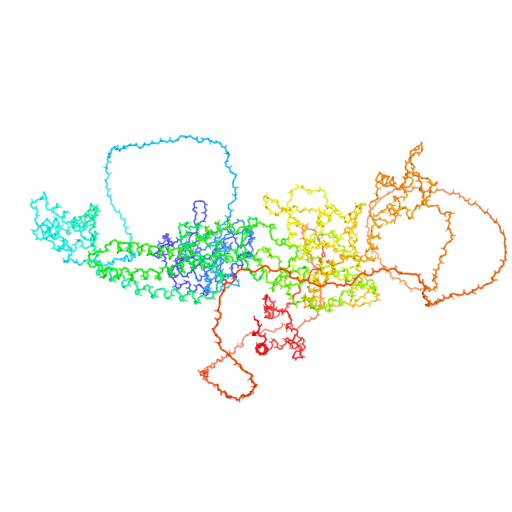 1.00 43.44 1086 PHE A O 1
ATOM 8733 N N . ILE A 1 1087 ? -30.281 4.120 -31.411 1.00 46.03 1087 ILE A N 1
ATOM 8734 C CA . ILE A 1 1087 ? -31.388 5.038 -31.747 1.00 46.03 1087 ILE A CA 1
ATOM 8735 C C . ILE A 1 1087 ? -31.246 5.597 -33.182 1.00 46.03 1087 ILE A C 1
ATOM 8737 O O . ILE A 1 1087 ? -32.156 6.233 -33.703 1.00 46.03 1087 ILE A O 1
ATOM 8741 N N . GLY A 1 1088 ? -30.109 5.362 -33.850 1.00 41.06 1088 GLY A N 1
ATOM 8742 C CA . GLY A 1 1088 ? -29.864 5.768 -35.245 1.00 41.06 1088 GLY A CA 1
ATOM 8743 C C . GLY A 1 1088 ? -29.695 7.277 -35.486 1.00 41.06 1088 GLY A C 1
ATOM 8744 O O . GLY A 1 1088 ? -29.439 7.682 -36.617 1.00 41.06 1088 GLY A O 1
ATOM 8745 N N . ALA A 1 1089 ? -29.814 8.104 -34.444 1.00 47.78 1089 ALA A N 1
ATOM 8746 C CA . ALA A 1 1089 ? -29.777 9.562 -34.527 1.00 47.78 1089 ALA A CA 1
ATOM 8747 C C . ALA A 1 1089 ? -28.348 10.131 -34.605 1.00 47.78 1089 ALA A C 1
ATOM 8749 O O . ALA A 1 1089 ? -27.411 9.638 -33.966 1.00 47.78 1089 ALA A O 1
ATOM 8750 N N . SER A 1 1090 ? -28.181 11.229 -35.345 1.00 52.62 1090 SER A N 1
ATOM 8751 C CA . SER A 1 1090 ? -26.909 11.946 -35.438 1.00 52.62 1090 SER A CA 1
ATOM 8752 C C . SER A 1 1090 ? -26.526 12.654 -34.133 1.00 52.62 1090 SER A C 1
ATOM 8754 O O . SER A 1 1090 ? -27.302 12.802 -33.185 1.00 52.62 1090 SER A O 1
ATOM 8756 N N . ALA A 1 1091 ? -25.288 13.153 -34.096 1.00 46.50 1091 ALA A N 1
ATOM 8757 C CA . ALA A 1 1091 ? -24.767 13.909 -32.963 1.00 46.50 1091 ALA A CA 1
ATOM 8758 C C . ALA A 1 1091 ? -25.599 15.156 -32.612 1.00 46.50 1091 ALA A C 1
ATOM 8760 O O . ALA A 1 1091 ? -25.660 15.509 -31.434 1.00 46.50 1091 ALA A O 1
ATOM 8761 N N . THR A 1 1092 ? -26.208 15.789 -33.617 1.00 48.38 1092 THR A N 1
ATOM 8762 C CA . THR A 1 1092 ? -26.999 17.019 -33.487 1.00 48.38 1092 THR A CA 1
ATOM 8763 C C . THR A 1 1092 ? -28.434 16.708 -33.079 1.00 48.38 1092 THR A C 1
ATOM 8765 O O . THR A 1 1092 ? -28.934 17.305 -32.135 1.00 48.38 1092 THR A O 1
ATOM 8768 N N . GLU A 1 1093 ? -29.073 15.719 -33.710 1.00 48.59 1093 GLU A N 1
ATOM 8769 C CA . GLU A 1 1093 ? -30.443 15.302 -33.371 1.00 48.59 1093 GLU A CA 1
ATOM 8770 C C . GLU A 1 1093 ? -30.536 14.806 -31.923 1.00 48.59 1093 GLU A C 1
ATOM 8772 O O . GLU A 1 1093 ? -31.451 15.190 -31.199 1.00 48.59 1093 GLU A O 1
ATOM 8777 N N . TRP A 1 1094 ? -29.540 14.043 -31.455 1.00 52.75 1094 TRP A N 1
ATOM 8778 C CA . TRP A 1 1094 ? -29.468 13.628 -30.051 1.00 52.75 1094 TRP A CA 1
ATOM 8779 C C . TRP A 1 1094 ? -29.280 14.806 -29.084 1.00 52.75 1094 TRP A C 1
ATOM 8781 O O . TRP A 1 1094 ? -29.772 14.763 -27.958 1.00 52.75 1094 TRP A O 1
ATOM 8791 N N . HIS A 1 1095 ? -28.577 15.865 -29.502 1.00 49.31 1095 HIS A N 1
ATOM 8792 C CA . HIS A 1 1095 ? -28.419 17.061 -28.676 1.00 49.31 1095 HIS A CA 1
ATOM 8793 C C . HIS A 1 1095 ? -29.720 17.866 -28.599 1.00 49.31 1095 HIS A C 1
ATOM 8795 O O . HIS A 1 1095 ? -30.106 18.256 -27.499 1.00 49.31 1095 HIS A O 1
ATOM 8801 N N . ASN A 1 1096 ? -30.405 18.052 -29.730 1.00 53.22 1096 ASN A N 1
ATOM 8802 C CA . ASN A 1 1096 ? -31.684 18.753 -29.795 1.00 53.22 1096 ASN A CA 1
ATOM 8803 C C . ASN A 1 1096 ? -32.755 18.005 -28.990 1.00 53.22 1096 ASN A C 1
ATOM 8805 O O . ASN A 1 1096 ? -33.359 18.601 -28.106 1.00 53.22 1096 ASN A O 1
ATOM 8809 N N . PHE A 1 1097 ? -32.905 16.688 -29.180 1.00 52.44 1097 PHE A N 1
ATOM 8810 C CA . PHE A 1 1097 ? -33.842 15.865 -28.405 1.00 52.44 1097 PHE A CA 1
ATOM 8811 C C . PHE A 1 1097 ? -33.587 15.957 -26.887 1.00 52.44 1097 PHE A C 1
ATOM 8813 O O . PHE A 1 1097 ? -34.519 16.160 -26.113 1.00 52.44 1097 PHE A O 1
ATOM 8820 N N . ALA A 1 1098 ? -32.321 15.910 -26.456 1.00 49.97 1098 ALA A N 1
ATOM 8821 C CA . ALA A 1 1098 ? -31.942 16.072 -25.049 1.00 49.97 1098 ALA A CA 1
ATOM 8822 C C . ALA A 1 1098 ? -32.176 17.492 -24.483 1.00 49.97 1098 ALA A C 1
ATOM 8824 O O . ALA A 1 1098 ? -32.194 17.665 -23.263 1.00 49.97 1098 ALA A O 1
ATOM 8825 N N . CYS A 1 1099 ? -32.321 18.506 -25.341 1.00 43.56 1099 CYS A N 1
ATOM 8826 C CA . CYS A 1 1099 ? -32.632 19.885 -24.957 1.00 43.56 1099 CYS A CA 1
ATOM 8827 C C . CYS A 1 1099 ? -34.134 20.206 -25.034 1.00 43.56 1099 CYS A C 1
ATOM 8829 O O . CYS A 1 1099 ? -34.607 21.020 -24.247 1.00 43.56 1099 CYS A O 1
ATOM 8831 N N . GLU A 1 1100 ? -34.870 19.574 -25.948 1.00 49.31 1100 GLU A N 1
ATOM 8832 C CA . GLU A 1 1100 ? -36.306 19.782 -26.165 1.00 49.31 1100 GLU A CA 1
ATOM 8833 C C . GLU A 1 1100 ? -37.172 18.888 -25.262 1.00 49.31 1100 GLU A C 1
ATOM 8835 O O . GLU A 1 1100 ? -38.218 19.333 -24.797 1.00 49.31 1100 GLU A O 1
ATOM 8840 N N . GLN A 1 1101 ? -36.749 17.645 -24.986 1.00 52.16 1101 GLN A N 1
ATOM 8841 C CA . GLN A 1 1101 ? -37.510 16.666 -24.189 1.00 52.16 1101 GLN A CA 1
ATOM 8842 C C . GLN A 1 1101 ? -36.624 15.916 -23.167 1.00 52.16 1101 GLN A C 1
ATOM 8844 O O . GLN A 1 1101 ? -36.493 14.687 -23.216 1.00 52.16 1101 GLN A O 1
ATOM 8849 N N . PRO A 1 1102 ? -36.009 16.628 -22.197 1.00 46.34 1102 PRO A N 1
ATOM 8850 C CA . PRO A 1 1102 ? -35.093 16.026 -21.223 1.00 46.34 1102 PRO A CA 1
ATOM 8851 C C . PRO A 1 1102 ? -35.752 14.961 -20.329 1.00 46.34 1102 PRO A C 1
ATOM 8853 O O . PRO A 1 1102 ? -35.083 14.019 -19.908 1.00 46.34 1102 PRO A O 1
ATOM 8856 N N . GLU A 1 1103 ? -37.052 15.074 -20.052 1.00 47.59 1103 GLU A N 1
ATOM 8857 C CA . GLU A 1 1103 ? -37.793 14.114 -19.222 1.00 47.59 1103 GLU A CA 1
ATOM 8858 C C . GLU A 1 1103 ? -38.039 12.789 -19.961 1.00 47.59 1103 GLU A C 1
ATOM 8860 O O . GLU A 1 1103 ? -37.790 11.717 -19.407 1.00 47.59 1103 GLU A O 1
ATOM 8865 N N . GLU A 1 1104 ? -38.419 12.840 -21.242 1.00 53.84 1104 GLU A N 1
ATOM 8866 C CA . GLU A 1 1104 ? -38.615 11.637 -22.062 1.00 53.84 1104 GLU A CA 1
ATOM 8867 C C . GLU A 1 1104 ? -37.282 10.905 -22.323 1.00 53.84 1104 GLU A C 1
ATOM 8869 O O . GLU A 1 1104 ? -37.228 9.673 -22.339 1.00 53.84 1104 GLU A O 1
ATOM 8874 N N . MET A 1 1105 ? -36.175 11.653 -22.434 1.00 55.16 1105 MET A N 1
ATOM 8875 C CA . MET A 1 1105 ? -34.822 11.087 -22.450 1.00 55.16 1105 MET A CA 1
ATOM 8876 C C . MET A 1 1105 ? -34.494 10.332 -21.149 1.00 55.16 1105 MET A C 1
ATOM 8878 O O . MET A 1 1105 ? -33.905 9.252 -21.209 1.00 55.16 1105 MET A O 1
ATOM 8882 N N . ILE A 1 1106 ? -34.856 10.875 -19.980 1.00 46.25 1106 ILE A N 1
ATOM 8883 C CA . ILE A 1 1106 ? -34.608 10.224 -18.683 1.00 46.25 1106 ILE A CA 1
ATOM 8884 C C . ILE A 1 1106 ? -35.403 8.918 -18.571 1.00 46.25 1106 ILE A C 1
ATOM 8886 O O . ILE A 1 1106 ? -34.824 7.906 -18.179 1.00 46.25 1106 ILE A O 1
ATOM 8890 N N . ILE A 1 1107 ? -36.677 8.910 -18.980 1.00 53.97 1107 ILE A N 1
ATOM 8891 C CA . ILE A 1 1107 ? -37.517 7.699 -19.001 1.00 53.97 1107 ILE A CA 1
ATOM 8892 C C . ILE A 1 1107 ? -36.875 6.620 -19.885 1.00 53.97 1107 ILE A C 1
ATOM 8894 O O . ILE A 1 1107 ? -36.572 5.533 -19.399 1.00 53.97 1107 ILE A O 1
ATOM 8898 N N . LYS A 1 1108 ? -36.523 6.952 -21.135 1.00 53.44 1108 LYS A N 1
ATOM 8899 C CA . LYS A 1 1108 ? -35.885 6.010 -22.076 1.00 53.44 1108 LYS A CA 1
ATOM 8900 C C . LYS A 1 1108 ? -34.542 5.454 -21.578 1.00 53.44 1108 LYS A C 1
ATOM 8902 O O . LYS A 1 1108 ? -34.184 4.327 -21.914 1.00 53.44 1108 LYS A O 1
ATOM 8907 N N . VAL A 1 1109 ? -33.795 6.207 -20.763 1.00 50.22 1109 VAL A N 1
ATOM 8908 C CA . VAL A 1 1109 ? -32.570 5.716 -20.103 1.00 50.22 1109 VAL A CA 1
ATOM 8909 C C . VAL A 1 1109 ? -32.890 4.803 -18.911 1.00 50.22 1109 VAL A C 1
ATOM 8911 O O . VAL A 1 1109 ? -32.200 3.803 -18.722 1.00 50.22 1109 VAL A O 1
ATOM 8914 N N . ILE A 1 1110 ? -33.931 5.099 -18.127 1.00 49.00 1110 ILE A N 1
ATOM 8915 C CA . ILE A 1 1110 ? -34.382 4.256 -17.007 1.00 49.00 1110 ILE A CA 1
ATOM 8916 C C . ILE A 1 1110 ? -34.931 2.914 -17.508 1.00 49.00 1110 ILE A C 1
ATOM 8918 O O . ILE A 1 1110 ? -34.599 1.880 -16.926 1.00 49.00 1110 ILE A O 1
ATOM 8922 N N . ASP A 1 1111 ? -35.693 2.902 -18.601 1.00 49.03 1111 ASP A N 1
ATOM 8923 C CA . ASP A 1 1111 ? -36.206 1.675 -19.223 1.00 49.03 1111 ASP A CA 1
ATOM 8924 C C . ASP A 1 1111 ? -35.058 0.784 -19.717 1.00 49.03 1111 ASP A C 1
ATOM 8926 O O . ASP A 1 1111 ? -35.014 -0.413 -19.428 1.00 49.03 1111 ASP A O 1
ATOM 8930 N N . LEU A 1 1112 ? -34.070 1.378 -20.397 1.00 49.47 1112 LEU A N 1
ATOM 8931 C CA . LEU A 1 1112 ? -32.917 0.661 -20.949 1.00 49.47 1112 LEU A CA 1
ATOM 8932 C C . LEU A 1 1112 ? -31.984 0.115 -19.851 1.00 49.47 1112 LEU A C 1
ATOM 8934 O O . LEU A 1 1112 ? -31.428 -0.970 -20.009 1.00 49.47 1112 LEU A O 1
ATOM 8938 N N . LEU A 1 1113 ? -31.865 0.808 -18.712 1.00 46.09 1113 LEU A N 1
ATOM 8939 C CA . LEU A 1 1113 ? -31.191 0.289 -17.513 1.00 46.09 1113 LEU A CA 1
ATOM 8940 C C . LEU A 1 1113 ? -32.012 -0.806 -16.809 1.00 46.09 1113 LEU A C 1
ATOM 8942 O O . LEU A 1 1113 ? -31.445 -1.772 -16.301 1.00 46.09 1113 LEU A O 1
ATOM 8946 N N . SER A 1 1114 ? -33.341 -0.687 -16.795 1.00 45.38 1114 SER A N 1
ATOM 8947 C CA . SER A 1 1114 ? -34.237 -1.684 -16.193 1.00 45.38 1114 SER A CA 1
ATOM 8948 C C . SER A 1 1114 ? -34.245 -2.997 -16.981 1.00 45.38 1114 SER A C 1
ATOM 8950 O O . SER A 1 1114 ? -34.305 -4.064 -16.375 1.00 45.38 1114 SER A O 1
ATOM 8952 N N . ALA A 1 1115 ? -34.089 -2.926 -18.306 1.00 46.44 1115 ALA A N 1
ATOM 8953 C CA . ALA A 1 1115 ? -33.947 -4.074 -19.202 1.00 46.44 1115 ALA A CA 1
ATOM 8954 C C . ALA A 1 1115 ? -32.608 -4.836 -19.067 1.00 46.44 1115 ALA A C 1
ATOM 8956 O O . ALA A 1 1115 ? -32.451 -5.888 -19.679 1.00 46.44 1115 ALA A O 1
ATOM 8957 N N . GLN A 1 1116 ? -31.643 -4.339 -18.279 1.00 45.78 1116 GLN A N 1
ATOM 8958 C CA . GLN A 1 1116 ? -30.370 -5.027 -17.997 1.00 45.78 1116 GLN A CA 1
ATOM 8959 C C . GLN A 1 1116 ? -30.280 -5.618 -16.576 1.00 45.78 1116 GLN A C 1
ATOM 8961 O O . GLN A 1 1116 ? -29.200 -6.024 -16.149 1.00 45.78 1116 GLN A O 1
ATOM 8966 N N . LYS A 1 1117 ? -31.393 -5.689 -15.829 1.00 38.03 1117 LYS A N 1
ATOM 8967 C CA . LYS A 1 1117 ? -31.398 -6.158 -14.429 1.00 38.03 1117 LYS A CA 1
ATOM 8968 C C . LYS A 1 1117 ? -30.847 -7.572 -14.226 1.00 38.03 1117 LYS A C 1
ATOM 8970 O O . LYS A 1 1117 ? -30.164 -7.798 -13.232 1.00 38.03 1117 LYS A O 1
ATOM 8975 N N . ASP A 1 1118 ? -31.093 -8.481 -15.164 1.00 39.59 1118 ASP A N 1
ATOM 8976 C CA . ASP A 1 1118 ? -30.697 -9.893 -15.044 1.00 39.59 1118 ASP A CA 1
ATOM 8977 C C . ASP A 1 1118 ? -29.167 -10.096 -15.111 1.00 39.59 1118 ASP A C 1
ATOM 8979 O O . ASP A 1 1118 ? -28.653 -11.121 -14.679 1.00 39.59 1118 ASP A O 1
ATOM 8983 N N . LEU A 1 1119 ? -28.416 -9.089 -15.583 1.00 37.81 1119 LEU A N 1
ATOM 8984 C CA . LEU A 1 1119 ? -26.945 -9.061 -15.583 1.00 37.81 1119 LEU A CA 1
ATOM 8985 C C . LEU A 1 1119 ? -26.335 -8.511 -14.276 1.00 37.81 1119 LEU A C 1
ATOM 8987 O O . LEU A 1 1119 ? -25.118 -8.361 -14.186 1.00 37.81 1119 LEU A O 1
ATOM 8991 N N . LEU A 1 1120 ? -27.157 -8.183 -13.272 1.00 36.28 1120 LEU A N 1
ATOM 8992 C CA . LEU A 1 1120 ? -26.731 -7.599 -11.990 1.00 36.28 1120 LEU A CA 1
ATOM 8993 C C . LEU A 1 1120 ? -27.071 -8.471 -10.766 1.00 36.28 1120 LEU A C 1
ATOM 8995 O O . LEU A 1 1120 ? -26.961 -7.999 -9.637 1.00 36.28 1120 LEU A O 1
ATOM 8999 N N . SER A 1 1121 ? -27.472 -9.731 -10.970 1.00 30.61 1121 SER A N 1
ATOM 9000 C CA . SER A 1 1121 ? -27.718 -10.711 -9.896 1.00 30.61 1121 SER A CA 1
ATOM 9001 C C . SER A 1 1121 ? -26.609 -11.757 -9.705 1.00 30.61 1121 SER A C 1
ATOM 9003 O O . SER A 1 1121 ? -26.695 -12.546 -8.768 1.00 30.61 1121 SER A O 1
ATOM 9005 N N . GLU A 1 1122 ? -25.571 -11.759 -10.548 1.00 29.56 1122 GLU A N 1
ATOM 9006 C CA . GLU A 1 1122 ? -24.391 -12.643 -10.435 1.00 29.56 1122 GLU A CA 1
ATOM 9007 C C . GLU A 1 1122 ? -23.102 -11.888 -10.021 1.00 29.56 1122 GLU A C 1
ATOM 9009 O O . GLU A 1 1122 ? -21.995 -12.376 -10.249 1.00 29.56 1122 GLU A O 1
ATOM 9014 N N . ALA A 1 1123 ? -23.232 -10.700 -9.409 1.00 28.64 1123 ALA A N 1
ATOM 9015 C CA . ALA A 1 1123 ? -22.127 -9.850 -8.935 1.00 28.64 1123 ALA A CA 1
ATOM 9016 C C . ALA A 1 1123 ? -22.425 -9.193 -7.571 1.00 28.64 1123 ALA A C 1
ATOM 9018 O O . ALA A 1 1123 ? -21.460 -9.012 -6.792 1.00 28.64 1123 ALA A O 1
#

pLDDT: mean 70.32, std 26.54, range [20.94, 98.69]

Sequence (1123 aa):
MDNKIRDTAALRELQNSPHWICWRKEKRNGSFTKIPYTPTTGRWARSNDPQTWCNYQQAQEAATRENYAGLGYMFHEDYTGIDLDHCVDEQGVIERWAWRIIKHLNSYTEFSPSGSGIHIFVRGQIPHGSRRKIPAHWEPLQNHAAIEMYCSRRYFTVTGNHVPETSENIESRQVALDKLYQQVSRPETATPTSGPPAGAVDRTKQQLAVSLTHLNTIPSKDTSNAKNPQHPNPPTTSFFILDDEELLQRACEASNGARFQALFYDGATIDYTSSSEADMALSLHLAFWTGRDSVRMDKLFRRSALYRTKWDAGRGVSTYGQETLRRACAICTETYTPRRSKQQLAAAIDQLLKQSHIDCERELQMLHEEKKWILKPHDVAFEDVLACLKDDEMGDAQLFAQAFADKVCYDNLEKEWYIWRDHAWKRDSTDKILQLVGGSLASIYLKAAAALKIDYVNSCEQLRQAEKQSRGRNYGETEKLGRQVEQMEGQFKQLKARAKALHSYRRIKNIMSMATSYVSIETTMWDSNPWLLAVPNGVLDLRTGQCNAGVPGDYLRTICPTEWAGLDTPCPRFEYFLEEIFADKVERTNIIAFLQRLLGYCITGSTEDHIFTILYGEEGRNGKDTLLRALHQVLGPIASAISNDIFVEENRNKTGGAPTPHLSDLQGKRVVWGSETRQGDRIDVARVKQLSGGGDINARHLYSKHGHTFTPTHKLLLMTNHKPIINSKEQAAWDRICLIDFSMRFVDHPQQENERPRDKKLEETLYAERSGILAWLMRGCLQWKKEGLNIPTAVQANNTQYRAAQDPIEQFIRDRCTIAPQSEIKASILYSHYERWHDDNRTDRPLSLKAFGTELSKRFEKMHTTFGAIYRGIGLYSPNHDARRVEDSAQTPETDNHTSMKNKDDDGYDGYDGSSPKLLNITSFNSSTQNKSFMHNPSYPSYPSVTEEEAAEIEGDTLNVEPYSVQIETDVSQIEENTPPTETNTSEIECYSVPIETEFSEIERNNVPIEIVVTDEDIYKGNEGEQTGVWCEGRWEDNGRVHREQASHQAEGSIWCRMCGSRSILLSLARQKTYPRYYVPSLRTFIGASATEWHNFACEQPEEMIIKVIDLLSAQKDLLSEA

Organism: NCBI:txid2014874

Foldseek 3Di:
DPLPQDDFPAVVVLLPDQFKWFWAFDADPRDTDTFTFQLVPRHGAFQADSVSTGGPVSRVVSVVVDVTPAMKGRADDFKKKKKWAQQADPVLDGHPLVVVLQVLQQFWKAQAPVSRIIMGMAGEDDPAKDKAADDVVSPRPDPRTIMIMDRGRDMGGDRSRTDPPGDSHHYHRHVSVVVVNVVRPDDDDDDDDDDDDDDDDDDDDDDDDDDDDDDDDDDDDDDDDDDDDDDDDDDDPPPDDPDPVVLLVVCLVDPCNVVLCCLFEVVDCPVDPDLLVSLLVNLLSLCQSRVLPLVVSVVSSCNGPSDDPQLQPDDDPGGPVSVSSVVSNVVHDHHDDDDDDPVRVLVVLVVCLVVVVVVLVVLVVVVVVPPDDPDQWDQDDLVLVVVLLVVALLSLLVLLCNRCVLAKAAEPQVRWIWGDDQQATETCPPCVVLVCQLPVSLVNLSVSLSVLVVVLNVLSVVLVVCVVVPPPDPVVVNVVSVVVSVVSVVSSVSSNVSSVCSNDPVSSVSSVVSNNVSRYDYPQLELVQQQWAAESNAIAGLQPRDGDRHGSSSNYHQHFDDHAPGLPQAQVLVVVVLVQQDFDDVVSVVVVLLVLLVLLQLSGLDLVLLAAEEEEEQDPARCPVVVLLLVCLGRPLLEEEAECVLFFDDDPPDDPPPADQRLVSQPSHSEYEYEEDDAATETPLVSSSQLSQVHWDFHGDPPDPDTDIHTHRGHHYYYYNHDYAYPDPDVVSLSRYFYDYRHAHEDCDDDDSSYDHDDPCSSVSSSVSSNNVVSSSSVSSNVCVVPNSPRDPVRVVVSVVVVVVNDLLNVLCVPWKDFAQADKDALVVSVVSSQVVCVVPHDDHDDPSVRSVVVVVVVFPWDQDPVGIMTGRMDTDDPPDPPDDDDDDDDDDDDDDDDDDDDDDDDDDDDDDDDDDDDDDDDDDDDDDDDDDDDDDDDDDDDDDDDDDDDDDDDDDDDDDDDDDDDDDDDDDDDDDDDDDDDDDDDDDDDDDDDDDDDDDDPPDDDDDDDDDDDDDDDDDDDDDDDDDDDDFDWDDDPPDIDGDDDDDDDDDDDDDPPPPDDDCVVVVVPPPPDDPPCPVVVCVVPVDDPVRVVVCCVVPVPVVVVVVVVVVVVCVVVVPVD

Radius of gyration: 48.51 Å; chains: 1; bounding box: 121×112×162 Å

InterPro domains:
  IPR006500 Helicase, putative, phage/plasmid, C-terminal domain [TIGR01613] (531-842)
  IPR014015 Helicase, superfamily 3, DNA virus [PS51206] (590-755)
  IPR014818 Bacteriophage/plasmid primase, P4, C-terminal [PF08706] (397-582)
  IPR014818 Bacteriophage/plasmid primase, P4, C-terminal [SM00885] (397-583)
  IPR027417 P-loop containing nucleoside triphosphate hydrolase [G3DSA:3.40.50.300] (580-766)
  IPR027417 P-loop containing nucleoside triphosphate hydrolase [SSF52540] (612-747)
  IPR045455 NrS-1 polymerase-like, helicase domain [PF19263] (615-726)
  IPR051620 ORF904-like, C-terminal domain [PTHR35372] (388-859)
  IPR054468 NrS-1 polymerase-like, HBD domain [PF22763] (276-338)